Protein 5FSH (pdb70)

B-factor: mean 78.07, std 27.58, range [33.7, 168.95]

Solvent-accessible surface area: 40896 Å² total; per-residue (Å²): 95,100,21,77,98,68,1,58,57,35,8,92,144,0,70,106,22,36,162,92,64,31,95,59,60,53,39,12,79,80,49,0,10,70,15,2,20,35,5,1,119,124,141,62,59,31,98,77,154,117,74,87,13,30,4,0,0,0,0,0,3,112,49,12,36,19,0,0,6,0,2,24,8,4,57,4,145,73,0,1,0,0,9,1,71,130,3,36,177,36,10,78,83,0,101,142,14,3,58,65,102,10,84,66,27,112,4,30,72,58,58,8,73,11,0,0,124,30,1,27,102,2,2,82,98,30,73,126,56,46,1,0,0,0,0,15,6,16,39,45,3,0,2,0,0,0,0,3,0,0,21,46,0,27,118,42,23,92,94,2,64,0,1,13,7,24,78,85,74,158,149,16,92,74,33,102,1,24,20,8,62,2,75,33,2,32,24,1,62,107,27,9,30,73,0,13,8,26,22,0,89,42,32,14,68,145,34,68,7,24,99,0,2,66,71,0,98,45,0,25,66,118,51,59,58,101,18,20,13,5,7,0,10,0,0,35,0,4,88,9,18,51,12,3,46,0,27,88,0,14,120,12,0,126,118,0,20,39,54,1,67,76,127,118,46,104,148,9,48,1,35,87,128,61,133,17,0,75,21,6,5,42,19,1,68,17,1,23,156,0,18,158,54,118,71,25,70,46,40,54,0,0,6,1,0,0,37,9,0,10,47,20,0,117,105,12,63,161,128,25,31,5,26,0,5,5,14,0,16,1,0,0,25,0,1,0,58,1,14,7,39,82,77,86,48,85,97,52,64,44,114,79,45,26,51,39,2,108,123,22,27,6,136,46,106,104,92,168,68,201,46,97,100,177,36,34,9,3,12,4,2,9,17,0,71,85,105,54,19,89,31,0,37,86,35,66,122,94,46,3,59,61,23,10,56,13,3,114,19,12,54,46,8,0,2,1,63,10,23,40,77,26,65,92,72,25,6,73,13,3,9,178,19,0,86,42,7,11,104,43,1,40,82,84,24,87,60,44,72,84,35,73,109,26,3,65,9,50,92,62,79,132,88,1,76,67,52,27,63,47,8,63,154,65,116,136,78,78,29,74,82,46,0,23,76,25,1,20,49,18,1,124,112,150,58,48,13,56,93,164,102,73,83,10,35,2,0,1,0,0,0,6,112,47,18,61,20,0,0,6,1,1,20,4,4,54,3,128,90,1,4,0,0,12,2,79,94,0,39,176,28,12,73,153,0,90,145,29,4,56,58,129,11,102,65,34,112,7,32,67,48,61,6,74,13,0,0,134,30,1,29,100,2,1,93,99,22,67,125,53,39,2,0,1,1,0,15,0,14,46,48,3,1,2,0,0,0,0,3,0,0,27,33,0,26,118,39,26,93,92,1,76,1,1,13,8,18,116,187,168,54,56,122,1,18,78,8,59,1,72,35,3,31,25,2,57,114,21,12,55,93,0,27,5,16,24,0,88,40,32,17,66,147,37,74,10,32,94,0,0,51,76,0,111,40,12,26,68,186,77,52,66,93,15,36,25,2,5,5,37,0,0,58,0,3,62,2,12,52,15,4,39,3,36,78,0,12,125,11,0,122,114,0,31,40,53,13,94,96,129,119,43,132,134,11,44,0,36,84,108,28,73,17,0,93,7,1,2,46,1,0,45,13,1,22,152,0,16,163,56,124,59,28,65,65,38,56,0,0,14,0,0,0,39,8,0,8,53,18,2,107,100,13,82,160,91,16,33,5,23,0,3,2,17,0,16,0,0,0,26,0,2,0,41,1,9,4,31,81,74,70,57,199,47,114,29,61,58,118,82,32,18,93,35,0,101,106,32,6,1,128,12,80,113,111,169,52,219,30,73,90,158,28,31,7,7,22,8,0,6,3,0,60,62,68,60,12,146,13,1,40,188,34,57,84,70,70,3,134,66,10,1,51,17,2,121,13,14,52,44,8,0,0,1,64,9,22,54,68,24,63,96,162,22,9,80,8,4,12,130,12,0,67,40,7,7,98,42,0,89,88,86,22,91,19,55,100,22,39,96,90,29,2,64,7,46,90

Organism: Thermus thermophilus (strain ATCC 27634 / DSM 579 / HB8) (NCBI:txid300852)

Sequence (907 aa):
SNAMEDLDALWERYREAVRAGGNPQALYQEMVWPALLALWREKPRVYPFPQAFAVSVHTLGTSPEATALAILGAGAERVYVLHTPESARFLPRLRQDTGKDLYPVEIGKSDVEAIYREVKRLLEKHPEVPVALDLTSGTKAMSAGLAAAGFFFQRFYPKVRVVYVDNEDYELRRPRAGTEKLRILPNPHEALAEVDALFAKELYGKGEFGQAAAYFRGMVGRTGNQAYALYALLAEMYRAWRALDFGEALKAGRKLLGQLSQNVWLNHPLNARREALEAQVALLEAVDRFLKARDFALKEGVYGLARTLLHLAQEAKEEAAVLAALYAYRALELLLQERLALLGRRPGLSPEEAEALRKALAELLPEEVRLPAKLGLLDLLAFLRLKGDEALGRLSLAELRGLAGALKGRNSALLVHGFDVPSPKAVEGIARLAQGLLQDLEARTALGPLSPEPVPLGFAMEDLDALWERYREAVQALYQEMVWPALLALWREKPRVYPFPQAFAVSVHTLGTSPEATALAILGAGAERVYVLHTPESARFLPRLRQDTGKDLYPVEIGKSDVEAIYREVKRLLEKHPEVPVALDLTSGTKAMSAGLAAAGFFFQRFYPKVRVVYVDNLRRPRAGTEKLRILPNPHEALAEVDALFAKELYGKGEFGQAAAYFRGMVGRTGNQAYALYALLAEMYRAWRALDFGEALKAGRKLLGQLSQNVWLNHPLNARREALEAQVALLEAVDRFLKARDFALKEGVYGLARTLLHLAQEAKEEAAVLAALYAYRALELLLQERLALLGRRAPGLSPEEAEALRKALAELLPEEVRLPAKLGLLDLLAFLRLKGDEALGRLSLAELRGLAGALKGRNSALLVHGFDVPSPKAVEGIARLAQGLLQDLEARTALGPLSPEPVPLGF

Nearest PDB structures (foldseek):
  5fsh-assembly1_B  TM=1.002E+00  e=6.967E-68  Thermus thermophilus HB8
  5fsh-assembly1_A  TM=9.696E-01  e=2.245E-59  Thermus thermophilus HB8
  8jbb-assembly1_B  TM=9.575E-01  e=2.426E-58  Thermus thermophilus HB8
  8jbb-assembly1_A  TM=9.491E-01  e=1.682E-58  Thermus thermophilus HB8
  8bao-assembly1_B  TM=8.637E-01  e=2.485E-04  Dysgonamonadaceae bacterium

Secondary structure (DSSP, 8-state):
-HHHHHHHHHHHHHHHHHHHT--HHHHHHHHTHHHHHHHHHHS--EESS----SEEEEEESS-HHHHHHHHHHH--SEEEEEE-SGGGGGHHHHHHHH-S-EEEEE--TT-HHHHHHHHHHHHHHS-SS-EEEE-SSS-HHHHHHHHHHHHHHTTT-TTEEEEEEE--B----SB-GGG-EEEEPPPHHHH-STHHHHHHHHHHHTT-HHHHHHHHHHHHHHH--SHHHHHHHHHHHHHHHHTT-HHHHHHHHHHHHHHHHSGGGTT-GGGGGHHHHHHHHHHHHHHHHHHHH--TT-HHHHHHHHHHHHHHHHHHTTT-HHHHHHHHHHHHHHHHHHHHHHSS------HHHHHHHHHHHHHH--TT----SS--HHHHHHHHHHTT-HHHHT--HHHHHHHHHHHTTSTTBTTTTS-BPPPHHHHHHHHHHHHHHHHHHHHTS--SS---SPPP---/--HHHHHHHHHHHHH--HHHHHHHHHHHHHHHHHS--EESS----SEEEEEESS-HHHHHHHHHHH--SEEEEEE-TGGGGGHHHHHHHH---EEEEE--TT-HHHHHHHHHHHHHHSTTS-EEEE-SSS-HHHHHHHHHHHHHHHTT-TTEEEEEEE---SPPGGG-EEEEEPPHHHH-TTHHHHHHHHHHHHT-HHHHHHHHHHHHHHH--SHHHHHHHHHHHHHHHHTT-HHHHHHHHHHHHHHHHSGGGTT-GGGGGHHHHHHHHHHHHHHHHHHHHT-TT-HHHHHHHHHHHHHHHHHTTTT-HHHHHHHHHHHHHHHHHHHHHHTT-------HHHHHHHHHHHHHH--------SS--HHHHHHHHHTTT-HHHHTS-HHHHHHHHHHHHTTTTBTTTTS-BPPPHHHHHHHHHHHHHHHHHHHHT----S--SSPPP---

Structure (mmCIF, N/CA/C/O backbone):
data_5FSH
#
_entry.id   5FSH
#
_cell.length_a   95.309
_cell.length_b   207.070
_cell.length_c   58.903
_cell.angle_alpha   90.00
_cell.angle_beta   90.00
_cell.angle_gamma   90.00
#
_symmetry.space_group_name_H-M   'P 21 21 2'
#
loop_
_entity.id
_entity.type
_entity.pdbx_description
1 polymer CSM6
2 non-polymer 'NICKEL (II) ION'
3 water water
#
loop_
_atom_site.group_PDB
_atom_site.id
_atom_site.type_symbol
_atom_site.label_atom_id
_atom_site.label_alt_id
_atom_site.label_comp_id
_atom_site.label_asym_id
_atom_site.label_entity_id
_atom_site.label_seq_id
_atom_site.pdbx_PDB_ins_code
_atom_site.Cartn_x
_atom_site.Cartn_y
_atom_site.Cartn_z
_atom_site.occupancy
_atom_site.B_iso_or_equiv
_atom_site.auth_seq_id
_atom_site.auth_comp_id
_atom_site.auth_asym_id
_atom_site.auth_atom_id
_atom_site.pdbx_PDB_model_num
ATOM 1 N N . SER A 1 1 ? 19.656 27.795 72.568 1.00 104.87 -2 SER A N 1
ATOM 2 C CA . SER A 1 1 ? 18.897 28.477 71.531 1.00 93.85 -2 SER A CA 1
ATOM 3 C C . SER A 1 1 ? 17.469 28.633 72.001 1.00 76.71 -2 SER A C 1
ATOM 4 O O . SER A 1 1 ? 16.621 27.817 71.665 1.00 62.46 -2 SER A O 1
ATOM 7 N N . ASN A 1 2 ? 17.210 29.678 72.794 1.00 77.09 -1 ASN A N 1
ATOM 8 C CA . ASN A 1 2 ? 15.921 29.763 73.472 1.00 79.25 -1 ASN A CA 1
ATOM 9 C C . ASN A 1 2 ? 14.770 29.874 72.483 1.00 68.56 -1 ASN A C 1
ATOM 10 O O . ASN A 1 2 ? 13.797 29.139 72.614 1.00 82.46 -1 ASN A O 1
ATOM 15 N N . ALA A 1 3 ? 14.878 30.732 71.467 1.00 62.18 0 ALA A N 1
ATOM 16 C CA . ALA A 1 3 ? 13.787 30.883 70.499 1.00 64.96 0 ALA A CA 1
ATOM 17 C C . ALA A 1 3 ? 13.315 29.534 69.942 1.00 61.24 0 ALA A C 1
ATOM 18 O O . ALA A 1 3 ? 12.108 29.252 69.913 1.00 57.27 0 ALA A O 1
ATOM 20 N N . MET A 1 4 ? 14.251 28.684 69.510 1.00 63.59 1 MET A N 1
ATOM 21 C CA . MET A 1 4 ? 13.895 27.334 69.072 1.00 72.61 1 MET A CA 1
ATOM 22 C C . MET A 1 4 ? 13.149 26.579 70.171 1.00 68.09 1 MET A C 1
ATOM 23 O O . MET A 1 4 ? 12.121 25.937 69.919 1.00 67.72 1 MET A O 1
ATOM 28 N N . GLU A 1 5 ? 13.635 26.684 71.409 1.00 65.01 2 GLU A N 1
ATOM 29 C CA . GLU A 1 5 ? 13.078 25.910 72.513 1.00 69.01 2 GLU A CA 1
ATOM 30 C C . GLU A 1 5 ? 11.679 26.394 72.892 1.00 71.65 2 GLU A C 1
ATOM 31 O O . GLU A 1 5 ? 10.715 25.616 72.831 1.00 68.98 2 GLU A O 1
ATOM 37 N N . ASP A 1 6 ? 11.541 27.675 73.297 1.00 83.21 3 ASP A N 1
ATOM 38 C CA . ASP A 1 6 ? 10.207 28.178 73.609 1.00 84.56 3 ASP A CA 1
ATOM 39 C C . ASP A 1 6 ? 9.250 27.967 72.408 1.00 75.57 3 ASP A C 1
ATOM 40 O O . ASP A 1 6 ? 8.037 27.825 72.617 1.00 81.48 3 ASP A O 1
ATOM 45 N N . LEU A 1 7 ? 9.771 27.833 71.169 1.00 66.60 4 LEU A N 1
ATOM 46 C CA . LEU A 1 7 ? 8.913 27.497 70.018 1.00 70.87 4 LEU A CA 1
ATOM 47 C C . LEU A 1 7 ? 8.411 26.049 70.061 1.00 75.50 4 LEU A C 1
ATOM 48 O O . LEU A 1 7 ? 7.227 25.789 69.806 1.00 65.75 4 LEU A O 1
ATOM 53 N N . ASP A 1 8 ? 9.304 25.083 70.306 1.00 71.08 5 ASP A N 1
ATOM 54 C CA . ASP A 1 8 ? 8.854 23.696 70.443 1.00 68.99 5 ASP A CA 1
ATOM 55 C C . ASP A 1 8 ? 7.835 23.558 71.565 1.00 73.01 5 ASP A C 1
ATOM 56 O O . ASP A 1 8 ? 6.826 22.847 71.422 1.00 71.97 5 ASP A O 1
ATOM 61 N N . ALA A 1 9 ? 8.086 24.231 72.697 1.00 74.47 6 ALA A N 1
ATOM 62 C CA . ALA A 1 9 ? 7.103 24.250 73.776 1.00 71.29 6 ALA A CA 1
ATOM 63 C C . ALA A 1 9 ? 5.766 24.790 73.284 1.00 72.01 6 ALA A C 1
ATOM 64 O O . ALA A 1 9 ? 4.705 24.240 73.608 1.00 70.21 6 ALA A O 1
ATOM 66 N N . LEU A 1 10 ? 5.796 25.852 72.470 1.00 68.71 7 LEU A N 1
ATOM 67 C CA . LEU A 1 10 ? 4.549 26.371 71.913 1.00 64.49 7 LEU A CA 1
ATOM 68 C C . LEU A 1 10 ? 3.887 25.379 70.962 1.00 68.91 7 LEU A C 1
ATOM 69 O O . LEU A 1 10 ? 2.655 25.372 70.836 1.00 72.16 7 LEU A O 1
ATOM 74 N N . TRP A 1 11 ? 4.667 24.524 70.299 1.00 69.72 8 TRP A N 1
ATOM 75 C CA . TRP A 1 11 ? 4.046 23.534 69.425 1.00 72.55 8 TRP A CA 1
ATOM 76 C C . TRP A 1 11 ? 3.312 22.472 70.235 1.00 79.71 8 TRP A C 1
ATOM 77 O O . TRP A 1 11 ? 2.193 22.085 69.882 1.00 71.47 8 TRP A O 1
ATOM 88 N N . GLU A 1 12 ? 3.914 22.000 71.333 1.00 80.82 9 GLU A N 1
ATOM 89 C CA . GLU A 1 12 ? 3.228 21.004 72.162 1.00 82.53 9 GLU A CA 1
ATOM 90 C C . GLU A 1 12 ? 1.993 21.589 72.846 1.00 84.15 9 GLU A C 1
ATOM 91 O O . GLU A 1 12 ? 0.946 20.925 72.936 1.00 84.43 9 GLU A O 1
ATOM 97 N N . ARG A 1 13 ? 2.101 22.822 73.352 1.00 83.64 10 ARG A N 1
ATOM 98 C CA . ARG A 1 13 ? 0.931 23.512 73.892 1.00 82.17 10 ARG A CA 1
ATOM 99 C C . ARG A 1 13 ? -0.174 23.600 72.847 1.00 84.89 10 ARG A C 1
ATOM 100 O O . ARG A 1 13 ? -1.353 23.370 73.150 1.00 91.21 10 ARG A O 1
ATOM 108 N N . TYR A 1 14 ? 0.202 23.914 71.604 1.00 79.62 11 TYR A N 1
ATOM 109 C CA . TYR A 1 14 ? -0.733 23.872 70.484 1.00 78.05 11 TYR A CA 1
ATOM 110 C C . TYR A 1 14 ? -1.370 22.493 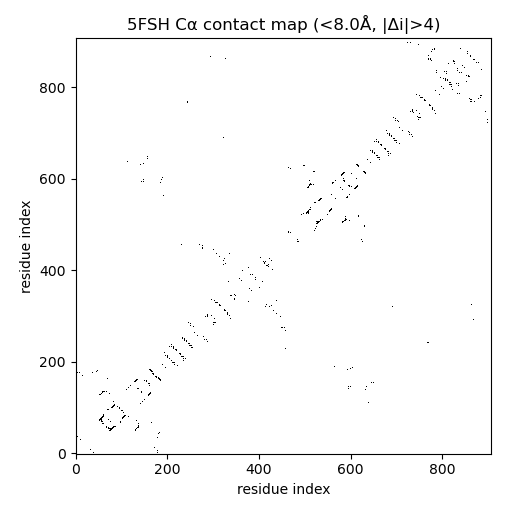70.322 1.00 83.94 11 TYR A C 1
ATOM 111 O O . TYR A 1 14 ? -2.582 22.391 70.083 1.00 90.17 11 TYR A O 1
ATOM 120 N N . ARG A 1 15 ? -0.568 21.423 70.422 1.00 83.05 12 ARG A N 1
ATOM 121 C CA . ARG A 1 15 ? -1.112 20.070 70.319 1.00 90.38 12 ARG A CA 1
ATOM 122 C C . ARG A 1 15 ? -2.225 19.863 71.330 1.00 98.79 12 ARG A C 1
ATOM 123 O O . ARG A 1 15 ? -3.291 19.336 70.999 1.00 100.18 12 ARG A O 1
ATOM 131 N N . GLU A 1 16 ? -1.984 20.269 72.581 1.00 100.57 13 GLU A N 1
ATOM 132 C CA . GLU A 1 16 ? -3.001 20.079 73.610 1.00 100.07 13 GLU A CA 1
ATOM 133 C C . GLU A 1 16 ? -4.203 20.993 73.395 1.00 106.26 13 GLU A C 1
ATOM 134 O O . GLU A 1 16 ? -5.331 20.628 73.757 1.00 110.25 13 GLU A O 1
ATOM 140 N N . ALA A 1 17 ? -3.995 22.172 72.802 1.00 105.24 14 ALA A N 1
ATOM 141 C CA . ALA A 1 17 ? -5.123 23.057 72.530 1.00 104.76 14 ALA A CA 1
ATOM 142 C C . ALA A 1 17 ? -6.020 22.511 71.426 1.00 106.48 14 ALA A C 1
ATOM 143 O O . ALA A 1 17 ? -7.233 22.752 71.442 1.00 107.78 14 ALA A O 1
ATOM 145 N N . VAL A 1 18 ? -5.458 21.788 70.461 1.00 106.25 15 VAL A N 1
ATOM 146 C CA . VAL A 1 18 ? -6.293 21.200 69.416 1.00 108.38 15 VAL A CA 1
ATOM 147 C C . VAL A 1 18 ? -6.852 19.848 69.848 1.00 110.35 15 VAL A C 1
ATOM 148 O O . VAL A 1 18 ? -7.946 19.459 69.430 1.00 113.93 15 VAL A O 1
ATOM 152 N N . ARG A 1 19 ? -6.111 19.124 70.689 1.00 111.35 16 ARG A N 1
ATOM 153 C CA . ARG A 1 19 ? -6.630 17.902 71.290 1.00 112.34 16 ARG A CA 1
ATOM 154 C C . ARG A 1 19 ? -7.856 18.215 72.134 1.00 115.26 16 ARG A C 1
ATOM 155 O O . ARG A 1 19 ? -8.818 17.438 72.168 1.00 116.32 16 ARG A O 1
ATOM 163 N N . ALA A 1 20 ? -7.842 19.364 72.817 1.00 118.00 17 ALA A N 1
ATOM 164 C CA . ALA A 1 20 ? -9.035 19.798 73.537 1.00 121.66 17 ALA A CA 1
ATOM 165 C C . ALA A 1 20 ? -10.157 20.183 72.580 1.00 124.93 17 ALA A C 1
ATOM 166 O O . ALA A 1 20 ? -11.336 20.091 72.940 1.00 129.91 17 ALA A O 1
ATOM 168 N N . GLY A 1 21 ? -9.817 20.618 71.370 1.00 123.10 18 GLY A N 1
ATOM 169 C CA . GLY A 1 21 ? -10.826 20.968 70.392 1.00 121.88 18 GLY A CA 1
ATOM 170 C C . GLY A 1 21 ? -11.125 22.450 70.295 1.00 119.31 18 GLY A C 1
ATOM 171 O O . GLY A 1 21 ? -12.213 22.896 70.669 1.00 117.87 18 GLY A O 1
ATOM 172 N N . GLY A 1 22 ? -10.156 23.231 69.809 1.00 117.30 19 GLY A N 1
ATOM 173 C CA . GLY A 1 22 ? -10.400 24.579 69.349 1.00 113.81 19 GLY A CA 1
ATOM 174 C C . GLY A 1 22 ? -10.158 24.631 67.847 1.00 110.26 19 GLY A C 1
ATOM 175 O O . GLY A 1 22 ? -9.577 23.706 67.265 1.00 111.47 19 GLY A O 1
ATOM 176 N N . ASN A 1 23 ? -10.616 25.705 67.213 1.00 109.45 20 ASN A N 1
ATOM 177 C CA . ASN A 1 23 ? -10.372 25.791 65.774 1.00 111.63 20 ASN A CA 1
ATOM 178 C C . ASN A 1 23 ? -8.878 26.009 65.560 1.00 109.84 20 ASN A C 1
ATOM 179 O O . ASN A 1 23 ? -8.334 27.013 66.037 1.00 109.98 20 ASN A O 1
ATOM 184 N N . PRO A 1 24 ? -8.162 25.073 64.927 1.00 105.11 21 PRO A N 1
ATOM 185 C CA . PRO A 1 24 ? -6.693 25.142 64.942 1.00 100.77 21 PRO A CA 1
ATOM 186 C C . PRO A 1 24 ? -6.108 26.250 64.078 1.00 101.22 21 PRO A C 1
ATOM 187 O O . PRO A 1 24 ? -4.901 26.513 64.189 1.00 106.99 21 PRO A O 1
ATOM 191 N N . GLN A 1 25 ? -6.911 26.917 63.242 1.00 97.52 22 GLN A N 1
ATOM 192 C CA . GLN A 1 25 ? -6.387 28.022 62.442 1.00 94.87 22 GLN A CA 1
ATOM 193 C C . GLN A 1 25 ? -5.993 29.196 63.326 1.00 94.53 22 GLN A C 1
ATOM 194 O O . GLN A 1 25 ? -4.849 29.666 63.280 1.00 97.21 22 GLN A O 1
ATOM 196 N N . ALA A 1 26 ? -6.933 29.688 64.138 1.00 93.70 23 ALA A N 1
ATOM 197 C CA . ALA A 1 26 ? -6.630 30.786 65.048 1.00 92.03 23 ALA A CA 1
ATOM 198 C C . ALA A 1 26 ? -5.618 30.374 66.111 1.00 92.07 23 ALA A C 1
ATOM 199 O O . ALA A 1 26 ? -4.756 31.178 66.487 1.00 97.31 23 ALA A O 1
ATOM 201 N N . LEU A 1 27 ? -5.710 29.135 66.610 1.00 87.77 24 LEU A N 1
ATOM 202 C CA . LEU A 1 27 ? -4.727 28.645 67.572 1.00 90.00 24 LEU A CA 1
ATOM 203 C C . LEU A 1 27 ? -3.325 28.639 66.978 1.00 91.02 24 LEU A C 1
ATOM 204 O O . LEU A 1 27 ? -2.348 28.883 67.696 1.00 93.60 24 LEU A O 1
ATOM 209 N N . TYR A 1 28 ? -3.205 28.374 65.674 1.00 89.24 25 TYR A N 1
ATOM 210 C CA . TYR A 1 28 ? -1.914 28.526 65.012 1.00 84.20 25 TYR A CA 1
ATOM 211 C C . TYR A 1 28 ? -1.527 29.997 64.895 1.00 78.99 25 TYR A C 1
ATOM 212 O O . TYR A 1 28 ? -0.378 30.371 65.159 1.00 72.76 25 TYR A O 1
ATOM 221 N N . GLN A 1 29 ? -2.474 30.849 64.497 1.00 79.24 26 GLN A N 1
ATOM 222 C CA . GLN A 1 29 ? -2.155 32.259 64.291 1.00 81.88 26 GLN A CA 1
ATOM 223 C C . GLN A 1 29 ? -1.671 32.932 65.572 1.00 80.39 26 GLN A C 1
ATOM 224 O O . GLN A 1 29 ? -0.795 33.804 65.522 1.00 77.76 26 GLN A O 1
ATOM 230 N N . GLU A 1 30 ? -2.212 32.544 66.725 1.00 75.37 27 GLU A N 1
ATOM 231 C CA . GLU A 1 30 ? -1.832 33.175 67.982 1.00 75.21 27 GLU A CA 1
ATOM 232 C C . GLU A 1 30 ? -0.737 32.424 68.722 1.00 76.08 27 GLU A C 1
ATOM 233 O O . GLU A 1 30 ? 0.105 33.051 69.369 1.00 74.51 27 GLU A O 1
ATOM 235 N N . MET A 1 31 ? -0.728 31.091 68.644 1.00 81.57 28 MET A N 1
ATOM 236 C CA . MET A 1 31 ? 0.166 30.292 69.475 1.00 78.20 28 MET A CA 1
ATOM 237 C C . MET A 1 31 ? 1.530 30.088 68.824 1.00 69.58 28 MET A C 1
ATOM 238 O O . MET A 1 31 ? 2.560 30.139 69.510 1.00 73.99 28 MET A O 1
ATOM 243 N N . VAL A 1 32 ? 1.559 29.874 67.511 1.00 61.77 29 VAL A N 1
ATOM 244 C CA . VAL A 1 32 ? 2.721 29.330 66.827 1.00 55.41 29 VAL A CA 1
ATOM 245 C C . VAL A 1 32 ? 3.393 30.355 65.922 1.00 58.79 29 VAL A C 1
ATOM 246 O O . VAL A 1 32 ? 4.615 30.523 65.966 1.00 51.91 29 VAL A O 1
ATOM 250 N N . TRP A 1 33 ? 2.612 31.049 65.101 1.00 57.80 30 TRP A N 1
ATOM 251 C CA . TRP A 1 33 ? 3.201 31.879 64.053 1.00 62.07 30 TRP A CA 1
ATOM 252 C C . TRP A 1 33 ? 4.206 32.918 64.560 1.00 56.73 30 TRP A C 1
ATOM 253 O O . TRP A 1 33 ? 5.266 33.055 63.926 1.00 56.74 30 TRP A O 1
ATOM 264 N N . PRO A 1 34 ? 3.981 33.650 65.661 1.00 61.41 31 PRO A N 1
ATOM 265 C CA . PRO A 1 34 ? 5.022 34.599 66.101 1.00 56.56 31 PRO A CA 1
ATOM 266 C C . PRO A 1 34 ? 6.310 33.932 66.564 1.00 66.30 31 PRO A C 1
ATOM 267 O O . PRO A 1 34 ? 7.386 34.520 66.388 1.00 77.24 31 PRO A O 1
ATOM 271 N N . ALA A 1 35 ? 6.248 32.730 67.143 1.00 64.21 32 ALA A N 1
ATOM 272 C CA . ALA A 1 35 ? 7.482 32.057 67.546 1.00 59.80 32 ALA A CA 1
ATOM 273 C C . ALA A 1 35 ? 8.254 31.534 66.336 1.00 60.74 32 ALA A C 1
ATOM 274 O O . ALA A 1 35 ? 9.485 31.626 66.295 1.00 56.67 32 ALA A O 1
ATOM 276 N N . LEU A 1 36 ? 7.550 30.985 65.342 1.00 55.69 33 LEU A N 1
ATOM 277 C CA . LEU A 1 36 ? 8.189 30.568 64.095 1.00 50.88 33 LEU A CA 1
ATOM 278 C C . LEU A 1 36 ? 8.819 31.756 63.378 1.00 49.97 33 LEU A C 1
ATOM 279 O O . LEU A 1 36 ? 9.978 31.699 62.942 1.00 49.81 33 LEU A O 1
ATOM 284 N N . LEU A 1 37 ? 8.057 32.841 63.238 1.00 58.77 34 LEU A N 1
ATOM 285 C CA . LEU A 1 37 ? 8.591 34.087 62.704 1.00 60.49 34 LEU A CA 1
ATOM 286 C C . LEU A 1 37 ? 9.843 34.516 63.450 1.00 62.23 34 LEU A C 1
ATOM 287 O O . LEU A 1 37 ? 10.809 34.980 62.839 1.00 61.40 34 LEU A O 1
ATOM 292 N N . ALA A 1 38 ? 9.837 34.371 64.777 1.00 56.11 35 ALA A N 1
ATOM 293 C CA . ALA A 1 38 ? 10.998 34.741 65.581 1.00 53.12 35 ALA A CA 1
ATOM 294 C C . ALA A 1 38 ? 12.197 33.858 65.259 1.00 60.39 35 ALA A C 1
ATOM 295 O O . ALA A 1 38 ? 13.318 34.350 65.077 1.00 67.99 35 ALA A O 1
ATOM 297 N N . LEU A 1 39 ? 11.974 32.543 65.192 1.00 57.94 36 LEU A N 1
ATOM 298 C CA . LEU A 1 39 ? 13.036 31.606 64.839 1.00 56.92 36 LEU A CA 1
ATOM 299 C C . LEU A 1 39 ? 13.661 31.954 63.495 1.00 61.03 36 LEU A C 1
ATOM 300 O O . LEU A 1 39 ? 14.885 31.883 63.336 1.00 64.11 36 LEU A O 1
ATOM 305 N N . TRP A 1 40 ? 12.840 32.339 62.513 1.00 66.46 37 TRP A N 1
ATOM 306 C CA . TRP A 1 40 ? 13.385 32.673 61.197 1.00 65.10 37 TRP A CA 1
ATOM 307 C C . TRP A 1 40 ? 14.002 34.065 61.158 1.00 73.20 37 TRP A C 1
ATOM 308 O O . TRP A 1 40 ? 14.906 34.309 60.351 1.00 74.35 37 TRP A O 1
ATOM 319 N N . ARG A 1 41 ? 13.523 34.983 62.003 1.00 83.55 38 ARG A N 1
ATOM 320 C CA . ARG A 1 41 ? 14.176 36.279 62.162 1.00 79.93 38 ARG A CA 1
ATOM 321 C C . ARG A 1 41 ? 15.593 36.113 62.694 1.00 79.32 38 ARG A C 1
ATOM 322 O O . ARG A 1 41 ? 16.547 36.655 62.126 1.00 87.11 38 ARG A O 1
ATOM 330 N N . GLU A 1 42 ? 15.751 35.352 63.781 1.00 76.08 39 GLU A N 1
ATOM 331 C CA . GLU A 1 42 ? 17.061 35.246 64.414 1.00 79.00 39 GLU A CA 1
ATOM 332 C C . GLU A 1 42 ? 18.035 34.476 63.535 1.00 91.93 39 GLU A C 1
ATOM 333 O O . GLU A 1 42 ? 19.200 34.872 63.380 1.00 100.55 39 GLU A O 1
ATOM 339 N N . LYS A 1 43 ? 17.576 33.369 62.948 1.00 91.30 40 LYS A N 1
ATOM 340 C CA . LYS A 1 43 ? 18.471 32.421 62.282 1.00 85.53 40 LYS A CA 1
ATOM 341 C C . LYS A 1 43 ? 17.737 31.721 61.151 1.00 84.77 40 LYS A C 1
ATOM 342 O O . LYS A 1 43 ? 17.113 30.667 61.347 1.00 83.86 40 LYS A O 1
ATOM 348 N N . PRO A 1 44 ? 17.785 32.278 59.944 1.00 81.54 41 PRO A N 1
ATOM 349 C CA . PRO A 1 44 ? 17.088 31.655 58.812 1.00 83.41 41 PRO A CA 1
ATOM 350 C C . PRO A 1 44 ? 17.670 30.285 58.481 1.00 86.77 41 PRO A C 1
ATOM 351 O O . PRO A 1 44 ? 18.890 30.109 58.417 1.00 90.79 41 PRO A O 1
ATOM 355 N N . ARG A 1 45 ? 16.778 29.313 58.260 1.00 81.49 42 ARG A N 1
ATOM 356 C CA . ARG A 1 45 ? 17.158 27.924 58.003 1.00 79.61 42 ARG A CA 1
ATOM 357 C C . ARG A 1 45 ? 17.159 27.664 56.497 1.00 77.65 42 ARG A C 1
ATOM 358 O O . ARG A 1 45 ? 16.095 27.630 55.865 1.00 60.57 42 ARG A O 1
ATOM 366 N N . VAL A 1 46 ? 18.354 27.465 55.929 1.00 82.83 43 VAL A N 1
ATOM 367 C CA . VAL A 1 46 ? 18.549 27.335 54.489 1.00 86.89 43 VAL A CA 1
ATOM 368 C C . VAL A 1 46 ? 19.299 26.041 54.198 1.00 93.14 43 VAL A C 1
ATOM 369 O O . VAL A 1 46 ? 20.152 25.611 54.981 1.00 97.16 43 VAL A O 1
ATOM 373 N N . TYR A 1 47 ? 18.984 25.427 53.054 1.00 92.80 44 TYR A N 1
ATOM 374 C CA . TYR A 1 47 ? 19.621 24.175 52.629 1.00 84.07 44 TYR A CA 1
ATOM 375 C C . TYR A 1 47 ? 19.649 24.053 51.099 1.00 92.78 44 TYR A C 1
ATOM 376 O O . TYR A 1 47 ? 18.876 24.723 50.417 1.00 98.62 44 TYR A O 1
ATOM 385 N N . PRO A 1 48 ? 20.537 23.201 50.546 1.00 96.52 45 PRO A N 1
ATOM 386 C CA . PRO A 1 48 ? 21.553 22.346 51.182 1.00 95.65 45 PRO A CA 1
ATOM 387 C C . PRO A 1 48 ? 22.774 23.104 51.692 1.00 96.85 45 PRO A C 1
ATOM 388 O O . PRO A 1 48 ? 23.296 22.776 52.756 1.00 100.24 45 PRO A O 1
ATOM 392 N N . PHE A 1 49 ? 23.227 24.107 50.944 1.00 88.88 46 PHE A N 1
ATOM 393 C CA . PHE A 1 49 ? 24.392 24.881 51.338 1.00 89.50 46 PHE A CA 1
ATOM 394 C C . PHE A 1 49 ? 24.015 26.357 51.405 1.00 95.90 46 PHE A C 1
ATOM 395 O O . PHE A 1 49 ? 23.344 26.871 50.489 1.00 88.72 46 PHE A O 1
ATOM 403 N N . PRO A 1 50 ? 24.408 27.066 52.467 1.00 101.49 47 PRO A N 1
ATOM 404 C CA . PRO A 1 50 ? 23.993 28.467 52.625 1.00 100.30 47 PRO A CA 1
ATOM 405 C C . PRO A 1 50 ? 24.491 29.343 51.483 1.00 96.63 47 PRO A C 1
ATOM 406 O O . PRO A 1 50 ? 25.577 29.136 50.936 1.00 98.73 47 PRO A O 1
ATOM 410 N N . GLN A 1 51 ? 23.676 30.334 51.125 1.00 90.45 48 GLN A N 1
ATOM 411 C CA . GLN A 1 51 ? 23.961 31.194 49.987 1.00 86.67 48 GLN A CA 1
ATOM 412 C C . GLN A 1 51 ? 23.627 32.634 50.341 1.00 82.18 48 GLN A C 1
ATOM 413 O O . GLN A 1 51 ? 22.782 32.897 51.200 1.00 78.59 48 GLN A O 1
ATOM 419 N N . ALA A 1 52 ? 24.296 33.566 49.668 1.00 79.78 49 ALA A N 1
ATOM 420 C CA . ALA A 1 52 ? 23.953 34.978 49.757 1.00 77.52 49 ALA A CA 1
ATOM 421 C C . ALA A 1 52 ? 23.275 35.398 48.461 1.00 73.45 49 ALA A C 1
ATOM 422 O O . ALA A 1 52 ? 23.768 35.096 47.370 1.00 78.19 49 ALA A O 1
ATOM 424 N N . PHE A 1 53 ? 22.141 36.077 48.592 1.00 62.87 50 PHE A N 1
ATOM 425 C CA . PHE A 1 53 ? 21.345 36.558 47.474 1.00 57.23 50 PHE A CA 1
ATOM 426 C C . PHE A 1 53 ? 21.221 38.076 47.542 1.00 57.24 50 PHE A C 1
ATOM 427 O O . PHE A 1 53 ? 20.933 38.638 48.606 1.00 53.45 50 PHE A O 1
ATOM 435 N N . ALA A 1 54 ? 21.431 38.735 46.398 1.00 51.47 51 ALA A N 1
ATOM 436 C CA . ALA A 1 54 ? 21.210 40.175 46.318 1.00 49.33 51 ALA A CA 1
ATOM 437 C C . ALA A 1 54 ? 19.746 40.496 46.040 1.00 56.15 51 ALA A C 1
ATOM 438 O O . ALA A 1 54 ? 19.213 41.486 46.553 1.00 60.64 51 ALA A O 1
ATOM 440 N N . VAL A 1 55 ? 19.078 39.658 45.249 1.00 50.04 52 VAL A N 1
ATOM 441 C CA . VAL A 1 55 ? 17.697 39.872 44.839 1.00 46.66 52 VAL A CA 1
ATOM 442 C C . VAL A 1 55 ? 16.914 38.592 45.091 1.00 47.88 52 VAL A C 1
ATOM 443 O O . VAL A 1 55 ? 17.432 37.489 44.888 1.00 50.85 52 VAL A O 1
ATOM 447 N N . SER A 1 56 ? 15.676 38.736 45.555 1.00 45.38 53 SER A N 1
ATOM 448 C CA . SER A 1 56 ? 14.764 37.607 45.630 1.00 45.11 53 SER A CA 1
ATOM 449 C C . SER A 1 56 ? 13.426 38.034 45.051 1.00 47.81 53 SER A C 1
ATOM 450 O O . SER A 1 56 ? 12.991 39.175 45.247 1.00 47.75 53 SER A O 1
ATOM 453 N N . VAL A 1 57 ? 12.810 37.121 44.298 1.00 50.90 54 VAL A N 1
ATOM 454 C CA . VAL A 1 57 ? 11.511 37.309 43.659 1.00 48.48 54 VAL A CA 1
ATOM 455 C C . VAL A 1 57 ? 10.563 36.242 44.189 1.00 52.47 54 VAL A C 1
ATOM 456 O O . VAL A 1 57 ? 10.935 35.067 44.291 1.00 49.14 54 VAL A O 1
ATOM 460 N N . HIS A 1 58 ? 9.336 36.645 44.515 1.00 47.67 55 HIS A N 1
ATOM 461 C CA . HIS A 1 58 ? 8.411 35.782 45.239 1.00 48.72 55 HIS A CA 1
ATOM 462 C C . HIS A 1 58 ? 7.041 35.845 44.585 1.00 56.90 55 HIS A C 1
ATOM 463 O O . HIS A 1 58 ? 6.457 36.926 44.477 1.00 48.65 55 HIS A O 1
ATOM 470 N N . THR A 1 59 ? 6.540 34.694 44.137 1.00 48.56 56 THR A N 1
ATOM 471 C CA . THR A 1 59 ? 5.132 34.591 43.787 1.00 51.72 56 THR A CA 1
ATOM 472 C C . THR A 1 59 ? 4.304 34.563 45.067 1.00 54.63 56 THR A C 1
ATOM 473 O O . THR A 1 59 ? 4.754 34.078 46.107 1.00 50.79 56 THR A O 1
ATOM 477 N N . LEU A 1 60 ? 3.096 35.120 45.002 1.00 52.73 57 LEU A N 1
ATOM 478 C CA . LEU A 1 60 ? 2.264 35.263 46.195 1.00 52.33 57 LEU A CA 1
ATOM 479 C C . LEU A 1 60 ? 0.822 34.894 45.876 1.00 61.83 57 LEU A C 1
ATOM 480 O O . LEU A 1 60 ? 0.226 35.447 44.949 1.00 61.18 57 LEU A O 1
ATOM 485 N N . GLY A 1 61 ? 0.264 33.972 46.655 1.00 71.53 58 GLY A N 1
ATOM 486 C CA . GLY A 1 61 ? -1.126 33.594 46.507 1.00 73.84 58 GLY A CA 1
ATOM 487 C C . GLY A 1 61 ? -1.888 33.698 47.811 1.00 74.70 58 GLY A C 1
ATOM 488 O O . GLY A 1 61 ? -2.057 34.792 48.354 1.00 84.36 58 GLY A O 1
ATOM 489 N N . THR A 1 62 ? -2.324 32.558 48.343 1.00 81.53 59 THR A N 1
ATOM 490 C CA . THR A 1 62 ? -3.235 32.567 49.481 1.00 92.46 59 THR A CA 1
ATOM 491 C C . THR A 1 62 ? -2.505 32.673 50.815 1.00 98.18 59 THR A C 1
ATOM 492 O O . THR A 1 62 ? -3.044 33.247 51.768 1.00 99.72 59 THR A O 1
ATOM 496 N N . SER A 1 63 ? -1.282 32.146 50.898 1.00 96.31 60 SER A N 1
ATOM 497 C CA . SER A 1 63 ? -0.572 31.958 52.160 1.00 94.32 60 SER A CA 1
ATOM 498 C C . SER A 1 63 ? 0.561 32.971 52.310 1.00 87.11 60 SER A C 1
ATOM 499 O O . SER A 1 63 ? 1.663 32.761 51.783 1.00 92.38 60 SER A O 1
ATOM 502 N N . PRO A 1 64 ? 0.345 34.086 53.014 1.00 72.38 61 PRO A N 1
ATOM 503 C CA . PRO A 1 64 ? 1.442 35.055 53.185 1.00 68.05 61 PRO A CA 1
ATOM 504 C C . PRO A 1 64 ? 2.562 34.540 54.070 1.00 62.32 61 PRO A C 1
ATOM 505 O O . PRO A 1 64 ? 3.715 34.975 53.916 1.00 58.76 61 PRO A O 1
ATOM 509 N N . GLU A 1 65 ? 2.257 33.631 55.001 1.00 54.36 62 GLU A N 1
ATOM 510 C CA . GLU A 1 65 ? 3.242 33.235 56.005 1.00 55.64 62 GLU A CA 1
ATOM 511 C C . GLU A 1 65 ? 4.469 32.595 55.359 1.00 54.90 62 GLU A C 1
ATOM 512 O O . GLU A 1 65 ? 5.612 33.011 55.611 1.00 58.14 62 GLU A O 1
ATOM 518 N N . ALA A 1 66 ? 4.245 31.588 54.506 1.00 54.23 63 ALA A N 1
ATOM 519 C CA . ALA A 1 66 ? 5.353 30.887 53.861 1.00 49.92 63 ALA A CA 1
ATOM 520 C C . ALA A 1 66 ? 6.213 31.837 53.033 1.00 50.32 63 ALA A C 1
ATOM 521 O O . ALA A 1 66 ? 7.444 31.709 53.003 1.00 51.99 63 ALA A O 1
ATOM 523 N N . THR A 1 67 ? 5.582 32.804 52.361 1.00 53.46 64 THR A N 1
ATOM 524 C CA . THR A 1 67 ? 6.347 33.806 51.628 1.00 43.37 64 THR A CA 1
ATOM 525 C C . THR A 1 67 ? 7.210 34.638 52.572 1.00 49.32 64 THR A C 1
ATOM 526 O O . THR A 1 67 ? 8.373 34.914 52.267 1.00 48.07 64 THR A O 1
ATOM 530 N N . ALA A 1 68 ? 6.667 35.039 53.728 1.00 44.70 65 ALA A N 1
ATOM 531 C CA . ALA A 1 68 ? 7.481 35.765 54.706 1.00 53.48 65 ALA A CA 1
ATOM 532 C C . ALA A 1 68 ? 8.714 34.960 55.093 1.00 49.64 65 ALA A C 1
ATOM 533 O O . ALA A 1 68 ? 9.842 35.479 55.093 1.00 56.03 65 ALA A O 1
ATOM 535 N N . LEU A 1 69 ? 8.517 33.678 55.415 1.00 44.89 66 LEU A N 1
ATOM 536 C CA . LEU A 1 69 ? 9.658 32.824 55.726 1.00 44.86 66 LEU A CA 1
ATOM 537 C C . LEU A 1 69 ? 10.661 32.790 54.577 1.00 52.92 66 LEU A C 1
ATOM 538 O O . LEU A 1 69 ? 11.873 32.832 54.805 1.00 46.14 66 LEU A O 1
ATOM 543 N N . ALA A 1 70 ? 10.177 32.713 53.335 1.00 48.39 67 ALA A N 1
ATOM 544 C CA . ALA A 1 70 ? 11.084 32.632 52.192 1.00 43.01 67 ALA A CA 1
ATOM 545 C C . ALA A 1 70 ? 11.885 33.917 52.024 1.00 49.53 67 ALA A C 1
ATOM 546 O O . ALA A 1 70 ? 13.080 33.868 51.702 1.00 51.11 67 ALA A O 1
ATOM 548 N N . ILE A 1 71 ? 11.240 35.077 52.217 1.00 45.31 68 ILE A N 1
ATOM 549 C CA . ILE A 1 71 ? 11.971 36.345 52.180 1.00 53.79 68 ILE A CA 1
ATOM 550 C C . ILE A 1 71 ? 13.081 36.331 53.219 1.00 51.81 68 ILE A C 1
ATOM 551 O O . ILE A 1 71 ? 14.244 36.623 52.915 1.00 50.69 68 ILE A O 1
ATOM 556 N N . LEU A 1 72 ? 12.736 35.984 54.464 1.00 50.83 69 LEU A N 1
ATOM 557 C CA . LEU A 1 72 ? 13.734 36.004 55.531 1.00 54.88 69 LEU A CA 1
ATOM 558 C C . LEU A 1 72 ? 14.864 35.012 55.276 1.00 55.50 69 LEU A C 1
ATOM 559 O O . LEU A 1 72 ? 16.024 35.310 55.576 1.00 57.76 69 LEU A O 1
ATOM 564 N N . GLY A 1 73 ? 14.555 33.848 54.706 1.00 57.24 70 GLY A N 1
ATOM 565 C CA . GLY A 1 73 ? 15.553 32.841 54.410 1.00 45.58 70 GLY A CA 1
ATOM 566 C C . GLY A 1 73 ? 16.478 33.177 53.258 1.00 50.79 70 GLY A C 1
ATOM 567 O O . GLY A 1 73 ? 17.666 32.847 53.307 1.00 50.52 70 GLY A O 1
ATOM 568 N N . ALA A 1 74 ? 15.963 33.812 52.199 1.00 45.05 71 ALA A N 1
ATOM 569 C CA . ALA A 1 74 ? 16.861 34.203 51.112 1.00 50.01 71 ALA A CA 1
ATOM 570 C C . ALA A 1 74 ? 17.739 35.383 51.508 1.00 53.78 71 ALA A C 1
ATOM 571 O O . ALA A 1 74 ? 18.872 35.501 51.024 1.00 49.60 71 ALA A O 1
ATOM 573 N N . GLY A 1 75 ? 17.234 36.261 52.371 1.00 54.53 72 GLY A N 1
ATOM 574 C CA . GLY A 1 75 ? 18.031 37.356 52.905 1.00 53.80 72 GLY A CA 1
ATOM 575 C C . GLY A 1 75 ? 18.547 38.339 51.876 1.00 60.01 72 GLY A C 1
ATOM 576 O O . GLY A 1 75 ? 19.686 38.807 51.987 1.00 49.62 72 GLY A O 1
ATOM 577 N N . ALA A 1 76 ? 17.738 38.669 50.878 1.00 51.89 73 ALA A N 1
ATOM 578 C CA . ALA A 1 76 ? 18.158 39.601 49.846 1.00 56.92 73 ALA A CA 1
ATOM 579 C C . ALA A 1 76 ? 17.872 41.042 50.263 1.00 57.82 73 ALA A C 1
ATOM 580 O O . ALA A 1 76 ? 16.919 41.322 50.997 1.00 56.16 73 ALA A O 1
ATOM 582 N N . GLU A 1 77 ? 18.722 41.956 49.786 1.00 63.48 74 GLU A N 1
ATOM 583 C CA . GLU A 1 77 ? 18.491 43.384 49.991 1.00 68.61 74 GLU A CA 1
ATOM 584 C C . GLU A 1 77 ? 17.245 43.841 49.245 1.00 60.79 74 GLU A C 1
ATOM 585 O O . GLU A 1 77 ? 16.378 44.515 49.811 1.00 55.80 74 GLU A O 1
ATOM 591 N N . ARG A 1 78 ? 17.137 43.469 47.974 1.00 53.72 75 ARG A N 1
ATOM 592 C CA . ARG A 1 78 ? 16.044 43.885 47.107 1.00 59.32 75 ARG A CA 1
ATOM 593 C C . ARG A 1 78 ? 15.058 42.732 46.954 1.00 57.93 75 ARG A C 1
ATOM 594 O O . ARG A 1 78 ? 15.454 41.605 46.642 1.00 55.84 75 ARG A O 1
ATOM 602 N N . VAL A 1 79 ? 13.775 43.012 47.176 1.00 56.36 76 VAL A N 1
ATOM 603 C CA . VAL A 1 79 ? 12.751 41.973 47.211 1.00 53.22 76 VAL A CA 1
ATOM 604 C C . VAL A 1 79 ? 11.586 42.381 46.318 1.00 57.12 76 VAL A C 1
ATOM 605 O O . VAL A 1 79 ? 11.034 43.476 46.477 1.00 56.12 76 VAL A O 1
ATOM 609 N N . TYR A 1 80 ? 11.215 41.501 45.385 1.00 54.51 77 TYR A N 1
ATOM 610 C CA . TYR A 1 80 ? 10.059 41.685 44.521 1.00 46.25 77 TYR A CA 1
ATOM 611 C C . TYR A 1 80 ? 8.997 40.660 44.883 1.00 45.40 77 TYR A C 1
ATOM 612 O O . TYR A 1 80 ? 9.318 39.514 45.205 1.00 47.24 77 TYR A O 1
ATOM 621 N N . VAL A 1 81 ? 7.735 41.074 44.847 1.00 47.61 78 VAL A N 1
ATOM 622 C CA . VAL A 1 81 ? 6.620 40.199 45.199 1.00 49.66 78 VAL A CA 1
ATOM 623 C C . VAL A 1 81 ? 5.663 40.201 44.014 1.00 53.21 78 VAL A C 1
ATOM 624 O O . VAL A 1 81 ? 4.950 41.183 43.776 1.00 53.63 78 VAL A O 1
ATOM 628 N N . LEU A 1 82 ? 5.654 39.106 43.260 1.00 52.09 79 LEU A N 1
ATOM 629 C CA . LEU A 1 82 ? 4.738 38.927 42.136 1.00 52.69 79 LEU A CA 1
ATOM 630 C C . LEU A 1 82 ? 3.438 38.356 42.685 1.00 52.15 79 LEU A C 1
ATOM 631 O O . LEU A 1 82 ? 3.371 37.169 43.020 1.00 54.17 79 LEU A O 1
ATOM 636 N N . HIS A 1 83 ? 2.404 39.192 42.785 1.00 52.88 80 HIS A N 1
ATOM 637 C CA . HIS A 1 83 ? 1.204 38.844 43.534 1.00 57.39 80 HIS A CA 1
ATOM 638 C C . HIS A 1 83 ? -0.033 38.918 42.656 1.00 60.28 80 HIS A C 1
ATOM 639 O O . HIS A 1 83 ? -0.114 39.720 41.720 1.00 59.91 80 HIS A O 1
ATOM 646 N N . THR A 1 84 ? -1.001 38.069 42.986 1.00 63.99 81 THR A N 1
ATOM 647 C CA . THR A 1 84 ? -2.316 38.148 42.383 1.00 69.82 81 THR A CA 1
ATOM 648 C C . THR A 1 84 ? -3.027 39.404 42.876 1.00 71.06 81 THR A C 1
ATOM 649 O O . THR A 1 84 ? -2.694 39.936 43.938 1.00 71.02 81 THR A O 1
ATOM 653 N N . PRO A 1 85 ? -4.010 39.905 42.125 1.00 72.28 82 PRO A N 1
ATOM 654 C CA . PRO A 1 85 ? -4.761 41.068 42.626 1.00 71.90 82 PRO A CA 1
ATOM 655 C C . PRO A 1 85 ? -5.381 40.840 43.996 1.00 79.12 82 PRO A C 1
ATOM 656 O O . PRO A 1 85 ? -5.350 41.743 44.838 1.00 87.74 82 PRO A O 1
ATOM 660 N N . GLU A 1 86 ? -5.927 39.648 44.255 1.00 82.28 83 GLU A N 1
ATOM 661 C CA . GLU A 1 86 ? -6.578 39.411 45.541 1.00 83.68 83 GLU A CA 1
ATOM 662 C C . GLU A 1 86 ? -5.595 39.512 46.698 1.00 82.67 83 GLU A C 1
ATOM 663 O O . GLU A 1 86 ? -5.940 40.021 47.771 1.00 89.43 83 GLU A O 1
ATOM 669 N N . SER A 1 87 ? -4.365 39.055 46.499 1.00 74.39 84 SER A N 1
ATOM 670 C CA . SER A 1 87 ? -3.432 38.955 47.613 1.00 76.16 84 SER A CA 1
ATOM 671 C C . SER A 1 87 ? -2.675 40.248 47.896 1.00 77.81 84 SER A C 1
ATOM 672 O O . SER A 1 87 ? -1.832 40.258 48.800 1.00 80.34 84 SER A O 1
ATOM 675 N N . ALA A 1 88 ? -2.959 41.334 47.169 1.00 76.24 85 ALA A N 1
ATOM 676 C CA . ALA A 1 88 ? -2.323 42.613 47.475 1.00 72.95 85 ALA A CA 1
ATOM 677 C C . ALA A 1 88 ? -2.592 43.036 48.917 1.00 70.94 85 ALA A C 1
ATOM 678 O O . ALA A 1 88 ? -1.710 43.591 49.584 1.00 71.82 85 ALA A O 1
ATOM 680 N N . ARG A 1 89 ? -3.797 42.757 49.426 1.00 68.37 86 ARG A N 1
ATOM 681 C CA . ARG A 1 89 ? -4.126 43.090 50.810 1.00 67.69 86 ARG A CA 1
ATOM 682 C C . ARG A 1 89 ? -3.166 42.452 51.806 1.00 67.44 86 ARG A C 1
ATOM 683 O O . ARG A 1 89 ? -3.074 42.917 52.947 1.00 71.74 86 ARG A O 1
ATOM 691 N N . PHE A 1 90 ? -2.445 41.403 51.404 1.00 68.02 87 PHE A N 1
ATOM 692 C CA . PHE A 1 90 ? -1.509 40.732 52.297 1.00 65.57 87 PHE A CA 1
ATOM 693 C C . PHE A 1 90 ? -0.169 41.448 52.414 1.00 61.00 87 PHE A C 1
ATOM 694 O O . PHE A 1 90 ? 0.617 41.106 53.303 1.00 66.73 87 PHE A O 1
ATOM 702 N N . LEU A 1 91 ? 0.105 42.437 51.562 1.00 62.00 88 LEU A N 1
ATOM 703 C CA . LEU A 1 91 ? 1.443 43.017 51.455 1.00 63.26 88 LEU A CA 1
ATOM 704 C C . LEU A 1 91 ? 1.869 43.870 52.651 1.00 65.07 88 LEU A C 1
ATOM 705 O O . LEU A 1 91 ? 3.051 43.841 53.021 1.00 68.44 88 LEU A O 1
ATOM 710 N N . PRO A 1 92 ? 0.981 44.660 53.268 1.00 61.43 89 PRO A N 1
ATOM 711 C CA . PRO A 1 92 ? 1.391 45.345 54.508 1.00 60.74 89 PRO A CA 1
ATOM 712 C C . PRO A 1 92 ? 1.819 44.376 55.597 1.00 66.30 89 PRO A C 1
ATOM 713 O O . PRO A 1 92 ? 2.891 44.545 56.197 1.00 69.75 89 PRO A O 1
ATOM 717 N N . ARG A 1 93 ? 1.007 43.348 55.860 1.00 61.28 90 ARG A N 1
ATOM 718 C CA . ARG A 1 93 ? 1.401 42.318 56.816 1.00 67.02 90 ARG A CA 1
ATOM 719 C C . ARG A 1 93 ? 2.697 41.643 56.385 1.00 66.41 90 ARG A C 1
ATOM 720 O O . ARG A 1 93 ? 3.614 41.456 57.195 1.00 61.11 90 ARG A O 1
ATOM 728 N N . LEU A 1 94 ? 2.800 41.291 55.101 1.00 50.58 91 LEU A N 1
ATOM 729 C CA . LEU A 1 94 ? 4.065 40.779 54.584 1.00 62.77 91 LEU A CA 1
ATOM 730 C C . LEU A 1 94 ? 5.207 41.743 54.880 1.00 60.36 91 LEU A C 1
ATOM 731 O O . LEU A 1 94 ? 6.297 41.321 55.280 1.00 57.17 91 LEU A O 1
ATOM 736 N N . ARG A 1 95 ? 4.961 43.048 54.717 1.00 57.82 92 ARG A N 1
ATOM 737 C CA . ARG A 1 95 ? 5.984 44.048 55.002 1.00 60.67 92 ARG A CA 1
ATOM 738 C C . ARG A 1 95 ? 6.307 44.098 56.492 1.00 62.25 92 ARG A C 1
ATOM 739 O O . ARG A 1 95 ? 7.457 44.346 56.877 1.00 58.40 92 ARG A O 1
ATOM 747 N N . GLN A 1 96 ? 5.313 43.840 57.342 1.00 60.11 93 GLN A N 1
ATOM 748 C CA . GLN A 1 96 ? 5.489 43.940 58.785 1.00 63.67 93 GLN A CA 1
ATOM 749 C C . GLN A 1 96 ? 6.125 42.683 59.383 1.00 64.44 93 GLN A C 1
ATOM 750 O O . GLN A 1 96 ? 7.025 42.787 60.223 1.00 72.79 93 GLN A O 1
ATOM 756 N N . ASP A 1 97 ? 5.682 41.486 58.973 1.00 56.81 94 ASP A N 1
ATOM 757 C CA . ASP A 1 97 ? 6.305 40.275 59.505 1.00 61.40 94 ASP A CA 1
ATOM 758 C C . ASP A 1 97 ? 7.764 40.174 59.090 1.00 60.71 94 ASP A C 1
ATOM 759 O O . ASP A 1 97 ? 8.569 39.574 59.809 1.00 56.72 94 ASP A O 1
ATOM 764 N N . THR A 1 98 ? 8.122 40.794 57.972 1.00 59.97 95 THR A N 1
ATOM 765 C CA . THR A 1 98 ? 9.414 40.653 57.322 1.00 55.39 95 THR A CA 1
ATOM 766 C C . THR A 1 98 ? 10.356 41.821 57.593 1.00 63.49 95 THR A C 1
ATOM 767 O O . THR A 1 98 ? 11.561 41.608 57.776 1.00 56.78 95 THR A O 1
ATOM 771 N N . GLY A 1 99 ? 9.841 43.050 57.643 1.00 62.92 96 GLY A N 1
ATOM 772 C CA . GLY A 1 99 ? 10.703 44.196 57.871 1.00 57.24 96 GLY A CA 1
ATOM 773 C C . GLY A 1 99 ? 11.560 44.556 56.683 1.00 65.65 96 GLY A C 1
ATOM 774 O O . GLY A 1 99 ? 12.623 45.163 56.848 1.00 74.76 96 GLY A O 1
ATOM 775 N N . LYS A 1 100 ? 11.135 44.184 55.486 1.00 58.20 97 LYS A N 1
ATOM 776 C CA . LYS A 1 100 ? 11.825 44.568 54.271 1.00 60.20 97 LYS A CA 1
ATOM 777 C C . LYS A 1 100 ? 10.944 45.517 53.477 1.00 63.40 97 LYS A C 1
ATOM 778 O O . LYS A 1 100 ? 9.713 45.487 53.580 1.00 60.62 97 LYS A O 1
ATOM 784 N N . ASP A 1 101 ? 11.597 46.377 52.704 1.00 59.66 98 ASP A N 1
ATOM 785 C CA . ASP A 1 101 ? 10.911 47.139 51.675 1.00 61.77 98 ASP A CA 1
ATOM 786 C C . ASP A 1 101 ? 10.575 46.206 50.519 1.00 59.40 98 ASP A C 1
ATOM 787 O O . ASP A 1 101 ? 11.467 45.568 49.951 1.00 70.67 98 ASP A O 1
ATOM 792 N N . LEU A 1 102 ? 9.294 46.097 50.189 1.00 62.69 99 LEU A N 1
ATOM 793 C CA . LEU A 1 102 ? 8.833 45.190 49.147 1.00 63.65 99 LEU A CA 1
ATOM 794 C C . LEU A 1 102 ? 8.525 45.962 47.874 1.00 63.15 99 LEU A C 1
ATOM 795 O O . LEU A 1 102 ? 7.983 47.069 47.923 1.00 64.70 99 LEU A O 1
ATOM 800 N N . TYR A 1 103 ? 8.857 45.362 46.732 1.00 65.53 100 TYR A N 1
ATOM 801 C CA . TYR A 1 103 ? 8.454 45.916 45.448 1.00 62.44 100 TYR A CA 1
ATOM 802 C C . TYR A 1 103 ? 7.326 45.065 44.884 1.00 58.32 100 TYR A C 1
ATOM 803 O O . TYR A 1 103 ? 7.586 43.993 44.316 1.00 59.69 100 TYR A O 1
ATOM 812 N N . PRO A 1 104 ? 6.067 45.465 45.045 1.00 60.36 101 PRO A N 1
ATOM 813 C CA . PRO A 1 104 ? 4.966 44.636 44.543 1.00 56.94 101 PRO A CA 1
ATOM 814 C C . PRO A 1 104 ? 4.805 44.774 43.041 1.00 59.79 101 PRO A C 1
ATOM 815 O O . PRO A 1 104 ? 5.023 45.843 42.470 1.00 62.63 101 PRO A O 1
ATOM 819 N N . VAL A 1 105 ? 4.440 43.666 42.403 1.00 50.29 102 VAL A N 1
ATOM 820 C CA . VAL A 1 105 ? 4.138 43.617 40.977 1.00 53.45 102 VAL A CA 1
ATOM 821 C C . VAL A 1 105 ? 2.912 42.735 40.804 1.00 58.67 102 VAL A C 1
ATOM 822 O O . VAL A 1 105 ? 2.936 41.561 41.182 1.00 66.94 102 VAL A O 1
ATOM 826 N N . GLU A 1 106 ? 1.846 43.289 40.232 1.00 58.59 103 GLU A N 1
ATOM 827 C CA . GLU A 1 106 ? 0.582 42.573 40.107 1.00 59.18 103 GLU A CA 1
ATOM 828 C C . GLU A 1 106 ? 0.571 41.648 38.893 1.00 60.76 103 GLU A C 1
ATOM 829 O O . GLU A 1 106 ? 0.982 42.036 37.794 1.00 62.11 103 GLU A O 1
ATOM 835 N N . ILE A 1 107 ? 0.068 40.428 39.094 1.00 61.10 104 ILE A N 1
ATOM 836 C CA . ILE A 1 107 ? 0.019 39.400 38.053 1.00 62.00 104 ILE A CA 1
ATOM 837 C C . ILE A 1 107 ? -1.269 38.603 38.205 1.00 65.48 104 ILE A C 1
ATOM 838 O O . ILE A 1 107 ? -1.625 38.195 39.314 1.00 69.39 104 ILE A O 1
ATOM 843 N N . GLY A 1 108 ? -1.958 38.359 37.093 1.00 70.24 105 GLY A N 1
ATOM 844 C CA . GLY A 1 108 ? -3.134 37.509 37.132 1.00 77.57 105 GLY A CA 1
ATOM 845 C C . GLY A 1 108 ? -2.803 36.089 37.553 1.00 83.76 105 GLY A C 1
ATOM 846 O O . GLY A 1 108 ? -1.686 35.598 37.374 1.00 84.80 105 GLY A O 1
ATOM 847 N N . LYS A 1 109 ? -3.806 35.414 38.121 1.00 83.38 106 LYS A N 1
ATOM 848 C CA . LYS A 1 109 ? -3.588 34.078 38.669 1.00 80.29 106 LYS A CA 1
ATOM 849 C C . LYS A 1 109 ? -3.258 33.037 37.601 1.00 78.96 106 LYS A C 1
ATOM 850 O O . LYS A 1 109 ? -2.606 32.034 37.915 1.00 73.28 106 LYS A O 1
ATOM 856 N N . SER A 1 110 ? -3.686 33.236 36.355 1.00 83.39 107 SER A N 1
ATOM 857 C CA . SER A 1 110 ? -3.376 32.305 35.276 1.00 86.09 107 SER A CA 1
ATOM 858 C C . SER A 1 110 ? -2.360 32.861 34.287 1.00 82.39 107 SER A C 1
ATOM 859 O O . SER A 1 110 ? -2.051 32.193 33.293 1.00 78.15 107 SER A O 1
ATOM 862 N N . ASP A 1 111 ? -1.815 34.050 34.539 1.00 75.36 108 ASP A N 1
ATOM 863 C CA . ASP A 1 111 ? -1.013 34.759 33.544 1.00 69.41 108 ASP A CA 1
ATOM 864 C C . ASP A 1 111 ? 0.439 34.302 33.650 1.00 66.22 108 ASP A C 1
ATOM 865 O O . ASP A 1 111 ? 1.292 34.953 34.255 1.00 64.19 108 ASP A O 1
ATOM 870 N N . VAL A 1 112 ? 0.721 33.151 33.035 1.00 53.73 109 VAL A N 1
ATOM 871 C CA . VAL A 1 112 ? 2.084 32.624 33.044 1.00 51.82 109 VAL A CA 1
ATOM 872 C C . VAL A 1 112 ? 2.993 33.496 32.194 1.00 53.35 109 VAL A C 1
ATOM 873 O O . VAL A 1 112 ? 4.157 33.743 32.548 1.00 55.47 109 VAL A O 1
ATOM 877 N N . GLU A 1 113 ? 2.483 33.954 31.048 1.00 57.60 110 GLU A N 1
ATOM 878 C CA . GLU A 1 113 ? 3.244 34.844 30.179 1.00 57.61 110 GLU A CA 1
ATOM 879 C C . GLU A 1 113 ? 3.780 36.039 30.955 1.00 49.91 110 GLU A C 1
ATOM 880 O O . GLU A 1 113 ? 4.938 36.436 30.785 1.00 49.80 110 GLU A O 1
ATOM 886 N N . ALA A 1 114 ? 2.953 36.609 31.835 1.00 49.82 111 ALA A N 1
ATOM 887 C CA . ALA A 1 114 ? 3.380 37.757 32.628 1.00 55.66 111 ALA A CA 1
ATOM 888 C C . ALA A 1 114 ? 4.473 37.375 33.618 1.00 53.61 111 ALA A C 1
ATOM 889 O O . ALA A 1 114 ? 5.380 38.170 33.876 1.00 52.19 111 ALA A O 1
ATOM 891 N N . ILE A 1 115 ? 4.392 36.176 34.204 1.00 48.79 112 ILE A N 1
ATOM 892 C CA . ILE A 1 115 ? 5.486 35.681 35.042 1.00 49.34 112 ILE A CA 1
ATOM 893 C C . ILE A 1 115 ? 6.791 35.668 34.257 1.00 46.98 112 ILE A C 1
ATOM 894 O O . ILE A 1 115 ? 7.826 36.161 34.728 1.00 49.18 112 ILE A O 1
ATOM 899 N N . TYR A 1 116 ? 6.763 35.091 33.051 1.00 49.80 113 TYR A N 1
ATOM 900 C CA . TYR A 1 116 ? 7.963 35.042 32.216 1.00 51.22 113 TYR A CA 1
ATOM 901 C C . TYR A 1 116 ? 8.497 36.444 31.933 1.00 49.97 113 TYR A C 1
ATOM 902 O O . TYR A 1 116 ? 9.696 36.708 32.082 1.00 44.75 113 TYR A O 1
ATOM 911 N N . ARG A 1 117 ? 7.610 37.352 31.512 1.00 46.16 114 ARG A N 1
ATOM 912 C CA . ARG A 1 117 ? 8.000 38.731 31.215 1.00 56.66 114 ARG A CA 1
ATOM 913 C C . ARG A 1 117 ? 8.613 39.412 32.433 1.00 60.40 114 ARG A C 1
ATOM 914 O O . ARG A 1 117 ? 9.640 40.090 32.325 1.00 59.44 114 ARG A O 1
ATOM 922 N N . GLU A 1 118 ? 7.989 39.255 33.603 1.00 44.36 115 GLU A N 1
ATOM 923 C CA . GLU A 1 118 ? 8.507 39.903 34.803 1.00 44.48 115 GLU A CA 1
ATOM 924 C C . GLU A 1 118 ? 9.877 39.361 35.176 1.00 49.71 115 GLU A C 1
ATOM 925 O O . GLU A 1 118 ? 10.769 40.133 35.536 1.00 48.57 115 GLU A O 1
ATOM 931 N N . VAL A 1 119 ? 10.072 38.041 35.084 1.00 42.34 116 VAL A N 1
ATOM 932 C CA . VAL A 1 119 ? 11.390 37.484 35.380 1.00 42.59 116 VAL A CA 1
ATOM 933 C C . VAL A 1 119 ? 12.433 38.026 34.405 1.00 47.32 116 VAL A C 1
ATOM 934 O O . VAL A 1 119 ? 13.552 38.377 34.801 1.00 46.61 116 VAL A O 1
ATOM 938 N N . LYS A 1 120 ? 12.094 38.078 33.113 1.00 47.07 117 LYS A N 1
ATOM 939 C CA . LYS A 1 120 ? 13.034 38.579 32.111 1.00 51.31 117 LYS A CA 1
ATOM 940 C C . LYS A 1 120 ? 13.435 40.024 32.401 1.00 55.02 117 LYS A C 1
ATOM 941 O O . LYS A 1 120 ? 14.625 40.366 32.404 1.00 56.73 117 LYS A O 1
ATOM 947 N N . ARG A 1 121 ? 12.442 40.887 32.641 1.00 48.65 118 ARG A N 1
ATOM 948 C CA . ARG A 1 121 ? 12.700 42.281 33.000 1.00 50.34 118 ARG A CA 1
ATOM 949 C C . ARG A 1 121 ? 13.554 42.387 34.257 1.00 54.25 118 ARG A C 1
ATOM 950 O O . ARG A 1 121 ? 14.476 43.210 34.331 1.00 51.71 118 ARG A O 1
ATOM 958 N N . LEU A 1 122 ? 13.262 41.556 35.257 1.00 49.05 119 LEU A N 1
ATOM 959 C CA . LEU A 1 122 ? 13.968 41.658 36.526 1.00 45.35 119 LEU A CA 1
ATOM 960 C C . LEU A 1 122 ? 15.409 41.200 36.406 1.00 54.86 119 LEU A C 1
ATOM 961 O O . LEU A 1 122 ? 16.285 41.732 37.095 1.00 53.78 119 LEU A O 1
ATOM 966 N N . LEU A 1 123 ? 15.672 40.223 35.542 1.00 52.85 120 LEU A N 1
ATOM 967 C CA . LEU A 1 123 ? 17.038 39.757 35.345 1.00 55.55 120 LEU A CA 1
ATOM 968 C C . LEU A 1 123 ? 17.832 40.730 34.483 1.00 56.94 120 LEU A C 1
ATOM 969 O O . LEU A 1 123 ? 19.028 40.938 34.722 1.00 52.83 120 LEU A O 1
ATOM 974 N N . GLU A 1 124 ? 17.185 41.342 33.487 1.00 59.50 121 GLU A N 1
ATOM 975 C CA . GLU A 1 124 ? 17.818 42.454 32.782 1.00 61.58 121 GLU A CA 1
ATOM 976 C C . GLU A 1 124 ? 18.163 43.578 33.745 1.00 62.92 121 GLU A C 1
ATOM 977 O O . GLU A 1 124 ? 19.145 44.300 33.548 1.00 65.59 121 GLU A O 1
ATOM 983 N N . LYS A 1 125 ? 17.358 43.743 34.794 1.00 60.36 122 LYS A N 1
ATOM 984 C CA . LYS A 1 125 ? 17.641 44.791 35.766 1.00 59.38 122 LYS A CA 1
ATOM 985 C C . LYS A 1 125 ? 18.785 44.399 36.699 1.00 62.23 122 LYS A C 1
ATOM 986 O O . LYS A 1 125 ? 19.553 45.266 37.130 1.00 61.56 122 LYS A O 1
ATOM 992 N N . HIS A 1 126 ? 18.933 43.108 36.997 1.00 60.11 123 HIS A N 1
ATOM 993 C CA . HIS A 1 126 ? 19.923 42.609 37.955 1.00 60.70 123 HIS A CA 1
ATOM 994 C C . HIS A 1 126 ? 20.731 41.488 37.308 1.00 64.66 123 HIS A C 1
ATOM 995 O O . HIS A 1 126 ? 20.580 40.314 37.662 1.00 68.36 123 HIS A O 1
ATOM 1002 N N . PRO A 1 127 ? 21.627 41.819 36.377 1.00 63.11 124 PRO A N 1
ATOM 1003 C CA . PRO A 1 127 ? 22.216 40.797 35.500 1.00 62.37 124 PRO A CA 1
ATOM 1004 C C . PRO A 1 127 ? 23.479 40.114 36.001 1.00 67.99 124 PRO A C 1
ATOM 1005 O O . PRO A 1 127 ? 23.935 39.175 35.341 1.00 68.59 124 PRO A O 1
ATOM 1009 N N . GLU A 1 128 ? 24.078 40.542 37.114 1.00 70.63 125 GLU A N 1
ATOM 1010 C CA . GLU A 1 128 ? 25.351 39.980 37.554 1.00 69.67 125 GLU A CA 1
ATOM 1011 C C . GLU A 1 128 ? 25.385 39.604 39.029 1.00 62.76 125 GLU A C 1
ATOM 1012 O O . GLU A 1 128 ? 26.474 39.401 39.574 1.00 62.35 125 GLU A O 1
ATOM 1018 N N . VAL A 1 129 ? 24.240 39.508 39.683 1.00 60.16 126 VAL A N 1
ATOM 1019 C CA . VAL A 1 129 ? 24.189 39.220 41.114 1.00 57.65 126 VAL A CA 1
ATOM 1020 C C . VAL A 1 129 ? 23.353 37.979 41.310 1.00 58.68 126 VAL A C 1
ATOM 1021 O O . VAL A 1 129 ? 22.508 37.621 40.457 1.00 59.97 126 VAL A O 1
ATOM 1025 N N . PRO A 1 130 ? 23.551 37.265 42.423 1.00 54.68 127 PRO A N 1
ATOM 1026 C CA . PRO A 1 130 ? 22.740 36.074 42.695 1.00 54.44 127 PRO A CA 1
ATOM 1027 C C . PRO A 1 130 ? 21.287 36.467 42.935 1.00 54.17 127 PRO A C 1
ATOM 1028 O O . PRO A 1 130 ? 20.995 37.391 43.700 1.00 57.66 127 PRO A O 1
ATOM 1032 N N . VAL A 1 131 ? 20.377 35.766 42.265 1.00 53.94 128 VAL A N 1
ATOM 1033 C CA . VAL A 1 131 ? 18.949 36.056 42.332 1.00 50.77 128 VAL A CA 1
ATOM 1034 C C . VAL A 1 131 ? 18.206 34.779 42.709 1.00 50.27 128 VAL A C 1
ATOM 1035 O O . VAL A 1 131 ? 18.463 33.716 42.133 1.00 44.35 128 VAL A O 1
ATOM 1039 N N . ALA A 1 132 ? 17.286 34.881 43.671 1.00 45.34 129 ALA A N 1
ATOM 1040 C CA . ALA A 1 132 ? 16.502 33.744 44.144 1.00 43.50 129 ALA A CA 1
ATOM 1041 C C . ALA A 1 132 ? 15.059 33.884 43.670 1.00 43.41 129 ALA A C 1
ATOM 1042 O O . ALA A 1 132 ? 14.421 34.912 43.914 1.00 47.00 129 ALA A O 1
ATOM 1044 N N . LEU A 1 133 ? 14.552 32.859 42.988 1.00 41.23 130 LEU A N 1
ATOM 1045 C CA . LEU A 1 133 ? 13.174 32.840 42.505 1.00 39.66 130 LEU A CA 1
ATOM 1046 C C . LEU A 1 133 ? 12.382 31.870 43.377 1.00 39.54 130 LEU A C 1
ATOM 1047 O O . LEU A 1 133 ? 12.546 30.652 43.268 1.00 43.02 130 LEU A O 1
ATOM 1052 N N . ASP A 1 134 ? 11.531 32.414 44.244 1.00 40.74 131 ASP A N 1
ATOM 1053 C CA . ASP A 1 134 ? 10.803 31.644 45.248 1.00 40.00 131 ASP A CA 1
ATOM 1054 C C . ASP A 1 134 ? 9.394 31.340 44.757 1.00 39.93 131 ASP A C 1
ATOM 1055 O O . ASP A 1 134 ? 8.568 32.249 44.625 1.00 40.25 131 ASP A O 1
ATOM 1060 N N . LEU A 1 135 ? 9.113 30.055 44.534 1.00 39.73 132 LEU A N 1
ATOM 1061 C CA . LEU A 1 135 ? 7.836 29.598 44.003 1.00 46.71 132 LEU A CA 1
ATOM 1062 C C . LEU A 1 135 ? 6.858 29.133 45.083 1.00 43.43 132 LEU A C 1
ATOM 1063 O O . LEU A 1 135 ? 5.811 28.572 44.746 1.00 47.92 132 LEU A O 1
ATOM 1068 N N . THR A 1 136 ? 7.163 29.367 46.363 1.00 40.60 133 THR A N 1
ATOM 1069 C CA . THR A 1 136 ? 6.416 28.723 47.448 1.00 47.10 133 THR A CA 1
ATOM 1070 C C . THR A 1 136 ? 4.914 28.990 47.366 1.00 48.00 133 THR A C 1
ATOM 1071 O O . THR A 1 136 ? 4.107 28.062 47.496 1.00 44.67 133 THR A O 1
ATOM 1075 N N . SER A 1 137 ? 4.519 30.245 47.172 1.00 41.77 134 SER A N 1
ATOM 1076 C CA . SER A 1 137 ? 3.116 30.645 47.193 1.00 47.78 134 SER A CA 1
ATOM 1077 C C . SER A 1 137 ? 2.625 30.952 45.783 1.00 51.77 134 SER A C 1
ATOM 1078 O O . SER A 1 137 ? 3.389 31.440 44.947 1.00 53.56 134 SER A O 1
ATOM 1081 N N . GLY A 1 138 ? 1.349 30.664 45.523 1.00 46.84 135 GLY A N 1
ATOM 1082 C CA . GLY A 1 138 ? 0.762 30.899 44.217 1.00 44.36 135 GLY A CA 1
ATOM 1083 C C . GLY A 1 138 ? 0.042 29.695 43.638 1.00 46.21 135 GLY A C 1
ATOM 1084 O O . GLY A 1 138 ? 0.101 28.600 44.200 1.00 55.55 135 GLY A O 1
ATOM 1085 N N . THR A 1 139 ? -0.656 29.884 42.520 1.00 52.12 136 THR A N 1
ATOM 1086 C CA . THR A 1 139 ? -1.275 28.773 41.810 1.00 54.05 136 THR A CA 1
ATOM 1087 C C . THR A 1 139 ? -0.203 27.897 41.166 1.00 50.88 136 THR A C 1
ATOM 1088 O O . THR A 1 139 ? 0.942 28.315 40.976 1.00 51.14 136 THR A O 1
ATOM 1092 N N . LYS A 1 140 ? -0.588 26.662 40.826 1.00 54.82 137 LYS A N 1
ATOM 1093 C CA . LYS A 1 140 ? 0.356 25.759 40.169 1.00 54.15 137 LYS A CA 1
ATOM 1094 C C . LYS A 1 140 ? 0.964 26.407 38.935 1.00 50.96 137 LYS A C 1
ATOM 1095 O O . LYS A 1 140 ? 2.154 26.239 38.652 1.00 55.47 137 LYS A O 1
ATOM 1101 N N . ALA A 1 141 ? 0.162 27.170 38.199 1.00 49.88 138 ALA A N 1
ATOM 1102 C CA . ALA A 1 141 ? 0.649 27.804 36.980 1.00 48.94 138 ALA A CA 1
ATOM 1103 C C . ALA A 1 141 ? 1.676 28.882 37.293 1.00 53.77 138 ALA A C 1
ATOM 1104 O O . ALA A 1 141 ? 2.681 29.014 36.586 1.00 50.84 138 ALA A O 1
ATOM 1106 N N . MET A 1 142 ? 1.447 29.659 38.357 1.00 42.87 139 MET A N 1
ATOM 1107 C CA . MET A 1 142 ? 2.406 30.696 38.729 1.00 50.22 139 MET A CA 1
ATOM 1108 C C . MET A 1 142 ? 3.722 30.090 39.199 1.00 45.51 139 MET A C 1
ATOM 1109 O O . MET A 1 142 ? 4.798 30.540 38.787 1.00 49.18 139 MET A O 1
ATOM 1114 N N . SER A 1 143 ? 3.656 29.074 40.069 1.00 41.23 140 SER A N 1
ATOM 1115 C CA . SER A 1 143 ? 4.871 28.477 40.621 1.00 49.58 140 SER A CA 1
ATOM 1116 C C . SER A 1 143 ? 5.664 27.740 39.550 1.00 48.39 140 SER A C 1
ATOM 1117 O O . SER A 1 143 ? 6.885 27.906 39.442 1.00 49.54 140 SER A O 1
ATOM 1120 N N . ALA A 1 144 ? 4.990 26.888 38.775 1.00 40.57 141 ALA A N 1
ATOM 1121 C CA . ALA A 1 144 ? 5.664 26.168 37.701 1.00 40.32 141 ALA A CA 1
ATOM 1122 C C . ALA A 1 144 ? 6.221 27.133 36.667 1.00 55.47 141 ALA A C 1
ATOM 1123 O O . ALA A 1 144 ? 7.314 26.920 36.131 1.00 51.96 141 ALA A O 1
ATOM 1125 N N . GLY A 1 145 ? 5.484 28.204 36.373 1.00 40.25 142 GLY A N 1
ATOM 1126 C CA . GLY A 1 145 ? 6.012 29.219 35.481 1.00 44.15 142 GLY A CA 1
ATOM 1127 C C . GLY A 1 145 ? 7.267 29.875 36.021 1.00 44.92 142 GLY A C 1
ATOM 1128 O O . GLY A 1 145 ? 8.214 30.124 35.271 1.00 39.13 142 GLY A O 1
ATOM 1129 N N . LEU A 1 146 ? 7.296 30.163 37.326 1.00 39.44 143 LEU A N 1
ATOM 1130 C CA . LEU A 1 146 ? 8.488 30.770 37.913 1.00 45.92 143 LEU A CA 1
ATOM 1131 C C . LEU A 1 146 ? 9.677 29.815 37.853 1.00 47.81 143 LEU A C 1
ATOM 1132 O O . LEU A 1 146 ? 10.797 30.225 37.529 1.00 46.40 143 LEU A O 1
ATOM 1137 N N . ALA A 1 147 ? 9.458 28.535 38.174 1.00 38.60 144 ALA A N 1
ATOM 1138 C CA . ALA A 1 147 ? 10.556 27.571 38.111 1.00 38.38 144 ALA A CA 1
ATOM 1139 C C . ALA A 1 147 ? 11.068 27.418 36.685 1.00 38.19 144 ALA A C 1
ATOM 1140 O O . ALA A 1 147 ? 12.282 27.408 36.451 1.00 39.08 144 ALA A O 1
ATOM 1142 N N . ALA A 1 148 ? 10.150 27.317 35.719 1.00 38.38 145 ALA A N 1
ATOM 1143 C CA . ALA A 1 148 ? 10.535 27.185 34.319 1.00 49.90 145 ALA A CA 1
ATOM 1144 C C . ALA A 1 148 ? 11.296 28.417 33.837 1.00 45.01 145 ALA A C 1
ATOM 1145 O O . ALA A 1 148 ? 12.287 28.300 33.109 1.00 39.08 145 ALA A O 1
ATOM 1147 N N . ALA A 1 149 ? 10.852 29.607 34.240 1.00 38.29 146 ALA A N 1
ATOM 1148 C CA . ALA A 1 149 ? 11.587 30.824 33.908 1.00 38.57 146 ALA A CA 1
ATOM 1149 C C . ALA A 1 149 ? 12.990 30.784 34.491 1.00 39.01 146 ALA A C 1
ATOM 1150 O O . ALA A 1 149 ? 13.968 31.049 33.792 1.00 41.62 146 ALA A O 1
ATOM 1152 N N . GLY A 1 150 ? 13.105 30.448 35.775 1.00 38.08 147 GLY A N 1
ATOM 1153 C CA . GLY A 1 150 ? 14.416 30.427 36.404 1.00 43.01 147 GLY A CA 1
ATOM 1154 C C . GLY A 1 150 ? 15.382 29.490 35.710 1.00 50.53 147 GLY A C 1
ATOM 1155 O O . GLY A 1 150 ? 16.521 29.861 35.401 1.00 45.73 147 GLY A O 1
ATOM 1156 N N . PHE A 1 151 ? 14.937 28.259 35.447 1.00 43.82 148 PHE A N 1
ATOM 1157 C CA . PHE A 1 151 ? 15.843 27.281 34.856 1.00 48.29 148 PHE A CA 1
ATOM 1158 C C . PHE A 1 151 ? 16.165 27.637 33.414 1.00 43.12 148 PHE A C 1
ATOM 1159 O O . PHE A 1 151 ? 17.297 27.442 32.952 1.00 40.19 148 PHE A O 1
ATOM 1167 N N . PHE A 1 152 ? 15.190 28.175 32.689 1.00 38.05 149 PHE A N 1
ATOM 1168 C CA . PHE A 1 152 ? 15.484 28.593 31.329 1.00 43.14 149 PHE A CA 1
ATOM 1169 C C . PHE A 1 152 ? 16.499 29.730 31.315 1.00 47.87 149 PHE A C 1
ATOM 1170 O O . PHE A 1 152 ? 17.478 29.688 30.563 1.00 52.79 149 PHE A O 1
ATOM 1178 N N . PHE A 1 153 ? 16.300 30.742 32.161 1.00 38.16 150 PHE A N 1
ATOM 1179 C CA . PHE A 1 153 ? 17.158 31.921 32.151 1.00 41.59 150 PHE A CA 1
ATOM 1180 C C . PHE A 1 153 ? 18.497 31.695 32.832 1.00 42.18 150 PHE A C 1
ATOM 1181 O O . PHE A 1 153 ? 19.376 32.556 32.714 1.00 45.37 150 PHE A O 1
ATOM 1189 N N . GLN A 1 154 ? 18.678 30.569 33.531 1.00 41.76 151 GLN A N 1
ATOM 1190 C CA . GLN A 1 154 ? 19.999 30.244 34.065 1.00 47.74 151 GLN A CA 1
ATOM 1191 C C . GLN A 1 154 ? 21.039 30.134 32.959 1.00 50.87 151 GLN A C 1
ATOM 1192 O O . GLN A 1 154 ? 22.231 30.336 33.206 1.00 53.25 151 GLN A O 1
ATOM 1198 N N . ARG A 1 155 ? 20.611 29.806 31.740 1.00 47.47 152 ARG A N 1
ATOM 1199 C CA . ARG A 1 155 ? 21.540 29.719 30.618 1.00 49.68 152 ARG A CA 1
ATOM 1200 C C . ARG A 1 155 ? 22.239 31.052 30.363 1.00 50.23 152 ARG A C 1
ATOM 1201 O O . ARG A 1 155 ? 23.420 31.083 29.996 1.00 46.51 152 ARG A O 1
ATOM 1209 N N . PHE A 1 156 ? 21.535 32.167 30.576 1.00 49.00 153 PHE A N 1
ATOM 1210 C CA . PHE A 1 156 ? 22.102 33.493 30.366 1.00 44.39 153 PHE A CA 1
ATOM 1211 C C . PHE A 1 156 ? 22.365 34.261 31.653 1.00 50.90 153 PHE A C 1
ATOM 1212 O O . PHE A 1 156 ? 23.096 35.254 31.619 1.00 48.79 153 PHE A O 1
ATOM 1220 N N . TYR A 1 157 ? 21.802 33.824 32.777 1.00 53.66 154 TYR A N 1
ATOM 1221 C CA . TYR A 1 157 ? 22.030 34.437 34.086 1.00 51.40 154 TYR A CA 1
ATOM 1222 C C . TYR A 1 157 ? 22.340 33.314 35.066 1.00 55.14 154 TYR A C 1
ATOM 1223 O O . TYR A 1 157 ? 21.455 32.853 35.799 1.00 48.83 154 TYR A O 1
ATOM 1232 N N . PRO A 1 158 ? 23.595 32.852 35.112 1.00 55.61 155 PRO A N 1
ATOM 1233 C CA . PRO A 1 158 ? 23.905 31.613 35.849 1.00 51.83 155 PRO A CA 1
ATOM 1234 C C . PRO A 1 158 ? 23.861 31.759 37.357 1.00 54.73 155 PRO A C 1
ATOM 1235 O O . PRO A 1 158 ? 24.014 30.753 38.060 1.00 50.46 155 PRO A O 1
ATOM 1239 N N . LYS A 1 159 ? 23.672 32.966 37.879 1.00 46.97 156 LYS A N 1
ATOM 1240 C CA . LYS A 1 159 ? 23.540 33.177 39.312 1.00 45.91 156 LYS A CA 1
ATOM 1241 C C . LYS A 1 159 ? 22.093 33.112 39.789 1.00 49.44 156 LYS A C 1
ATOM 1242 O O . LYS A 1 159 ? 21.852 33.187 40.996 1.00 48.42 156 LYS A O 1
ATOM 1248 N N . VAL A 1 160 ? 21.134 32.956 38.878 1.00 41.24 157 VAL A N 1
ATOM 1249 C CA . VAL A 1 160 ? 19.760 32.653 39.263 1.00 49.63 157 VAL A CA 1
ATOM 1250 C C . VAL A 1 160 ? 19.687 31.287 39.936 1.00 48.17 157 VAL A C 1
ATOM 1251 O O . VAL A 1 160 ? 20.288 30.311 39.469 1.00 54.81 157 VAL A O 1
ATOM 1255 N N . ARG A 1 161 ? 18.944 31.214 41.040 1.00 42.22 158 ARG A N 1
ATOM 1256 C CA . ARG A 1 161 ? 18.581 29.959 41.684 1.00 47.24 158 ARG A CA 1
ATOM 1257 C C . ARG A 1 161 ? 17.080 29.966 41.921 1.00 39.58 158 ARG A C 1
ATOM 1258 O O . ARG A 1 161 ? 16.475 31.022 42.115 1.00 49.76 158 ARG A O 1
ATOM 1266 N N . VAL A 1 162 ? 16.485 28.779 41.891 1.00 43.46 159 VAL A N 1
ATOM 1267 C CA . VAL A 1 162 ? 15.071 28.583 42.189 1.00 40.33 159 VAL A CA 1
ATOM 1268 C C . VAL A 1 162 ? 14.984 27.975 43.577 1.00 43.02 159 VAL A C 1
ATOM 1269 O O . VAL A 1 162 ? 15.681 26.998 43.869 1.00 44.54 159 VAL A O 1
ATOM 1273 N N . VAL A 1 163 ? 14.142 28.551 44.441 1.00 39.62 160 VAL A N 1
ATOM 1274 C CA . VAL A 1 163 ? 14.035 28.114 45.828 1.00 40.12 160 VAL A CA 1
ATOM 1275 C C . VAL A 1 163 ? 12.566 27.910 46.178 1.00 43.01 160 VAL A C 1
ATOM 1276 O O . VAL A 1 163 ? 11.669 28.318 45.439 1.00 39.75 160 VAL A O 1
ATOM 1280 N N . TYR A 1 164 ? 12.330 27.262 47.320 1.00 40.58 161 TYR A N 1
ATOM 1281 C CA . TYR A 1 164 ? 10.983 27.068 47.850 1.00 41.48 161 TYR A CA 1
ATOM 1282 C C . TYR A 1 164 ? 11.074 26.659 49.316 1.00 45.26 161 TYR A C 1
ATOM 1283 O O . TYR A 1 164 ? 12.086 26.117 49.763 1.00 42.08 161 TYR A O 1
ATOM 1292 N N . VAL A 1 165 ? 9.996 26.906 50.058 1.00 41.74 162 VAL A N 1
ATOM 1293 C CA . VAL A 1 165 ? 9.925 26.518 51.465 1.00 42.49 162 VAL A CA 1
ATOM 1294 C C . VAL A 1 165 ? 9.382 25.096 51.544 1.00 42.97 162 VAL A C 1
ATOM 1295 O O . VAL A 1 165 ? 8.192 24.855 51.347 1.00 55.52 162 VAL A O 1
ATOM 1299 N N . ASP A 1 166 ? 10.264 24.153 51.826 1.00 58.40 163 ASP A N 1
ATOM 1300 C CA . ASP A 1 166 ? 9.891 22.760 52.035 1.00 61.38 163 ASP A CA 1
ATOM 1301 C C . ASP A 1 166 ? 9.304 22.622 53.434 1.00 69.28 163 ASP A C 1
ATOM 1302 O O . ASP A 1 166 ? 10.000 22.847 54.434 1.00 72.81 163 ASP A O 1
ATOM 1307 N N . ASN A 1 167 ? 8.017 22.281 53.496 1.00 75.61 164 ASN A N 1
ATOM 1308 C CA . ASN A 1 167 ? 7.330 21.958 54.740 1.00 88.51 164 ASN A CA 1
ATOM 1309 C C . ASN A 1 167 ? 6.991 20.471 54.766 1.00 95.22 164 ASN A C 1
ATOM 1310 O O . ASN A 1 167 ? 6.467 19.931 53.783 1.00 94.22 164 ASN A O 1
ATOM 1315 N N . GLU A 1 168 ? 7.285 19.814 55.889 1.00 104.09 165 GLU A N 1
ATOM 1316 C CA . GLU A 1 168 ? 7.016 18.390 56.069 1.00 105.96 165 GLU A CA 1
ATOM 1317 C C . GLU A 1 168 ? 5.857 18.197 57.047 1.00 108.91 165 GLU A C 1
ATOM 1318 O O . GLU A 1 168 ? 5.906 18.689 58.180 1.00 106.09 165 GLU A O 1
ATOM 1324 N N . ASP A 1 169 ? 4.824 17.475 56.610 1.00 107.95 166 ASP A N 1
ATOM 1325 C CA . ASP A 1 169 ? 3.601 17.295 57.391 1.00 106.32 166 ASP A CA 1
ATOM 1326 C C . ASP A 1 169 ? 3.756 16.102 58.332 1.00 103.74 166 ASP A C 1
ATOM 1327 O O . ASP A 1 169 ? 4.028 14.981 57.887 1.00 107.38 166 ASP A O 1
ATOM 1332 N N . TYR A 1 170 ? 3.557 16.342 59.627 1.00 98.62 167 TYR A N 1
ATOM 1333 C CA . TYR A 1 170 ? 3.699 15.314 60.660 1.00 99.24 167 TYR A CA 1
ATOM 1334 C C . TYR A 1 170 ? 2.577 15.347 61.716 1.00 102.67 167 TYR A C 1
ATOM 1335 O O . TYR A 1 170 ? 1.798 14.385 61.867 1.00 102.52 167 TYR A O 1
ATOM 1344 N N . GLU A 1 173 ? -3.176 13.432 62.964 1.00 104.95 170 GLU A N 1
ATOM 1345 C CA . GLU A 1 173 ? -3.365 14.012 64.293 1.00 104.63 170 GLU A CA 1
ATOM 1346 C C . GLU A 1 173 ? -3.421 15.534 64.167 1.00 102.01 170 GLU A C 1
ATOM 1347 O O . GLU A 1 173 ? -4.504 16.133 64.118 1.00 98.94 170 GLU A O 1
ATOM 1349 N N . LEU A 1 174 ? -2.248 16.159 64.116 1.00 99.56 171 LEU A N 1
ATOM 1350 C CA . LEU A 1 174 ? -2.143 17.547 63.678 1.00 101.64 171 LEU A CA 1
ATOM 1351 C C . LEU A 1 174 ? -1.812 17.514 62.190 1.00 106.12 171 LEU A C 1
ATOM 1352 O O . LEU A 1 174 ? -0.656 17.316 61.799 1.00 111.33 171 LEU A O 1
ATOM 1357 N N . ARG A 1 175 ? -2.843 17.669 61.352 1.00 104.66 172 ARG A N 1
ATOM 1358 C CA . ARG A 1 175 ? -2.680 17.636 59.898 1.00 100.47 172 ARG A CA 1
ATOM 1359 C C . ARG A 1 175 ? -2.132 18.989 59.440 1.00 103.15 172 ARG A C 1
ATOM 1360 O O . ARG A 1 175 ? -2.818 19.815 58.834 1.00 102.35 172 ARG A O 1
ATOM 1362 N N . ARG A 1 176 ? -0.855 19.205 59.756 1.00 104.27 173 ARG A N 1
ATOM 1363 C CA . ARG A 1 176 ? -0.182 20.478 59.533 1.00 101.92 173 ARG A CA 1
ATOM 1364 C C . ARG A 1 176 ? 1.319 20.243 59.577 1.00 96.87 173 ARG A C 1
ATOM 1365 O O . ARG A 1 176 ? 1.774 19.303 60.240 1.00 94.99 173 ARG A O 1
ATOM 1373 N N . PRO A 1 177 ? 2.113 21.067 58.890 1.00 89.92 174 PRO A N 1
ATOM 1374 C CA . PRO A 1 177 ? 3.570 20.957 59.022 1.00 85.72 174 PRO A CA 1
ATOM 1375 C C . PRO A 1 177 ? 4.020 21.284 60.438 1.00 78.51 174 PRO A C 1
ATOM 1376 O O . PRO A 1 177 ? 3.501 22.203 61.078 1.00 78.91 174 PRO A O 1
ATOM 1380 N N . ARG A 1 178 ? 4.985 20.508 60.927 1.00 77.36 175 ARG A N 1
ATOM 1381 C CA . ARG A 1 178 ? 5.525 20.717 62.264 1.00 77.06 175 ARG A CA 1
ATOM 1382 C C . ARG A 1 178 ? 6.316 22.020 62.326 1.00 77.21 175 ARG A C 1
ATOM 1383 O O . ARG A 1 178 ? 6.973 22.411 61.358 1.00 73.86 175 ARG A O 1
ATOM 1391 N N . ALA A 1 179 ? 6.293 22.659 63.501 1.00 81.02 176 ALA A N 1
ATOM 1392 C CA . ALA A 1 179 ? 6.642 24.075 63.619 1.00 79.48 176 ALA A CA 1
ATOM 1393 C C . ALA A 1 179 ? 8.063 24.382 63.149 1.00 79.57 176 ALA A C 1
ATOM 1394 O O . ALA A 1 179 ? 8.273 25.276 62.328 1.00 88.80 176 ALA A O 1
ATOM 1396 N N . GLY A 1 180 ? 9.056 23.686 63.670 1.00 73.71 177 GLY A N 1
ATOM 1397 C CA . GLY A 1 180 ? 10.380 24.121 63.277 1.00 64.34 177 GLY A CA 1
ATOM 1398 C C . GLY A 1 180 ? 10.998 23.422 62.086 1.00 53.69 177 GLY A C 1
ATOM 1399 O O . GLY A 1 180 ? 12.218 23.491 61.922 1.00 56.26 177 GLY A O 1
ATOM 1400 N N . THR A 1 181 ? 10.217 22.758 61.235 1.00 53.92 178 THR A N 1
ATOM 1401 C CA . THR A 1 181 ? 10.810 21.881 60.231 1.00 55.93 178 THR A CA 1
ATOM 1402 C C . THR A 1 181 ? 10.881 22.485 58.838 1.00 52.97 178 THR A C 1
ATOM 1403 O O . THR A 1 181 ? 11.558 21.917 57.971 1.00 50.50 178 THR A O 1
ATOM 1407 N N . GLU A 1 182 ? 10.190 23.591 58.594 1.00 48.04 179 GLU A N 1
ATOM 1408 C CA . GLU A 1 182 ? 10.262 24.230 57.289 1.00 57.24 179 GLU A CA 1
ATOM 1409 C C . GLU A 1 182 ? 11.693 24.656 56.986 1.00 54.73 179 GLU A C 1
ATOM 1410 O O . GLU A 1 182 ? 12.426 25.113 57.867 1.00 47.27 179 GLU A O 1
ATOM 1416 N N . LYS A 1 183 ? 12.097 24.485 55.734 1.00 51.33 180 LYS A N 1
ATOM 1417 C CA . LYS A 1 183 ? 13.454 24.811 55.328 1.00 50.64 180 LYS A CA 1
ATOM 1418 C C . LYS A 1 183 ? 13.413 25.385 53.923 1.00 50.43 180 LYS A C 1
ATOM 1419 O O . LYS A 1 183 ? 12.712 24.862 53.056 1.00 46.50 180 LYS A O 1
ATOM 1425 N N . LEU A 1 184 ? 14.141 26.473 53.706 1.00 46.76 181 LEU A N 1
ATOM 1426 C CA . LEU A 1 184 ? 14.269 27.026 52.367 1.00 43.54 181 LEU A CA 1
ATOM 1427 C C . LEU A 1 184 ? 15.254 26.168 51.583 1.00 45.64 181 LEU A C 1
ATOM 1428 O O . LEU A 1 184 ? 16.409 26.015 51.993 1.00 44.79 181 LEU A O 1
ATOM 1433 N N . ARG A 1 185 ? 14.802 25.597 50.471 1.00 42.94 182 ARG A N 1
ATOM 1434 C CA . ARG A 1 185 ? 15.642 24.739 49.648 1.00 52.60 182 ARG A CA 1
ATOM 1435 C C . ARG A 1 185 ? 15.794 25.306 48.244 1.00 42.15 182 ARG A C 1
ATOM 1436 O O . ARG A 1 185 ? 14.934 26.038 47.745 1.00 41.45 182 ARG A O 1
ATOM 1444 N N . ILE A 1 186 ? 16.911 24.951 47.622 1.00 42.34 183 ILE A N 1
ATOM 1445 C CA . ILE A 1 186 ? 17.153 25.200 46.209 1.00 53.53 183 ILE A CA 1
ATOM 1446 C C . ILE A 1 186 ? 16.593 24.026 45.418 1.00 44.65 183 ILE A C 1
ATOM 1447 O O . ILE A 1 186 ? 16.919 22.869 45.699 1.00 52.44 183 ILE A O 1
ATOM 1452 N N . LEU A 1 187 ? 15.725 24.322 44.460 1.00 47.04 184 LEU A N 1
ATOM 1453 C CA . LEU A 1 187 ? 15.249 23.307 43.539 1.00 40.68 184 LEU A CA 1
ATOM 1454 C C . LEU A 1 187 ? 16.330 23.046 42.497 1.00 43.09 184 LEU A C 1
ATOM 1455 O O . LEU A 1 187 ? 16.697 23.969 41.762 1.00 44.78 184 LEU A O 1
ATOM 1460 N N . PRO A 1 188 ? 16.876 21.833 42.407 1.00 48.84 185 PRO A N 1
ATOM 1461 C CA . PRO A 1 188 ? 17.998 21.598 41.487 1.00 46.94 185 PRO A CA 1
ATOM 1462 C C . PRO A 1 188 ? 17.574 21.678 40.028 1.00 40.88 185 PRO A C 1
ATOM 1463 O O . PRO A 1 188 ? 16.487 21.235 39.650 1.00 42.70 185 PRO A O 1
ATOM 1467 N N . ASN A 1 189 ? 18.447 22.268 39.214 1.00 40.60 186 ASN A N 1
ATOM 1468 C CA . ASN A 1 189 ? 18.258 22.290 37.768 1.00 49.21 186 ASN A CA 1
ATOM 1469 C C . ASN A 1 189 ? 18.314 20.863 37.224 1.00 53.93 186 ASN A C 1
ATOM 1470 O O . ASN A 1 189 ? 19.147 20.064 37.664 1.00 46.25 186 ASN A O 1
ATOM 1475 N N . PRO A 1 190 ? 17.416 20.498 36.306 1.00 60.23 187 PRO A N 1
ATOM 1476 C CA . PRO A 1 190 ? 17.466 19.138 35.737 1.00 59.42 187 PRO A CA 1
ATOM 1477 C C . PRO A 1 190 ? 18.805 18.767 35.107 1.00 55.85 187 PRO A C 1
ATOM 1478 O O . PRO A 1 190 ? 19.209 17.602 35.203 1.00 44.50 187 PRO A O 1
ATOM 1482 N N . HIS A 1 191 ? 19.505 19.716 34.472 1.00 58.34 188 HIS A N 1
ATOM 1483 C CA . HIS A 1 191 ? 20.853 19.436 33.979 1.00 63.73 188 HIS A CA 1
ATOM 1484 C C . HIS A 1 191 ? 21.792 19.079 35.123 1.00 61.30 188 HIS A C 1
ATOM 1485 O O . HIS A 1 191 ? 22.595 18.149 35.008 1.00 68.17 188 HIS A O 1
ATOM 1492 N N . GLU A 1 192 ? 21.712 19.815 36.232 1.00 66.05 189 GLU A N 1
ATOM 1493 C CA . GLU A 1 192 ? 22.551 19.520 37.391 1.00 68.37 189 GLU A CA 1
ATOM 1494 C C . GLU A 1 192 ? 22.245 18.143 37.964 1.00 60.73 189 GLU A C 1
ATOM 1495 O O . GLU A 1 192 ? 23.161 17.378 38.282 1.00 67.75 189 GLU A O 1
ATOM 1501 N N . ALA A 1 193 ? 20.960 17.810 38.104 1.00 55.26 190 ALA A N 1
ATOM 1502 C CA . ALA A 1 193 ? 20.570 16.651 38.895 1.00 57.84 190 ALA A CA 1
ATOM 1503 C C . ALA A 1 193 ? 20.681 15.333 38.135 1.00 63.82 190 ALA A C 1
ATOM 1504 O O . ALA A 1 193 ? 20.821 14.283 38.769 1.00 67.30 190 ALA A O 1
ATOM 1506 N N . LEU A 1 194 ? 20.634 15.360 36.806 1.00 62.52 191 LEU A N 1
ATOM 1507 C CA . LEU A 1 194 ? 20.739 14.161 35.976 1.00 66.41 191 LEU A CA 1
ATOM 1508 C C . LEU A 1 194 ? 22.117 14.142 35.323 1.00 70.52 191 LEU A C 1
ATOM 1509 O O . LEU A 1 194 ? 22.379 14.903 34.391 1.00 75.47 191 LEU A O 1
ATOM 1514 N N . ALA A 1 195 ? 23.004 13.269 35.802 1.00 73.47 192 ALA A N 1
ATOM 1515 C CA . ALA A 1 195 ? 24.326 13.160 35.192 1.00 83.44 192 ALA A CA 1
ATOM 1516 C C . ALA A 1 195 ? 24.220 12.786 33.718 1.00 79.73 192 ALA A C 1
ATOM 1517 O O . ALA A 1 195 ? 24.630 13.546 32.827 1.00 83.27 192 ALA A O 1
ATOM 1519 N N . GLU A 1 196 ? 23.620 11.626 33.450 1.00 59.76 193 GLU A N 1
ATOM 1520 C CA . GLU A 1 196 ? 23.659 11.028 32.122 1.00 63.65 193 GLU A CA 1
ATOM 1521 C C . GLU A 1 196 ? 23.085 11.918 31.030 1.00 55.18 193 GLU A C 1
ATOM 1522 O O . GLU A 1 196 ? 23.375 11.676 29.853 1.00 64.05 193 GLU A O 1
ATOM 1528 N N . VAL A 1 197 ? 22.287 12.936 31.369 1.00 55.08 194 VAL A N 1
ATOM 1529 C CA . VAL A 1 197 ? 21.730 13.776 30.312 1.00 65.05 194 VAL A CA 1
ATOM 1530 C C . VAL A 1 197 ? 22.817 14.509 29.544 1.00 61.61 194 VAL A C 1
ATOM 1531 O O . VAL A 1 197 ? 22.562 14.987 28.432 1.00 62.82 194 VAL A O 1
ATOM 1535 N N . ASP A 1 198 ? 24.029 14.619 30.102 1.00 57.09 195 ASP A N 1
ATOM 1536 C CA . ASP A 1 198 ? 25.113 15.208 29.318 1.00 62.76 195 ASP A CA 1
ATOM 1537 C C . ASP A 1 198 ? 25.272 14.484 27.981 1.00 58.20 195 ASP A C 1
ATOM 1538 O O . ASP A 1 198 ? 25.539 15.120 26.951 1.00 58.05 195 ASP A O 1
ATOM 1543 N N . ALA A 1 199 ? 25.035 13.167 27.972 1.00 52.44 196 ALA A N 1
ATOM 1544 C CA . ALA A 1 199 ? 25.088 12.386 26.738 1.00 55.83 196 ALA A CA 1
ATOM 1545 C C . ALA A 1 199 ? 24.183 12.973 25.666 1.00 51.06 196 ALA A C 1
ATOM 1546 O O . ALA A 1 199 ? 24.589 13.103 24.502 1.00 56.57 196 ALA A O 1
ATOM 1548 N N . LEU A 1 200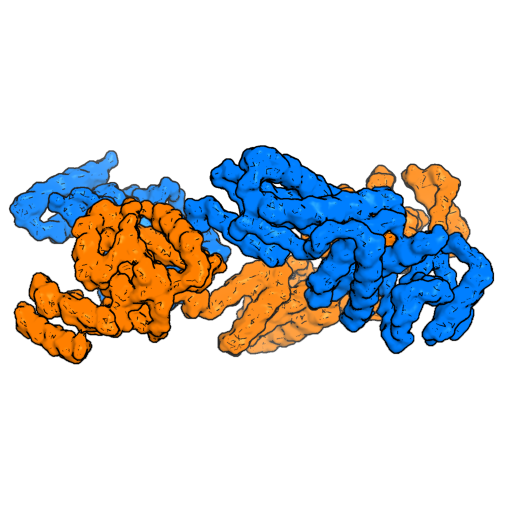 ? 22.962 13.357 26.045 1.00 52.82 197 LEU A N 1
ATOM 1549 C CA . LEU A 1 200 ? 22.064 14.000 25.090 1.00 59.15 197 LEU A CA 1
ATOM 1550 C C . LEU A 1 200 ? 22.737 15.208 24.448 1.00 57.50 197 LEU A C 1
ATOM 1551 O O . LEU A 1 200 ? 22.865 15.287 23.216 1.00 47.15 197 LEU A O 1
ATOM 1556 N N . PHE A 1 201 ? 23.246 16.120 25.282 1.00 56.64 198 PHE A N 1
ATOM 1557 C CA . PHE A 1 201 ? 23.969 17.276 24.766 1.00 52.50 198 PHE A CA 1
ATOM 1558 C C . PHE A 1 201 ? 25.079 16.830 23.830 1.00 60.01 198 PHE A C 1
ATOM 1559 O O . PHE A 1 201 ? 25.198 17.325 22.697 1.00 49.90 198 PHE A O 1
ATOM 1567 N N . ALA A 1 202 ? 25.857 15.834 24.271 1.00 46.20 199 ALA A N 1
ATOM 1568 C CA . ALA A 1 202 ? 26.985 15.371 23.476 1.00 50.26 199 ALA A CA 1
ATOM 1569 C C . ALA A 1 202 ? 26.498 14.883 22.125 1.00 56.86 199 ALA A C 1
ATOM 1570 O O . ALA A 1 202 ? 27.000 15.306 21.074 1.00 56.58 199 ALA A O 1
ATOM 1572 N N . LYS A 1 203 ? 25.455 14.052 22.140 1.00 56.92 200 LYS A N 1
ATOM 1573 C CA . LYS A 1 203 ? 24.901 13.542 20.895 1.00 55.21 200 LYS A CA 1
ATOM 1574 C C . LYS A 1 203 ? 24.504 14.695 19.989 1.00 53.90 200 LYS A C 1
ATOM 1575 O O . LYS A 1 203 ? 24.870 14.732 18.807 1.00 48.77 200 LYS A O 1
ATOM 1581 N N . GLU A 1 204 ? 23.817 15.688 20.555 1.00 45.90 201 GLU A N 1
ATOM 1582 C CA . GLU A 1 204 ? 23.402 16.837 19.765 1.00 44.97 201 GLU A CA 1
ATOM 1583 C C . GLU A 1 204 ? 24.611 17.474 19.094 1.00 55.06 201 GLU A C 1
ATOM 1584 O O . GLU A 1 204 ? 24.642 17.646 17.868 1.00 53.24 201 GLU A O 1
ATOM 1590 N N . LEU A 1 205 ? 25.660 17.741 19.881 1.00 53.93 202 LEU A N 1
ATOM 1591 C CA . LEU A 1 205 ? 26.830 18.411 19.326 1.00 52.87 202 LEU A CA 1
ATOM 1592 C C . LEU A 1 205 ? 27.535 17.535 18.304 1.00 54.14 202 LEU A C 1
ATOM 1593 O O . LEU A 1 205 ? 28.133 18.054 17.354 1.00 58.08 202 LEU A O 1
ATOM 1598 N N . TYR A 1 206 ? 27.447 16.212 18.467 1.00 56.31 203 TYR A N 1
ATOM 1599 C CA . TYR A 1 206 ? 28.061 15.305 17.506 1.00 50.95 203 TYR A CA 1
ATOM 1600 C C . TYR A 1 206 ? 27.341 15.362 16.169 1.00 48.36 203 TYR A C 1
ATOM 1601 O O . TYR A 1 206 ? 27.984 15.265 15.115 1.00 49.03 203 TYR A O 1
ATOM 1610 N N . GLY A 1 207 ? 26.016 15.550 16.191 1.00 52.11 204 GLY A N 1
ATOM 1611 C CA . GLY A 1 207 ? 25.277 15.602 14.942 1.00 52.77 204 GLY A CA 1
ATOM 1612 C C . GLY A 1 207 ? 25.573 16.830 14.110 1.00 60.44 204 GLY A C 1
ATOM 1613 O O . GLY A 1 207 ? 25.407 16.794 12.888 1.00 65.87 204 GLY A O 1
ATOM 1614 N N . LYS A 1 208 ? 26.024 17.909 14.742 1.00 57.66 205 LYS A N 1
ATOM 1615 C CA . LYS A 1 208 ? 26.350 19.146 14.049 1.00 59.53 205 LYS A CA 1
ATOM 1616 C C . LYS A 1 208 ? 27.836 19.281 13.744 1.00 60.03 205 LYS A C 1
ATOM 1617 O O . LYS A 1 208 ? 28.274 20.356 13.322 1.00 64.94 205 LYS A O 1
ATOM 1623 N N . GLY A 1 209 ? 28.624 18.231 13.965 1.00 56.65 206 GLY A N 1
ATOM 1624 C CA . GLY A 1 209 ? 30.024 18.261 13.586 1.00 48.36 206 GLY A CA 1
ATOM 1625 C C . GLY A 1 209 ? 30.937 19.024 14.521 1.00 56.58 206 GLY A C 1
ATOM 1626 O O . GLY A 1 209 ? 32.123 19.180 14.209 1.00 58.29 206 GLY A O 1
ATOM 1627 N N . GLU A 1 210 ? 30.422 19.518 15.654 1.00 53.40 207 GLU A N 1
ATOM 1628 C CA . GLU A 1 210 ? 31.245 20.143 16.694 1.00 60.77 207 GLU A CA 1
ATOM 1629 C C . GLU A 1 210 ? 31.811 19.030 17.577 1.00 59.00 207 GLU A C 1
ATOM 1630 O O . GLU A 1 210 ? 31.371 18.786 18.704 1.00 54.92 207 GLU A O 1
ATOM 1636 N N . PHE A 1 211 ? 32.825 18.344 17.037 1.00 50.28 208 PHE A N 1
ATOM 1637 C CA . PHE A 1 211 ? 33.324 17.116 17.649 1.00 47.93 208 PHE A CA 1
ATOM 1638 C C . PHE A 1 211 ? 34.086 17.386 18.939 1.00 51.95 208 PHE A C 1
ATOM 1639 O O . PHE A 1 211 ? 34.031 16.569 19.868 1.00 48.47 208 PHE A O 1
ATOM 1647 N N . GLY A 1 212 ? 34.789 18.520 19.016 1.00 46.36 209 GLY A N 1
ATOM 1648 C CA . GLY A 1 212 ? 35.555 18.837 20.214 1.00 38.34 209 GLY A CA 1
ATOM 1649 C C . GLY A 1 212 ? 34.681 19.053 21.433 1.00 45.43 209 GLY A C 1
ATOM 1650 O O . GLY A 1 212 ? 34.994 18.577 22.529 1.00 53.98 209 GLY A O 1
ATOM 1651 N N . GLN A 1 213 ? 33.563 19.759 21.256 1.00 42.89 210 GLN A N 1
ATOM 1652 C CA . GLN A 1 213 ? 32.655 20.013 22.371 1.00 55.38 210 GLN A CA 1
ATOM 1653 C C . GLN A 1 213 ? 31.958 18.729 22.816 1.00 52.17 210 GLN A C 1
ATOM 1654 O O . GLN A 1 213 ? 31.804 18.476 24.019 1.00 55.37 210 GLN A O 1
ATOM 1660 N N . ALA A 1 214 ? 31.511 17.914 21.852 1.00 49.39 211 ALA A N 1
ATOM 1661 C CA . ALA A 1 214 ? 30.970 16.596 22.180 1.00 57.81 211 ALA A CA 1
ATOM 1662 C C . ALA A 1 214 ? 31.984 15.766 22.957 1.00 48.79 211 ALA A C 1
ATOM 1663 O O . ALA A 1 214 ? 31.639 15.102 23.944 1.00 50.11 211 ALA A O 1
ATOM 1665 N N . ALA A 1 215 ? 33.249 15.808 22.539 1.00 47.80 212 ALA A N 1
ATOM 1666 C CA . ALA A 1 215 ? 34.279 15.086 23.275 1.00 52.36 212 ALA A CA 1
ATOM 1667 C C . ALA A 1 215 ? 34.400 15.614 24.695 1.00 52.91 212 ALA A C 1
ATOM 1668 O O . ALA A 1 215 ? 34.596 14.839 25.634 1.00 52.75 212 ALA A O 1
ATOM 1670 N N . ALA A 1 216 ? 34.271 16.933 24.872 1.00 54.75 213 ALA A N 1
ATOM 1671 C CA . ALA A 1 216 ? 34.353 17.520 26.208 1.00 54.46 213 ALA A CA 1
ATOM 1672 C C . ALA A 1 216 ? 33.211 17.033 27.092 1.00 57.45 213 ALA A C 1
ATOM 1673 O O . ALA A 1 216 ? 33.424 16.649 28.250 1.00 68.82 213 ALA A O 1
ATOM 1675 N N . TYR A 1 217 ? 31.987 17.045 26.556 1.00 52.41 214 TYR A N 1
ATOM 1676 C CA . TYR A 1 217 ? 30.833 16.535 27.296 1.00 54.32 214 TYR A CA 1
ATOM 1677 C C . TYR A 1 217 ? 31.019 15.070 27.689 1.00 63.19 214 TYR A C 1
ATOM 1678 O O . TYR A 1 217 ? 30.713 14.673 28.821 1.00 66.19 214 TYR A O 1
ATOM 1687 N N . PHE A 1 218 ? 31.502 14.243 26.757 1.00 56.17 215 PHE A N 1
ATOM 1688 C CA . PHE A 1 218 ? 31.700 12.828 27.068 1.00 55.44 215 PHE A CA 1
ATOM 1689 C C . PHE A 1 218 ? 32.754 12.654 28.155 1.00 60.97 215 PHE A C 1
ATOM 1690 O O . PHE A 1 218 ? 32.529 11.954 29.152 1.00 59.27 215 PHE A O 1
ATOM 1698 N N . ARG A 1 219 ? 33.911 13.304 27.981 1.00 62.63 216 ARG A N 1
ATOM 1699 C CA . ARG A 1 219 ? 34.996 13.185 28.951 1.00 65.82 216 ARG A CA 1
ATOM 1700 C C . ARG A 1 219 ? 34.548 13.614 30.344 1.00 65.25 216 ARG A C 1
ATOM 1701 O O . ARG A 1 219 ? 34.814 12.916 31.329 1.00 60.72 216 ARG A O 1
ATOM 1709 N N . GLY A 1 220 ? 33.864 14.756 30.449 1.00 69.05 217 GLY A N 1
ATOM 1710 C CA . GLY A 1 220 ? 33.381 15.197 31.752 1.00 73.95 217 GLY A CA 1
ATOM 1711 C C . GLY A 1 220 ? 32.334 14.266 32.333 1.00 80.45 217 GLY A C 1
ATOM 1712 O O . GLY A 1 220 ? 32.277 14.051 33.551 1.00 86.44 217 GLY A O 1
ATOM 1713 N N . MET A 1 221 ? 31.493 13.699 31.469 1.00 82.28 218 MET A N 1
ATOM 1714 C CA . MET A 1 221 ? 30.523 12.709 31.926 1.00 86.07 218 MET A CA 1
ATOM 1715 C C . MET A 1 221 ? 31.216 11.494 32.536 1.00 82.91 218 MET A C 1
ATOM 1716 O O . MET A 1 221 ? 30.730 10.922 33.521 1.00 78.38 218 MET A O 1
ATOM 1721 N N . VAL A 1 222 ? 32.355 11.085 31.970 1.00 80.79 219 VAL A N 1
ATOM 1722 C CA . VAL A 1 222 ? 33.124 10.004 32.586 1.00 78.33 219 VAL A CA 1
ATOM 1723 C C . VAL A 1 222 ? 33.422 10.339 34.044 1.00 85.34 219 VAL A C 1
ATOM 1724 O O . VAL A 1 222 ? 33.167 9.538 34.950 1.00 80.11 219 VAL A O 1
ATOM 1728 N N . GLY A 1 223 ? 33.926 11.550 34.292 1.00 91.10 220 GLY A N 1
ATOM 1729 C CA . GLY A 1 223 ? 34.245 11.941 35.655 1.00 95.66 220 GLY A CA 1
ATOM 1730 C C . GLY A 1 223 ? 33.028 12.005 36.560 1.00 97.19 220 GLY A C 1
ATOM 1731 O O . GLY A 1 223 ? 33.087 11.588 37.719 1.00 99.15 220 GLY A O 1
ATOM 1732 N N . ARG A 1 224 ? 31.907 12.521 36.047 1.00 98.36 221 ARG A N 1
ATOM 1733 C CA . ARG A 1 224 ? 30.751 12.735 36.915 1.00 102.66 221 ARG A CA 1
ATOM 1734 C C . ARG A 1 224 ? 30.038 11.426 37.248 1.00 104.03 221 ARG A C 1
ATOM 1735 O O . ARG A 1 224 ? 29.789 11.135 38.422 1.00 108.26 221 ARG A O 1
ATOM 1743 N N . THR A 1 225 ? 29.701 10.626 36.232 1.00 103.29 222 THR A N 1
ATOM 1744 C CA . THR A 1 225 ? 28.934 9.403 36.440 1.00 101.03 222 THR A CA 1
ATOM 1745 C C . THR A 1 225 ? 29.809 8.174 36.657 1.00 93.20 222 THR A C 1
ATOM 1746 O O . THR A 1 225 ? 29.283 7.119 37.028 1.00 88.20 222 THR A O 1
ATOM 1750 N N . GLY A 1 226 ? 31.118 8.281 36.437 1.00 95.18 223 GLY A N 1
ATOM 1751 C CA . GLY A 1 226 ? 32.011 7.154 36.617 1.00 97.42 223 GLY A CA 1
ATOM 1752 C C . GLY A 1 226 ? 31.857 6.021 35.625 1.00 97.74 223 GLY A C 1
ATOM 1753 O O . GLY A 1 226 ? 32.389 4.934 35.868 1.00 101.49 223 GLY A O 1
ATOM 1754 N N . ASN A 1 227 ? 31.152 6.236 34.514 1.00 91.32 224 ASN A N 1
ATOM 1755 C CA . ASN A 1 227 ? 30.925 5.211 33.499 1.00 78.76 224 ASN A CA 1
ATOM 1756 C C . ASN A 1 227 ? 31.980 5.361 32.407 1.00 75.57 224 ASN A C 1
ATOM 1757 O O . ASN A 1 227 ? 32.164 6.455 31.860 1.00 70.54 224 ASN A O 1
ATOM 1762 N N . GLN A 1 228 ? 32.681 4.265 32.101 1.00 67.05 225 GLN A N 1
ATOM 1763 C CA . GLN A 1 228 ? 33.788 4.311 31.150 1.00 65.15 225 GLN A CA 1
ATOM 1764 C C . GLN A 1 228 ? 33.346 4.161 29.705 1.00 66.39 225 GLN A C 1
ATOM 1765 O O . GLN A 1 228 ? 34.131 4.457 28.799 1.00 65.20 225 GLN A O 1
ATOM 1771 N N . ALA A 1 229 ? 32.111 3.718 29.471 1.00 69.03 226 ALA A N 1
ATOM 1772 C CA . ALA A 1 229 ? 31.607 3.608 28.105 1.00 65.68 226 ALA A CA 1
ATOM 1773 C C . ALA A 1 229 ? 31.647 4.953 27.383 1.00 61.48 226 ALA A C 1
ATOM 1774 O O . ALA A 1 229 ? 31.978 5.026 26.190 1.00 64.59 226 ALA A O 1
ATOM 1776 N N . TYR A 1 230 ? 31.350 6.036 28.104 1.00 55.99 227 TYR A N 1
ATOM 1777 C CA . TYR A 1 230 ? 31.403 7.363 27.494 1.00 60.88 227 TYR A CA 1
ATOM 1778 C C . TYR A 1 230 ? 32.814 7.725 27.056 1.00 62.68 227 TYR A C 1
ATOM 1779 O O . TYR A 1 230 ? 32.989 8.447 26.064 1.00 66.70 227 TYR A O 1
ATOM 1788 N N . ALA A 1 231 ? 33.830 7.219 27.767 1.00 64.09 228 ALA A N 1
ATOM 1789 C CA . ALA A 1 231 ? 35.207 7.414 27.323 1.00 58.99 228 ALA A CA 1
ATOM 1790 C C . ALA A 1 231 ? 35.360 7.000 25.867 1.00 61.87 228 ALA A C 1
ATOM 1791 O O . ALA A 1 231 ? 35.950 7.730 25.055 1.00 66.71 228 ALA A O 1
ATOM 1793 N N . LEU A 1 232 ? 34.759 5.866 25.501 1.00 56.85 229 LEU A N 1
ATOM 1794 C CA . LEU A 1 232 ? 34.865 5.390 24.126 1.00 54.52 229 LEU A CA 1
ATOM 1795 C C . LEU A 1 232 ? 34.264 6.401 23.167 1.00 58.88 229 LEU A C 1
ATOM 1796 O O . LEU A 1 232 ? 34.878 6.761 22.150 1.00 54.90 229 LEU A O 1
ATOM 1801 N N . TYR A 1 233 ? 33.068 6.896 23.505 1.00 45.22 230 TYR A N 1
ATOM 1802 C CA . TYR A 1 233 ? 32.434 7.932 22.702 1.00 48.41 230 TYR A CA 1
ATOM 1803 C C . TYR A 1 233 ? 33.362 9.123 22.556 1.00 52.82 230 TYR A C 1
ATOM 1804 O O . TYR A 1 233 ? 33.562 9.645 21.451 1.00 54.98 230 TYR A O 1
ATOM 1813 N N . ALA A 1 234 ? 33.970 9.538 23.673 1.00 43.36 231 ALA A N 1
ATOM 1814 C CA . ALA A 1 234 ? 34.929 10.633 23.640 1.00 49.71 231 ALA A CA 1
ATOM 1815 C C . ALA A 1 234 ? 36.008 10.357 22.607 1.00 47.77 231 ALA A C 1
ATOM 1816 O O . ALA A 1 234 ? 36.260 11.184 21.717 1.00 50.04 231 ALA A O 1
ATOM 1818 N N . LEU A 1 235 ? 36.610 9.163 22.672 1.00 44.10 232 LEU A N 1
ATOM 1819 C CA . LEU A 1 235 ? 37.664 8.821 21.724 1.00 52.53 232 LEU A CA 1
ATOM 1820 C C . LEU A 1 235 ? 37.170 9.040 20.307 1.00 52.62 232 LEU A C 1
ATOM 1821 O O . LEU A 1 235 ? 37.826 9.713 19.497 1.00 57.86 232 LEU A O 1
ATOM 1826 N N . LEU A 1 236 ? 35.959 8.555 20.026 1.00 44.87 233 LEU A N 1
ATOM 1827 C CA . LEU A 1 236 ? 35.419 8.671 18.681 1.00 46.43 233 LEU A CA 1
ATOM 1828 C C . LEU A 1 236 ? 35.359 10.134 18.259 1.00 48.76 233 LEU A C 1
ATOM 1829 O O . LEU A 1 236 ? 35.914 10.523 17.221 1.00 45.76 233 LEU A O 1
ATOM 1834 N N . ALA A 1 237 ? 34.758 10.975 19.106 1.00 44.04 234 ALA A N 1
ATOM 1835 C CA . ALA A 1 237 ? 34.651 12.389 18.768 1.00 50.32 234 ALA A CA 1
ATOM 1836 C C . ALA A 1 237 ? 36.035 12.994 18.558 1.00 46.11 234 ALA A C 1
ATOM 1837 O O . ALA A 1 237 ? 36.268 13.699 17.569 1.00 42.26 234 ALA A O 1
ATOM 1839 N N . GLU A 1 238 ? 36.993 12.643 19.419 1.00 46.77 235 GLU A N 1
ATOM 1840 C CA . GLU A 1 238 ? 38.336 13.198 19.277 1.00 51.93 235 GLU A CA 1
ATOM 1841 C C . GLU A 1 238 ? 38.957 12.778 17.952 1.00 54.87 235 GLU A C 1
ATOM 1842 O O . GLU A 1 238 ? 39.567 13.603 17.259 1.00 57.43 235 GLU A O 1
ATOM 1848 N N . MET A 1 239 ? 38.745 11.522 17.541 1.00 52.99 236 MET A N 1
ATOM 1849 C CA . MET A 1 239 ? 39.217 11.105 16.224 1.00 50.10 236 MET A CA 1
ATOM 1850 C C . MET A 1 239 ? 38.690 12.056 15.162 1.00 45.72 236 MET A C 1
ATOM 1851 O O . MET A 1 239 ? 39.465 12.688 14.431 1.00 45.29 236 MET A O 1
ATOM 1856 N N . TYR A 1 240 ? 37.368 12.248 15.138 1.00 46.00 237 TYR A N 1
ATOM 1857 C CA . TYR A 1 240 ? 36.777 13.068 14.090 1.00 43.95 237 TYR A CA 1
ATOM 1858 C C . TYR A 1 240 ? 37.229 14.515 14.203 1.00 46.82 237 TYR A C 1
ATOM 1859 O O . TYR A 1 240 ? 37.309 15.220 13.189 1.00 41.02 237 TYR A O 1
ATOM 1868 N N . ARG A 1 241 ? 37.568 14.965 15.415 1.00 41.57 238 ARG A N 1
ATOM 1869 C CA . ARG A 1 241 ? 38.118 16.307 15.543 1.00 48.76 238 ARG A CA 1
ATOM 1870 C C . ARG A 1 241 ? 39.476 16.370 14.866 1.00 47.84 238 ARG A C 1
ATOM 1871 O O . ARG A 1 241 ? 39.695 17.176 13.951 1.00 53.21 238 ARG A O 1
ATOM 1879 N N . ALA A 1 242 ? 40.378 15.464 15.259 1.00 38.23 239 ALA A N 1
ATOM 1880 C CA . ALA A 1 242 ? 41.732 15.494 14.719 1.00 39.63 239 ALA A CA 1
ATOM 1881 C C . ALA A 1 242 ? 41.713 15.297 13.216 1.00 44.53 239 ALA A C 1
ATOM 1882 O O . ALA A 1 242 ? 42.482 15.936 12.486 1.00 39.52 239 ALA A O 1
ATOM 1884 N N . TRP A 1 243 ? 40.822 14.419 12.744 1.00 40.89 240 TRP A N 1
ATOM 1885 C CA . TRP A 1 243 ? 40.628 14.210 11.316 1.00 44.73 240 TRP A CA 1
ATOM 1886 C C . TRP A 1 243 ? 40.222 15.509 10.623 1.00 46.93 240 TRP A C 1
ATOM 1887 O O . TRP A 1 243 ? 40.838 15.910 9.629 1.00 44.26 240 TRP A O 1
ATOM 1898 N N . ARG A 1 244 ? 39.198 16.196 11.150 1.00 45.28 241 ARG A N 1
ATOM 1899 C CA . ARG A 1 244 ? 38.749 17.437 10.518 1.00 44.79 241 ARG A CA 1
ATOM 1900 C C . ARG A 1 244 ? 39.812 18.523 10.601 1.00 43.82 241 ARG A C 1
ATOM 1901 O O . ARG A 1 244 ? 39.910 19.366 9.704 1.00 41.76 241 ARG A O 1
ATOM 1909 N N . ALA A 1 245 ? 40.629 18.505 11.647 1.00 40.00 242 ALA A N 1
ATOM 1910 C CA . ALA A 1 245 ? 41.724 19.451 11.795 1.00 38.70 242 ALA A CA 1
ATOM 1911 C C . ALA A 1 245 ? 42.949 19.077 10.969 1.00 49.61 242 ALA A C 1
ATOM 1912 O O . ALA A 1 245 ? 43.984 19.739 11.104 1.00 50.29 242 ALA A O 1
ATOM 1914 N N . LEU A 1 246 ? 42.863 18.032 10.139 1.00 48.12 243 LEU A N 1
ATOM 1915 C CA . LEU A 1 246 ? 43.983 17.541 9.337 1.00 42.76 243 LEU A CA 1
ATOM 1916 C C . LEU A 1 246 ? 45.155 17.066 10.194 1.00 41.26 243 LEU A C 1
ATOM 1917 O O . LEU A 1 246 ? 46.298 17.071 9.739 1.00 43.11 243 LEU A O 1
ATOM 1922 N N . ASP A 1 247 ? 44.894 16.662 11.438 1.00 43.40 244 ASP A N 1
ATOM 1923 C CA . ASP A 1 247 ? 45.905 16.034 12.291 1.00 53.14 244 ASP A CA 1
ATOM 1924 C C . ASP A 1 247 ? 45.703 14.524 12.197 1.00 46.57 244 ASP A C 1
ATOM 1925 O O . ASP A 1 247 ? 45.095 13.893 13.059 1.00 47.08 244 ASP A O 1
ATOM 1930 N N . PHE A 1 248 ? 46.205 13.946 11.103 1.00 40.53 245 PHE A N 1
ATOM 1931 C CA . PHE A 1 248 ? 45.906 12.550 10.812 1.00 45.12 245 PHE A CA 1
ATOM 1932 C C . PHE A 1 248 ? 46.587 11.608 11.791 1.00 50.41 245 PHE A C 1
ATOM 1933 O O . PHE A 1 248 ? 46.045 10.545 12.090 1.00 58.30 245 PHE A O 1
ATOM 1941 N N . GLY A 1 249 ? 47.762 11.974 12.303 1.00 49.52 246 GLY A N 1
ATOM 1942 C CA . GLY A 1 249 ? 48.420 11.130 13.290 1.00 55.74 246 GLY A CA 1
ATOM 1943 C C . GLY A 1 249 ? 47.615 11.010 14.568 1.00 59.06 246 GLY A C 1
ATOM 1944 O O . GLY A 1 249 ? 47.405 9.909 15.087 1.00 62.01 246 GLY A O 1
ATOM 1945 N N . GLU A 1 250 ? 47.137 12.147 15.076 1.00 45.78 247 GLU A N 1
ATOM 1946 C CA . GLU A 1 250 ? 46.288 12.145 16.262 1.00 53.03 247 GLU A CA 1
ATOM 1947 C C . GLU A 1 250 ? 44.992 11.378 16.013 1.00 46.30 247 GLU A C 1
ATOM 1948 O O . GLU A 1 250 ? 44.497 10.659 16.895 1.00 49.30 247 GLU A O 1
ATOM 1954 N N . ALA A 1 251 ? 44.431 11.527 14.815 1.00 42.19 248 ALA A N 1
ATOM 1955 C CA . ALA A 1 251 ? 43.223 10.797 14.455 1.00 45.00 248 ALA A CA 1
ATOM 1956 C C . ALA A 1 251 ? 43.468 9.295 14.489 1.00 43.77 248 ALA A C 1
ATOM 1957 O O . ALA A 1 251 ? 42.706 8.546 15.110 1.00 42.36 248 ALA A O 1
ATOM 1959 N N . LEU A 1 252 ? 44.544 8.842 13.836 1.00 40.68 249 LEU A N 1
ATOM 1960 C CA . LEU A 1 252 ? 44.872 7.419 13.792 1.00 42.09 249 LEU A CA 1
ATOM 1961 C C . LEU A 1 252 ? 45.118 6.860 15.185 1.00 59.00 249 LEU A C 1
ATOM 1962 O O . LEU A 1 252 ? 44.670 5.755 15.508 1.00 56.24 249 LEU A O 1
ATOM 1967 N N . LYS A 1 253 ? 45.838 7.608 16.020 1.00 57.00 250 LYS A N 1
ATOM 1968 C CA . LYS A 1 253 ? 46.076 7.186 17.397 1.00 56.59 250 LYS A CA 1
ATOM 1969 C C . LYS A 1 253 ? 44.761 6.980 18.143 1.00 54.38 250 LYS A C 1
ATOM 1970 O O . LYS A 1 253 ? 44.533 5.924 18.752 1.00 60.58 250 LYS A O 1
ATOM 1976 N N . ALA A 1 254 ? 43.876 7.984 18.098 1.00 49.30 251 ALA A N 1
ATOM 1977 C CA . ALA A 1 254 ? 42.599 7.870 18.804 1.00 52.52 251 ALA A CA 1
ATOM 1978 C C . ALA A 1 254 ? 41.770 6.706 18.275 1.00 52.48 251 ALA A C 1
ATOM 1979 O O . ALA A 1 254 ? 41.169 5.958 19.055 1.00 55.08 251 ALA A O 1
ATOM 1981 N N . GLY A 1 255 ? 41.723 6.538 16.952 1.00 42.37 252 GLY A N 1
ATOM 1982 C CA . GLY A 1 255 ? 40.971 5.438 16.377 1.00 53.25 252 GLY A CA 1
ATOM 1983 C C . GLY A 1 255 ? 41.513 4.072 16.750 1.00 56.61 252 GLY A C 1
ATOM 1984 O O . GLY A 1 255 ? 40.741 3.139 16.994 1.00 61.41 252 GLY A O 1
ATOM 1985 N N . ARG A 1 256 ? 42.839 3.926 16.791 1.00 48.53 253 ARG A N 1
ATOM 1986 C CA . ARG A 1 256 ? 43.425 2.652 17.201 1.00 51.42 253 ARG A CA 1
ATOM 1987 C C . ARG A 1 256 ? 43.100 2.350 18.655 1.00 51.61 253 ARG A C 1
ATOM 1988 O O . ARG A 1 256 ? 42.736 1.218 18.996 1.00 57.54 253 ARG A O 1
ATOM 1996 N N . LYS A 1 257 ? 43.222 3.351 19.531 1.00 48.79 254 LYS A N 1
ATOM 1997 C CA . LYS A 1 257 ? 42.813 3.136 20.917 1.00 59.33 254 LYS A CA 1
ATOM 1998 C C . LYS A 1 257 ? 41.343 2.732 20.994 1.00 63.46 254 LYS A C 1
ATOM 1999 O O . LYS A 1 257 ? 40.975 1.830 21.760 1.00 65.58 254 LYS A O 1
ATOM 2005 N N . LEU A 1 258 ? 40.492 3.373 20.186 1.00 57.63 255 LEU A N 1
ATOM 2006 C CA . LEU A 1 258 ? 39.063 3.067 20.217 1.00 51.94 255 LEU A CA 1
ATOM 2007 C C . LEU A 1 258 ? 38.782 1.642 19.759 1.00 56.11 255 LEU A C 1
ATOM 2008 O O . LEU A 1 258 ? 37.990 0.934 20.387 1.00 56.27 255 LEU A O 1
ATOM 2013 N N . LEU A 1 259 ? 39.414 1.201 18.670 1.00 52.63 256 LEU A N 1
ATOM 2014 C CA . LEU A 1 259 ? 39.212 -0.168 18.202 1.00 60.21 256 LEU A CA 1
ATOM 2015 C C . LEU A 1 259 ? 39.742 -1.182 19.209 1.00 59.96 256 LEU A C 1
ATOM 2016 O O . LEU A 1 259 ? 39.099 -2.208 19.465 1.00 60.71 256 LEU A O 1
ATOM 2021 N N . GLY A 1 260 ? 40.903 -0.903 19.805 1.00 56.53 257 GLY A N 1
ATOM 2022 C CA . GLY A 1 260 ? 41.416 -1.767 20.853 1.00 63.24 257 GLY A CA 1
ATOM 2023 C C . GLY A 1 260 ? 40.497 -1.865 22.054 1.00 70.72 257 GLY A C 1
ATOM 2024 O O . GLY A 1 260 ? 40.453 -2.901 22.722 1.00 68.62 257 GLY A O 1
ATOM 2025 N N . GLN A 1 261 ? 39.759 -0.795 22.357 1.00 78.29 258 GLN A N 1
ATOM 2026 C CA . GLN A 1 261 ? 38.766 -0.880 23.424 1.00 77.65 258 GLN A CA 1
ATOM 2027 C C . GLN A 1 261 ? 37.552 -1.686 22.975 1.00 73.97 258 GLN A C 1
ATOM 2028 O O . GLN A 1 261 ? 37.088 -2.584 23.687 1.00 74.46 258 GLN A O 1
ATOM 2034 N N . LEU A 1 262 ? 37.030 -1.384 21.786 1.00 64.86 259 LEU A N 1
ATOM 2035 C CA . LEU A 1 262 ? 35.923 -2.134 21.212 1.00 63.58 259 LEU A CA 1
ATOM 2036 C C . LEU A 1 262 ? 36.230 -3.618 21.074 1.00 74.80 259 LEU A C 1
ATOM 2037 O O . LEU A 1 262 ? 35.298 -4.409 20.888 1.00 72.16 259 LEU A O 1
ATOM 2042 N N . SER A 1 263 ? 37.505 -4.008 21.158 1.00 80.63 260 SER A N 1
ATOM 2043 C CA . SER A 1 263 ? 37.883 -5.408 20.999 1.00 81.90 260 SER A CA 1
ATOM 2044 C C . SER A 1 263 ? 37.696 -6.210 22.284 1.00 82.78 260 SER A C 1
ATOM 2045 O O . SER A 1 263 ? 37.404 -7.409 22.225 1.00 88.60 260 SER A O 1
ATOM 2048 N N . GLN A 1 264 ? 37.876 -5.577 23.443 1.00 79.59 261 GLN A N 1
ATOM 2049 C CA . GLN A 1 264 ? 37.745 -6.273 24.718 1.00 77.81 261 GLN A CA 1
ATOM 2050 C C . GLN A 1 264 ? 36.328 -6.805 24.909 1.00 84.46 261 GLN A C 1
ATOM 2051 O O . GLN A 1 264 ? 35.362 -6.273 24.353 1.00 73.52 261 GLN A O 1
ATOM 2057 N N . ASN A 1 265 ? 36.209 -7.869 25.714 1.00 85.81 262 ASN A N 1
ATOM 2058 C CA . ASN A 1 265 ? 34.900 -8.481 25.938 1.00 89.92 262 ASN A CA 1
ATOM 2059 C C . ASN A 1 265 ? 33.983 -7.544 26.709 1.00 83.04 262 ASN A C 1
ATOM 2060 O O . ASN A 1 265 ? 32.766 -7.524 26.481 1.00 83.14 262 ASN A O 1
ATOM 2065 N N . VAL A 1 266 ? 34.554 -6.758 27.626 1.00 83.97 263 VAL A N 1
ATOM 2066 C CA . VAL A 1 266 ? 33.778 -5.843 28.454 1.00 88.49 263 VAL A CA 1
ATOM 2067 C C . VAL A 1 266 ? 32.981 -4.852 27.619 1.00 87.11 263 VAL A C 1
ATOM 2068 O O . VAL A 1 266 ? 31.977 -4.309 28.096 1.00 84.95 263 VAL A O 1
ATOM 2072 N N . TRP A 1 267 ? 33.409 -4.588 26.382 1.00 81.39 264 TRP A N 1
ATOM 2073 C CA . TRP A 1 267 ? 32.751 -3.608 25.528 1.00 74.60 264 TRP A CA 1
ATOM 2074 C C . TRP A 1 267 ? 32.100 -4.238 24.303 1.00 78.23 264 TRP A C 1
ATOM 2075 O O . TRP A 1 267 ? 31.838 -3.533 23.322 1.00 73.47 264 TRP A O 1
ATOM 2086 N N . LEU A 1 268 ? 31.831 -5.548 24.337 1.00 74.23 265 LEU A N 1
ATOM 2087 C CA . LEU A 1 268 ? 31.254 -6.212 23.172 1.00 75.09 265 LEU A CA 1
ATOM 2088 C C . LEU A 1 268 ? 29.850 -5.717 22.871 1.00 73.81 265 LEU A C 1
ATOM 2089 O O . LEU A 1 268 ? 29.415 -5.763 21.715 1.00 71.68 265 LEU A O 1
ATOM 2094 N N . ASN A 1 269 ? 29.126 -5.249 23.884 1.00 73.88 266 ASN A N 1
ATOM 2095 C CA . ASN A 1 269 ? 27.779 -4.731 23.698 1.00 79.11 266 ASN A CA 1
ATOM 2096 C C . ASN A 1 269 ? 27.738 -3.209 23.599 1.00 78.90 266 ASN A C 1
ATOM 2097 O O . ASN A 1 269 ? 26.646 -2.632 23.564 1.00 72.57 266 ASN A O 1
ATOM 2102 N N . HIS A 1 270 ? 28.894 -2.552 23.558 1.00 68.48 267 HIS A N 1
ATOM 2103 C CA . HIS A 1 270 ? 28.925 -1.108 23.369 1.00 67.74 267 HIS A CA 1
ATOM 2104 C C . HIS A 1 270 ? 28.299 -0.769 22.021 1.00 63.91 267 HIS A C 1
ATOM 2105 O O . HIS A 1 270 ? 28.647 -1.394 21.009 1.00 68.75 267 HIS A O 1
ATOM 2112 N N . PRO A 1 271 ? 27.370 0.187 21.964 1.00 60.72 268 PRO A N 1
ATOM 2113 C CA . PRO A 1 271 ? 26.670 0.476 20.700 1.00 63.46 268 PRO A CA 1
ATOM 2114 C C . PRO A 1 271 ? 27.596 0.718 19.522 1.00 68.35 268 PRO A C 1
ATOM 2115 O O . PRO A 1 271 ? 27.229 0.396 18.384 1.00 74.39 268 PRO A O 1
ATOM 2119 N N . LEU A 1 272 ? 28.798 1.250 19.755 1.00 67.83 269 LEU A N 1
ATOM 2120 C CA . LEU A 1 272 ? 29.703 1.517 18.640 1.00 67.94 269 LEU A CA 1
ATOM 2121 C C . LEU A 1 272 ? 30.097 0.236 17.906 1.00 66.74 269 LEU A C 1
ATOM 2122 O O . LEU A 1 272 ? 30.450 0.288 16.722 1.00 67.96 269 LEU A O 1
ATOM 2127 N N . ASN A 1 273 ? 30.019 -0.924 18.569 1.00 63.64 270 ASN A N 1
ATOM 2128 C CA . ASN A 1 273 ? 30.327 -2.178 17.887 1.00 70.82 270 ASN A CA 1
ATOM 2129 C C . ASN A 1 273 ? 29.309 -2.518 16.807 1.00 73.86 270 ASN A C 1
ATOM 2130 O O . ASN A 1 273 ? 29.602 -3.346 15.938 1.00 74.42 270 ASN A O 1
ATOM 2135 N N . ALA A 1 274 ? 28.132 -1.893 16.823 1.00 72.84 271 ALA A N 1
ATOM 2136 C CA . ALA A 1 274 ? 27.169 -2.152 15.760 1.00 72.82 271 ALA A CA 1
ATOM 2137 C C . ALA A 1 274 ? 27.679 -1.647 14.412 1.00 75.22 271 ALA A C 1
ATOM 2138 O O . ALA A 1 274 ? 27.460 -2.296 13.383 1.00 76.69 271 ALA A O 1
ATOM 2140 N N . ARG A 1 275 ? 28.368 -0.502 14.391 1.00 75.39 272 ARG A N 1
ATOM 2141 C CA . ARG A 1 275 ? 28.976 0.014 13.169 1.00 74.97 272 ARG A CA 1
ATOM 2142 C C . ARG A 1 275 ? 30.481 -0.250 13.113 1.00 67.03 272 ARG A C 1
ATOM 2143 O O . ARG A 1 275 ? 31.247 0.608 12.660 1.00 60.75 272 ARG A O 1
ATOM 2151 N N . ARG A 1 276 ? 30.917 -1.440 13.538 1.00 67.00 273 ARG A N 1
ATOM 2152 C CA . ARG A 1 276 ? 32.345 -1.715 13.673 1.00 67.88 273 ARG A CA 1
ATOM 2153 C C . ARG A 1 276 ? 33.045 -1.779 12.320 1.00 69.82 273 ARG A C 1
ATOM 2154 O O . ARG A 1 276 ? 34.209 -1.378 12.196 1.00 72.06 273 ARG A O 1
ATOM 2162 N N . GLU A 1 277 ? 32.358 -2.277 11.296 1.00 68.44 274 GLU A N 1
ATOM 2163 C CA . GLU A 1 277 ? 32.963 -2.371 9.972 1.00 71.89 274 GLU A CA 1
ATOM 2164 C C . GLU A 1 277 ? 33.350 -0.991 9.447 1.00 69.62 274 GLU A C 1
ATOM 2165 O O . GLU A 1 277 ? 34.484 -0.777 8.992 1.00 71.99 274 GLU A O 1
ATOM 2171 N N . ALA A 1 278 ? 32.421 -0.031 9.533 1.00 67.30 275 ALA A N 1
ATOM 2172 C CA . ALA A 1 278 ? 32.681 1.319 9.038 1.00 65.97 275 ALA A CA 1
ATOM 2173 C C . ALA A 1 278 ? 33.814 1.995 9.804 1.00 55.77 275 ALA A C 1
ATOM 2174 O O . ALA A 1 278 ? 34.615 2.733 9.217 1.00 57.00 275 ALA A O 1
ATOM 2176 N N . LEU A 1 279 ? 33.892 1.766 11.115 1.00 51.25 276 LEU A N 1
ATOM 2177 C CA . LEU A 1 279 ? 34.970 2.362 11.899 1.00 51.09 276 LEU A CA 1
ATOM 2178 C C . LEU A 1 279 ? 36.323 1.787 11.507 1.00 53.96 276 LEU A C 1
ATOM 2179 O O . LEU A 1 279 ? 37.326 2.511 11.460 1.00 50.62 276 LEU A O 1
ATOM 2184 N N . GLU A 1 280 ? 36.377 0.482 11.241 1.00 57.24 277 GLU A N 1
ATOM 2185 C CA . GLU A 1 280 ? 37.638 -0.119 10.830 1.00 53.21 277 GLU A CA 1
ATOM 2186 C C . GLU A 1 280 ? 38.050 0.378 9.454 1.00 54.87 277 GLU A C 1
ATOM 2187 O O . GLU A 1 280 ? 39.240 0.593 9.195 1.00 51.57 277 GLU A O 1
ATOM 2193 N N . ALA A 1 281 ? 37.078 0.587 8.565 1.00 56.14 278 ALA A N 1
ATOM 2194 C CA . ALA A 1 281 ? 37.382 1.207 7.280 1.00 54.89 278 ALA A CA 1
ATOM 2195 C C . ALA A 1 281 ? 37.944 2.616 7.463 1.00 54.18 278 ALA A C 1
ATOM 2196 O O . ALA A 1 281 ? 38.939 2.983 6.827 1.00 58.17 278 ALA A O 1
ATOM 2198 N N . GLN A 1 282 ? 37.327 3.419 8.333 1.00 54.28 279 GLN A N 1
ATOM 2199 C CA . GLN A 1 282 ? 37.793 4.792 8.525 1.00 54.80 279 GLN A CA 1
ATOM 2200 C C . GLN A 1 282 ? 39.193 4.822 9.128 1.00 54.13 279 GLN A C 1
ATOM 2201 O O . GLN A 1 282 ? 40.063 5.569 8.660 1.00 51.16 279 GLN A O 1
ATOM 2207 N N . VAL A 1 283 ? 39.434 4.012 10.165 1.00 54.52 280 VAL A N 1
ATOM 2208 C CA . VAL A 1 283 ? 40.772 3.954 10.746 1.00 58.59 280 VAL A CA 1
ATOM 2209 C C . VAL A 1 283 ? 41.781 3.463 9.715 1.00 60.69 280 VAL A C 1
ATOM 2210 O O . VAL A 1 283 ? 42.931 3.921 9.694 1.00 60.77 280 VAL A O 1
ATOM 2214 N N . ALA A 1 284 ? 41.363 2.559 8.823 1.00 60.51 281 ALA A N 1
ATOM 2215 C CA . ALA A 1 284 ? 42.231 2.151 7.721 1.00 65.13 281 ALA A CA 1
ATOM 2216 C C . ALA A 1 284 ? 42.595 3.336 6.832 1.00 53.77 281 ALA A C 1
ATOM 2217 O O . ALA A 1 284 ? 43.765 3.502 6.457 1.00 57.73 281 ALA A O 1
ATOM 2219 N N . LEU A 1 285 ? 41.610 4.176 6.493 1.00 57.55 282 LEU A N 1
ATOM 2220 C CA . LEU A 1 285 ? 41.901 5.410 5.762 1.00 57.06 282 LEU A CA 1
ATOM 2221 C C . LEU A 1 285 ? 42.926 6.259 6.506 1.00 55.22 282 LEU A C 1
ATOM 2222 O O . LEU A 1 285 ? 43.892 6.753 5.911 1.00 56.64 282 LEU A O 1
ATOM 2227 N N . LEU A 1 286 ? 42.732 6.431 7.817 1.00 49.59 283 LEU A N 1
ATOM 2228 C CA . LEU A 1 286 ? 43.664 7.238 8.600 1.00 46.34 283 LEU A CA 1
ATOM 2229 C C . LEU A 1 286 ? 45.084 6.680 8.533 1.00 52.79 283 LEU A C 1
ATOM 2230 O O . LEU A 1 286 ? 46.046 7.448 8.397 1.00 49.37 283 LEU A O 1
ATOM 2235 N N . GLU A 1 287 ? 45.234 5.348 8.614 1.00 56.24 284 GLU A N 1
ATOM 2236 C CA . GLU A 1 287 ? 46.552 4.727 8.462 1.00 55.39 284 GLU A CA 1
ATOM 2237 C C . GLU A 1 287 ? 47.161 5.064 7.108 1.00 61.31 284 GLU A C 1
ATOM 2238 O O . GLU A 1 287 ? 48.323 5.487 7.019 1.00 59.19 284 GLU A O 1
ATOM 2244 N N . ALA A 1 288 ? 46.389 4.868 6.033 1.00 57.96 285 ALA A N 1
ATOM 2245 C CA . ALA A 1 288 ? 46.918 5.130 4.700 1.00 59.84 285 ALA A CA 1
ATOM 2246 C C . ALA A 1 288 ? 47.387 6.572 4.567 1.00 62.44 285 ALA A C 1
ATOM 2247 O O . ALA A 1 288 ? 48.454 6.836 3.997 1.00 62.64 285 ALA A O 1
ATOM 2249 N N . VAL A 1 289 ? 46.618 7.519 5.115 1.00 53.34 286 VAL A N 1
ATOM 2250 C CA . VAL A 1 289 ? 46.982 8.926 4.984 1.00 53.89 286 VAL A CA 1
ATOM 2251 C C . VAL A 1 289 ? 48.229 9.236 5.801 1.00 60.48 286 VAL A C 1
ATOM 2252 O O . VAL A 1 289 ? 49.151 9.900 5.318 1.00 56.16 286 VAL A O 1
ATOM 2256 N N . ASP A 1 290 ? 48.257 8.799 7.063 1.00 61.21 287 ASP A N 1
ATOM 2257 C CA . ASP A 1 290 ? 49.424 9.043 7.911 1.00 61.77 287 ASP A CA 1
ATOM 2258 C C . ASP A 1 290 ? 50.698 8.529 7.244 1.00 56.79 287 ASP A C 1
ATOM 2259 O O . ASP A 1 290 ? 51.719 9.233 7.163 1.00 54.55 287 ASP A O 1
ATOM 2264 N N . ARG A 1 291 ? 50.632 7.308 6.718 1.00 53.42 288 ARG A N 1
ATOM 2265 C CA . ARG A 1 291 ? 51.789 6.706 6.067 1.00 65.33 288 ARG A CA 1
ATOM 2266 C C . ARG A 1 291 ? 52.177 7.454 4.798 1.00 60.72 288 ARG A C 1
ATOM 2267 O O . ARG A 1 291 ? 53.367 7.666 4.541 1.00 62.53 288 ARG A O 1
ATOM 2275 N N . PHE A 1 292 ? 51.194 7.851 3.986 1.00 56.36 289 PHE A N 1
ATOM 2276 C CA . PHE A 1 292 ? 51.519 8.627 2.794 1.00 55.53 289 PHE A CA 1
ATOM 2277 C C . PHE A 1 292 ? 52.104 9.992 3.150 1.00 61.13 289 PHE A C 1
ATOM 2278 O O . PHE A 1 292 ? 52.957 10.512 2.419 1.00 58.61 289 PHE A O 1
ATOM 2286 N N . LEU A 1 293 ? 51.671 10.585 4.264 1.00 55.37 290 LEU A N 1
ATOM 2287 C CA . LEU A 1 293 ? 52.273 11.839 4.700 1.00 61.06 290 LEU A CA 1
ATOM 2288 C C . LEU A 1 293 ? 53.737 11.637 5.061 1.00 66.79 290 LEU A C 1
ATOM 2289 O O . LEU A 1 293 ? 54.578 12.481 4.737 1.00 70.10 290 LEU A O 1
ATOM 2294 N N . LYS A 1 294 ? 54.063 10.518 5.718 1.00 62.37 291 LYS A N 1
ATOM 2295 C CA . LYS A 1 294 ? 55.468 10.222 6.002 1.00 66.83 291 LYS A CA 1
ATOM 2296 C C . LYS A 1 294 ? 56.250 9.911 4.726 1.00 66.69 291 LYS A C 1
ATOM 2297 O O . LYS A 1 294 ? 57.422 10.288 4.602 1.00 79.01 291 LYS A O 1
ATOM 2303 N N . ALA A 1 295 ? 55.622 9.222 3.768 1.00 56.68 292 ALA A N 1
ATOM 2304 C CA . ALA A 1 295 ? 56.326 8.671 2.613 1.00 64.43 292 ALA A CA 1
ATOM 2305 C C . ALA A 1 295 ? 56.409 9.639 1.437 1.00 65.48 292 ALA A C 1
ATOM 2306 O O . ALA A 1 295 ? 57.405 9.631 0.704 1.00 65.06 292 ALA A O 1
ATOM 2308 N N . ARG A 1 296 ? 55.377 10.464 1.236 1.00 64.39 293 ARG A N 1
ATOM 2309 C CA . ARG A 1 296 ? 55.227 11.321 0.061 1.00 68.07 293 ARG A CA 1
ATOM 2310 C C . ARG A 1 296 ? 55.263 10.528 -1.242 1.00 70.65 293 ARG A C 1
ATOM 2311 O O . ARG A 1 296 ? 55.682 11.049 -2.279 1.00 72.93 293 ARG A O 1
ATOM 2319 N N . ASP A 1 297 ? 54.835 9.270 -1.207 1.00 70.31 294 ASP A N 1
ATOM 2320 C CA . ASP A 1 297 ? 54.846 8.392 -2.370 1.00 73.36 294 ASP A CA 1
ATOM 2321 C C . ASP A 1 297 ? 53.446 8.353 -2.969 1.00 75.47 294 ASP A C 1
ATOM 2322 O O . ASP A 1 297 ? 52.500 7.898 -2.319 1.00 70.70 294 ASP A O 1
ATOM 2327 N N . PHE A 1 298 ? 53.316 8.813 -4.206 1.00 72.16 295 PHE A N 1
ATOM 2328 C CA . PHE A 1 298 ? 52.000 8.839 -4.825 1.00 72.07 295 PHE A CA 1
ATOM 2329 C C . PHE A 1 298 ? 51.575 7.481 -5.371 1.00 75.75 295 PHE A C 1
ATOM 2330 O O . PHE A 1 298 ? 50.543 7.401 -6.042 1.00 81.98 295 PHE A O 1
ATOM 2338 N N . ALA A 1 299 ? 52.333 6.417 -5.095 1.00 77.77 296 ALA A N 1
ATOM 2339 C CA . ALA A 1 299 ? 51.880 5.078 -5.459 1.00 80.85 296 ALA A CA 1
ATOM 2340 C C . ALA A 1 299 ? 50.762 4.611 -4.533 1.00 88.52 296 ALA A C 1
ATOM 2341 O O . ALA A 1 299 ? 49.785 4.000 -4.984 1.00 90.69 296 ALA A O 1
ATOM 2343 N N . LEU A 1 300 ? 50.885 4.890 -3.232 1.00 88.62 297 LEU A N 1
ATOM 2344 C CA . LEU A 1 300 ? 49.832 4.553 -2.281 1.00 85.12 297 LEU A CA 1
ATOM 2345 C C . LEU A 1 300 ? 48.581 5.360 -2.610 1.00 75.94 297 LEU A C 1
ATOM 2346 O O . LEU A 1 300 ? 48.415 6.483 -2.127 1.00 68.54 297 LEU A O 1
ATOM 2351 N N . LYS A 1 301 ? 47.700 4.800 -3.440 1.00 78.55 298 LYS A N 1
ATOM 2352 C CA . LYS A 1 301 ? 46.526 5.546 -3.883 1.00 75.49 298 LYS A CA 1
ATOM 2353 C C . LYS A 1 301 ? 45.585 5.863 -2.731 1.00 71.47 298 LYS A C 1
ATOM 2354 O O . LYS A 1 301 ? 44.909 6.896 -2.749 1.00 69.92 298 LYS A O 1
ATOM 2360 N N . GLU A 1 302 ? 45.538 5.002 -1.719 1.00 71.04 299 GLU A N 1
ATOM 2361 C CA . GLU A 1 302 ? 44.546 5.158 -0.659 1.00 65.02 2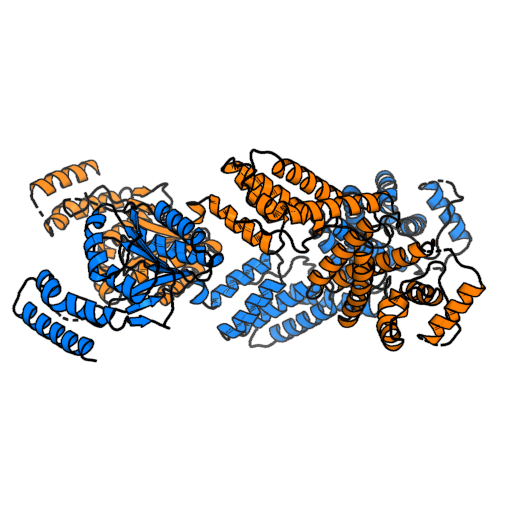99 GLU A CA 1
ATOM 2362 C C . GLU A 1 302 ? 44.853 6.350 0.243 1.00 60.21 299 GLU A C 1
ATOM 2363 O O . GLU A 1 302 ? 43.931 7.043 0.691 1.00 53.58 299 GLU A O 1
ATOM 2369 N N . GLY A 1 303 ? 46.132 6.616 0.508 1.00 61.78 300 GLY A N 1
ATOM 2370 C CA . GLY A 1 303 ? 46.487 7.787 1.296 1.00 60.28 300 GLY A CA 1
ATOM 2371 C C . GLY A 1 303 ? 46.198 9.088 0.569 1.00 48.85 300 GLY A C 1
ATOM 2372 O O . GLY A 1 303 ? 45.640 10.028 1.148 1.00 50.85 300 GLY A O 1
ATOM 2373 N N . VAL A 1 304 ? 46.598 9.164 -0.705 1.00 52.22 301 VAL A N 1
ATOM 2374 C CA . VAL A 1 304 ? 46.223 10.301 -1.547 1.00 50.67 301 VAL A CA 1
ATOM 2375 C C . VAL A 1 304 ? 44.712 10.501 -1.541 1.00 54.59 301 VAL A C 1
ATOM 2376 O O . VAL A 1 304 ? 44.216 11.636 -1.465 1.00 59.08 301 VAL A O 1
ATOM 2380 N N . TYR A 1 305 ? 43.958 9.402 -1.626 1.00 55.67 302 TYR A N 1
ATOM 2381 C CA . TYR A 1 305 ? 42.501 9.487 -1.641 1.00 57.55 302 TYR A CA 1
ATOM 2382 C C . TYR A 1 305 ? 41.968 10.077 -0.342 1.00 54.77 302 TYR A C 1
ATOM 2383 O O . TYR A 1 305 ? 41.130 10.986 -0.357 1.00 53.94 302 TYR A O 1
ATOM 2392 N N . GLY A 1 306 ? 42.445 9.570 0.797 1.00 50.73 303 GLY A N 1
ATOM 2393 C CA . GLY A 1 306 ? 41.950 10.069 2.071 1.00 45.25 303 GLY A CA 1
ATOM 2394 C C . GLY A 1 306 ? 42.289 11.528 2.300 1.00 44.90 303 GLY A C 1
ATOM 2395 O O . GLY A 1 306 ? 41.456 12.301 2.788 1.00 48.05 303 GLY A O 1
ATOM 2396 N N . LEU A 1 307 ? 43.515 11.923 1.943 1.00 45.04 304 LEU A N 1
ATOM 2397 C CA . LEU A 1 307 ? 43.929 13.315 2.083 1.00 42.42 304 LEU A CA 1
ATOM 2398 C C . LEU A 1 307 ? 43.079 14.232 1.211 1.00 49.14 304 LEU A C 1
ATOM 2399 O O . LEU A 1 307 ? 42.475 15.201 1.698 1.00 48.05 304 LEU A O 1
ATOM 2404 N N . ALA A 1 308 ? 43.016 13.928 -0.088 1.00 57.16 305 ALA A N 1
ATOM 2405 C CA . ALA A 1 308 ? 42.257 14.755 -1.023 1.00 61.84 305 ALA A CA 1
ATOM 2406 C C . ALA A 1 308 ? 40.791 14.843 -0.619 1.00 52.64 305 ALA A C 1
ATOM 2407 O O . ALA A 1 308 ? 40.198 15.925 -0.626 1.00 58.57 305 ALA A O 1
ATOM 2409 N N . ARG A 1 309 ? 40.190 13.712 -0.256 1.00 52.42 306 ARG A N 1
ATOM 2410 C CA . ARG A 1 309 ? 38.780 13.708 0.112 1.00 58.12 306 ARG A CA 1
ATOM 2411 C C . ARG A 1 309 ? 38.535 14.526 1.371 1.00 55.47 306 ARG A C 1
ATOM 2412 O O . ARG A 1 309 ? 37.538 15.249 1.458 1.00 58.91 306 ARG A O 1
ATOM 2420 N N . THR A 1 310 ? 39.431 14.423 2.361 1.00 48.86 307 THR A N 1
ATOM 2421 C CA . THR A 1 310 ? 39.289 15.255 3.556 1.00 46.99 307 THR A CA 1
ATOM 2422 C C . THR A 1 310 ? 39.343 16.737 3.195 1.00 54.50 307 THR A C 1
ATOM 2423 O O . THR A 1 310 ? 38.540 17.545 3.690 1.00 56.58 307 THR A O 1
ATOM 2427 N N . LEU A 1 311 ? 40.282 17.111 2.322 1.00 51.05 308 LEU A N 1
ATOM 2428 C CA . LEU A 1 311 ? 40.399 18.514 1.934 1.00 49.44 308 LEU A CA 1
ATOM 2429 C C . LEU A 1 311 ? 39.160 18.987 1.179 1.00 48.25 308 LEU A C 1
ATOM 2430 O O . LEU A 1 311 ? 38.693 20.114 1.378 1.00 46.02 308 LEU A O 1
ATOM 2435 N N . LEU A 1 312 ? 38.611 18.136 0.311 1.00 51.26 309 LEU A N 1
ATOM 2436 C CA . LEU A 1 312 ? 37.423 18.520 -0.448 1.00 56.45 309 LEU A CA 1
ATOM 2437 C C . LEU A 1 312 ? 36.202 18.652 0.451 1.00 60.00 309 LEU A C 1
ATOM 2438 O O . LEU A 1 312 ? 35.393 19.568 0.270 1.00 60.78 309 LEU A O 1
ATOM 2443 N N . HIS A 1 313 ? 36.044 17.736 1.411 1.00 57.42 310 HIS A N 1
ATOM 2444 C CA . HIS A 1 313 ? 34.988 17.871 2.414 1.00 53.41 310 HIS A CA 1
ATOM 2445 C C . HIS A 1 313 ? 35.111 19.205 3.148 1.00 59.02 310 HIS A C 1
ATOM 2446 O O . HIS A 1 313 ? 34.127 19.946 3.287 1.00 57.19 310 HIS A O 1
ATOM 2453 N N . LEU A 1 314 ? 36.326 19.548 3.593 1.00 53.40 311 LEU A N 1
ATOM 2454 C CA . LEU A 1 314 ? 36.516 20.814 4.299 1.00 54.98 311 LEU A CA 1
ATOM 2455 C C . LEU A 1 314 ? 36.237 22.016 3.401 1.00 58.53 311 LEU A C 1
ATOM 2456 O O . LEU A 1 314 ? 35.716 23.038 3.871 1.00 60.83 311 LEU A O 1
ATOM 2461 N N . ALA A 1 315 ? 36.574 21.914 2.114 1.00 56.76 312 ALA A N 1
ATOM 2462 C CA . ALA A 1 315 ? 36.302 22.999 1.177 1.00 58.14 312 ALA A CA 1
ATOM 2463 C C . ALA A 1 315 ? 34.806 23.181 0.963 1.00 62.93 312 ALA A C 1
ATOM 2464 O O . ALA A 1 315 ? 34.310 24.314 0.924 1.00 63.70 312 ALA A O 1
ATOM 2466 N N . GLN A 1 316 ? 34.072 22.078 0.813 1.00 63.47 313 GLN A N 1
ATOM 2467 C CA . GLN A 1 316 ? 32.621 22.155 0.677 1.00 70.12 313 GLN A CA 1
ATOM 2468 C C . GLN A 1 316 ? 31.964 22.714 1.933 1.00 65.01 313 GLN A C 1
ATOM 2469 O O . GLN A 1 316 ? 30.982 23.460 1.836 1.00 65.89 313 GLN A O 1
ATOM 2475 N N . GLU A 1 317 ? 32.496 22.393 3.113 1.00 59.88 314 GLU A N 1
ATOM 2476 C CA . GLU A 1 317 ? 31.923 22.947 4.337 1.00 66.49 314 GLU A CA 1
ATOM 2477 C C . GLU A 1 317 ? 32.248 24.429 4.481 1.00 70.76 314 GLU A C 1
ATOM 2478 O O . GLU A 1 317 ? 31.458 25.189 5.056 1.00 72.33 314 GLU A O 1
ATOM 2484 N N . ALA A 1 318 ? 33.407 24.858 3.977 1.00 62.79 315 ALA A N 1
ATOM 2485 C CA . ALA A 1 318 ? 33.797 26.261 4.037 1.00 60.74 315 ALA A CA 1
ATOM 2486 C C . ALA A 1 318 ? 33.235 27.083 2.886 1.00 66.70 315 ALA A C 1
ATOM 2487 O O . ALA A 1 318 ? 33.361 28.312 2.909 1.00 62.09 315 ALA A O 1
ATOM 2489 N N . LYS A 1 319 ? 32.598 26.434 1.906 1.00 71.37 316 LYS A N 1
ATOM 2490 C CA . LYS A 1 319 ? 32.305 27.081 0.630 1.00 75.77 316 LYS A CA 1
ATOM 2491 C C . LYS A 1 319 ? 31.397 28.299 0.796 1.00 88.56 316 LYS A C 1
ATOM 2492 O O . LYS A 1 319 ? 31.560 29.297 0.083 1.00 84.57 316 LYS A O 1
ATOM 2498 N N . GLU A 1 320 ? 30.454 28.253 1.744 1.00 92.60 317 GLU A N 1
ATOM 2499 C CA . GLU A 1 320 ? 29.467 29.327 1.858 1.00 88.21 317 GLU A CA 1
ATOM 2500 C C . GLU A 1 320 ? 29.897 30.459 2.794 1.00 86.47 317 GLU A C 1
ATOM 2501 O O . GLU A 1 320 ? 29.647 31.630 2.490 1.00 83.59 317 GLU A O 1
ATOM 2507 N N . GLU A 1 321 ? 30.528 30.152 3.929 1.00 88.65 318 GLU A N 1
ATOM 2508 C CA . GLU A 1 321 ? 30.798 31.155 4.954 1.00 81.06 318 GLU A CA 1
ATOM 2509 C C . GLU A 1 321 ? 32.271 31.521 5.085 1.00 80.10 318 GLU A C 1
ATOM 2510 O O . GLU A 1 321 ? 32.609 32.372 5.915 1.00 78.72 318 GLU A O 1
ATOM 2516 N N . ALA A 1 322 ? 33.160 30.895 4.306 1.00 73.67 319 ALA A N 1
ATOM 2517 C CA . ALA A 1 322 ? 34.602 31.114 4.417 1.00 70.30 319 ALA A CA 1
ATOM 2518 C C . ALA A 1 322 ? 35.246 30.811 3.063 1.00 59.50 319 ALA A C 1
ATOM 2519 O O . ALA A 1 322 ? 36.025 29.867 2.920 1.00 53.03 319 ALA A O 1
ATOM 2521 N N . ALA A 1 323 ? 34.933 31.674 2.093 1.00 57.65 320 ALA A N 1
ATOM 2522 C CA . ALA A 1 323 ? 35.335 31.474 0.704 1.00 61.17 320 ALA A CA 1
ATOM 2523 C C . ALA A 1 323 ? 36.845 31.313 0.556 1.00 56.65 320 ALA A C 1
ATOM 2524 O O . ALA A 1 323 ? 37.307 30.379 -0.109 1.00 59.48 320 ALA A O 1
ATOM 2526 N N . VAL A 1 324 ? 37.629 32.231 1.138 1.00 55.32 321 VAL A N 1
ATOM 2527 C CA . VAL A 1 324 ? 39.087 32.206 0.972 1.00 58.63 321 VAL A CA 1
ATOM 2528 C C . VAL A 1 324 ? 39.658 30.884 1.466 1.00 63.24 321 VAL A C 1
ATOM 2529 O O . VAL A 1 324 ? 40.476 30.233 0.795 1.00 67.53 321 VAL A O 1
ATOM 2533 N N . LEU A 1 325 ? 39.239 30.482 2.665 1.00 61.05 322 LEU A N 1
ATOM 2534 C CA . LEU A 1 325 ? 39.596 29.178 3.208 1.00 61.63 322 LEU A CA 1
ATOM 2535 C C . LEU A 1 325 ? 39.215 28.062 2.246 1.00 56.65 322 LEU A C 1
ATOM 2536 O O . LEU A 1 325 ? 40.011 27.157 1.963 1.00 54.34 322 LEU A O 1
ATOM 2541 N N . ALA A 1 326 ? 37.984 28.118 1.736 1.00 61.12 323 ALA A N 1
ATOM 2542 C CA . ALA A 1 326 ? 37.482 27.072 0.853 1.00 59.70 323 ALA A CA 1
ATOM 2543 C C . ALA A 1 326 ? 38.362 26.928 -0.380 1.00 57.48 323 ALA A C 1
ATOM 2544 O O . ALA A 1 326 ? 38.701 25.811 -0.789 1.00 65.65 323 ALA A O 1
ATOM 2546 N N . ALA A 1 327 ? 38.755 28.054 -0.978 1.00 56.96 324 ALA A N 1
ATOM 2547 C CA . ALA A 1 327 ? 39.613 28.001 -2.156 1.00 54.68 324 ALA A CA 1
ATOM 2548 C C . ALA A 1 327 ? 40.972 27.417 -1.812 1.00 56.22 324 ALA A C 1
ATOM 2549 O O . ALA A 1 327 ? 41.543 26.649 -2.598 1.00 56.06 324 ALA A O 1
ATOM 2551 N N . LEU A 1 328 ? 41.508 27.763 -0.641 1.00 59.56 325 LEU A N 1
ATOM 2552 C CA . LEU A 1 328 ? 42.755 27.140 -0.213 1.00 58.72 325 LEU A CA 1
ATOM 2553 C C . LEU A 1 328 ? 42.636 25.610 -0.192 1.00 59.25 325 LEU A C 1
ATOM 2554 O O . LEU A 1 328 ? 43.397 24.893 -0.863 1.00 63.16 325 LEU A O 1
ATOM 2559 N N . TYR A 1 329 ? 41.655 25.097 0.564 1.00 50.47 326 TYR A N 1
ATOM 2560 C CA . TYR A 1 329 ? 41.434 23.651 0.650 1.00 49.85 326 TYR A CA 1
ATOM 2561 C C . TYR A 1 329 ? 41.291 23.022 -0.735 1.00 56.60 326 TYR A C 1
ATOM 2562 O O . TYR A 1 329 ? 41.966 22.033 -1.062 1.00 60.45 326 TYR A O 1
ATOM 2571 N N . ALA A 1 330 ? 40.409 23.586 -1.564 1.00 57.64 327 ALA A N 1
ATOM 2572 C CA . ALA A 1 330 ? 40.142 22.998 -2.874 1.00 61.25 327 ALA A CA 1
ATOM 2573 C C . ALA A 1 330 ? 41.392 22.999 -3.746 1.00 60.74 327 ALA A C 1
ATOM 2574 O O . ALA A 1 330 ? 41.649 22.036 -4.477 1.00 60.18 327 ALA A O 1
ATOM 2576 N N . TYR A 1 331 ? 42.185 24.069 -3.674 1.00 59.05 328 TYR A N 1
ATOM 2577 C CA . TYR A 1 331 ? 43.423 24.135 -4.445 1.00 57.44 328 TYR A CA 1
ATOM 2578 C C . TYR A 1 331 ? 44.374 23.015 -4.052 1.00 55.81 328 TYR A C 1
ATOM 2579 O O . TYR A 1 331 ? 44.928 22.329 -4.918 1.00 57.40 328 TYR A O 1
ATOM 2588 N N . ARG A 1 332 ? 44.578 22.809 -2.744 1.00 49.35 329 ARG A N 1
ATOM 2589 C CA . ARG A 1 332 ? 45.465 21.725 -2.321 1.00 55.44 329 ARG A CA 1
ATOM 2590 C C . ARG A 1 332 ? 44.948 20.363 -2.782 1.00 58.48 329 ARG A C 1
ATOM 2591 O O . ARG A 1 332 ? 45.735 19.502 -3.207 1.00 65.80 329 ARG A O 1
ATOM 2599 N N . ALA A 1 333 ? 43.630 20.149 -2.708 1.00 58.46 330 ALA A N 1
ATOM 2600 C CA . ALA A 1 333 ? 43.065 18.880 -3.172 1.00 56.62 330 ALA A CA 1
ATOM 2601 C C . ALA A 1 333 ? 43.351 18.654 -4.655 1.00 58.93 330 ALA A C 1
ATOM 2602 O O . ALA A 1 333 ? 43.912 17.621 -5.051 1.00 61.62 330 ALA A O 1
ATOM 2604 N N . LEU A 1 334 ? 42.964 19.621 -5.493 1.00 61.04 331 LEU A N 1
ATOM 2605 C CA . LEU A 1 334 ? 43.158 19.478 -6.934 1.00 59.99 331 LEU A CA 1
ATOM 2606 C C . LEU A 1 334 ? 44.629 19.290 -7.280 1.00 60.13 331 LEU A C 1
ATOM 2607 O O . LEU A 1 334 ? 44.977 18.469 -8.140 1.00 64.49 331 LEU A O 1
ATOM 2612 N N . GLU A 1 335 ? 45.509 20.029 -6.602 1.00 58.07 332 GLU A N 1
ATOM 2613 C CA . GLU A 1 335 ? 46.943 19.877 -6.826 1.00 54.55 332 GLU A CA 1
ATOM 2614 C C . GLU A 1 335 ? 47.415 18.460 -6.521 1.00 58.63 332 GLU A C 1
ATOM 2615 O O . GLU A 1 335 ? 48.155 17.859 -7.314 1.00 65.61 332 GLU A O 1
ATOM 2621 N N . LEU A 1 336 ? 47.006 17.912 -5.372 1.00 58.51 333 LEU A N 1
ATOM 2622 C CA . LEU A 1 336 ? 47.377 16.540 -5.028 1.00 60.83 333 LEU A CA 1
ATOM 2623 C C . LEU A 1 336 ? 46.886 15.548 -6.076 1.00 60.61 333 LEU A C 1
ATOM 2624 O O . LEU A 1 336 ? 47.625 14.648 -6.496 1.00 58.39 333 LEU A O 1
ATOM 2629 N N . LEU A 1 337 ? 45.631 15.695 -6.506 1.00 54.66 334 LEU A N 1
ATOM 2630 C CA . LEU A 1 337 ? 45.055 14.745 -7.456 1.00 54.97 334 LEU A CA 1
ATOM 2631 C C . LEU A 1 337 ? 45.781 14.789 -8.799 1.00 64.13 334 LEU A C 1
ATOM 2632 O O . LEU A 1 337 ? 46.163 13.745 -9.351 1.00 69.19 334 LEU A O 1
ATOM 2637 N N . LEU A 1 338 ? 45.998 15.996 -9.334 1.00 69.04 335 LEU A N 1
ATOM 2638 C CA . LEU A 1 338 ? 46.787 16.130 -10.558 1.00 74.02 335 LEU A CA 1
ATOM 2639 C C . LEU A 1 338 ? 48.175 15.520 -10.393 1.00 75.45 335 LEU A C 1
ATOM 2640 O O . LEU A 1 338 ? 48.703 14.884 -11.319 1.00 77.44 335 LEU A O 1
ATOM 2645 N N . GLN A 1 339 ? 48.780 15.688 -9.214 1.00 70.96 336 GLN A N 1
ATOM 2646 C CA . GLN A 1 339 ? 50.106 15.116 -8.996 1.00 68.68 336 GLN A CA 1
ATOM 2647 C C . GLN A 1 339 ? 50.075 13.589 -9.027 1.00 67.50 336 GLN A C 1
ATOM 2648 O O . GLN A 1 339 ? 50.995 12.955 -9.560 1.00 65.65 336 GLN A O 1
ATOM 2654 N N . GLU A 1 340 ? 49.033 12.975 -8.457 1.00 62.94 337 GLU A N 1
ATOM 2655 C CA . GLU A 1 340 ? 48.934 11.519 -8.544 1.00 66.13 337 GLU A CA 1
ATOM 2656 C C . GLU A 1 340 ? 48.729 11.074 -9.988 1.00 73.82 337 GLU A C 1
ATOM 2657 O O . GLU A 1 340 ? 49.297 10.053 -10.411 1.00 79.62 337 GLU A O 1
ATOM 2663 N N . ARG A 1 341 ? 47.965 11.847 -10.766 1.00 77.26 338 ARG A N 1
ATOM 2664 C CA . ARG A 1 341 ? 47.840 11.588 -12.199 1.00 79.07 338 ARG A CA 1
ATOM 2665 C C . ARG A 1 341 ? 49.206 11.556 -12.871 1.00 86.80 338 ARG A C 1
ATOM 2666 O O . ARG A 1 341 ? 49.510 10.653 -13.659 1.00 94.46 338 ARG A O 1
ATOM 2674 N N . LEU A 1 342 ? 50.038 12.560 -12.584 1.00 87.31 339 LEU A N 1
ATOM 2675 C CA . LEU A 1 342 ? 51.388 12.567 -13.139 1.00 93.43 339 LEU A CA 1
ATOM 2676 C C . LEU A 1 342 ? 52.191 11.372 -12.647 1.00 96.68 339 LEU A C 1
ATOM 2677 O O . LEU A 1 342 ? 53.034 10.835 -13.376 1.00 95.09 339 LEU A O 1
ATOM 2682 N N . ALA A 1 343 ? 51.949 10.944 -11.407 1.00 93.90 340 ALA A N 1
ATOM 2683 C CA . ALA A 1 343 ? 52.672 9.800 -10.869 1.00 90.62 340 ALA A CA 1
ATOM 2684 C C . ALA A 1 343 ? 52.300 8.509 -11.575 1.00 95.91 340 ALA A C 1
ATOM 2685 O O . ALA A 1 343 ? 53.094 7.560 -11.562 1.00 98.42 340 ALA A O 1
ATOM 2687 N N . LEU A 1 344 ? 51.105 8.444 -12.174 1.00 99.72 341 LEU A N 1
ATOM 2688 C CA . LEU A 1 344 ? 50.785 7.316 -13.046 1.00 101.76 341 LEU A CA 1
ATOM 2689 C C . LEU A 1 344 ? 51.787 7.194 -14.190 1.00 107.11 341 LEU A C 1
ATOM 2690 O O . LEU A 1 344 ? 52.070 6.083 -14.653 1.00 102.75 341 LEU A O 1
ATOM 2695 N N . LEU A 1 345 ? 52.335 8.318 -14.653 1.00 112.81 342 LEU A N 1
ATOM 2696 C CA . LEU A 1 345 ? 53.392 8.324 -15.654 1.00 110.66 342 LEU A CA 1
ATOM 2697 C C . LEU A 1 345 ? 54.736 8.150 -14.938 1.00 112.80 342 LEU A C 1
ATOM 2698 O O . LEU A 1 345 ? 54.791 7.647 -13.813 1.00 113.61 342 LEU A O 1
ATOM 2703 N N . GLY A 1 346 ? 55.837 8.560 -15.566 1.00 115.16 343 GLY A N 1
ATOM 2704 C CA . GLY A 1 346 ? 57.142 8.219 -15.026 1.00 117.13 343 GLY A CA 1
ATOM 2705 C C . GLY A 1 346 ? 57.569 9.088 -13.857 1.00 122.03 343 GLY A C 1
ATOM 2706 O O . GLY A 1 346 ? 58.073 8.580 -12.852 1.00 118.14 343 GLY A O 1
ATOM 2707 N N . ARG A 1 347 ? 57.357 10.399 -13.957 1.00 126.62 344 ARG A N 1
ATOM 2708 C CA . ARG A 1 347 ? 58.111 11.364 -13.159 1.00 128.11 344 ARG A CA 1
ATOM 2709 C C . ARG A 1 347 ? 57.231 12.121 -12.163 1.00 122.16 344 ARG A C 1
ATOM 2710 O O . ARG A 1 347 ? 56.040 11.844 -11.990 1.00 121.10 344 ARG A O 1
ATOM 2712 N N . ARG A 1 348 ? 57.869 13.078 -11.489 1.00 111.63 345 ARG A N 1
ATOM 2713 C CA . ARG A 1 348 ? 57.225 13.988 -10.547 1.00 102.76 345 ARG A CA 1
ATOM 2714 C C . ARG A 1 348 ? 57.048 15.363 -11.186 1.00 101.98 345 ARG A C 1
ATOM 2715 O O . ARG A 1 348 ? 56.766 16.348 -10.506 1.00 103.49 345 ARG A O 1
ATOM 2717 N N . PRO A 1 352 ? 60.046 17.828 -14.402 1.00 118.83 349 PRO A N 1
ATOM 2718 C CA . PRO A 1 352 ? 61.387 17.477 -13.928 1.00 121.06 349 PRO A CA 1
ATOM 2719 C C . PRO A 1 352 ? 62.076 16.412 -14.779 1.00 123.51 349 PRO A C 1
ATOM 2720 O O . PRO A 1 352 ? 63.304 16.315 -14.763 1.00 122.79 349 PRO A O 1
ATOM 2724 N N . GLY A 1 353 ? 61.296 15.621 -15.509 1.00 125.29 350 GLY A N 1
ATOM 2725 C CA . GLY A 1 353 ? 61.868 14.689 -16.461 1.00 128.65 350 GLY A CA 1
ATOM 2726 C C . GLY A 1 353 ? 61.719 15.204 -17.877 1.00 129.52 350 GLY A C 1
ATOM 2727 O O . GLY A 1 353 ? 61.634 14.427 -18.833 1.00 131.29 350 GLY A O 1
ATOM 2728 N N . LEU A 1 354 ? 61.704 16.525 -18.018 1.00 125.71 351 LEU A N 1
ATOM 2729 C CA . LEU A 1 354 ? 61.272 17.161 -19.255 1.00 124.77 351 LEU A CA 1
ATOM 2730 C C . LEU A 1 354 ? 62.338 17.021 -20.337 1.00 133.96 351 LEU A C 1
ATOM 2731 O O . LEU A 1 354 ? 63.472 17.486 -20.169 1.00 134.65 351 LEU A O 1
ATOM 2736 N N . SER A 1 355 ? 61.959 16.357 -21.480 1.00 138.97 352 SER A N 1
ATOM 2737 C CA . SER A 1 355 ? 62.785 16.372 -22.677 1.00 142.26 352 SER A CA 1
ATOM 2738 C C . SER A 1 355 ? 62.443 17.594 -23.525 1.00 148.01 352 SER A C 1
ATOM 2739 O O . SER A 1 355 ? 61.330 18.122 -23.436 1.00 149.98 352 SER A O 1
ATOM 2742 N N . PRO A 1 356 ? 63.378 18.071 -24.355 1.00 150.48 353 PRO A N 1
ATOM 2743 C CA . PRO A 1 356 ? 63.108 19.301 -25.118 1.00 148.62 353 PRO A CA 1
ATOM 2744 C C . PRO A 1 356 ? 62.000 19.149 -26.142 1.00 145.27 353 PRO A C 1
ATOM 2745 O O . PRO A 1 356 ? 61.281 20.122 -26.404 1.00 141.27 353 PRO A O 1
ATOM 2749 N N . GLU A 1 357 ? 61.847 17.968 -26.742 1.00 148.09 354 GLU A N 1
ATOM 2750 C CA . GLU A 1 357 ? 60.669 17.718 -27.565 1.00 147.89 354 GLU A CA 1
ATOM 2751 C C . GLU A 1 357 ? 59.401 17.910 -26.742 1.00 146.24 354 GLU A C 1
ATOM 2752 O O . GLU A 1 357 ? 58.425 18.519 -27.202 1.00 143.31 354 GLU A O 1
ATOM 2754 N N . GLU A 1 358 ? 59.413 17.413 -25.502 1.00 143.16 355 GLU A N 1
ATOM 2755 C CA . GLU A 1 358 ? 58.271 17.595 -24.615 1.00 142.21 355 GLU A CA 1
ATOM 2756 C C . GLU A 1 358 ? 58.091 19.059 -24.241 1.00 143.35 355 GLU A C 1
ATOM 2757 O O . GLU A 1 358 ? 56.978 19.586 -24.293 1.00 140.17 355 GLU A O 1
ATOM 2763 N N . ALA A 1 359 ? 59.175 19.727 -23.834 1.00 147.33 356 ALA A N 1
ATOM 2764 C CA . ALA A 1 359 ? 59.064 21.121 -23.412 1.00 148.35 356 ALA A CA 1
ATOM 2765 C C . ALA A 1 359 ? 58.510 21.994 -24.530 1.00 156.49 356 ALA A C 1
ATOM 2766 O O . ALA A 1 359 ? 57.634 22.841 -24.298 1.00 168.95 356 ALA A O 1
ATOM 2768 N N . GLU A 1 360 ? 58.997 21.788 -25.756 1.00 154.22 357 GLU A N 1
ATOM 2769 C CA . GLU A 1 360 ? 58.487 22.542 -26.895 1.00 149.01 357 GLU A CA 1
ATOM 2770 C C . GLU A 1 360 ? 57.024 22.209 -27.163 1.00 144.77 357 GLU A C 1
ATOM 2771 O O . GLU A 1 360 ? 56.184 23.110 -27.286 1.00 143.16 357 GLU A O 1
ATOM 2773 N N . ALA A 1 361 ? 56.697 20.913 -27.246 1.00 142.14 358 ALA A N 1
ATOM 2774 C CA . ALA A 1 361 ? 55.310 20.515 -27.479 1.00 137.58 358 ALA A CA 1
ATOM 2775 C C . ALA A 1 361 ? 54.376 21.054 -26.400 1.00 135.59 358 ALA A C 1
ATOM 2776 O O . ALA A 1 361 ? 53.193 21.309 -26.667 1.00 138.59 358 ALA A O 1
ATOM 2778 N N . LEU A 1 362 ? 54.891 21.246 -25.185 1.00 130.13 359 LEU A N 1
ATOM 2779 C CA . LEU A 1 362 ? 54.069 21.746 -24.091 1.00 129.23 359 LEU A CA 1
ATOM 2780 C C . LEU A 1 362 ? 53.861 23.246 -24.212 1.00 131.23 359 LEU A C 1
ATOM 2781 O O . LEU A 1 362 ? 52.754 23.745 -23.983 1.00 133.16 359 LEU A O 1
ATOM 2786 N N . ARG A 1 363 ? 54.922 23.988 -24.549 1.00 133.78 360 ARG A N 1
ATOM 2787 C CA . ARG A 1 363 ? 54.744 25.403 -24.863 1.00 131.65 360 ARG A CA 1
ATOM 2788 C C . ARG A 1 363 ? 53.722 25.584 -25.977 1.00 130.66 360 ARG A C 1
ATOM 2789 O O . ARG A 1 363 ? 52.918 26.526 -25.952 1.00 129.39 360 ARG A O 1
ATOM 2797 N N . LYS A 1 364 ? 53.734 24.681 -26.961 1.00 134.62 361 LYS A N 1
ATOM 2798 C CA . LYS A 1 364 ? 52.706 24.700 -27.995 1.00 132.91 361 LYS A CA 1
ATOM 2799 C C . LYS A 1 364 ? 51.326 24.504 -27.388 1.00 136.79 361 LYS A C 1
ATOM 2800 O O . LYS A 1 364 ? 50.413 25.300 -27.631 1.00 139.16 361 LYS A O 1
ATOM 2806 N N . ALA A 1 365 ? 51.159 23.445 -26.590 1.00 134.43 362 ALA A N 1
ATOM 2807 C CA . ALA A 1 365 ? 49.848 23.132 -26.026 1.00 130.17 362 ALA A CA 1
ATOM 2808 C C . ALA A 1 365 ? 49.308 24.285 -25.184 1.00 126.76 362 ALA A C 1
ATOM 2809 O O . ALA A 1 365 ? 48.180 24.750 -25.392 1.00 130.90 362 ALA A O 1
ATOM 2811 N N . LEU A 1 366 ? 50.102 24.749 -24.216 1.00 123.67 363 LEU A N 1
ATOM 2812 C CA . LEU A 1 366 ? 49.693 25.858 -23.358 1.00 124.90 363 LEU A CA 1
ATOM 2813 C C . LEU A 1 366 ? 49.375 27.102 -24.176 1.00 132.68 363 LEU A C 1
ATOM 2814 O O . LEU A 1 366 ? 48.379 27.790 -23.922 1.00 135.87 363 LEU A O 1
ATOM 2819 N N . ALA A 1 367 ? 50.223 27.413 -25.157 1.00 136.31 364 ALA A N 1
ATOM 2820 C CA . ALA A 1 367 ? 50.006 28.600 -25.976 1.00 136.30 364 ALA A CA 1
ATOM 2821 C C . ALA A 1 367 ? 48.691 28.512 -26.742 1.00 137.41 364 ALA A C 1
ATOM 2822 O O . ALA A 1 367 ? 47.888 29.453 -26.730 1.00 139.87 364 ALA A O 1
ATOM 2824 N N . GLU A 1 368 ? 48.461 27.385 -27.423 1.00 137.16 365 GLU A N 1
ATOM 2825 C CA . GLU A 1 368 ? 47.200 27.169 -28.122 1.00 133.90 365 GLU A CA 1
ATOM 2826 C C . GLU A 1 368 ? 46.019 27.209 -27.166 1.00 134.93 365 GLU A C 1
ATOM 2827 O O . GLU A 1 368 ? 44.891 27.492 -27.585 1.00 136.13 365 GLU A O 1
ATOM 2833 N N . LEU A 1 369 ? 46.252 26.909 -25.887 1.00 132.73 366 LEU A N 1
ATOM 2834 C CA . LEU A 1 369 ? 45.171 26.965 -24.911 1.00 130.55 366 LEU A CA 1
ATOM 2835 C C . LEU A 1 369 ? 44.757 28.405 -24.632 1.00 130.65 366 LEU A C 1
ATOM 2836 O O . LEU A 1 369 ? 43.581 28.764 -24.774 1.00 138.01 366 LEU A O 1
ATOM 2841 N N . LEU A 1 370 ? 45.706 29.239 -24.219 1.00 140.80 367 LEU A N 1
ATOM 2842 C CA . LEU A 1 370 ? 45.420 30.631 -23.893 1.00 137.16 367 LEU A CA 1
ATOM 2843 C C . LEU A 1 370 ? 45.251 31.472 -25.155 1.00 143.48 367 LEU A C 1
ATOM 2844 O O . LEU A 1 370 ? 44.265 32.196 -25.300 1.00 146.98 367 LEU A O 1
ATOM 2849 N N . PRO A 1 374 ? 49.808 32.692 -28.173 1.00 152.46 371 PRO A N 1
ATOM 2850 C CA . PRO A 1 374 ? 51.146 33.232 -27.888 1.00 155.65 371 PRO A CA 1
ATOM 2851 C C . PRO A 1 374 ? 52.133 32.185 -27.360 1.00 154.96 371 PRO A C 1
ATOM 2852 O O . PRO A 1 374 ? 52.104 31.850 -26.174 1.00 156.52 371 PRO A O 1
ATOM 2856 N N . GLU A 1 375 ? 53.018 31.701 -28.230 1.00 154.80 372 GLU A N 1
ATOM 2857 C CA . GLU A 1 375 ? 53.967 30.654 -27.872 1.00 147.30 372 GLU A CA 1
ATOM 2858 C C . GLU A 1 375 ? 55.216 31.177 -27.171 1.00 150.67 372 GLU A C 1
ATOM 2859 O O . GLU A 1 375 ? 56.071 30.370 -26.791 1.00 148.32 372 GLU A O 1
ATOM 2865 N N . GLU A 1 376 ? 55.353 32.496 -27.000 1.00 154.35 373 GLU A N 1
ATOM 2866 C CA . GLU A 1 376 ? 56.493 33.041 -26.269 1.00 152.18 373 GLU A CA 1
ATOM 2867 C C . GLU A 1 376 ? 56.366 32.856 -24.761 1.00 156.88 373 GLU A C 1
ATOM 2868 O O . GLU A 1 376 ? 57.355 33.059 -24.046 1.00 159.25 373 GLU A O 1
ATOM 2874 N N . VAL A 1 377 ? 55.179 32.500 -24.262 1.00 154.29 374 VAL A N 1
ATOM 2875 C CA . VAL A 1 377 ? 54.957 32.400 -22.821 1.00 149.55 374 VAL A CA 1
ATOM 2876 C C . VAL A 1 377 ? 55.802 31.269 -22.245 1.00 144.20 374 VAL A C 1
ATOM 2877 O O . VAL A 1 377 ? 55.830 30.156 -22.786 1.00 138.08 374 VAL A O 1
ATOM 2881 N N . ARG A 1 378 ? 56.475 31.544 -21.129 1.00 145.81 375 ARG A N 1
ATOM 2882 C CA . ARG A 1 378 ? 57.504 30.675 -20.574 1.00 141.19 375 ARG A CA 1
ATOM 2883 C C . ARG A 1 378 ? 56.921 29.734 -19.515 1.00 145.35 375 ARG A C 1
ATOM 2884 O O . ARG A 1 378 ? 55.804 29.928 -19.022 1.00 146.43 375 ARG A O 1
ATOM 2892 N N . LEU A 1 379 ? 57.686 28.684 -19.184 1.00 144.07 376 LEU A N 1
ATOM 2893 C CA . LEU A 1 379 ? 57.210 27.649 -18.264 1.00 139.27 376 LEU A CA 1
ATOM 2894 C C . LEU A 1 379 ? 58.139 27.539 -17.060 1.00 136.35 376 LEU A C 1
ATOM 2895 O O . LEU A 1 379 ? 59.371 27.461 -17.224 1.00 136.59 376 LEU A O 1
ATOM 2900 N N . PRO A 1 380 ? 57.598 27.544 -15.842 1.00 133.15 377 PRO A N 1
ATOM 2901 C CA . PRO A 1 380 ? 58.443 27.577 -14.639 1.00 127.85 377 PRO A CA 1
ATOM 2902 C C . PRO A 1 380 ? 59.062 26.219 -14.325 1.00 122.23 377 PRO A C 1
ATOM 2903 O O . PRO A 1 380 ? 58.830 25.220 -15.006 1.00 114.30 377 PRO A O 1
ATOM 2907 N N . ALA A 1 381 ? 59.876 26.201 -13.261 1.00 124.24 378 ALA A N 1
ATOM 2908 C CA . ALA A 1 381 ? 60.655 25.005 -12.932 1.00 120.07 378 ALA A CA 1
ATOM 2909 C C . ALA A 1 381 ? 59.769 23.899 -12.368 1.00 119.24 378 ALA A C 1
ATOM 2910 O O . ALA A 1 381 ? 59.853 22.741 -12.797 1.00 112.70 378 ALA A O 1
ATOM 2912 N N . LYS A 1 382 ? 58.924 24.229 -11.398 1.00 116.11 379 LYS A N 1
ATOM 2913 C CA . LYS A 1 382 ? 57.871 23.325 -10.966 1.00 110.82 379 LYS A CA 1
ATOM 2914 C C . LYS A 1 382 ? 56.577 23.675 -11.689 1.00 115.22 379 LYS A C 1
ATOM 2915 O O . LYS A 1 382 ? 56.257 24.846 -11.907 1.00 118.99 379 LYS A O 1
ATOM 2921 N N . LEU A 1 383 ? 55.839 22.636 -12.065 1.00 114.56 380 LEU A N 1
ATOM 2922 C CA . LEU A 1 383 ? 54.695 22.786 -12.953 1.00 114.87 380 LEU A CA 1
ATOM 2923 C C . LEU A 1 383 ? 53.493 23.375 -12.223 1.00 110.29 380 LEU A C 1
ATOM 2924 O O . LEU A 1 383 ? 53.131 22.922 -11.132 1.00 107.01 380 LEU A O 1
ATOM 2929 N N . GLY A 1 384 ? 52.869 24.381 -12.839 1.00 111.57 381 GLY A N 1
ATOM 2930 C CA . GLY A 1 384 ? 51.669 24.967 -12.290 1.00 108.32 381 GLY A CA 1
ATOM 2931 C C . GLY A 1 384 ? 50.490 24.010 -12.373 1.00 106.23 381 GLY A C 1
ATOM 2932 O O . GLY A 1 384 ? 50.595 22.852 -12.778 1.00 109.60 381 GLY A O 1
ATOM 2933 N N . LEU A 1 385 ? 49.331 24.520 -11.957 1.00 101.30 382 LEU A N 1
ATOM 2934 C CA . LEU A 1 385 ? 48.087 23.762 -12.076 1.00 97.92 382 LEU A CA 1
ATOM 2935 C C . LEU A 1 385 ? 47.669 23.606 -13.533 1.00 102.11 382 LEU A C 1
ATOM 2936 O O . LEU A 1 385 ? 47.427 22.488 -14.009 1.00 101.77 382 LEU A O 1
ATOM 2941 N N . LEU A 1 386 ? 47.574 24.726 -14.253 1.00 107.53 383 LEU A N 1
ATOM 2942 C CA . LEU A 1 386 ? 47.255 24.671 -15.675 1.00 112.47 383 LEU A CA 1
ATOM 2943 C C . LEU A 1 386 ? 48.398 24.042 -16.464 1.00 110.43 383 LEU A C 1
ATOM 2944 O O . LEU A 1 386 ? 48.167 23.285 -17.414 1.00 105.65 383 LEU A O 1
ATOM 2949 N N . ASP A 1 387 ? 49.642 24.369 -16.093 1.00 113.35 384 ASP A N 1
ATOM 2950 C CA . ASP A 1 387 ? 50.808 23.632 -16.583 1.00 113.83 384 ASP A CA 1
ATOM 2951 C C . ASP A 1 387 ? 50.579 22.126 -16.506 1.00 110.54 384 ASP A C 1
ATOM 2952 O O . ASP A 1 387 ? 50.800 21.400 -17.487 1.00 109.78 384 ASP A O 1
ATOM 2957 N N . LEU A 1 388 ? 50.133 21.642 -15.343 1.00 108.09 385 LEU A N 1
ATOM 2958 C CA . LEU A 1 388 ? 49.961 20.207 -15.138 1.00 102.85 385 LEU A CA 1
ATOM 2959 C C . LEU A 1 388 ? 48.829 19.656 -15.995 1.00 100.04 385 LEU A C 1
ATOM 2960 O O . LEU A 1 388 ? 48.967 18.588 -16.607 1.00 93.68 385 LEU A O 1
ATOM 2965 N N . LEU A 1 389 ? 47.695 20.362 -16.036 1.00 100.49 386 LEU A N 1
ATOM 2966 C CA . LEU A 1 389 ? 46.616 20.007 -16.955 1.00 103.87 386 LEU A CA 1
ATOM 2967 C C . LEU A 1 389 ? 47.119 19.859 -18.386 1.00 111.29 386 LEU A C 1
ATOM 2968 O O . LEU A 1 389 ? 46.769 18.909 -19.091 1.00 118.68 386 LEU A O 1
ATOM 2973 N N . ALA A 1 390 ? 47.915 20.821 -18.849 1.00 110.44 387 ALA A N 1
ATOM 2974 C CA . ALA A 1 390 ? 48.348 20.801 -20.240 1.00 105.20 387 ALA A CA 1
ATOM 2975 C C . ALA A 1 390 ? 49.291 19.639 -20.492 1.00 103.48 387 ALA A C 1
ATOM 2976 O O . ALA A 1 390 ? 49.220 18.985 -21.535 1.00 105.70 387 ALA A O 1
ATOM 2978 N N . PHE A 1 391 ? 50.168 19.349 -19.530 1.00 103.92 388 PHE A N 1
ATOM 2979 C CA . PHE A 1 391 ? 51.102 18.245 -19.723 1.00 107.43 388 PHE A CA 1
ATOM 2980 C C . PHE A 1 391 ? 50.390 16.896 -19.712 1.00 110.83 388 PHE A C 1
ATOM 2981 O O . PHE A 1 391 ? 50.730 16.004 -20.498 1.00 112.30 388 PHE A O 1
ATOM 2989 N N . LEU A 1 392 ? 49.406 16.723 -18.825 1.00 113.46 389 LEU A N 1
ATOM 2990 C CA . LEU A 1 392 ? 48.725 15.434 -18.723 1.00 112.01 389 LEU A CA 1
ATOM 2991 C C . LEU A 1 392 ? 47.755 15.228 -19.879 1.00 111.61 389 LEU A C 1
ATOM 2992 O O . LEU A 1 392 ? 47.770 14.181 -20.539 1.00 105.57 389 LEU A O 1
ATOM 2997 N N . ARG A 1 393 ? 46.891 16.216 -20.127 1.00 114.52 390 ARG A N 1
ATOM 2998 C CA . ARG A 1 393 ? 45.959 16.133 -21.247 1.00 116.35 390 ARG A CA 1
ATOM 2999 C C . ARG A 1 393 ? 46.700 16.042 -22.578 1.00 122.99 390 ARG A C 1
ATOM 3000 O O . ARG A 1 393 ? 46.266 15.330 -23.490 1.00 129.54 390 ARG A O 1
ATOM 3008 N N . LEU A 1 394 ? 47.828 16.748 -22.703 1.00 124.23 391 LEU A N 1
ATOM 3009 C CA . LEU A 1 394 ? 48.655 16.624 -23.901 1.00 122.87 391 LEU A CA 1
ATOM 3010 C C . LEU A 1 394 ? 49.068 15.177 -24.120 1.00 121.75 391 LEU A C 1
ATOM 3011 O O . LEU A 1 394 ? 49.208 14.726 -25.262 1.00 128.01 391 LEU A O 1
ATOM 3016 N N . LYS A 1 395 ? 49.249 14.427 -23.031 1.00 115.18 392 LYS A N 1
ATOM 3017 C CA . LYS A 1 395 ? 49.489 12.991 -23.094 1.00 114.02 392 LYS A CA 1
ATOM 3018 C C . LYS A 1 395 ? 48.201 12.182 -22.978 1.00 112.14 392 LYS A C 1
ATOM 3019 O O . LYS A 1 395 ? 48.221 11.041 -22.491 1.00 115.86 392 LYS A O 1
ATOM 3025 N N . GLY A 1 396 ? 47.077 12.756 -23.408 1.00 110.29 393 GLY A N 1
ATOM 3026 C CA . GLY A 1 396 ? 45.828 12.041 -23.589 1.00 114.76 393 GLY A CA 1
ATOM 3027 C C . GLY A 1 396 ? 45.152 11.508 -22.343 1.00 114.44 393 GLY A C 1
ATOM 3028 O O . GLY A 1 396 ? 44.137 10.816 -22.480 1.00 116.29 393 GLY A O 1
ATOM 3029 N N . ASP A 1 397 ? 45.675 11.804 -21.145 1.00 114.43 394 ASP A N 1
ATOM 3030 C CA . ASP A 1 397 ? 45.149 11.335 -19.861 1.00 110.87 394 ASP A CA 1
ATOM 3031 C C . ASP A 1 397 ? 43.642 11.090 -19.889 1.00 113.79 394 ASP A C 1
ATOM 3032 O O . ASP A 1 397 ? 42.874 11.976 -20.279 1.00 111.30 394 ASP A O 1
ATOM 3037 N N . GLU A 1 398 ? 43.217 9.893 -19.474 1.00 116.05 395 GLU A N 1
ATOM 3038 C CA . GLU A 1 398 ? 41.839 9.452 -19.701 1.00 120.52 395 GLU A CA 1
ATOM 3039 C C . GLU A 1 398 ? 40.822 10.420 -19.099 1.00 122.95 395 GLU A C 1
ATOM 3040 O O . GLU A 1 398 ? 39.924 10.909 -19.797 1.00 127.65 395 GLU A O 1
ATOM 3042 N N . ALA A 1 399 ? 40.943 10.707 -17.800 1.00 121.22 396 ALA A N 1
ATOM 3043 C CA . ALA A 1 399 ? 39.996 11.609 -17.153 1.00 120.35 396 ALA A CA 1
ATOM 3044 C C . ALA A 1 399 ? 40.242 13.062 -17.535 1.00 117.92 396 ALA A C 1
ATOM 3045 O O . ALA A 1 399 ? 39.299 13.862 -17.552 1.00 119.95 396 ALA A O 1
ATOM 3047 N N . LEU A 1 400 ? 41.492 13.422 -17.834 1.00 115.77 397 LEU A N 1
ATOM 3048 C CA . LEU A 1 400 ? 41.789 14.789 -18.243 1.00 116.63 397 LEU A CA 1
ATOM 3049 C C . LEU A 1 400 ? 41.540 14.997 -19.731 1.00 125.93 397 LEU A C 1
ATOM 3050 O O . LEU A 1 400 ? 41.261 16.123 -20.156 1.00 130.85 397 LEU A O 1
ATOM 3055 N N . GLY A 1 401 ? 41.624 13.931 -20.532 1.00 126.70 398 GLY A N 1
ATOM 3056 C CA . GLY A 1 401 ? 41.241 14.030 -21.929 1.00 126.97 398 GLY A CA 1
ATOM 3057 C C . GLY A 1 401 ? 39.745 14.161 -22.119 1.00 124.69 398 GLY A C 1
ATOM 3058 O O . GLY A 1 401 ? 39.292 14.774 -23.090 1.00 128.43 398 GLY A O 1
ATOM 3059 N N . ARG A 1 402 ? 38.956 13.608 -21.191 1.00 122.67 399 ARG A N 1
ATOM 3060 C CA . ARG A 1 402 ? 37.507 13.748 -21.254 1.00 120.01 399 ARG A CA 1
ATOM 3061 C C . ARG A 1 402 ? 37.039 15.180 -21.039 1.00 122.07 399 ARG A C 1
ATOM 3062 O O . ARG A 1 402 ? 35.840 15.442 -21.175 1.00 126.16 399 ARG A O 1
ATOM 3064 N N . LEU A 1 403 ? 37.939 16.110 -20.728 1.00 122.26 400 LEU A N 1
ATOM 3065 C CA . LEU A 1 403 ? 37.523 17.451 -20.340 1.00 123.19 400 LEU A CA 1
ATOM 3066 C C . LEU A 1 403 ? 36.942 18.224 -21.520 1.00 124.79 400 LEU A C 1
ATOM 3067 O O . LEU A 1 403 ? 37.438 18.144 -22.647 1.00 125.15 400 LEU A O 1
ATOM 3072 N N . SER A 1 404 ? 35.877 18.976 -21.249 1.00 125.31 401 SER A N 1
ATOM 3073 C CA . SER A 1 404 ? 35.240 19.806 -22.264 1.00 131.69 401 SER A CA 1
ATOM 3074 C C . SER A 1 404 ? 35.989 21.125 -22.412 1.00 136.42 401 SER A C 1
ATOM 3075 O O . SER A 1 404 ? 36.400 21.730 -21.417 1.00 136.75 401 SER A O 1
ATOM 3078 N N . LEU A 1 405 ? 36.158 21.578 -23.657 1.00 132.96 402 LEU A N 1
ATOM 3079 C CA . LEU A 1 405 ? 36.921 22.800 -23.900 1.00 130.21 402 LEU A CA 1
ATOM 3080 C C . LEU A 1 405 ? 36.220 24.018 -23.315 1.00 128.32 402 LEU A C 1
ATOM 3081 O O . LEU A 1 405 ? 36.876 24.925 -22.787 1.00 122.42 402 LEU A O 1
ATOM 3086 N N . ALA A 1 406 ? 34.889 24.062 -23.413 1.00 129.96 403 ALA A N 1
ATOM 3087 C CA . ALA A 1 406 ? 34.128 25.166 -22.836 1.00 131.64 403 ALA A CA 1
ATOM 3088 C C . ALA A 1 406 ? 34.420 25.309 -21.348 1.00 131.59 403 ALA A C 1
ATOM 3089 O O . ALA A 1 406 ? 34.711 26.408 -20.858 1.00 134.05 403 ALA A O 1
ATOM 3091 N N . GLU A 1 407 ? 34.349 24.195 -20.614 1.00 129.80 404 GLU A N 1
ATOM 3092 C CA . GLU A 1 407 ? 34.752 24.207 -19.213 1.00 124.09 404 GLU A CA 1
ATOM 3093 C C . GLU A 1 407 ? 36.234 24.536 -19.068 1.00 120.42 404 GLU A C 1
ATOM 3094 O O . GLU A 1 407 ? 36.610 25.341 -18.213 1.00 119.33 404 GLU A O 1
ATOM 3096 N N . LEU A 1 408 ? 37.085 23.936 -19.910 1.00 116.81 405 LEU A N 1
ATOM 3097 C CA . LEU A 1 408 ? 38.536 24.087 -19.772 1.00 110.02 405 LEU A CA 1
ATOM 3098 C C . LEU A 1 408 ? 38.958 25.552 -19.813 1.00 112.60 405 LEU A C 1
ATOM 3099 O O . LEU A 1 408 ? 39.777 26.002 -18.998 1.00 107.66 405 LEU A O 1
ATOM 3104 N N . ARG A 1 409 ? 38.419 26.311 -20.770 1.00 113.21 406 ARG A N 1
ATOM 3105 C CA . ARG A 1 409 ? 38.829 27.703 -20.921 1.00 112.27 406 ARG A CA 1
ATOM 3106 C C . ARG A 1 409 ? 38.384 28.544 -19.733 1.00 113.08 406 ARG A C 1
ATOM 3107 O O . ARG A 1 409 ? 39.111 29.437 -19.288 1.00 112.36 406 ARG A O 1
ATOM 3109 N N . GLY A 1 410 ? 37.199 28.259 -19.193 1.00 115.15 407 GLY A N 1
ATOM 3110 C CA . GLY A 1 410 ? 36.727 28.965 -18.015 1.00 116.50 407 GLY A CA 1
ATOM 3111 C C . GLY A 1 410 ? 37.428 28.563 -16.735 1.00 114.19 407 GLY A C 1
ATOM 3112 O O . GLY A 1 410 ? 37.512 29.361 -15.796 1.00 115.38 407 GLY A O 1
ATOM 3113 N N . LEU A 1 411 ? 37.925 27.327 -16.667 1.00 115.38 408 LEU A N 1
ATOM 3114 C CA . LEU A 1 411 ? 38.754 26.919 -15.539 1.00 114.85 408 LEU A CA 1
ATOM 3115 C C . LEU A 1 411 ? 40.104 27.622 -15.587 1.00 113.63 408 LEU A C 1
ATOM 3116 O O . LEU A 1 411 ? 40.603 28.092 -14.558 1.00 108.48 408 LEU A O 1
ATOM 3121 N N . ALA A 1 412 ? 40.699 27.710 -16.785 1.00 115.74 409 ALA A N 1
ATOM 3122 C CA . ALA A 1 412 ? 41.998 28.337 -17.025 1.00 112.32 409 ALA A CA 1
ATOM 3123 C C . ALA A 1 412 ? 42.178 29.631 -16.239 1.00 108.27 409 ALA A C 1
ATOM 3124 O O . ALA A 1 412 ? 43.263 29.898 -15.710 1.00 96.67 409 ALA A O 1
ATOM 3126 N N . GLY A 1 413 ? 41.122 30.436 -16.152 1.00 110.96 410 GLY A N 1
ATOM 3127 C CA . GLY A 1 413 ? 41.164 31.621 -15.322 1.00 109.88 410 GLY A CA 1
ATOM 3128 C C . GLY A 1 413 ? 41.412 31.297 -13.864 1.00 115.00 410 GLY A C 1
ATOM 3129 O O . GLY A 1 413 ? 42.244 31.934 -13.211 1.00 119.45 410 GLY A O 1
ATOM 3130 N N . ALA A 1 414 ? 40.704 30.293 -13.343 1.00 110.35 411 ALA A N 1
ATOM 3131 C CA . ALA A 1 414 ? 40.829 29.961 -11.926 1.00 100.11 411 ALA A CA 1
ATOM 3132 C C . ALA A 1 414 ? 42.138 29.240 -11.629 1.00 95.52 411 ALA A C 1
ATOM 3133 O O . ALA A 1 414 ? 42.743 29.451 -10.572 1.00 93.61 411 ALA A O 1
ATOM 3135 N N . LEU A 1 415 ? 42.590 28.388 -12.548 1.00 92.15 412 LEU A N 1
ATOM 3136 C CA . LEU A 1 415 ? 43.760 27.558 -12.294 1.00 92.41 412 LEU A CA 1
ATOM 3137 C C . LEU A 1 415 ? 45.026 28.393 -12.149 1.00 95.39 412 LEU A C 1
ATOM 3138 O O . LEU A 1 415 ? 45.909 28.042 -11.358 1.00 96.45 412 LEU A O 1
ATOM 3143 N N . LYS A 1 416 ? 45.137 29.491 -12.894 1.00 100.16 413 LYS A N 1
ATOM 3144 C CA . LYS A 1 416 ? 46.165 30.496 -12.641 1.00 102.37 413 LYS A CA 1
ATOM 3145 C C . LYS A 1 416 ? 45.604 31.470 -11.613 1.00 102.96 413 LYS A C 1
ATOM 3146 O O . LYS A 1 416 ? 44.729 32.285 -11.927 1.00 113.55 413 LYS A O 1
ATOM 3152 N N . GLY A 1 417 ? 46.102 31.371 -10.384 1.00 90.46 414 GLY A N 1
ATOM 3153 C CA . GLY A 1 417 ? 45.529 32.047 -9.238 1.00 81.78 414 GLY A CA 1
ATOM 3154 C C . GLY A 1 417 ? 45.700 31.180 -8.012 1.00 80.92 414 GLY A C 1
ATOM 3155 O O . GLY A 1 417 ? 45.223 31.505 -6.922 1.00 82.37 414 GLY A O 1
ATOM 3156 N N . ARG A 1 418 ? 46.405 30.063 -8.194 1.00 82.27 415 ARG A N 1
ATOM 3157 C CA . ARG A 1 418 ? 46.549 29.082 -7.125 1.00 85.98 415 ARG A CA 1
ATOM 3158 C C . ARG A 1 418 ? 47.505 29.578 -6.048 1.00 90.96 415 ARG A C 1
ATOM 3159 O O . ARG A 1 418 ? 47.172 29.563 -4.857 1.00 89.33 415 ARG A O 1
ATOM 3167 N N . ASN A 1 419 ? 48.714 29.979 -6.446 1.00 94.77 416 ASN A N 1
ATOM 3168 C CA . ASN A 1 419 ? 49.648 30.626 -5.533 1.00 92.80 416 ASN A CA 1
ATOM 3169 C C . ASN A 1 419 ? 49.333 32.108 -5.335 1.00 84.32 416 ASN A C 1
ATOM 3170 O O . ASN A 1 419 ? 49.884 32.727 -4.420 1.00 80.01 416 ASN A O 1
ATOM 3175 N N . SER A 1 420 ? 48.437 32.679 -6.137 1.00 77.98 417 SER A N 1
ATOM 3176 C CA . SER A 1 420 ? 48.104 34.098 -6.090 1.00 70.04 417 SER A CA 1
ATOM 3177 C C . SER A 1 420 ? 46.965 34.427 -5.124 1.00 74.68 417 SER A C 1
ATOM 3178 O O . SER A 1 420 ? 46.500 35.571 -5.104 1.00 73.50 417 SER A O 1
ATOM 3181 N N . ALA A 1 421 ? 46.503 33.464 -4.335 1.00 76.87 418 ALA A N 1
ATOM 3182 C CA . ALA A 1 421 ? 45.390 33.680 -3.422 1.00 73.82 418 ALA A CA 1
ATOM 3183 C C . ALA A 1 421 ? 45.869 34.297 -2.111 1.00 65.58 418 ALA A C 1
ATOM 3184 O O . ALA A 1 421 ? 47.039 34.192 -1.737 1.00 61.73 418 ALA A O 1
ATOM 3186 N N . LEU A 1 422 ? 44.927 34.921 -1.396 1.00 54.97 419 LEU A N 1
ATOM 3187 C CA . LEU A 1 422 ? 45.263 35.707 -0.210 1.00 51.52 419 LEU A CA 1
ATOM 3188 C C . LEU A 1 422 ? 46.047 34.899 0.814 1.00 53.42 419 LEU A C 1
ATOM 3189 O O . LEU A 1 422 ? 46.939 35.430 1.485 1.00 51.24 419 LEU A O 1
ATOM 3194 N N . LEU A 1 423 ? 45.730 33.618 0.953 1.00 53.64 420 LEU A N 1
ATOM 3195 C CA . LEU A 1 423 ? 46.287 32.805 2.024 1.00 58.69 420 LEU A CA 1
ATOM 3196 C C . LEU A 1 423 ? 47.499 31.992 1.591 1.00 64.18 420 LEU A C 1
ATOM 3197 O O . LEU A 1 423 ? 47.973 31.157 2.367 1.00 59.86 420 LEU A O 1
ATOM 3202 N N . VAL A 1 424 ? 48.014 32.209 0.381 1.00 67.24 421 VAL A N 1
ATOM 3203 C CA . VAL A 1 424 ? 49.216 31.510 -0.061 1.00 71.40 421 VAL A CA 1
ATOM 3204 C C . VAL A 1 424 ? 50.331 32.524 -0.331 1.00 72.74 421 VAL A C 1
ATOM 3205 O O . VAL A 1 424 ? 51.244 32.666 0.490 1.00 77.07 421 VAL A O 1
ATOM 3209 N N . HIS A 1 425 ? 50.268 33.255 -1.451 1.00 70.65 422 HIS A N 1
ATOM 3210 C CA . HIS A 1 425 ? 51.304 34.232 -1.789 1.00 77.65 422 HIS A CA 1
ATOM 3211 C C . HIS A 1 425 ? 50.774 35.589 -2.249 1.00 78.59 422 HIS A C 1
ATOM 3212 O O . HIS A 1 425 ? 51.571 36.531 -2.350 1.00 80.52 422 HIS A O 1
ATOM 3219 N N . GLY A 1 426 ? 49.474 35.724 -2.535 1.00 74.08 423 GLY A N 1
ATOM 3220 C CA . GLY A 1 426 ? 48.926 36.900 -3.176 1.00 66.27 423 GLY A CA 1
ATOM 3221 C C . GLY A 1 426 ? 47.876 37.594 -2.324 1.00 61.46 423 GLY A C 1
ATOM 3222 O O . GLY A 1 426 ? 47.897 37.537 -1.097 1.00 63.37 423 GLY A O 1
ATOM 3223 N N . PHE A 1 427 ? 46.953 38.276 -3.012 1.00 59.77 424 PHE A N 1
ATOM 3224 C CA . PHE A 1 427 ? 45.927 39.097 -2.378 1.00 60.88 424 PHE A CA 1
ATOM 3225 C C . PHE A 1 427 ? 44.542 38.849 -2.962 1.00 62.44 424 PHE A C 1
ATOM 3226 O O . PHE A 1 427 ? 43.621 39.634 -2.703 1.00 58.86 424 PHE A O 1
ATOM 3234 N N . ASP A 1 428 ? 44.376 37.785 -3.739 1.00 68.77 425 ASP A N 1
ATOM 3235 C CA . ASP A 1 428 ? 43.106 37.503 -4.387 1.00 78.91 425 ASP A CA 1
ATOM 3236 C C . ASP A 1 428 ? 42.028 37.139 -3.375 1.00 81.48 425 ASP A C 1
ATOM 3237 O O . ASP A 1 428 ? 42.262 36.378 -2.434 1.00 81.18 425 ASP A O 1
ATOM 3242 N N . VAL A 1 429 ? 40.836 37.685 -3.581 1.00 85.43 426 VAL A N 1
ATOM 3243 C CA . VAL A 1 429 ? 39.622 37.096 -3.022 1.00 91.29 426 VAL A CA 1
ATOM 3244 C C . VAL A 1 429 ? 39.054 36.197 -4.113 1.00 93.89 426 VAL A C 1
ATOM 3245 O O . VAL A 1 429 ? 38.901 36.647 -5.259 1.00 89.13 426 VAL A O 1
ATOM 3249 N N . PRO A 1 430 ? 38.741 34.937 -3.825 1.00 97.38 427 PRO A N 1
ATOM 3250 C CA . PRO A 1 430 ? 38.324 34.028 -4.897 1.00 100.13 427 PRO A CA 1
ATOM 3251 C C . PRO A 1 430 ? 36.938 34.357 -5.423 1.00 102.19 427 PRO A C 1
ATOM 3252 O O . PRO A 1 430 ? 36.060 34.830 -4.696 1.00 101.83 427 PRO A O 1
ATOM 3256 N N . SER A 1 431 ? 36.758 34.110 -6.714 1.00 105.38 428 SER A N 1
ATOM 3257 C CA . SER A 1 431 ? 35.434 34.146 -7.311 1.00 108.88 428 SER A CA 1
ATOM 3258 C C . SER A 1 431 ? 34.708 32.849 -6.973 1.00 113.13 428 SER A C 1
ATOM 3259 O O . SER A 1 431 ? 35.238 31.767 -7.251 1.00 112.69 428 SER A O 1
ATOM 3262 N N . PRO A 1 432 ? 33.521 32.907 -6.362 1.00 115.88 429 PRO A N 1
ATOM 3263 C CA . PRO A 1 432 ? 32.840 31.660 -5.964 1.00 112.69 429 PRO A CA 1
ATOM 3264 C C . PRO A 1 432 ? 32.666 30.665 -7.104 1.00 105.29 429 PRO A C 1
ATOM 3265 O O . PRO A 1 432 ? 32.797 29.455 -6.881 1.00 99.67 429 PRO A O 1
ATOM 3269 N N . LYS A 1 433 ? 32.392 31.140 -8.326 1.00 107.08 430 LYS A N 1
ATOM 3270 C CA . LYS A 1 433 ? 32.324 30.232 -9.469 1.00 108.34 430 LYS A CA 1
ATOM 3271 C C . LYS A 1 433 ? 33.662 29.550 -9.725 1.00 107.85 430 LYS A C 1
ATOM 3272 O O . LYS A 1 433 ? 33.696 28.408 -10.201 1.00 110.42 430 LYS A O 1
ATOM 3274 N N . ALA A 1 434 ? 34.770 30.234 -9.425 1.00 103.83 431 ALA A N 1
ATOM 3275 C CA . ALA A 1 434 ? 36.083 29.610 -9.548 1.00 99.32 431 ALA A CA 1
ATOM 3276 C C . ALA A 1 434 ? 36.274 28.529 -8.492 1.00 95.85 431 ALA A C 1
ATOM 3277 O O . ALA A 1 434 ? 36.818 27.455 -8.780 1.00 100.07 431 ALA A O 1
ATOM 3279 N N . VAL A 1 435 ? 35.822 28.794 -7.266 1.00 87.32 432 VAL A N 1
ATOM 3280 C CA . VAL A 1 435 ? 35.896 27.792 -6.206 1.00 89.02 432 VAL A CA 1
ATOM 3281 C C . VAL A 1 435 ? 35.079 26.557 -6.583 1.00 93.47 432 VAL A C 1
ATOM 3282 O O . VAL A 1 435 ? 35.524 25.416 -6.395 1.00 88.39 432 VAL A O 1
ATOM 3286 N N . GLU A 1 436 ? 33.881 26.766 -7.144 1.00 97.00 433 GLU A N 1
ATOM 3287 C CA . GLU A 1 436 ? 33.053 25.630 -7.541 1.00 90.72 433 GLU A CA 1
ATOM 3288 C C . GLU A 1 436 ? 33.666 24.870 -8.708 1.00 89.68 433 GLU A C 1
ATOM 3289 O O . GLU A 1 436 ? 33.570 23.641 -8.768 1.00 98.79 433 GLU A O 1
ATOM 3295 N N . GLY A 1 437 ? 34.270 25.581 -9.662 1.00 74.64 434 GLY A N 1
ATOM 3296 C CA . GLY A 1 437 ? 34.929 24.894 -10.763 1.00 76.20 434 GLY A CA 1
ATOM 3297 C C . GLY A 1 437 ? 36.083 24.027 -10.297 1.00 79.68 434 GLY A C 1
ATOM 3298 O O . GLY A 1 437 ? 36.172 22.844 -10.653 1.00 81.49 434 GLY A O 1
ATOM 3299 N N . ILE A 1 438 ? 36.981 24.604 -9.492 1.00 77.48 435 ILE A N 1
ATOM 3300 C CA . ILE A 1 438 ? 38.063 23.825 -8.893 1.00 76.65 435 ILE A CA 1
ATOM 3301 C C . ILE A 1 438 ? 37.499 22.612 -8.162 1.00 68.11 435 ILE A C 1
ATOM 3302 O O . ILE A 1 438 ? 37.966 21.484 -8.346 1.00 64.17 435 ILE A O 1
ATOM 3307 N N . ALA A 1 439 ? 36.460 22.825 -7.351 1.00 68.26 436 ALA A N 1
ATOM 3308 C CA . ALA A 1 439 ? 35.926 21.753 -6.516 1.00 66.78 436 ALA A CA 1
ATOM 3309 C C . ALA A 1 439 ? 35.301 20.645 -7.356 1.00 72.56 436 ALA A C 1
ATOM 3310 O O . ALA A 1 439 ? 35.467 19.457 -7.054 1.00 73.40 436 ALA A O 1
ATOM 3312 N N . ARG A 1 440 ? 34.569 21.014 -8.410 1.00 84.96 437 ARG A N 1
ATOM 3313 C CA . ARG A 1 440 ? 33.949 20.017 -9.278 1.00 95.29 437 ARG A CA 1
ATOM 3314 C C . ARG A 1 440 ? 35.010 19.193 -9.997 1.00 91.21 437 ARG A C 1
ATOM 3315 O O . ARG A 1 440 ? 34.959 17.954 -10.007 1.00 91.02 437 ARG A O 1
ATOM 3323 N N . LEU A 1 441 ? 35.981 19.873 -10.613 1.00 77.09 438 LEU A N 1
ATOM 3324 C CA . LEU A 1 441 ? 37.077 19.171 -11.273 1.00 77.45 438 LEU A CA 1
ATOM 3325 C C . LEU A 1 441 ? 37.759 18.205 -10.310 1.00 73.69 438 LEU A C 1
ATOM 3326 O O . LEU A 1 441 ? 37.916 17.003 -10.598 1.00 84.70 438 LEU A O 1
ATOM 3331 N N . ALA A 1 442 ? 38.132 18.718 -9.136 1.00 68.83 439 ALA A N 1
ATOM 3332 C CA . ALA A 1 442 ? 38.741 17.890 -8.105 1.00 66.84 439 ALA A CA 1
ATOM 3333 C C . ALA A 1 442 ? 37.858 16.703 -7.748 1.00 67.30 439 ALA A C 1
ATOM 3334 O O . ALA A 1 442 ? 38.362 15.614 -7.469 1.00 73.00 439 ALA A O 1
ATOM 3336 N N . GLN A 1 443 ? 36.535 16.882 -7.770 1.00 69.54 440 GLN A N 1
ATOM 3337 C CA . GLN A 1 443 ? 35.646 15.793 -7.374 1.00 73.09 440 GLN A CA 1
ATOM 3338 C C . GLN A 1 443 ? 35.620 14.695 -8.429 1.00 74.25 440 GLN A C 1
ATOM 3339 O O . GLN A 1 443 ? 35.636 13.502 -8.098 1.00 72.91 440 GLN A O 1
ATOM 3345 N N . GLY A 1 444 ? 35.570 15.077 -9.708 1.00 71.63 441 GLY A N 1
ATOM 3346 C CA . GLY A 1 444 ? 35.650 14.077 -10.763 1.00 70.62 441 GLY A CA 1
ATOM 3347 C C . GLY A 1 444 ? 36.925 13.263 -10.684 1.00 76.19 441 GLY A C 1
ATOM 3348 O O . GLY A 1 444 ? 36.904 12.024 -10.767 1.00 77.93 441 GLY A O 1
ATOM 3349 N N . LEU A 1 445 ? 38.059 13.949 -10.494 1.00 71.42 442 LEU A N 1
ATOM 3350 C CA . LEU A 1 445 ? 39.323 13.232 -10.340 1.00 71.12 442 LEU A CA 1
ATOM 3351 C C . LEU A 1 445 ? 39.302 12.329 -9.109 1.00 73.39 442 LEU A C 1
ATOM 3352 O O . LEU A 1 445 ? 39.753 11.176 -9.156 1.00 75.58 442 LEU A O 1
ATOM 3357 N N . LEU A 1 446 ? 38.777 12.840 -7.996 1.00 64.74 443 LEU A N 1
ATOM 3358 C CA . LEU A 1 446 ? 38.655 12.038 -6.785 1.00 69.20 443 LEU A CA 1
ATOM 3359 C C . LEU A 1 446 ? 37.836 10.778 -7.029 1.00 74.04 443 LEU A C 1
ATOM 3360 O O . LEU A 1 446 ? 38.119 9.729 -6.442 1.00 72.36 443 LEU A O 1
ATOM 3365 N N . GLN A 1 447 ? 36.832 10.853 -7.906 1.00 82.04 444 GLN A N 1
ATOM 3366 C CA . GLN A 1 447 ? 36.029 9.672 -8.200 1.00 85.20 444 GLN A CA 1
ATOM 3367 C C . GLN A 1 447 ? 36.795 8.673 -9.053 1.00 85.42 444 GLN A C 1
ATOM 3368 O O . GLN A 1 447 ? 36.726 7.462 -8.804 1.00 85.40 444 GLN A O 1
ATOM 3374 N N . ASP A 1 448 ? 37.540 9.151 -10.054 1.00 91.45 445 ASP A N 1
ATOM 3375 C CA . ASP A 1 448 ? 38.362 8.224 -10.831 1.00 89.69 445 ASP A CA 1
ATOM 3376 C C . ASP A 1 448 ? 39.379 7.516 -9.941 1.00 87.76 445 ASP A C 1
ATOM 3377 O O . ASP A 1 448 ? 39.526 6.289 -10.003 1.00 90.97 445 ASP A O 1
ATOM 3382 N N . LEU A 1 449 ? 40.090 8.276 -9.103 1.00 78.56 446 LEU A N 1
ATOM 3383 C CA . LEU A 1 449 ? 41.032 7.667 -8.168 1.00 70.98 446 LEU A CA 1
ATOM 3384 C C . LEU A 1 449 ? 40.329 6.689 -7.236 1.00 81.83 446 LEU A C 1
ATOM 3385 O O . LEU A 1 449 ? 40.874 5.629 -6.911 1.00 76.92 446 LEU A O 1
ATOM 3390 N N . GLU A 1 450 ? 39.120 7.034 -6.791 1.00 87.14 447 GLU A N 1
ATOM 3391 C CA . GLU A 1 450 ? 38.357 6.133 -5.935 1.00 84.73 447 GLU A CA 1
ATOM 3392 C C . GLU A 1 450 ? 38.069 4.817 -6.639 1.00 82.89 447 GLU A C 1
ATOM 3393 O O . GLU A 1 450 ? 38.020 3.760 -6.000 1.00 87.35 447 GLU A O 1
ATOM 3399 N N . ALA A 1 451 ? 37.889 4.864 -7.961 1.00 81.71 448 ALA A N 1
ATOM 3400 C CA . ALA A 1 451 ? 37.596 3.650 -8.717 1.00 81.96 448 ALA A CA 1
ATOM 3401 C C . ALA A 1 451 ? 38.786 2.694 -8.732 1.00 90.12 448 ALA A C 1
ATOM 3402 O O . ALA A 1 451 ? 38.606 1.473 -8.655 1.00 92.84 448 ALA A O 1
ATOM 3404 N N . ARG A 1 452 ? 40.007 3.224 -8.840 1.00 92.63 449 ARG A N 1
ATOM 3405 C CA . ARG A 1 452 ? 41.220 2.414 -8.870 1.00 88.79 449 ARG A CA 1
ATOM 3406 C C . ARG A 1 452 ? 41.852 2.263 -7.493 1.00 79.47 449 ARG A C 1
ATOM 3407 O O . ARG A 1 452 ? 43.072 2.113 -7.383 1.00 76.94 449 ARG A O 1
ATOM 3415 N N . THR A 1 453 ? 41.054 2.311 -6.438 1.00 80.66 450 THR A N 1
ATOM 3416 C CA . THR A 1 453 ? 41.552 2.100 -5.091 1.00 88.14 450 THR A CA 1
ATOM 3417 C C . THR A 1 453 ? 40.771 0.967 -4.442 1.00 93.96 450 THR A C 1
ATOM 3418 O O . THR A 1 453 ? 39.619 0.703 -4.797 1.00 104.14 450 THR A O 1
ATOM 3422 N N . ALA A 1 454 ? 41.412 0.291 -3.498 1.00 89.83 451 ALA A N 1
ATOM 3423 C CA . ALA A 1 454 ? 40.741 -0.705 -2.676 1.00 96.50 451 ALA A CA 1
ATOM 3424 C C . ALA A 1 454 ? 40.119 0.001 -1.476 1.00 97.03 451 ALA A C 1
ATOM 3425 O O . ALA A 1 454 ? 40.838 0.576 -0.653 1.00 99.29 451 ALA A O 1
ATOM 3427 N N . LEU A 1 455 ? 38.791 -0.035 -1.376 1.00 98.79 452 LEU A N 1
ATOM 3428 C CA . LEU A 1 455 ? 38.075 0.762 -0.388 1.00 103.77 452 LEU A CA 1
ATOM 3429 C C . LEU A 1 455 ? 37.244 -0.113 0.536 1.00 105.63 452 LEU A C 1
ATOM 3430 O O . LEU A 1 455 ? 36.693 -1.135 0.117 1.00 110.05 452 LEU A O 1
ATOM 3435 N N . GLY A 1 456 ? 37.128 0.318 1.790 1.00 104.30 453 GLY A N 1
ATOM 3436 C CA . GLY A 1 456 ? 36.164 -0.253 2.700 1.00 108.35 453 GLY A CA 1
ATOM 3437 C C . GLY A 1 456 ? 34.750 0.127 2.304 1.00 116.05 453 GLY A C 1
ATOM 3438 O O . GLY A 1 456 ? 34.487 0.527 1.163 1.00 114.00 453 GLY A O 1
ATOM 3439 N N . PRO A 1 457 ? 33.803 0.007 3.253 1.00 122.51 454 PRO A N 1
ATOM 3440 C CA . PRO A 1 457 ? 32.417 0.421 2.991 1.00 125.53 454 PRO A CA 1
ATOM 3441 C C . PRO A 1 457 ? 32.285 1.740 2.249 1.00 122.55 454 PRO A C 1
ATOM 3442 O O . PRO A 1 457 ? 31.297 1.949 1.536 1.00 122.35 454 PRO A O 1
ATOM 3446 N N . LEU A 1 458 ? 33.286 2.614 2.385 1.00 117.19 455 LEU A N 1
ATOM 3447 C CA . LEU A 1 458 ? 33.214 3.967 1.850 1.00 112.57 455 LEU A CA 1
ATOM 3448 C C . LEU A 1 458 ? 32.045 4.697 2.505 1.00 112.40 455 LEU A C 1
ATOM 3449 O O . LEU A 1 458 ? 30.994 4.917 1.895 1.00 115.76 455 LEU A O 1
ATOM 3454 N N . SER A 1 459 ? 32.205 5.047 3.771 1.00 108.91 456 SER A N 1
ATOM 3455 C CA . SER A 1 459 ? 31.208 5.865 4.446 1.00 106.57 456 SER A CA 1
ATOM 3456 C C . SER A 1 459 ? 31.815 7.229 4.753 1.00 101.92 456 SER A C 1
ATOM 3457 O O . SER A 1 459 ? 32.687 7.322 5.632 1.00 101.10 456 SER A O 1
ATOM 3460 N N . PRO A 1 460 ? 31.424 8.322 4.046 1.00 100.12 457 PRO A N 1
ATOM 3461 C CA . PRO A 1 460 ? 32.027 9.634 4.345 1.00 94.79 457 PRO A CA 1
ATOM 3462 C C . PRO A 1 460 ? 31.702 10.119 5.752 1.00 92.29 457 PRO A C 1
ATOM 3463 O O . PRO A 1 460 ? 32.598 10.308 6.584 1.00 95.17 457 PRO A O 1
ATOM 3467 N N . GLU A 1 461 ? 30.410 10.307 6.017 1.00 90.44 458 GLU A N 1
ATOM 3468 C CA . GLU A 1 461 ? 29.837 10.766 7.273 1.00 78.69 458 GLU A CA 1
ATOM 3469 C C . GLU A 1 461 ? 30.427 10.059 8.483 1.00 70.58 458 GLU A C 1
ATOM 3470 O O . GLU A 1 461 ? 30.768 8.871 8.413 1.00 66.97 458 GLU A O 1
ATOM 3476 N N . PRO A 1 462 ? 30.544 10.758 9.611 1.00 68.75 459 PRO A N 1
ATOM 3477 C CA . PRO A 1 462 ? 30.921 10.096 10.863 1.00 65.40 459 PRO A CA 1
ATOM 3478 C C . PRO A 1 462 ? 29.913 9.023 11.234 1.00 66.19 459 PRO A C 1
ATOM 3479 O O . PRO A 1 462 ? 28.781 8.987 10.749 1.00 60.17 459 PRO A O 1
ATOM 3483 N N . VAL A 1 463 ? 30.355 8.124 12.105 1.00 58.15 460 VAL A N 1
ATOM 3484 C CA . VAL A 1 463 ? 29.567 6.962 12.504 1.00 61.39 460 VAL A CA 1
ATOM 3485 C C . VAL A 1 463 ? 28.417 7.404 13.403 1.00 65.93 460 VAL A C 1
ATOM 3486 O O . VAL A 1 463 ? 28.611 8.260 14.278 1.00 67.55 460 VAL A O 1
ATOM 3490 N N . PRO A 1 464 ? 27.211 6.867 13.213 1.00 62.39 461 PRO A N 1
ATOM 3491 C CA . PRO A 1 464 ? 26.116 7.151 14.149 1.00 62.04 461 PRO A CA 1
ATOM 3492 C C . PRO A 1 464 ? 26.426 6.622 15.542 1.00 60.38 461 PRO A C 1
ATOM 3493 O O . PRO A 1 464 ? 26.965 5.526 15.704 1.00 60.56 461 PRO A O 1
ATOM 3497 N N . LEU A 1 465 ? 26.050 7.406 16.557 1.00 60.00 462 LEU A N 1
ATOM 3498 C CA . LEU A 1 465 ? 26.498 7.137 17.920 1.00 58.21 462 LEU A CA 1
ATOM 3499 C C . LEU A 1 465 ? 25.926 5.845 18.490 1.00 65.66 462 LEU A C 1
ATOM 3500 O O . LEU A 1 465 ? 26.518 5.279 19.415 1.00 58.60 462 LEU A O 1
ATOM 3505 N N . GLY A 1 466 ? 24.802 5.363 17.970 1.00 65.89 463 GLY A N 1
ATOM 3506 C CA . GLY A 1 466 ? 24.251 4.103 18.409 1.00 70.89 463 GLY A CA 1
ATOM 3507 C C . GLY A 1 466 ? 23.382 4.165 19.645 1.00 71.73 463 GLY A C 1
ATOM 3508 O O . GLY A 1 466 ? 22.922 3.112 20.109 1.00 73.17 463 GLY A O 1
ATOM 3509 N N . PHE A 1 467 ? 23.158 5.348 20.210 1.00 67.42 464 PHE A N 1
ATOM 3510 C CA . PHE A 1 467 ? 22.189 5.502 21.290 1.00 71.93 464 PHE A CA 1
ATOM 3511 C C . PHE A 1 467 ? 21.290 6.696 20.993 1.00 73.46 464 PHE A C 1
ATOM 3512 O O . PHE A 1 467 ? 21.468 7.369 19.981 1.00 64.94 464 PHE A O 1
ATOM 3521 N N . ALA B 1 3 ? -25.786 18.597 27.557 1.00 143.91 0 ALA B N 1
ATOM 3522 C CA . ALA B 1 3 ? -24.677 17.899 28.205 1.00 142.61 0 ALA B CA 1
ATOM 3523 C C . ALA B 1 3 ? -23.894 18.824 29.145 1.00 141.50 0 ALA B C 1
ATOM 3524 O O . ALA B 1 3 ? -23.580 18.453 30.279 1.00 137.28 0 ALA B O 1
ATOM 3526 N N . MET B 1 4 ? -23.577 20.025 28.658 1.00 144.24 1 MET B N 1
ATOM 3527 C CA . MET B 1 4 ? -22.912 21.062 29.441 1.00 146.13 1 MET B CA 1
ATOM 3528 C C . MET B 1 4 ? -23.893 22.105 29.964 1.00 149.71 1 MET B C 1
ATOM 3529 O O . MET B 1 4 ? -23.765 22.561 31.108 1.00 148.53 1 MET B O 1
ATOM 3534 N N . GLU B 1 5 ? -24.874 22.490 29.141 1.00 152.49 2 GLU B N 1
ATOM 3535 C CA . GLU B 1 5 ? -26.016 23.255 29.634 1.00 153.49 2 GLU B CA 1
ATOM 3536 C C . GLU B 1 5 ? -26.690 22.537 30.796 1.00 149.61 2 GLU B C 1
ATOM 3537 O O . GLU B 1 5 ? -27.120 23.170 31.772 1.00 148.90 2 GLU B O 1
ATOM 3543 N N . ASP B 1 6 ? -26.789 21.209 30.700 1.00 148.39 3 ASP B N 1
ATOM 3544 C CA . ASP B 1 6 ? -27.294 20.399 31.803 1.00 149.13 3 ASP B CA 1
ATOM 3545 C C . ASP B 1 6 ? -26.453 20.593 33.062 1.00 147.63 3 ASP B C 1
ATOM 3546 O O . ASP B 1 6 ? -26.994 20.730 34.169 1.00 151.72 3 ASP B O 1
ATOM 3551 N N . LEU B 1 7 ? -25.124 20.607 32.907 1.00 142.80 4 LEU B N 1
ATOM 3552 C CA . LEU B 1 7 ? -24.236 20.878 34.034 1.00 139.00 4 LEU B CA 1
ATOM 3553 C C . LEU B 1 7 ? -24.506 22.253 34.632 1.00 141.62 4 LEU B C 1
ATOM 3554 O O . LEU B 1 7 ? -24.492 22.418 35.858 1.00 141.44 4 LEU B O 1
ATOM 3559 N N . ASP B 1 8 ? -24.756 23.252 33.781 1.00 145.20 5 ASP B N 1
ATOM 3560 C CA . ASP B 1 8 ? -25.053 24.591 34.283 1.00 150.65 5 ASP B CA 1
ATOM 3561 C C . ASP B 1 8 ? -26.328 24.598 35.118 1.00 154.38 5 ASP B C 1
ATOM 3562 O O . ASP B 1 8 ? -26.357 25.155 36.226 1.00 155.29 5 ASP B O 1
ATOM 3567 N N . ALA B 1 9 ? -27.399 23.993 34.592 1.00 155.70 6 ALA B N 1
ATOM 3568 C CA . ALA B 1 9 ? -28.629 23.824 35.362 1.00 157.34 6 ALA B CA 1
ATOM 3569 C C . ALA B 1 9 ? -28.341 23.182 36.713 1.00 154.18 6 ALA B C 1
ATOM 3570 O O . ALA B 1 9 ? -28.864 23.604 37.754 1.00 158.17 6 ALA B O 1
ATOM 3572 N N . LEU B 1 10 ? -27.475 22.166 36.705 1.00 149.36 7 LEU B N 1
ATOM 3573 C CA . LEU B 1 10 ? -27.084 21.509 37.946 1.00 145.32 7 LEU B CA 1
ATOM 3574 C C . LEU B 1 10 ? -26.325 22.448 38.878 1.00 145.56 7 LEU B C 1
ATOM 3575 O O . LEU B 1 10 ? -26.383 22.278 40.101 1.00 142.80 7 LEU B O 1
ATOM 3580 N N . TRP B 1 11 ? -25.609 23.437 38.332 1.00 148.68 8 TRP B N 1
ATOM 3581 C CA . TRP B 1 11 ? -24.833 24.338 39.185 1.00 150.51 8 TRP B CA 1
ATOM 3582 C C . TRP B 1 11 ? -25.707 25.425 39.802 1.00 155.69 8 TRP B C 1
ATOM 3583 O O . TRP B 1 11 ? -25.517 25.791 40.971 1.00 155.27 8 TRP B O 1
ATOM 3594 N N . GLU B 1 12 ? -26.655 25.968 39.036 1.00 156.91 9 GLU B N 1
ATOM 3595 C CA . GLU B 1 12 ? -27.614 26.898 39.625 1.00 159.03 9 GLU B CA 1
ATOM 3596 C C . GLU B 1 12 ? -28.439 26.200 40.702 1.00 158.91 9 GLU B C 1
ATOM 3597 O O . GLU B 1 12 ? -28.616 26.726 41.813 1.00 159.88 9 GLU B O 1
ATOM 3599 N N . ARG B 1 13 ? -28.931 24.992 40.393 1.00 157.28 10 ARG B N 1
ATOM 3600 C CA . ARG B 1 13 ? -29.614 24.190 41.403 1.00 153.19 10 ARG B CA 1
ATOM 3601 C C . ARG B 1 13 ? -28.710 23.913 42.598 1.00 148.93 10 ARG B C 1
ATOM 3602 O O . ARG B 1 13 ? -29.188 23.841 43.738 1.00 150.09 10 ARG B O 1
ATOM 3604 N N . TYR B 1 14 ? -27.406 23.761 42.359 1.00 146.23 11 TYR B N 1
ATOM 3605 C CA . TYR B 1 14 ? -26.435 23.564 43.428 1.00 142.29 11 TYR B CA 1
ATOM 3606 C C . TYR B 1 14 ? -26.437 24.754 44.375 1.00 142.81 11 TYR B C 1
ATOM 3607 O O . TYR B 1 14 ? -26.746 24.611 45.563 1.00 144.35 11 TYR B O 1
ATOM 3616 N N . ARG B 1 15 ? -26.095 25.930 43.844 1.00 142.43 12 ARG B N 1
ATOM 3617 C CA . ARG B 1 15 ? -25.997 27.152 44.634 1.00 142.10 12 ARG B CA 1
ATOM 3618 C C . ARG B 1 15 ? -27.286 27.409 45.401 1.00 145.72 12 ARG B C 1
ATOM 3619 O O . ARG B 1 15 ? -27.256 27.911 46.532 1.00 153.87 12 ARG B O 1
ATOM 3621 N N . GLU B 1 16 ? -28.422 27.067 44.786 1.00 136.51 13 GLU B N 1
ATOM 3622 C CA . GLU B 1 16 ? -29.699 27.205 45.480 1.00 130.10 13 GLU B CA 1
ATOM 3623 C C . GLU B 1 16 ? -29.824 26.213 46.635 1.00 124.98 13 GLU B C 1
ATOM 3624 O O . GLU B 1 16 ? -30.292 26.577 47.722 1.00 120.48 13 GLU B O 1
ATOM 3630 N N . ALA B 1 17 ? -29.413 24.957 46.428 1.00 122.24 14 ALA B N 1
ATOM 3631 C CA . ALA B 1 17 ? -29.521 23.947 47.476 1.00 118.01 14 ALA B CA 1
ATOM 3632 C C . ALA B 1 17 ? -28.437 24.083 48.547 1.00 111.14 14 ALA B C 1
ATOM 3633 O O . ALA B 1 17 ? -28.517 23.403 49.577 1.00 109.33 14 ALA B O 1
ATOM 3635 N N . VAL B 1 18 ? -27.447 24.954 48.349 1.00 97.89 15 VAL B N 1
ATOM 3636 C CA . VAL B 1 18 ? -26.452 25.224 49.386 1.00 97.93 15 VAL B CA 1
ATOM 3637 C C . VAL B 1 18 ? -27.074 26.093 50.484 1.00 110.20 15 VAL B C 1
ATOM 3638 O O . VAL B 1 18 ? -26.742 25.965 51.672 1.00 115.14 15 VAL B O 1
ATOM 3642 N N . GLN B 1 25 ? -20.092 20.232 51.641 1.00 110.60 22 GLN B N 1
ATOM 3643 C CA . GLN B 1 25 ? -19.334 20.081 50.405 1.00 111.69 22 GLN B CA 1
ATOM 3644 C C . GLN B 1 25 ? -19.644 18.731 49.726 1.00 118.66 22 GLN B C 1
ATOM 3645 O O . GLN B 1 25 ? -19.543 18.623 48.505 1.00 122.67 22 GLN B O 1
ATOM 3651 N N . ALA B 1 26 ? -20.031 17.712 50.511 1.00 120.29 23 ALA B N 1
ATOM 3652 C CA . ALA B 1 26 ? -20.463 16.445 49.925 1.00 121.52 23 ALA B CA 1
ATOM 3653 C C . ALA B 1 26 ? -21.598 16.641 48.932 1.00 128.51 23 ALA B C 1
ATOM 3654 O O . ALA B 1 26 ? -21.784 15.803 48.041 1.00 126.56 23 ALA B O 1
ATOM 3656 N N . LEU B 1 27 ? -22.357 17.731 49.059 1.00 131.10 24 LEU B N 1
ATOM 3657 C CA . LEU B 1 27 ? -23.380 18.014 48.063 1.00 133.76 24 LEU B CA 1
ATOM 3658 C C . LEU B 1 27 ? -22.767 18.500 46.754 1.00 132.04 24 LEU B C 1
ATOM 3659 O O . LEU B 1 27 ? -23.411 18.400 45.702 1.00 128.96 24 LEU B O 1
ATOM 3664 N N . TYR B 1 28 ? -21.527 19.007 46.786 1.00 133.44 25 TYR B N 1
ATOM 3665 C CA . TYR B 1 28 ? -20.789 19.212 45.541 1.00 134.02 25 TYR B CA 1
ATOM 3666 C C . TYR B 1 28 ? -20.488 17.876 44.876 1.00 129.61 25 TYR B C 1
ATOM 3667 O O . TYR B 1 28 ? -20.607 17.733 43.652 1.00 129.02 25 TYR B O 1
ATOM 3676 N N . GLN B 1 29 ? -20.077 16.889 45.673 1.00 125.47 26 GLN B N 1
ATOM 3677 C CA . GLN B 1 29 ? -19.830 15.554 45.145 1.00 120.12 26 GLN B CA 1
ATOM 3678 C C . GLN B 1 29 ? -21.088 14.993 44.497 1.00 117.97 26 GLN B C 1
ATOM 3679 O O . GLN B 1 29 ? -21.151 14.816 43.271 1.00 112.52 26 GLN B O 1
ATOM 3685 N N . GLU B 1 30 ? -22.119 14.753 45.317 1.00 124.75 27 GLU B N 1
ATOM 3686 C CA . GLU B 1 30 ? -23.330 14.091 44.841 1.00 126.69 27 GLU B CA 1
ATOM 3687 C C . GLU B 1 30 ? -23.994 14.882 43.721 1.00 129.43 27 GLU B C 1
ATOM 3688 O O . GLU B 1 30 ? -24.350 14.321 42.679 1.00 127.38 27 GLU B O 1
ATOM 3690 N N . MET B 1 31 ? -24.172 16.190 43.914 1.00 133.28 28 MET B N 1
ATOM 3691 C CA . MET B 1 31 ? -24.840 16.992 42.892 1.00 137.65 28 MET B CA 1
ATOM 3692 C C . MET B 1 31 ? -24.021 17.036 41.605 1.00 135.96 28 MET B C 1
ATOM 3693 O O . MET B 1 31 ? -24.472 16.570 40.551 1.00 137.79 28 MET B O 1
ATOM 3698 N N . VAL B 1 32 ? -22.787 17.546 41.688 1.00 130.22 29 VAL B N 1
ATOM 3699 C CA . VAL B 1 32 ? -22.091 18.054 40.508 1.00 125.14 29 VAL B CA 1
ATOM 3700 C C . VAL B 1 32 ? -21.132 17.047 39.876 1.00 113.81 29 VAL B C 1
ATOM 3701 O O . VAL B 1 32 ? -20.932 17.066 38.656 1.00 105.91 29 VAL B O 1
ATOM 3705 N N . TRP B 1 33 ? -20.509 16.178 40.687 1.00 113.59 30 TRP B N 1
ATOM 3706 C CA . TRP B 1 33 ? -19.317 15.470 40.213 1.00 112.03 30 TRP B CA 1
ATOM 3707 C C . TRP B 1 33 ? -19.563 14.623 38.971 1.00 111.79 30 TRP B C 1
ATOM 3708 O O . TRP B 1 33 ? -18.839 14.797 37.974 1.00 114.06 30 TRP B O 1
ATOM 3719 N N . PRO B 1 34 ? -20.533 13.703 38.947 1.00 106.98 31 PRO B N 1
ATOM 3720 C CA . PRO B 1 34 ? -20.660 12.820 37.778 1.00 103.69 31 PRO B CA 1
ATOM 3721 C C . PRO B 1 34 ? -21.035 13.544 36.502 1.00 103.86 31 PRO B C 1
ATOM 3722 O O . PRO B 1 34 ? -20.778 13.017 35.414 1.00 103.80 31 PRO B O 1
ATOM 3726 N N . ALA B 1 35 ? -21.636 14.730 36.590 1.00 105.21 32 ALA B N 1
ATOM 3727 C CA . ALA B 1 35 ? -21.958 15.467 35.373 1.00 109.59 32 ALA B CA 1
ATOM 3728 C C . ALA B 1 35 ? -20.721 16.152 34.805 1.00 114.05 32 ALA B C 1
ATOM 3729 O O . ALA B 1 35 ? -20.551 16.224 33.580 1.00 115.92 32 ALA B O 1
ATOM 3731 N N . LEU B 1 36 ? -19.847 16.663 35.679 1.00 109.99 33 LEU B N 1
ATOM 3732 C CA . LEU B 1 36 ? -18.563 17.199 35.235 1.00 107.15 33 LEU B CA 1
ATOM 3733 C C . LEU B 1 36 ? -17.697 16.096 34.637 1.00 97.32 33 LEU B C 1
ATOM 3734 O O . LEU B 1 36 ? -17.158 16.241 33.527 1.00 92.95 33 LEU B O 1
ATOM 3739 N N . LEU B 1 37 ? -17.559 14.982 35.364 1.00 91.92 34 LEU B N 1
ATOM 3740 C CA . LEU B 1 37 ? -16.933 13.784 34.815 1.00 89.74 34 LEU B CA 1
ATOM 3741 C C . LEU B 1 37 ? -17.476 13.475 33.426 1.00 97.52 34 LEU B C 1
ATOM 3742 O O . LEU B 1 37 ? -16.720 13.390 32.457 1.00 94.41 34 LEU B O 1
ATOM 3747 N N . ALA B 1 38 ? -18.799 13.341 33.309 1.00 104.37 35 ALA B N 1
ATOM 3748 C CA . ALA B 1 38 ? -19.394 12.901 32.050 1.00 100.84 35 ALA B CA 1
ATOM 3749 C C . ALA B 1 38 ? -19.143 13.902 30.928 1.00 96.10 35 ALA B C 1
ATOM 3750 O O . ALA B 1 38 ? -18.948 13.512 29.771 1.00 96.61 35 ALA B O 1
ATOM 3752 N N . LEU B 1 39 ? -19.134 15.197 31.249 1.00 97.40 36 LEU B N 1
ATOM 3753 C CA . LEU B 1 39 ? -18.776 16.198 30.249 1.00 101.98 36 LEU B CA 1
ATOM 3754 C C . LEU B 1 39 ? -17.350 15.991 29.751 1.00 104.30 36 LEU B C 1
ATOM 3755 O O . LEU B 1 39 ? -17.078 16.094 28.548 1.00 106.67 36 LEU B O 1
ATOM 3760 N N . TRP B 1 40 ? -16.419 15.700 30.665 1.00 103.67 37 TRP B N 1
ATOM 3761 C CA . TRP B 1 40 ? -15.038 15.485 30.240 1.00 101.29 37 TRP B CA 1
ATOM 3762 C C . TRP B 1 40 ? -14.865 14.168 29.490 1.00 101.90 37 TRP B C 1
ATOM 3763 O O . TRP B 1 40 ? -13.992 14.065 28.623 1.00 99.79 37 TRP B O 1
ATOM 3774 N N . ARG B 1 41 ? -15.682 13.159 29.801 1.00 100.19 38 ARG B N 1
ATOM 3775 C CA . ARG B 1 41 ? -15.590 11.882 29.102 1.00 98.61 38 ARG B CA 1
ATOM 3776 C C . ARG B 1 41 ? -16.128 12.001 27.684 1.00 103.93 38 ARG B C 1
ATOM 3777 O O . ARG B 1 41 ? -15.470 11.591 26.722 1.00 105.80 38 ARG B O 1
ATOM 3785 N N . GLU B 1 42 ? -17.335 12.547 27.543 1.00 101.83 39 GLU B N 1
ATOM 3786 C CA . GLU B 1 42 ? -17.978 12.670 26.238 1.00 102.80 39 GLU B CA 1
ATOM 3787 C C . GLU B 1 42 ? -17.088 13.439 25.258 1.00 103.93 39 GLU B C 1
ATOM 3788 O O . GLU B 1 42 ? -16.700 12.899 24.210 1.00 102.88 39 GLU B O 1
ATOM 3794 N N . LYS B 1 43 ? -16.761 14.670 25.580 1.00 104.62 40 LYS B N 1
ATOM 3795 C CA . LYS B 1 43 ? -15.839 15.480 24.770 1.00 101.80 40 LYS B CA 1
ATOM 3796 C C . LYS B 1 43 ? -14.941 16.274 25.710 1.00 106.13 40 LYS B C 1
ATOM 3797 O O . LYS B 1 43 ? -15.369 17.301 26.266 1.00 108.37 40 LYS B O 1
ATOM 3803 N N . PRO B 1 44 ? -13.701 15.836 25.925 1.00 106.60 41 PRO B N 1
ATOM 3804 C CA . PRO B 1 44 ? -12.793 16.594 26.794 1.00 108.43 41 PRO B CA 1
ATOM 3805 C C . PRO B 1 44 ? -12.517 17.981 26.232 1.00 112.44 41 PRO B C 1
ATOM 3806 O O . PRO B 1 44 ? -12.403 18.170 25.017 1.00 111.34 41 PRO B O 1
ATOM 3810 N N . ARG B 1 45 ? -12.419 18.954 27.140 1.00 115.76 42 ARG B N 1
ATOM 3811 C CA . ARG B 1 45 ? -12.206 20.358 26.793 1.00 119.01 42 ARG B CA 1
ATOM 3812 C C . ARG B 1 45 ? -10.716 20.667 26.952 1.00 115.90 42 ARG B C 1
ATOM 3813 O O . ARG B 1 45 ? -10.213 20.808 28.072 1.00 108.84 42 ARG B O 1
ATOM 3821 N N . VAL B 1 46 ? -10.013 20.770 25.822 1.00 113.35 43 VAL B N 1
ATOM 3822 C CA . VAL B 1 46 ? -8.570 20.983 25.778 1.00 110.02 43 VAL B CA 1
ATOM 3823 C C . VAL B 1 46 ? -8.289 22.297 25.060 1.00 114.94 43 VAL B C 1
ATOM 3824 O O . VAL B 1 46 ? -8.901 22.594 24.027 1.00 118.53 43 VAL B O 1
ATOM 3828 N N . TYR B 1 47 ? -7.373 23.086 25.621 1.00 113.95 44 TYR B N 1
ATOM 3829 C CA . TYR B 1 47 ? -7.113 24.450 25.151 1.00 112.25 44 TYR B CA 1
ATOM 3830 C C . TYR B 1 47 ? -5.619 24.755 25.156 1.00 117.11 44 TYR B C 1
ATOM 3831 O O . TYR B 1 47 ? -4.862 24.091 25.867 1.00 112.47 44 TYR B O 1
ATOM 3840 N N . PRO B 1 48 ? -5.182 25.756 24.366 1.00 122.79 45 PRO B N 1
ATOM 3841 C CA . PRO B 1 48 ? -5.938 26.579 23.407 1.00 127.54 45 PRO B CA 1
ATOM 3842 C C . PRO B 1 48 ? -6.406 25.821 22.166 1.00 125.96 45 PRO B C 1
ATOM 3843 O O . PRO B 1 48 ? -7.511 26.064 21.680 1.00 123.92 45 PRO B O 1
ATOM 3847 N N . PHE B 1 49 ? -5.568 24.922 21.657 1.00 122.56 46 PHE B N 1
ATOM 3848 C CA . PHE B 1 49 ? -5.894 24.123 20.489 1.00 120.07 46 PHE B CA 1
ATOM 3849 C C . PHE B 1 49 ? -5.815 22.645 20.853 1.00 122.37 46 PHE B C 1
ATOM 3850 O O . PHE B 1 49 ? -4.781 22.197 21.370 1.00 117.81 46 PHE B O 1
ATOM 3858 N N . PRO B 1 50 ? -6.864 21.861 20.609 1.00 126.97 47 PRO B N 1
ATOM 3859 C CA . PRO B 1 50 ? -6.849 20.452 21.023 1.00 121.31 47 PRO B CA 1
ATOM 3860 C C . PRO B 1 50 ? -5.825 19.650 20.234 1.00 116.05 47 PRO B C 1
ATOM 3861 O O . PRO B 1 50 ? -5.288 20.088 19.214 1.00 116.08 47 PRO B O 1
ATOM 3865 N N . GLN B 1 51 ? -5.549 18.453 20.741 1.00 108.57 48 GLN B N 1
ATOM 3866 C CA . GLN B 1 51 ? -4.616 17.535 20.100 1.00 103.14 48 GLN B CA 1
ATOM 3867 C C . GLN B 1 51 ? -4.744 16.174 20.769 1.00 99.76 48 GLN B C 1
ATOM 3868 O O . GLN B 1 51 ? -5.436 16.016 21.779 1.00 98.48 48 GLN B O 1
ATOM 3874 N N . ALA B 1 52 ? -4.071 15.190 20.188 1.00 95.40 49 ALA B N 1
ATOM 3875 C CA . ALA B 1 52 ? -4.056 13.839 20.722 1.00 87.36 49 ALA B CA 1
ATOM 3876 C C . ALA B 1 52 ? -2.756 13.594 21.475 1.00 74.25 49 ALA B C 1
ATOM 3877 O O . ALA B 1 52 ? -1.714 14.173 21.155 1.00 68.01 49 ALA B O 1
ATOM 3879 N N . PHE B 1 53 ? -2.831 12.741 22.494 1.00 63.82 50 PHE B N 1
ATOM 3880 C CA . PHE B 1 53 ? -1.669 12.340 23.275 1.00 57.56 50 PHE B CA 1
ATOM 3881 C C . PHE B 1 53 ? -1.620 10.822 23.370 1.00 62.85 50 PHE B C 1
ATOM 3882 O O . PHE B 1 53 ? -2.640 10.174 23.625 1.00 61.56 50 PHE B O 1
ATOM 3890 N N . ALA B 1 54 ? -0.429 10.261 23.166 1.00 65.70 51 ALA B N 1
ATOM 3891 C CA . ALA B 1 54 ? -0.221 8.828 23.335 1.00 56.08 51 ALA B CA 1
ATOM 3892 C C . ALA B 1 54 ? 0.069 8.460 24.788 1.00 59.05 51 ALA B C 1
ATOM 3893 O O . ALA B 1 54 ? -0.444 7.453 25.286 1.00 60.97 51 ALA B O 1
ATOM 3895 N N . VAL B 1 55 ? 0.866 9.269 25.486 1.00 57.03 52 VAL B N 1
ATOM 3896 C CA . VAL B 1 55 ? 1.317 8.967 26.837 1.00 48.54 52 VAL B CA 1
ATOM 3897 C C . VAL B 1 55 ? 0.950 10.129 27.744 1.00 54.84 52 VAL B C 1
ATOM 3898 O O . VAL B 1 55 ? 1.047 11.298 27.360 1.00 57.32 52 VAL B O 1
ATOM 3902 N N . SER B 1 56 ? 0.526 9.796 28.961 1.00 58.07 53 SER B N 1
ATOM 3903 C CA . SER B 1 56 ? 0.162 10.771 29.975 1.00 41.10 53 SER B CA 1
ATOM 3904 C C . SER B 1 56 ? 0.888 10.422 31.261 1.00 50.25 53 SER B C 1
ATOM 3905 O O . SER B 1 56 ? 0.897 9.256 31.669 1.00 41.19 53 SER B O 1
ATOM 3908 N N . VAL B 1 57 ? 1.468 11.437 31.901 1.00 44.79 54 VAL B N 1
ATOM 3909 C CA . VAL B 1 57 ? 2.215 11.311 33.148 1.00 39.33 54 VAL B CA 1
ATOM 3910 C C . VAL B 1 57 ? 1.656 12.352 34.108 1.00 47.56 54 VAL B C 1
ATOM 3911 O O . VAL B 1 57 ? 1.645 13.545 33.786 1.00 47.09 54 VAL B O 1
ATOM 3915 N N . HIS B 1 58 ? 1.195 11.909 35.279 1.00 46.13 55 HIS B N 1
ATOM 3916 C CA . HIS B 1 58 ? 0.503 12.779 36.223 1.00 47.24 55 HIS B CA 1
ATOM 3917 C C . HIS B 1 58 ? 1.154 12.687 37.591 1.00 51.50 55 HIS B C 1
ATOM 3918 O O . HIS B 1 58 ? 1.361 11.587 38.110 1.00 51.99 55 HIS B O 1
ATOM 3925 N N . THR B 1 59 ? 1.479 13.837 38.171 1.00 43.64 56 THR B N 1
ATOM 3926 C CA . THR B 1 59 ? 1.830 13.869 39.582 1.00 51.60 56 THR B CA 1
ATOM 3927 C C . THR B 1 59 ? 0.549 13.823 40.396 1.00 52.06 56 THR B C 1
ATOM 3928 O O . THR B 1 59 ? -0.486 14.345 39.975 1.00 54.59 56 THR B O 1
ATOM 3932 N N . LEU B 1 60 ? 0.610 13.177 41.555 1.00 52.18 57 LEU B N 1
ATOM 3933 C CA . LEU B 1 60 ? -0.568 13.002 42.395 1.00 55.99 57 LEU B CA 1
ATOM 3934 C C . LEU B 1 60 ? -0.245 13.425 43.819 1.00 55.78 57 LEU B C 1
ATOM 3935 O O . LEU B 1 60 ? 0.632 12.835 44.459 1.00 50.12 57 LEU B O 1
ATOM 3940 N N . GLY B 1 61 ? -0.958 14.439 44.308 1.00 65.17 58 GLY B N 1
ATOM 3941 C CA . GLY B 1 61 ? -0.827 14.904 45.675 1.00 66.17 58 GLY B CA 1
ATOM 3942 C C . GLY B 1 61 ? -2.056 14.602 46.511 1.00 73.44 58 GLY B C 1
ATOM 3943 O O . GLY B 1 61 ? -2.267 13.450 46.906 1.00 75.05 58 GLY B O 1
ATOM 3944 N N . THR B 1 62 ? -2.889 15.612 46.771 1.00 82.22 59 THR B N 1
ATOM 3945 C CA . THR B 1 62 ? -4.029 15.460 47.668 1.00 95.09 59 THR B CA 1
ATOM 3946 C C . THR B 1 62 ? -5.366 15.729 46.983 1.00 103.83 59 THR B C 1
ATOM 3947 O O . THR B 1 62 ? -6.401 15.783 47.659 1.00 107.63 59 THR B O 1
ATOM 3951 N N . SER B 1 63 ? -5.379 15.881 45.662 1.00 102.52 60 SER B N 1
ATOM 3952 C CA . SER B 1 63 ? -6.557 16.354 44.933 1.00 99.91 60 SER B CA 1
ATOM 3953 C C . SER B 1 63 ? -6.841 15.443 43.743 1.00 93.01 60 SER B C 1
ATOM 3954 O O . SER B 1 63 ? -6.646 15.827 42.585 1.00 93.37 60 SER B O 1
ATOM 3957 N N . PRO B 1 64 ? -7.322 14.215 44.000 1.00 87.19 61 PRO B N 1
ATOM 3958 C CA . PRO B 1 64 ? -7.493 13.232 42.915 1.00 85.94 61 PRO B CA 1
ATOM 3959 C C . PRO B 1 64 ? -8.459 13.647 41.815 1.00 81.38 61 PRO B C 1
ATOM 3960 O O . PRO B 1 64 ? -8.368 13.140 40.693 1.00 74.36 61 PRO B O 1
ATOM 3964 N N . GLU B 1 65 ? -9.385 14.558 42.118 1.00 85.17 62 GLU B N 1
ATOM 3965 C CA . GLU B 1 65 ? -10.422 14.916 41.155 1.00 89.21 62 GLU B CA 1
ATOM 3966 C C . GLU B 1 65 ? -9.832 15.645 39.951 1.00 82.40 62 GLU B C 1
ATOM 3967 O O . GLU B 1 65 ? -10.083 15.268 38.794 1.00 89.08 62 GLU B O 1
ATOM 3973 N N . ALA B 1 66 ? -9.043 16.695 40.207 1.00 67.86 63 ALA B N 1
ATOM 3974 C CA . ALA B 1 66 ? -8.401 17.425 39.119 1.00 61.17 63 ALA B CA 1
ATOM 3975 C C . ALA B 1 66 ? -7.535 16.503 38.274 1.00 59.08 63 ALA B C 1
ATOM 3976 O O . ALA B 1 66 ? -7.479 16.640 37.048 1.00 60.91 63 ALA B O 1
ATOM 3978 N N . THR B 1 67 ? -6.854 15.551 38.912 1.00 59.36 64 THR B N 1
ATOM 3979 C CA . THR B 1 67 ? -6.059 14.594 38.153 1.00 55.80 64 THR B CA 1
ATOM 3980 C C . THR B 1 67 ? -6.943 13.695 37.297 1.00 59.52 64 THR B C 1
ATOM 3981 O O . THR B 1 67 ? -6.576 13.376 36.163 1.00 50.72 64 THR B O 1
ATOM 3985 N N . ALA B 1 68 ? -8.112 13.290 37.806 1.00 67.64 65 ALA B N 1
ATOM 3986 C CA . ALA B 1 68 ? -9.049 12.524 36.984 1.00 71.67 65 ALA B CA 1
ATOM 3987 C C . ALA B 1 68 ? -9.446 13.305 35.740 1.00 65.00 65 ALA B C 1
ATOM 3988 O O . ALA B 1 68 ? -9.416 12.777 34.617 1.00 57.73 65 ALA B O 1
ATOM 3990 N N . LEU B 1 69 ? -9.812 14.577 35.924 1.00 68.28 66 LEU B N 1
ATOM 3991 C CA . LEU B 1 69 ? -10.144 15.418 34.780 1.00 66.33 66 LEU B CA 1
ATOM 3992 C C . LEU B 1 69 ? -8.962 15.579 33.834 1.00 70.47 66 LEU B C 1
ATOM 3993 O O . LEU B 1 69 ? -9.154 15.691 32.620 1.00 78.30 66 LEU B O 1
ATOM 3998 N N . ALA B 1 70 ? -7.736 15.590 34.360 1.00 64.69 67 ALA B N 1
ATOM 3999 C CA . ALA B 1 70 ? -6.574 15.702 33.484 1.00 63.69 67 ALA B CA 1
ATOM 4000 C C . ALA B 1 70 ? -6.381 14.433 32.663 1.00 60.73 67 ALA B C 1
ATOM 4001 O O . ALA B 1 70 ? -6.119 14.501 31.455 1.00 54.17 67 ALA B O 1
ATOM 4003 N N . ILE B 1 71 ? -6.501 13.270 33.304 1.00 53.40 68 ILE B N 1
ATOM 4004 C CA . ILE B 1 71 ? -6.369 12.000 32.599 1.00 56.26 68 ILE B CA 1
ATOM 4005 C C . ILE B 1 71 ? -7.412 11.897 31.497 1.00 57.71 68 ILE B C 1
ATOM 4006 O O . ILE B 1 71 ? -7.109 11.472 30.377 1.00 59.11 68 ILE B O 1
ATOM 4011 N N . LEU B 1 72 ? -8.646 12.316 31.778 1.00 57.61 69 LEU B N 1
ATOM 4012 C CA . LEU B 1 72 ? -9.654 12.341 30.722 1.00 55.60 69 LEU B CA 1
ATOM 4013 C C . LEU B 1 72 ? -9.281 13.335 29.630 1.00 54.78 69 LEU B C 1
ATOM 4014 O O . LEU B 1 72 ? -9.373 13.025 28.438 1.00 54.94 69 LEU B O 1
ATOM 4019 N N . GLY B 1 73 ? -8.838 14.530 30.021 1.00 56.57 70 GLY B N 1
ATOM 4020 C CA . GLY B 1 73 ? -8.593 15.581 29.045 1.00 60.26 70 GLY B CA 1
ATOM 4021 C C . GLY B 1 73 ? -7.490 15.235 28.064 1.00 63.82 70 GLY B C 1
ATOM 4022 O O . GLY B 1 73 ? -7.613 15.486 26.864 1.00 67.63 70 GLY B O 1
ATOM 4023 N N . ALA B 1 74 ? -6.392 14.657 28.559 1.00 54.16 71 ALA B N 1
ATOM 4024 C CA . ALA B 1 74 ? -5.281 14.333 27.670 1.00 49.53 71 ALA B CA 1
ATOM 4025 C C . ALA B 1 74 ? -5.615 13.186 26.722 1.00 50.58 71 ALA B C 1
ATOM 4026 O O . ALA B 1 74 ? -5.065 13.132 25.618 1.00 58.88 71 ALA B O 1
ATOM 4028 N N . GLY B 1 75 ? -6.505 12.282 27.122 1.00 51.54 72 GLY B N 1
ATOM 4029 C CA . GLY B 1 75 ? -6.962 11.224 26.232 1.00 54.25 72 GLY B CA 1
ATOM 4030 C C . GLY B 1 75 ? -5.896 10.228 25.840 1.00 52.92 72 GLY B C 1
ATOM 4031 O O . GLY B 1 75 ? -5.953 9.670 24.741 1.00 56.50 72 GLY B O 1
ATOM 4032 N N . ALA B 1 76 ? -4.920 9.990 26.707 1.00 52.36 73 ALA B N 1
ATOM 4033 C CA . ALA B 1 76 ? -3.800 9.121 26.387 1.00 53.74 73 ALA B CA 1
ATOM 4034 C C . ALA B 1 76 ? -4.150 7.664 26.648 1.00 55.59 73 ALA B C 1
ATOM 4035 O O . ALA B 1 76 ? -4.945 7.340 27.533 1.00 57.34 73 ALA B O 1
ATOM 4037 N N . GLU B 1 77 ? -3.531 6.782 25.866 1.00 52.73 74 GLU B N 1
ATOM 4038 C CA . GLU B 1 77 ? -3.761 5.353 26.044 1.00 58.83 74 GLU B CA 1
ATOM 4039 C C . GLU B 1 77 ? -3.002 4.813 27.254 1.00 63.99 74 GLU B C 1
ATOM 4040 O O . GLU B 1 77 ? -3.532 3.992 28.013 1.00 59.24 74 GLU B O 1
ATOM 4046 N N . ARG B 1 78 ? -1.767 5.264 27.455 1.00 61.64 75 ARG B N 1
ATOM 4047 C CA . ARG B 1 78 ? -0.936 4.821 28.568 1.00 59.28 75 ARG B CA 1
ATOM 4048 C C . ARG B 1 78 ? -0.804 5.960 29.570 1.00 53.33 75 ARG B C 1
ATOM 4049 O O . ARG B 1 78 ? -0.293 7.032 29.229 1.00 53.46 75 ARG B O 1
ATOM 4057 N N . VAL B 1 79 ? -1.247 5.720 30.801 1.00 45.46 76 VAL B N 1
ATOM 4058 C CA . VAL B 1 79 ? -1.290 6.735 31.846 1.00 44.55 76 VAL B CA 1
ATOM 4059 C C . VAL B 1 79 ? -0.358 6.312 32.976 1.00 54.91 76 VAL B C 1
ATOM 4060 O O . VAL B 1 79 ? -0.498 5.213 33.531 1.00 46.98 76 VAL B O 1
ATOM 4064 N N . TYR B 1 80 ? 0.593 7.182 33.307 1.00 48.19 77 TYR B N 1
ATOM 4065 C CA . TYR B 1 80 ? 1.509 6.987 34.421 1.00 46.18 77 TYR B CA 1
ATOM 4066 C C . TYR B 1 80 ? 1.157 7.988 35.511 1.00 50.28 77 TYR B C 1
ATOM 4067 O O . TYR B 1 80 ? 0.965 9.177 35.229 1.00 49.06 77 TYR B O 1
ATOM 4076 N N . VAL B 1 81 ? 1.055 7.507 36.745 1.00 46.06 78 VAL B N 1
ATOM 4077 C CA . VAL B 1 81 ? 0.664 8.333 37.880 1.00 48.71 78 VAL B CA 1
ATOM 4078 C C . VAL B 1 81 ? 1.812 8.321 38.882 1.00 51.88 78 VAL B C 1
ATOM 4079 O O . VAL B 1 81 ? 2.135 7.272 39.457 1.00 47.06 78 VAL B O 1
ATOM 4083 N N . LEU B 1 82 ? 2.436 9.483 39.069 1.00 47.47 79 LEU B N 1
ATOM 4084 C CA . LEU B 1 82 ? 3.567 9.670 39.973 1.00 50.96 79 LEU B CA 1
ATOM 4085 C C . LEU B 1 82 ? 3.021 10.167 41.310 1.00 54.28 79 LEU B C 1
ATOM 4086 O O . LEU B 1 82 ? 2.712 11.351 41.460 1.00 49.55 79 LEU B O 1
ATOM 4091 N N . HIS B 1 83 ? 2.899 9.263 42.282 1.00 54.14 80 HIS B N 1
ATOM 4092 C CA . HIS B 1 83 ? 2.174 9.541 43.514 1.00 60.76 80 HIS B CA 1
ATOM 4093 C C . HIS B 1 83 ? 3.085 9.466 44.738 1.00 61.89 80 HIS B C 1
ATOM 4094 O O . HIS B 1 83 ? 4.151 8.845 44.716 1.00 59.48 80 HIS B O 1
ATOM 4101 N N . THR B 1 84 ? 2.641 10.121 45.809 1.00 62.14 81 THR B N 1
ATOM 4102 C CA . THR B 1 84 ? 3.297 10.073 47.111 1.00 70.51 81 THR B CA 1
ATOM 4103 C C . THR B 1 84 ? 2.870 8.814 47.857 1.00 73.54 81 THR B C 1
ATOM 4104 O O . THR B 1 84 ? 1.955 8.110 47.430 1.00 75.93 81 THR B O 1
ATOM 4108 N N . PRO B 1 85 ? 3.528 8.490 48.992 1.00 78.31 82 PRO B N 1
ATOM 4109 C CA . PRO B 1 85 ? 3.014 7.408 49.847 1.00 66.13 82 PRO B CA 1
ATOM 4110 C C . PRO B 1 85 ? 1.547 7.583 50.213 1.00 72.70 82 PRO B C 1
ATOM 4111 O O . PRO B 1 85 ? 0.747 6.668 49.982 1.00 76.27 82 PRO B O 1
ATOM 4115 N N . GLU B 1 86 ? 1.178 8.741 50.770 1.00 73.87 83 GLU B N 1
ATOM 4116 C CA . GLU B 1 86 ? -0.225 9.001 51.075 1.00 78.09 83 GLU B CA 1
ATOM 4117 C C . GLU B 1 86 ? -1.101 8.837 49.837 1.00 87.32 83 GLU B C 1
ATOM 4118 O O . GLU B 1 86 ? -2.114 8.124 49.862 1.00 97.62 83 GLU B O 1
ATOM 4124 N N . SER B 1 87 ? -0.693 9.463 48.727 1.00 78.75 84 SER B N 1
ATOM 4125 C CA . SER B 1 87 ? -1.534 9.530 47.533 1.00 72.86 84 SER B CA 1
ATOM 4126 C C . SER B 1 87 ? -1.977 8.163 47.027 1.00 71.54 84 SER B C 1
ATOM 4127 O O . SER B 1 87 ? -2.936 8.090 46.250 1.00 71.71 84 SER B O 1
ATOM 4130 N N . ALA B 1 88 ? -1.307 7.084 47.439 1.00 68.27 85 ALA B N 1
ATOM 4131 C CA . ALA B 1 88 ? -1.687 5.756 46.967 1.00 71.09 85 ALA B CA 1
ATOM 4132 C C . ALA B 1 88 ? -3.138 5.437 47.302 1.00 85.53 85 ALA B C 1
ATOM 4133 O O . ALA B 1 88 ? -3.834 4.793 46.503 1.00 86.30 85 ALA B O 1
ATOM 4135 N N . ARG B 1 89 ? -3.625 5.922 48.453 1.00 90.34 86 ARG B N 1
ATOM 4136 C CA . ARG B 1 89 ? -5.008 5.682 48.857 1.00 91.61 86 ARG B CA 1
ATOM 4137 C C . ARG B 1 89 ? -6.025 6.293 47.895 1.00 86.61 86 ARG B C 1
ATOM 4138 O O . ARG B 1 89 ? -7.216 5.981 48.004 1.00 81.66 86 ARG B O 1
ATOM 4146 N N . PHE B 1 90 ? -5.592 7.143 46.961 1.00 86.53 87 PHE B N 1
ATOM 4147 C CA . PHE B 1 90 ? -6.476 7.746 45.972 1.00 83.17 87 PHE B CA 1
ATOM 4148 C C . PHE B 1 90 ? -6.480 7.002 44.644 1.00 80.97 87 PHE B C 1
ATOM 4149 O O . PHE B 1 90 ? -7.270 7.349 43.760 1.00 80.52 87 PHE B O 1
ATOM 4157 N N . LEU B 1 91 ? -5.626 5.991 44.484 1.00 81.68 88 LEU B N 1
ATOM 4158 C CA . LEU B 1 91 ? -5.519 5.321 43.193 1.00 72.52 88 LEU B CA 1
ATOM 4159 C C . LEU B 1 91 ? -6.787 4.597 42.743 1.00 80.05 88 LEU B C 1
ATOM 4160 O O . LEU B 1 91 ? -7.058 4.616 41.530 1.00 77.43 88 LEU B O 1
ATOM 4165 N N . PRO B 1 92 ? -7.581 3.940 43.618 1.00 91.37 89 PRO B N 1
ATOM 4166 C CA . PRO B 1 92 ? -8.836 3.332 43.145 1.00 91.14 89 PRO B CA 1
ATOM 4167 C C . PRO B 1 92 ? -9.808 4.335 42.540 1.00 89.60 89 PRO B C 1
ATOM 4168 O O . PRO B 1 92 ? -10.265 4.145 41.407 1.00 91.87 89 PRO B O 1
ATOM 4172 N N . ARG B 1 93 ? -10.130 5.400 43.284 1.00 87.38 90 ARG B N 1
ATOM 4173 C CA . ARG B 1 93 ? -11.084 6.400 42.806 1.00 84.96 90 ARG B CA 1
ATOM 4174 C C . ARG B 1 93 ? -10.690 6.927 41.435 1.00 84.37 90 ARG B C 1
ATOM 4175 O O . ARG B 1 93 ? -11.529 7.039 40.532 1.00 82.64 90 ARG B O 1
ATOM 4183 N N . LEU B 1 94 ? -9.402 7.243 41.271 1.00 80.54 91 LEU B N 1
ATOM 4184 C CA . LEU B 1 94 ? -8.856 7.610 39.969 1.00 76.93 91 LEU B CA 1
ATOM 4185 C C . LEU B 1 94 ? -9.240 6.598 38.898 1.00 77.84 91 LEU B C 1
ATOM 4186 O O . LEU B 1 94 ? -9.885 6.942 37.899 1.00 72.79 91 LEU B O 1
ATOM 4191 N N . ARG B 1 95 ? -8.852 5.332 39.096 1.00 73.87 92 ARG B N 1
ATOM 4192 C CA . ARG B 1 95 ? -9.213 4.307 38.124 1.00 75.80 92 ARG B CA 1
ATOM 4193 C C . ARG B 1 95 ? -10.721 4.262 37.932 1.00 85.67 92 ARG B C 1
ATOM 4194 O O . ARG B 1 95 ? -11.207 4.036 36.817 1.00 87.56 92 ARG B O 1
ATOM 4202 N N . GLN B 1 96 ? -11.479 4.496 39.006 1.00 94.39 93 GLN B N 1
ATOM 4203 C CA . GLN B 1 96 ? -12.931 4.441 38.881 1.00 99.98 93 GLN B CA 1
ATOM 4204 C C . GLN B 1 96 ? -13.454 5.632 38.094 1.00 93.57 93 GLN B C 1
ATOM 4205 O O . GLN B 1 96 ? -14.393 5.493 37.301 1.00 93.78 93 GLN B O 1
ATOM 4211 N N . ASP B 1 97 ? -12.845 6.804 38.272 1.00 84.81 94 ASP B N 1
ATOM 4212 C CA . ASP B 1 97 ? -13.391 7.989 37.621 1.00 85.71 94 ASP B CA 1
ATOM 4213 C C . ASP B 1 97 ? -12.976 8.065 36.158 1.00 84.44 94 ASP B C 1
ATOM 4214 O O . ASP B 1 97 ? -13.777 8.455 35.302 1.00 93.34 94 ASP B O 1
ATOM 4219 N N . THR B 1 98 ? -11.739 7.691 35.850 1.00 78.13 95 THR B N 1
ATOM 4220 C CA . THR B 1 98 ? -11.253 7.760 34.479 1.00 73.20 95 THR B CA 1
ATOM 4221 C C . THR B 1 98 ? -11.629 6.533 33.660 1.00 72.51 95 THR B C 1
ATOM 4222 O O . THR B 1 98 ? -11.694 6.619 32.429 1.00 73.75 95 THR B O 1
ATOM 4226 N N . GLY B 1 99 ? -11.878 5.399 34.309 1.00 70.06 96 GLY B N 1
ATOM 4227 C CA . GLY B 1 99 ? -12.086 4.169 33.573 1.00 69.34 96 GLY B CA 1
ATOM 4228 C C . GLY B 1 99 ? -10.854 3.700 32.836 1.00 75.33 96 GLY B C 1
ATOM 4229 O O . GLY B 1 99 ? -10.969 3.054 31.789 1.00 79.08 96 GLY B O 1
ATOM 4230 N N . LYS B 1 100 ? -9.669 4.016 33.352 1.00 69.98 97 LYS B N 1
ATOM 4231 C CA . LYS B 1 100 ? -8.410 3.662 32.712 1.00 67.66 97 LYS B CA 1
ATOM 4232 C C . LYS B 1 100 ? -7.532 2.907 33.697 1.00 61.79 97 LYS B C 1
ATOM 4233 O O . LYS B 1 100 ? -7.565 3.183 34.901 1.00 64.34 97 LYS B O 1
ATOM 4239 N N . ASP B 1 101 ? -6.750 1.957 33.186 1.00 55.93 98 ASP B N 1
ATOM 4240 C CA . ASP B 1 101 ? -5.700 1.343 33.987 1.00 61.72 98 ASP B CA 1
ATOM 4241 C C . ASP B 1 101 ? -4.480 2.258 34.027 1.00 60.95 98 ASP B C 1
ATOM 4242 O O . ASP B 1 101 ? -4.179 2.971 33.066 1.00 52.91 98 ASP B O 1
ATOM 4247 N N . LEU B 1 102 ? -3.782 2.244 35.157 1.00 54.17 99 LEU B N 1
ATOM 4248 C CA . LEU B 1 102 ? -2.754 3.233 35.443 1.00 48.80 99 LEU B CA 1
ATOM 4249 C C . LEU B 1 102 ? -1.474 2.545 35.883 1.00 53.23 99 LEU B C 1
ATOM 4250 O O . LEU B 1 102 ? -1.513 1.570 36.638 1.00 62.24 99 LEU B O 1
ATOM 4255 N N . TYR B 1 103 ? -0.341 3.050 35.403 1.00 46.99 100 TYR B N 1
ATOM 4256 C CA . TYR B 1 103 ? 0.955 2.616 35.907 1.00 52.48 100 TYR B CA 1
ATOM 4257 C C . TYR B 1 103 ? 1.364 3.508 37.077 1.00 50.54 100 TYR B C 1
ATOM 4258 O O . TYR B 1 103 ? 1.746 4.667 36.865 1.00 50.94 100 TYR B O 1
ATOM 4267 N N . PRO B 1 104 ? 1.292 3.022 38.314 1.00 52.79 101 PRO B N 1
ATOM 4268 C CA . PRO B 1 104 ? 1.685 3.855 39.451 1.00 49.50 101 PRO B CA 1
ATOM 4269 C C . PRO B 1 104 ? 3.180 3.778 39.704 1.00 55.87 101 PRO B C 1
ATOM 4270 O O . PRO B 1 104 ? 3.817 2.738 39.525 1.00 61.70 101 PRO B O 1
ATOM 4274 N N . VAL B 1 105 ? 3.741 4.920 40.099 1.00 49.81 102 VAL B N 1
ATOM 4275 C CA . VAL B 1 105 ? 5.149 5.035 40.467 1.00 51.81 102 VAL B CA 1
ATOM 4276 C C . VAL B 1 105 ? 5.222 5.881 41.729 1.00 60.93 102 VAL B C 1
ATOM 4277 O O . VAL B 1 105 ? 4.812 7.046 41.718 1.00 61.34 102 VAL B O 1
ATOM 4281 N N . GLU B 1 106 ? 5.746 5.310 42.807 1.00 63.36 103 GLU B N 1
ATOM 4282 C CA . GLU B 1 106 ? 5.825 6.013 44.080 1.00 65.27 103 GLU B CA 1
ATOM 4283 C C . GLU B 1 106 ? 7.017 6.967 44.111 1.00 60.24 103 GLU B C 1
ATOM 4284 O O . GLU B 1 106 ? 8.113 6.627 43.657 1.00 61.75 103 GLU B O 1
ATOM 4290 N N . ILE B 1 107 ? 6.794 8.173 44.650 1.00 61.99 104 ILE B N 1
ATOM 4291 C CA . ILE B 1 107 ? 7.852 9.159 44.866 1.00 71.44 104 ILE B CA 1
ATOM 4292 C C . ILE B 1 107 ? 7.701 9.792 46.240 1.00 63.48 104 ILE B C 1
ATOM 4293 O O . ILE B 1 107 ? 6.594 9.915 46.770 1.00 63.58 104 ILE B O 1
ATOM 4298 N N . GLY B 1 108 ? 8.821 10.256 46.789 1.00 69.47 105 GLY B N 1
ATOM 4299 C CA . GLY B 1 108 ? 8.766 11.102 47.961 1.00 68.26 105 GLY B CA 1
ATOM 4300 C C . GLY B 1 108 ? 8.268 12.496 47.628 1.00 69.99 105 GLY B C 1
ATOM 4301 O O . GLY B 1 108 ? 8.376 12.977 46.499 1.00 66.38 105 GLY B O 1
ATOM 4302 N N . LYS B 1 109 ? 7.728 13.169 48.648 1.00 78.39 106 LYS B N 1
ATOM 4303 C CA . LYS B 1 109 ? 7.020 14.430 48.425 1.00 73.14 106 LYS B CA 1
ATOM 4304 C C . LYS B 1 109 ? 7.929 15.547 47.917 1.00 71.31 106 LYS B C 1
ATOM 4305 O O . LYS B 1 109 ? 7.469 16.421 47.176 1.00 68.38 106 LYS B O 1
ATOM 4311 N N . SER B 1 110 ? 9.204 15.547 48.290 1.00 75.85 107 SER B N 1
ATOM 4312 C CA . SER B 1 110 ? 10.140 16.550 47.791 1.00 80.82 107 SER B CA 1
ATOM 4313 C C . SER B 1 110 ? 11.260 15.933 46.963 1.00 77.15 107 SER B C 1
ATOM 4314 O O . SER B 1 110 ? 12.207 16.639 46.585 1.00 74.08 107 SER B O 1
ATOM 4317 N N . ASP B 1 111 ? 11.166 14.637 46.656 1.00 71.32 108 ASP B N 1
ATOM 4318 C CA . ASP B 1 111 ? 12.153 13.929 45.841 1.00 60.22 108 ASP B CA 1
ATOM 4319 C C . ASP B 1 111 ? 12.007 14.387 44.393 1.00 58.67 108 ASP B C 1
ATOM 4320 O O . ASP B 1 111 ? 11.413 13.718 43.544 1.00 59.92 108 ASP B O 1
ATOM 4325 N N . VAL B 1 112 ? 12.566 15.565 44.114 1.00 57.37 109 VAL B N 1
ATOM 4326 C CA . VAL B 1 112 ? 12.440 16.154 42.786 1.00 54.91 109 VAL B CA 1
ATOM 4327 C C . VAL B 1 112 ? 13.303 15.397 41.795 1.00 56.30 109 VAL B C 1
ATOM 4328 O O . VAL B 1 112 ? 12.910 15.183 40.639 1.00 60.01 109 VAL B O 1
ATOM 4332 N N . GLU B 1 113 ? 14.486 14.965 42.234 1.00 60.68 110 GLU B N 1
ATOM 4333 C CA . GLU B 1 113 ? 15.374 14.263 41.320 1.00 58.17 110 GLU B CA 1
ATOM 4334 C C . GLU B 1 113 ? 14.791 12.920 40.905 1.00 46.85 110 GLU B C 1
ATOM 4335 O O . GLU B 1 113 ? 15.058 12.463 39.792 1.00 47.50 110 GLU B O 1
ATOM 4341 N N . ALA B 1 114 ? 13.958 12.301 41.748 1.00 46.32 111 ALA B N 1
ATOM 4342 C CA . ALA B 1 114 ? 13.255 11.091 41.322 1.00 46.51 111 ALA B CA 1
ATOM 4343 C C . ALA B 1 114 ? 12.193 11.405 40.272 1.00 51.76 111 ALA B C 1
ATOM 4344 O O . ALA B 1 114 ? 11.926 10.584 39.385 1.00 49.25 111 ALA B O 1
ATOM 4346 N N . ILE B 1 115 ? 11.570 12.584 40.356 1.00 50.65 112 ILE B N 1
ATOM 4347 C CA . ILE B 1 115 ? 10.696 13.034 39.274 1.00 46.07 112 ILE B CA 1
ATOM 4348 C C . ILE B 1 115 ? 11.489 13.166 37.976 1.00 47.73 112 ILE B C 1
ATOM 4349 O O . ILE B 1 115 ? 11.071 12.672 36.919 1.00 49.05 112 ILE B O 1
ATOM 4354 N N . TYR B 1 116 ? 12.657 13.820 38.040 1.00 41.30 113 TYR B N 1
ATOM 4355 C CA . TYR B 1 116 ? 13.487 13.985 36.846 1.00 44.77 113 TYR B CA 1
ATOM 4356 C C . TYR B 1 116 ? 13.882 12.636 36.256 1.00 47.49 113 TYR B C 1
ATOM 4357 O O . TYR B 1 116 ? 13.798 12.426 35.037 1.00 44.92 113 TYR B O 1
ATOM 4366 N N . ARG B 1 117 ? 14.337 11.714 37.112 1.00 44.96 114 ARG B N 1
ATOM 4367 C CA . ARG B 1 117 ? 14.721 10.380 36.656 1.00 50.35 114 ARG B CA 1
ATOM 4368 C C . ARG B 1 117 ? 13.555 9.659 35.995 1.00 47.46 114 ARG B C 1
ATOM 4369 O O . ARG B 1 117 ? 13.717 9.057 34.924 1.00 43.03 114 ARG B O 1
ATOM 4377 N N . GLU B 1 118 ? 12.367 9.724 36.609 1.00 48.78 115 GLU B N 1
ATOM 4378 C CA . GLU B 1 118 ? 11.185 9.082 36.033 1.00 47.95 115 GLU B CA 1
ATOM 4379 C C . GLU B 1 118 ? 10.825 9.667 34.672 1.00 45.99 115 GLU B C 1
ATOM 4380 O O . GLU B 1 118 ? 10.528 8.920 33.734 1.00 52.05 115 GLU B O 1
ATOM 4386 N N . VAL B 1 119 ? 10.818 10.998 34.545 1.00 43.68 116 VAL B N 1
ATOM 4387 C CA . VAL B 1 119 ? 10.500 11.588 33.246 1.00 42.37 116 VAL B CA 1
ATOM 4388 C C . VAL B 1 119 ? 11.522 11.149 32.206 1.00 47.84 116 VAL B C 1
ATOM 4389 O O . VAL B 1 119 ? 11.170 10.832 31.064 1.00 43.24 116 VAL B O 1
ATOM 4393 N N . LYS B 1 120 ? 12.801 11.110 32.588 1.00 40.58 117 LYS B N 1
ATOM 4394 C CA . LYS B 1 120 ? 13.845 10.689 31.655 1.00 45.20 117 LYS B CA 1
ATOM 4395 C C . LYS B 1 120 ? 13.615 9.256 31.172 1.00 46.43 117 LYS B C 1
ATOM 4396 O O . LYS B 1 120 ? 13.674 8.971 29.967 1.00 43.22 117 LYS B O 1
ATOM 4402 N N . ARG B 1 121 ? 13.349 8.337 32.103 1.00 44.33 118 ARG B N 1
ATOM 4403 C CA . ARG B 1 121 ? 13.087 6.951 31.719 1.00 45.41 118 ARG B CA 1
ATOM 4404 C C . ARG B 1 121 ? 11.856 6.851 30.827 1.00 44.40 118 ARG B C 1
ATOM 4405 O O . ARG B 1 121 ? 11.879 6.164 29.801 1.00 49.65 118 ARG B O 1
ATOM 4413 N N . LEU B 1 122 ? 10.779 7.555 31.189 1.00 43.27 119 LEU B N 1
ATOM 4414 C CA . LEU B 1 122 ? 9.536 7.465 30.425 1.00 49.40 119 LEU B CA 1
ATOM 4415 C C . LEU B 1 122 ? 9.675 8.059 29.030 1.00 50.21 119 LEU B C 1
ATOM 4416 O O . LEU B 1 122 ? 8.992 7.615 28.101 1.00 53.45 119 LEU B O 1
ATOM 4421 N N . LEU B 1 123 ? 10.546 9.051 28.856 1.00 47.87 120 LEU B N 1
ATOM 4422 C CA . LEU B 1 123 ? 10.744 9.593 27.519 1.00 50.58 120 LEU B CA 1
ATOM 4423 C C . LEU B 1 123 ? 11.673 8.717 26.692 1.00 53.53 120 LEU B C 1
ATOM 4424 O O . LEU B 1 123 ? 11.523 8.653 25.467 1.00 47.34 120 LEU B O 1
ATOM 4429 N N . GLU B 1 124 ? 12.630 8.041 27.333 1.00 53.05 121 GLU B N 1
ATOM 4430 C CA . GLU B 1 124 ? 13.384 7.006 26.628 1.00 56.56 121 GLU B CA 1
ATOM 4431 C C . GLU B 1 124 ? 12.466 5.871 26.181 1.00 54.17 121 GLU B C 1
ATOM 4432 O O . GLU B 1 124 ? 12.668 5.277 25.117 1.00 56.35 121 GLU B O 1
ATOM 4438 N N . LYS B 1 125 ? 11.439 5.573 26.973 1.00 54.98 122 LYS B N 1
ATOM 4439 C CA . LYS B 1 125 ? 10.501 4.515 26.614 1.00 59.93 122 LYS B CA 1
ATOM 4440 C C . LYS B 1 125 ? 9.556 4.954 25.499 1.00 54.99 122 LYS B C 1
ATOM 4441 O O . LYS B 1 125 ? 9.129 4.124 24.690 1.00 51.15 122 LYS B O 1
ATOM 4447 N N . HIS B 1 126 ? 9.238 6.246 25.426 1.00 50.69 123 HIS B N 1
ATOM 4448 C CA . HIS B 1 126 ? 8.334 6.796 24.413 1.00 54.84 123 HIS B CA 1
ATOM 4449 C C . HIS B 1 126 ? 8.988 7.997 23.738 1.00 55.68 123 HIS B C 1
ATOM 4450 O O . HIS B 1 126 ? 8.637 9.148 24.014 1.00 51.59 123 HIS B O 1
ATOM 4457 N N . PRO B 1 127 ? 9.943 7.760 22.834 1.00 60.24 124 PRO B N 1
ATOM 4458 C CA . PRO B 1 127 ? 10.735 8.874 22.289 1.00 58.95 124 PRO B CA 1
ATOM 4459 C C . PRO B 1 127 ? 10.106 9.623 21.119 1.00 59.01 124 PRO B C 1
ATOM 4460 O O . PRO B 1 127 ? 10.579 10.722 20.803 1.00 59.65 124 PRO B O 1
ATOM 4464 N N . GLU B 1 128 ? 9.068 9.094 20.469 1.00 64.03 125 GLU B N 1
ATOM 4465 C CA . GLU B 1 128 ? 8.590 9.682 19.219 1.00 67.54 125 GLU B CA 1
ATOM 4466 C C . GLU B 1 128 ? 7.075 9.864 19.203 1.00 66.12 125 GLU B C 1
ATOM 4467 O O . GLU B 1 128 ? 6.461 9.861 18.132 1.00 66.57 125 GLU B O 1
ATOM 4473 N N . VAL B 1 129 ? 6.457 10.026 20.367 1.00 57.56 126 VAL B N 1
ATOM 4474 C CA . VAL B 1 129 ? 5.006 10.201 20.431 1.00 49.15 126 VAL B CA 1
ATOM 4475 C C . VAL B 1 129 ? 4.710 11.407 21.312 1.00 47.33 126 VAL B C 1
ATOM 4476 O O . VAL B 1 129 ? 5.541 11.809 22.140 1.00 48.80 126 VAL B O 1
ATOM 4480 N N . PRO B 1 130 ? 3.543 12.028 21.138 1.00 52.61 127 PRO B N 1
ATOM 4481 C CA . PRO B 1 130 ? 3.161 13.134 22.033 1.00 50.07 127 PRO B CA 1
ATOM 4482 C C . PRO B 1 130 ? 2.990 12.638 23.459 1.00 49.85 127 PRO B C 1
ATOM 4483 O O . PRO B 1 130 ? 2.268 11.672 23.716 1.00 52.77 127 PRO B O 1
ATOM 4487 N N . VAL B 1 131 ? 3.666 13.313 24.387 1.00 43.08 128 VAL B N 1
ATOM 4488 C CA . VAL B 1 131 ? 3.638 12.980 25.805 1.00 39.35 128 VAL B CA 1
ATOM 4489 C C . VAL B 1 131 ? 3.155 14.210 26.559 1.00 49.61 128 VAL B C 1
ATOM 4490 O O . VAL B 1 131 ? 3.733 15.295 26.420 1.00 45.05 128 VAL B O 1
ATOM 4494 N N . ALA B 1 132 ? 2.090 14.046 27.340 1.00 48.37 129 ALA B N 1
ATOM 4495 C CA . ALA B 1 132 ? 1.577 15.115 28.186 1.00 48.65 129 ALA B CA 1
ATOM 4496 C C . ALA B 1 132 ? 2.074 14.912 29.611 1.00 44.96 129 ALA B C 1
ATOM 4497 O O . ALA B 1 132 ? 1.941 13.817 30.172 1.00 43.05 129 ALA B O 1
ATOM 4499 N N . LEU B 1 133 ? 2.667 15.960 30.184 1.00 42.43 130 LEU B N 1
ATOM 4500 C CA . LEU B 1 133 ? 3.132 15.959 31.568 1.00 42.25 130 LEU B CA 1
ATOM 4501 C C . LEU B 1 133 ? 2.215 16.887 32.362 1.00 48.80 130 LEU B C 1
ATOM 4502 O O . LEU B 1 133 ? 2.272 18.112 32.200 1.00 42.97 130 LEU B O 1
ATOM 4507 N N . ASP B 1 134 ? 1.367 16.302 33.207 1.00 45.64 131 ASP B N 1
ATOM 4508 C CA . ASP B 1 134 ? 0.345 17.032 33.950 1.00 47.15 131 ASP B CA 1
ATOM 4509 C C . ASP B 1 134 ? 0.822 17.298 35.374 1.00 48.60 131 ASP B C 1
ATOM 4510 O O . ASP B 1 134 ? 1.126 16.361 36.120 1.00 43.51 131 ASP B O 1
ATOM 4515 N N . LEU B 1 135 ? 0.857 18.573 35.755 1.00 50.40 132 LEU B N 1
ATOM 4516 C CA . LEU B 1 135 ? 1.406 18.991 37.038 1.00 49.80 132 LEU B CA 1
ATOM 4517 C C . LEU B 1 135 ? 0.335 19.438 38.027 1.00 49.38 132 LEU B C 1
ATOM 4518 O O . LEU B 1 135 ? 0.675 19.987 39.082 1.00 52.23 132 LEU B O 1
ATOM 4523 N N . THR B 1 136 ? -0.946 19.206 37.716 1.00 43.99 133 THR B N 1
ATOM 4524 C CA . THR B 1 136 ? -2.030 19.816 38.486 1.00 51.91 133 THR B CA 1
ATOM 4525 C C . THR B 1 136 ? -1.966 19.462 39.968 1.00 54.87 133 THR B C 1
ATOM 4526 O O . THR B 1 136 ? -2.225 20.313 40.826 1.00 65.57 133 THR B O 1
ATOM 4530 N N . SER B 1 137 ? -1.646 18.217 40.292 1.00 57.35 134 SER B N 1
ATOM 4531 C CA . SER B 1 137 ? -1.672 17.757 41.672 1.00 53.44 134 SER B CA 1
ATOM 4532 C C . SER B 1 137 ? -0.278 17.378 42.133 1.00 53.48 134 SER B C 1
ATOM 4533 O O . SER B 1 137 ? 0.544 16.909 41.342 1.00 53.23 134 SER B O 1
ATOM 4536 N N . GLY B 1 138 ? -0.026 17.590 43.426 1.00 49.94 135 GLY B N 1
ATOM 4537 C CA . GLY B 1 138 ? 1.271 17.337 44.011 1.00 53.46 135 GLY B CA 1
ATOM 4538 C C . GLY B 1 138 ? 1.736 18.507 44.852 1.00 51.00 135 GLY B C 1
ATOM 4539 O O . GLY B 1 138 ? 1.132 19.579 44.878 1.00 60.86 135 GLY B O 1
ATOM 4540 N N . THR B 1 139 ? 2.845 18.277 45.560 1.00 49.10 136 THR B N 1
ATOM 4541 C CA . THR B 1 139 ? 3.504 19.376 46.253 1.00 50.15 136 THR B CA 1
ATOM 4542 C C . THR B 1 139 ? 4.051 20.381 45.245 1.00 54.63 136 THR B C 1
ATOM 4543 O O . THR B 1 139 ? 4.162 20.106 44.048 1.00 45.80 136 THR B O 1
ATOM 4547 N N . LYS B 1 140 ? 4.411 21.557 45.751 1.00 51.79 137 LYS B N 1
ATOM 4548 C CA . LYS B 1 140 ? 5.010 22.571 44.888 1.00 49.54 137 LYS B CA 1
ATOM 4549 C C . LYS B 1 140 ? 6.296 22.062 44.250 1.00 45.75 137 LYS B C 1
ATOM 4550 O O . LYS B 1 140 ? 6.574 22.340 43.076 1.00 47.25 137 LYS B O 1
ATOM 4556 N N . ALA B 1 141 ? 7.068 21.271 44.993 1.00 48.42 138 ALA B N 1
ATOM 4557 C CA . ALA B 1 141 ? 8.306 20.728 44.444 1.00 49.27 138 ALA B CA 1
ATOM 4558 C C . ALA B 1 141 ? 8.030 19.698 43.356 1.00 52.00 138 ALA B C 1
ATOM 4559 O O . ALA B 1 141 ? 8.774 19.615 42.373 1.00 47.22 138 ALA B O 1
ATOM 4561 N N . MET B 1 142 ? 6.967 18.903 43.517 1.00 46.53 139 MET B N 1
ATOM 4562 C CA . MET B 1 142 ? 6.625 17.902 42.509 1.00 51.13 139 MET B CA 1
ATOM 4563 C C . MET B 1 142 ? 6.166 18.555 41.211 1.00 46.80 139 MET B C 1
ATOM 4564 O O . MET B 1 142 ? 6.645 18.205 40.127 1.00 46.78 139 MET B O 1
ATOM 4569 N N . SER B 1 143 ? 5.228 19.499 41.304 1.00 50.80 140 SER B N 1
ATOM 4570 C CA . SER B 1 143 ? 4.713 20.166 40.112 1.00 51.54 140 SER B CA 1
ATOM 4571 C C . SER B 1 143 ? 5.799 20.976 39.421 1.00 39.99 140 SER B C 1
ATOM 4572 O O . SER B 1 143 ? 5.969 20.892 38.195 1.00 36.10 140 SER B O 1
ATOM 4575 N N . ALA B 1 144 ? 6.529 21.790 40.193 1.00 38.50 141 ALA B N 1
ATOM 4576 C CA . ALA B 1 144 ? 7.627 22.560 39.619 1.00 48.87 141 ALA B CA 1
ATOM 4577 C C . ALA B 1 144 ? 8.660 21.637 38.988 1.00 48.13 141 ALA B C 1
ATOM 4578 O O . ALA B 1 144 ? 9.213 21.931 37.922 1.00 48.21 141 ALA B O 1
ATOM 4580 N N . GLY B 1 145 ? 8.934 20.509 39.645 1.00 35.83 142 GLY B N 1
ATOM 4581 C CA . GLY B 1 145 ? 9.878 19.551 39.095 1.00 41.05 142 GLY B CA 1
ATOM 4582 C C . GLY B 1 145 ? 9.424 18.984 37.766 1.00 44.74 142 GLY B C 1
ATOM 4583 O O . GLY B 1 145 ? 10.208 18.889 36.818 1.00 39.03 142 GLY B O 1
ATOM 4584 N N . LEU B 1 146 ? 8.145 18.610 37.677 1.00 37.02 143 LEU B N 1
ATOM 4585 C CA . LEU B 1 146 ? 7.628 18.046 36.432 1.00 43.64 143 LEU B CA 1
ATOM 4586 C C . LEU B 1 146 ? 7.642 19.069 35.300 1.00 51.16 143 LEU B C 1
ATOM 4587 O O . LEU B 1 146 ? 7.975 18.734 34.151 1.00 46.86 143 LEU B O 1
ATOM 4592 N N . ALA B 1 147 ? 7.268 20.317 35.594 1.00 50.75 144 ALA B N 1
ATOM 4593 C CA . ALA B 1 147 ? 7.330 21.353 34.566 1.00 44.53 144 ALA B CA 1
ATOM 4594 C C . ALA B 1 147 ? 8.766 21.561 34.095 1.00 40.97 144 ALA B C 1
ATOM 4595 O O . ALA B 1 147 ? 9.047 21.561 32.888 1.00 37.62 144 ALA B O 1
ATOM 4597 N N . ALA B 1 148 ? 9.692 21.700 35.047 1.00 33.75 145 ALA B N 1
ATOM 4598 C CA . ALA B 1 148 ? 11.099 21.897 34.716 1.00 48.45 145 ALA B CA 1
ATOM 4599 C C . ALA B 1 148 ? 11.633 20.757 33.852 1.00 53.96 145 ALA B C 1
ATOM 4600 O O . ALA B 1 148 ? 12.290 20.993 32.831 1.00 44.61 145 ALA B O 1
ATOM 4602 N N . ALA B 1 149 ? 11.361 19.507 34.253 1.00 51.02 146 ALA B N 1
ATOM 4603 C CA . ALA B 1 149 ? 11.799 18.358 33.463 1.00 43.58 146 ALA B CA 1
ATOM 4604 C C . ALA B 1 149 ? 11.209 18.402 32.060 1.00 36.99 146 ALA B C 1
ATOM 4605 O O . ALA B 1 149 ? 11.916 18.180 31.073 1.00 40.27 146 ALA B O 1
ATOM 4607 N N . GLY B 1 150 ? 9.915 18.708 31.953 1.00 35.86 147 GLY B N 1
ATOM 4608 C CA . GLY B 1 150 ? 9.290 18.779 30.641 1.00 33.83 147 GLY B CA 1
ATOM 4609 C C . GLY B 1 150 ? 9.965 19.782 29.722 1.00 48.80 147 GLY B C 1
ATOM 4610 O O . GLY B 1 150 ? 10.264 19.484 28.560 1.00 48.20 147 GLY B O 1
ATOM 4611 N N . PHE B 1 151 ? 10.239 20.981 30.238 1.00 45.36 148 PHE B N 1
ATOM 4612 C CA . PHE B 1 151 ? 10.805 22.018 29.379 1.00 48.70 148 PHE B CA 1
ATOM 4613 C C . PHE B 1 151 ? 12.268 21.734 29.053 1.00 43.18 148 PHE B C 1
ATOM 4614 O O . PHE B 1 151 ? 12.714 21.982 27.927 1.00 48.31 148 PHE B O 1
ATOM 4622 N N . PHE B 1 152 ? 13.024 21.196 30.011 1.00 42.43 149 PHE B N 1
ATOM 4623 C CA . PHE B 1 152 ? 14.396 20.794 29.722 1.00 43.29 149 PHE B CA 1
ATOM 4624 C C . PHE B 1 152 ? 14.437 19.715 28.638 1.00 46.77 149 PHE B C 1
ATOM 4625 O O . PHE B 1 152 ? 15.127 19.862 27.622 1.00 47.10 149 PHE B O 1
ATOM 4633 N N . PHE B 1 153 ? 13.669 18.633 28.821 1.00 36.62 150 PHE B N 1
ATOM 4634 C CA . PHE B 1 153 ? 13.692 17.529 27.864 1.00 45.58 150 PHE B CA 1
ATOM 4635 C C . PHE B 1 153 ? 13.060 17.889 26.526 1.00 52.46 150 PHE B C 1
ATOM 4636 O O . PHE B 1 153 ? 13.277 17.166 25.545 1.00 49.62 150 PHE B O 1
ATOM 4644 N N . GLN B 1 154 ? 12.290 18.982 26.463 1.00 55.04 151 GLN B N 1
ATOM 4645 C CA . GLN B 1 154 ? 11.669 19.382 25.201 1.00 49.77 151 GLN B CA 1
ATOM 4646 C C . GLN B 1 154 ? 12.703 19.632 24.109 1.00 48.05 151 GLN B C 1
ATOM 4647 O O . GLN B 1 154 ? 12.413 19.422 22.925 1.00 47.01 151 GLN B O 1
ATOM 4653 N N . ARG B 1 155 ? 13.906 20.085 24.484 1.00 41.13 152 ARG B N 1
ATOM 4654 C CA . ARG B 1 155 ? 14.982 20.276 23.516 1.00 49.34 152 ARG B CA 1
ATOM 4655 C C . ARG B 1 155 ? 15.371 18.971 22.823 1.00 59.54 152 ARG B C 1
ATOM 4656 O O . ARG B 1 155 ? 15.789 19.000 21.660 1.00 59.66 152 ARG B O 1
ATOM 4664 N N . PHE B 1 156 ? 15.216 17.828 23.499 1.00 56.48 153 PHE B N 1
ATOM 4665 C CA . PHE B 1 156 ? 15.553 16.531 22.929 1.00 47.17 153 PHE B CA 1
ATOM 4666 C C . PHE B 1 156 ? 14.347 15.657 22.614 1.00 54.33 153 PHE B C 1
ATOM 4667 O O . PHE B 1 156 ? 14.485 14.699 21.848 1.00 49.60 153 PHE B O 1
ATOM 4675 N N . TYR B 1 157 ? 13.182 15.948 23.188 1.00 55.33 154 TYR B N 1
ATOM 4676 C CA . TYR B 1 157 ? 11.943 15.226 22.896 1.00 54.21 154 TYR B CA 1
ATOM 4677 C C . TYR B 1 157 ? 10.892 16.272 22.554 1.00 52.80 154 TYR B C 1
ATOM 4678 O O . TYR B 1 157 ? 10.103 16.691 23.414 1.00 52.75 154 TYR B O 1
ATOM 4687 N N . PRO B 1 158 ? 10.849 16.707 21.294 1.00 53.31 155 PRO B N 1
ATOM 4688 C CA . PRO B 1 158 ? 10.062 17.904 20.949 1.00 44.93 155 PRO B CA 1
ATOM 4689 C C . PRO B 1 158 ? 8.554 17.734 21.095 1.00 53.49 155 PRO B C 1
ATOM 4690 O O . PRO B 1 158 ? 7.840 18.742 21.132 1.00 52.70 155 PRO B O 1
ATOM 4694 N N . LYS B 1 159 ? 8.046 16.508 21.196 1.00 53.56 156 LYS B N 1
ATOM 4695 C CA . LYS B 1 159 ? 6.612 16.269 21.321 1.00 54.04 156 LYS B CA 1
ATOM 4696 C C . LYS B 1 159 ? 6.137 16.242 22.773 1.00 50.15 156 LYS B C 1
ATOM 4697 O O . LYS B 1 159 ? 4.950 16.005 23.026 1.00 42.29 156 LYS B O 1
ATOM 4703 N N . VAL B 1 160 ? 7.034 16.485 23.727 1.00 37.80 157 VAL B N 1
ATOM 4704 C CA . VAL B 1 160 ? 6.635 16.674 25.117 1.00 46.41 157 VAL B CA 1
ATOM 4705 C C . VAL B 1 160 ? 5.812 17.950 25.253 1.00 49.01 157 VAL B C 1
ATOM 4706 O O . VAL B 1 160 ? 6.113 18.977 24.630 1.00 46.98 157 VAL B O 1
ATOM 4710 N N . ARG B 1 161 ? 4.762 17.894 26.068 1.00 49.45 158 ARG B N 1
ATOM 4711 C CA . ARG B 1 161 ? 3.980 19.071 26.416 1.00 43.45 158 ARG B CA 1
ATOM 4712 C C . ARG B 1 161 ? 3.702 19.055 27.909 1.00 43.91 158 ARG B C 1
ATOM 4713 O O . ARG B 1 161 ? 3.460 17.993 28.489 1.00 44.23 158 ARG B O 1
ATOM 4721 N N . VAL B 1 162 ? 3.756 20.230 28.528 1.00 49.34 159 VAL B N 1
ATOM 4722 C CA . VAL B 1 162 ? 3.387 20.411 29.929 1.00 43.44 159 VAL B CA 1
ATOM 4723 C C . VAL B 1 162 ? 1.970 20.962 29.974 1.00 43.93 159 VAL B C 1
ATOM 4724 O O . VAL B 1 162 ? 1.656 21.933 29.276 1.00 46.06 159 VAL B O 1
ATOM 4728 N N . VAL B 1 163 ? 1.113 20.352 30.794 1.00 45.74 160 VAL B N 1
ATOM 4729 C CA . VAL B 1 163 ? -0.293 20.728 30.872 1.00 38.77 160 VAL B CA 1
ATOM 4730 C C . VAL B 1 163 ? -0.724 20.800 32.330 1.00 44.22 160 VAL B C 1
ATOM 4731 O O . VAL B 1 163 ? -0.054 20.284 33.228 1.00 40.18 160 VAL B O 1
ATOM 4735 N N . TYR B 1 164 ? -1.876 21.434 32.551 1.00 42.32 161 TYR B N 1
ATOM 4736 C CA . TYR B 1 164 ? -2.453 21.533 33.884 1.00 41.15 161 TYR B CA 1
ATOM 4737 C C . TYR B 1 164 ? -3.936 21.841 33.751 1.00 48.35 161 TYR B C 1
ATOM 4738 O O . TYR B 1 164 ? -4.379 22.393 32.743 1.00 48.64 161 TYR B O 1
ATOM 4747 N N . VAL B 1 165 ? -4.703 21.485 34.780 1.00 46.67 162 VAL B N 1
ATOM 4748 C CA . VAL B 1 165 ? -6.129 21.803 34.822 1.00 57.04 162 VAL B CA 1
ATOM 4749 C C . VAL B 1 165 ? -6.290 23.201 35.415 1.00 57.65 162 VAL B C 1
ATOM 4750 O O . VAL B 1 165 ? -6.055 23.407 36.608 1.00 59.70 162 VAL B O 1
ATOM 4754 N N . ASP B 1 166 ? -6.696 24.157 34.576 1.00 66.80 163 ASP B N 1
ATOM 4755 C CA . ASP B 1 166 ? -6.876 25.553 34.965 1.00 73.24 163 ASP B CA 1
ATOM 4756 C C . ASP B 1 166 ? -8.243 25.750 35.603 1.00 80.05 163 ASP B C 1
ATOM 4757 O O . ASP B 1 166 ? -9.271 25.362 35.028 1.00 78.84 163 ASP B O 1
ATOM 4762 N N . ASN B 1 167 ? -8.237 26.370 36.782 1.00 91.55 164 ASN B N 1
ATOM 4763 C CA . ASN B 1 167 ? -9.428 26.667 37.568 1.00 96.11 164 ASN B CA 1
ATOM 4764 C C . ASN B 1 167 ? -9.823 28.133 37.522 1.00 105.41 164 ASN B C 1
ATOM 4765 O O . ASN B 1 167 ? -9.939 28.776 38.567 1.00 106.74 164 ASN B O 1
ATOM 4770 N N . LEU B 1 174 ? -18.462 32.111 44.645 1.00 124.62 171 LEU B N 1
ATOM 4771 C CA . LEU B 1 174 ? -18.210 31.689 46.011 1.00 127.07 171 LEU B CA 1
ATOM 4772 C C . LEU B 1 174 ? -16.865 30.977 46.086 1.00 129.65 171 LEU B C 1
ATOM 4773 O O . LEU B 1 174 ? -15.985 31.232 45.263 1.00 129.27 171 LEU B O 1
ATOM 4778 N N . ARG B 1 175 ? -16.702 30.071 47.054 1.00 133.57 172 ARG B N 1
ATOM 4779 C CA . ARG B 1 175 ? -15.364 29.543 47.302 1.00 131.69 172 ARG B CA 1
ATOM 4780 C C . ARG B 1 175 ? -14.948 28.514 46.252 1.00 126.80 172 ARG B C 1
ATOM 4781 O O . ARG B 1 175 ? -13.782 28.485 45.844 1.00 122.14 172 ARG B O 1
ATOM 4789 N N . ARG B 1 176 ? -15.871 27.673 45.792 1.00 128.20 173 ARG B N 1
ATOM 4790 C CA . ARG B 1 176 ? -15.539 26.702 44.760 1.00 123.21 173 ARG B CA 1
ATOM 4791 C C . ARG B 1 176 ? -15.465 27.382 43.392 1.00 121.40 173 ARG B C 1
ATOM 4792 O O . ARG B 1 176 ? -16.077 28.432 43.178 1.00 124.78 173 ARG B O 1
ATOM 4800 N N . PRO B 1 177 ? -14.696 26.820 42.456 1.00 115.40 174 PRO B N 1
ATOM 4801 C CA . PRO B 1 177 ? -14.793 27.273 41.065 1.00 111.01 174 PRO B CA 1
ATOM 4802 C C . PRO B 1 177 ? -16.005 26.656 40.387 1.00 112.81 174 PRO B C 1
ATOM 4803 O O . PRO B 1 177 ? -16.302 25.471 40.565 1.00 110.81 174 PRO B O 1
ATOM 4807 N N . ARG B 1 178 ? -16.710 27.481 39.612 1.00 114.59 175 ARG B N 1
ATOM 4808 C CA . ARG B 1 178 ? -17.907 27.031 38.908 1.00 112.68 175 ARG B CA 1
ATOM 4809 C C . ARG B 1 178 ? -17.597 25.807 38.047 1.00 113.35 175 ARG B C 1
ATOM 4810 O O . ARG B 1 178 ? -16.550 25.735 37.396 1.00 114.17 175 ARG B O 1
ATOM 4818 N N . ALA B 1 179 ? -18.529 24.846 38.035 1.00 110.53 176 ALA B N 1
ATOM 4819 C CA . ALA B 1 179 ? -18.215 23.490 37.586 1.00 105.63 176 ALA B CA 1
ATOM 4820 C C . ALA B 1 179 ? -17.815 23.415 36.116 1.00 112.25 176 ALA B C 1
ATOM 4821 O O . ALA B 1 179 ? -16.976 22.585 35.753 1.00 115.65 176 ALA B O 1
ATOM 4823 N N . GLY B 1 180 ? -18.404 24.229 35.253 1.00 113.99 177 GLY B N 1
ATOM 4824 C CA . GLY B 1 180 ? -18.091 24.044 33.851 1.00 108.80 177 GLY B CA 1
ATOM 4825 C C . GLY B 1 180 ? -16.856 24.744 33.328 1.00 99.70 177 GLY B C 1
ATOM 4826 O O . GLY B 1 180 ? -16.575 24.648 32.131 1.00 100.10 177 GLY B O 1
ATOM 4827 N N . THR B 1 181 ? -16.092 25.426 34.181 1.00 94.56 178 THR B N 1
ATOM 4828 C CA . THR B 1 181 ? -15.059 26.355 33.731 1.00 93.23 178 THR B CA 1
ATOM 4829 C C . THR B 1 181 ? -13.651 25.764 33.716 1.00 83.23 178 THR B C 1
ATOM 4830 O O . THR B 1 181 ? -12.731 26.425 33.221 1.00 75.59 178 THR B O 1
ATOM 4834 N N . GLU B 1 182 ? -13.457 24.558 34.243 1.00 82.27 179 GLU B N 1
ATOM 4835 C CA . GLU B 1 182 ? -12.140 23.930 34.234 1.00 77.51 179 GLU B CA 1
ATOM 4836 C C . GLU B 1 182 ? -11.659 23.705 32.808 1.00 72.24 179 GLU B C 1
ATOM 4837 O O . GLU B 1 182 ? -12.415 23.246 31.949 1.00 72.34 179 GLU B O 1
ATOM 4843 N N . LYS B 1 183 ? -10.392 24.026 32.553 1.00 64.69 180 LYS B N 1
ATOM 4844 C CA . LYS B 1 183 ? -9.841 23.868 31.211 1.00 63.80 180 LYS B CA 1
ATOM 4845 C C . LYS B 1 183 ? -8.468 23.223 31.284 1.00 68.64 180 LYS B C 1
ATOM 4846 O O . LYS B 1 183 ? -7.556 23.776 31.904 1.00 72.27 180 LYS B O 1
ATOM 4852 N N . LEU B 1 184 ? -8.309 22.070 30.638 1.00 63.22 181 LEU B N 1
ATOM 4853 C CA . LEU B 1 184 ? -6.974 21.516 30.459 1.00 55.92 181 LEU B CA 1
ATOM 4854 C C . LEU B 1 184 ? -6.186 22.426 29.528 1.00 56.05 181 LEU B C 1
ATOM 4855 O O . LEU B 1 184 ? -6.563 22.603 28.368 1.00 57.53 181 LEU B O 1
ATOM 4860 N N . ARG B 1 185 ? -5.112 23.021 30.038 1.00 48.53 182 ARG B N 1
ATOM 4861 C CA . ARG B 1 185 ? -4.314 23.974 29.284 1.00 47.27 182 ARG B CA 1
ATOM 4862 C C . ARG B 1 185 ? -2.895 23.464 29.107 1.00 49.10 182 ARG B C 1
ATOM 4863 O O . ARG B 1 185 ? -2.368 22.734 29.952 1.00 54.61 182 ARG B O 1
ATOM 4871 N N . ILE B 1 186 ? -2.275 23.893 28.013 1.00 50.17 183 ILE B N 1
ATOM 4872 C CA . ILE B 1 186 ? -0.869 23.624 27.739 1.00 44.13 183 ILE B CA 1
ATOM 4873 C C . ILE B 1 186 ? -0.049 24.808 28.228 1.00 48.42 183 ILE B C 1
ATOM 4874 O O . ILE B 1 186 ? -0.249 25.944 27.784 1.00 67.22 183 ILE B O 1
ATOM 4879 N N . LEU B 1 187 ? 0.870 24.537 29.141 1.00 46.54 184 LEU B N 1
ATOM 4880 C CA . LEU B 1 187 ? 1.743 25.557 29.698 1.00 49.69 184 LEU B CA 1
ATOM 4881 C C . LEU B 1 187 ? 2.825 25.903 28.682 1.00 55.24 184 LEU B C 1
ATOM 4882 O O . LEU B 1 187 ? 3.553 25.004 28.237 1.00 49.37 184 LEU B O 1
ATOM 4887 N N . PRO B 1 188 ? 2.959 27.162 28.275 1.00 45.80 185 PRO B N 1
ATOM 4888 C CA . PRO B 1 188 ? 3.979 27.505 27.276 1.00 44.43 185 PRO B CA 1
ATOM 4889 C C . PRO B 1 188 ? 5.374 27.518 27.882 1.00 43.32 185 PRO B C 1
ATOM 4890 O O . PRO B 1 188 ? 5.562 27.847 29.055 1.00 45.12 185 PRO B O 1
ATOM 4894 N N . ASN B 1 189 ? 6.373 27.134 27.069 1.00 39.75 186 ASN B N 1
ATOM 4895 C CA . ASN B 1 189 ? 7.707 27.371 27.604 1.00 45.37 186 ASN B CA 1
ATOM 4896 C C . ASN B 1 189 ? 8.109 28.821 27.364 1.00 43.16 186 ASN B C 1
ATOM 4897 O O . ASN B 1 189 ? 7.461 29.528 26.587 1.00 42.21 186 ASN B O 1
ATOM 4902 N N . PRO B 1 190 ? 9.167 29.305 28.034 1.00 49.53 187 PRO B N 1
ATOM 4903 C CA . PRO B 1 190 ? 9.515 30.736 27.917 1.00 53.69 187 PRO B CA 1
ATOM 4904 C C . PRO B 1 190 ? 9.703 31.252 26.499 1.00 49.98 187 PRO B C 1
ATOM 4905 O O . PRO B 1 190 ? 9.219 32.350 26.203 1.00 56.00 187 PRO B O 1
ATOM 4909 N N . HIS B 1 191 ? 10.382 30.518 25.610 1.00 54.28 188 HIS B N 1
ATOM 4910 C CA . HIS B 1 191 ? 10.589 31.057 24.265 1.00 53.45 188 HIS B CA 1
ATOM 4911 C C . HIS B 1 191 ? 9.282 31.111 23.484 1.00 53.00 188 HIS B C 1
ATOM 4912 O O . HIS B 1 191 ? 9.061 32.045 22.706 1.00 52.90 188 HIS B O 1
ATOM 4919 N N . GLU B 1 192 ? 8.405 30.123 23.671 1.00 50.86 189 GLU B N 1
ATOM 4920 C CA . GLU B 1 192 ? 7.115 30.158 22.986 1.00 47.06 189 GLU B CA 1
ATOM 4921 C C . GLU B 1 192 ? 6.330 31.405 23.353 1.00 49.18 189 GLU B C 1
ATOM 4922 O O . GLU B 1 192 ? 5.601 31.957 22.521 1.00 53.95 189 GLU B O 1
ATOM 4928 N N . ALA B 1 193 ? 6.450 31.853 24.601 1.00 52.85 190 ALA B N 1
ATOM 4929 C CA . ALA B 1 193 ? 5.657 32.973 25.085 1.00 57.24 190 ALA B CA 1
ATOM 4930 C C . ALA B 1 193 ? 6.354 34.310 24.889 1.00 57.47 190 ALA B C 1
ATOM 4931 O O . ALA B 1 193 ? 5.686 35.343 24.781 1.00 60.66 190 ALA B O 1
ATOM 4933 N N . LEU B 1 194 ? 7.681 34.310 24.834 1.00 55.12 191 LEU B N 1
ATOM 4934 C CA . LEU B 1 194 ? 8.475 35.528 24.711 1.00 51.51 191 LEU B CA 1
ATOM 4935 C C . LEU B 1 194 ? 9.342 35.457 23.458 1.00 52.84 191 LEU B C 1
ATOM 4936 O O . LEU B 1 194 ? 10.444 34.907 23.504 1.00 53.57 191 LEU B O 1
ATOM 4941 N N . ALA B 1 195 ? 8.884 36.057 22.355 1.00 60.37 192 ALA B N 1
ATOM 4942 C CA . ALA B 1 195 ? 9.668 36.032 21.120 1.00 58.62 192 ALA B CA 1
ATOM 4943 C C . ALA B 1 195 ? 11.017 36.728 21.285 1.00 57.39 192 ALA B C 1
ATOM 4944 O O . ALA B 1 195 ? 12.036 36.243 20.771 1.00 60.89 192 ALA B O 1
ATOM 4946 N N . GLU B 1 196 ? 11.045 37.872 21.991 1.00 47.62 193 GLU B N 1
ATOM 4947 C CA . GLU B 1 196 ? 12.268 38.671 22.099 1.00 65.45 193 GLU B CA 1
ATOM 4948 C C . GLU B 1 196 ? 13.454 37.885 22.644 1.00 63.27 193 GLU B C 1
ATOM 4949 O O . GLU B 1 196 ? 14.588 38.365 22.540 1.00 64.74 193 GLU B O 1
ATOM 4955 N N . VAL B 1 197 ? 13.239 36.710 23.249 1.00 56.46 194 VAL B N 1
ATOM 4956 C CA . VAL B 1 197 ? 14.392 35.998 23.794 1.00 55.73 194 VAL B CA 1
ATOM 4957 C C . VAL B 1 197 ? 15.253 35.404 22.688 1.00 52.37 194 VAL B C 1
ATOM 4958 O O . VAL B 1 197 ? 16.422 35.082 22.940 1.00 56.89 194 VAL B O 1
ATOM 4962 N N . ASP B 1 198 ? 14.725 35.250 21.464 1.00 52.37 195 ASP B N 1
ATOM 4963 C CA . ASP B 1 198 ? 15.625 34.897 20.365 1.00 66.41 195 ASP B CA 1
ATOM 4964 C C . ASP B 1 198 ? 16.786 35.900 20.324 1.00 64.88 195 ASP B C 1
ATOM 4965 O O . ASP B 1 198 ? 17.936 35.523 20.060 1.00 70.46 195 ASP B O 1
ATOM 4970 N N . ALA B 1 199 ? 16.517 37.147 20.726 1.00 58.96 196 ALA B N 1
ATOM 4971 C CA . ALA B 1 199 ? 17.559 38.152 20.939 1.00 60.34 196 ALA B CA 1
ATOM 4972 C C . ALA B 1 199 ? 18.678 37.652 21.841 1.00 71.80 196 ALA B C 1
ATOM 4973 O O . ALA B 1 199 ? 19.858 37.714 21.478 1.00 76.43 196 ALA B O 1
ATOM 4975 N N . LEU B 1 200 ? 18.327 37.208 23.052 1.00 66.14 197 LEU B N 1
ATOM 4976 C CA . LEU B 1 200 ? 19.329 36.667 23.965 1.00 54.37 197 LEU B CA 1
ATOM 4977 C C . LEU B 1 200 ? 20.152 35.581 23.290 1.00 56.88 197 LEU B C 1
ATOM 4978 O O . LEU B 1 200 ? 21.385 35.557 23.418 1.00 52.84 197 LEU B O 1
ATOM 4983 N N . PHE B 1 201 ? 19.491 34.696 22.532 1.00 50.89 198 PHE B N 1
ATOM 4984 C CA . PHE B 1 201 ? 20.221 33.664 21.804 1.00 52.01 198 PHE B CA 1
ATOM 4985 C C . PHE B 1 201 ? 21.280 34.302 20.920 1.00 59.73 198 PHE B C 1
ATOM 4986 O O . PHE B 1 201 ? 22.463 33.926 20.966 1.00 56.43 198 PHE B O 1
ATOM 4994 N N . ALA B 1 202 ? 20.872 35.322 20.157 1.00 55.54 199 ALA B N 1
ATOM 4995 C CA . ALA B 1 202 ? 21.795 36.070 19.314 1.00 59.75 199 ALA B CA 1
ATOM 4996 C C . ALA B 1 202 ? 23.013 36.516 20.103 1.00 64.78 199 ALA B C 1
ATOM 4997 O O . ALA B 1 202 ? 24.158 36.258 19.703 1.00 65.18 199 ALA B O 1
ATOM 4999 N N . LYS B 1 203 ? 22.783 37.148 21.259 1.00 62.81 200 LYS B N 1
ATOM 5000 C CA . LYS B 1 203 ? 23.905 37.681 22.020 1.00 63.97 200 LYS B CA 1
ATOM 5001 C C . LYS B 1 203 ? 24.878 36.564 22.357 1.00 59.22 200 LYS B C 1
ATOM 5002 O O . LYS B 1 203 ? 26.092 36.689 22.139 1.00 58.27 200 LYS B O 1
ATOM 5008 N N . GLU B 1 204 ? 24.343 35.420 22.785 1.00 53.07 201 GLU B N 1
ATOM 5009 C CA . GLU B 1 204 ? 25.202 34.299 23.144 1.00 55.14 201 GLU B CA 1
ATOM 5010 C C . GLU B 1 204 ? 26.043 33.870 21.948 1.00 61.41 201 GLU B C 1
ATOM 5011 O O . GLU B 1 204 ? 27.269 33.729 22.050 1.00 65.10 201 GLU B O 1
ATOM 5017 N N . LEU B 1 205 ? 25.404 33.719 20.783 1.00 57.29 202 LEU B N 1
ATOM 5018 C CA . LEU B 1 205 ? 26.153 33.342 19.590 1.00 61.16 202 LEU B CA 1
ATOM 5019 C C . LEU B 1 205 ? 27.206 34.392 19.279 1.00 61.08 202 LEU B C 1
ATOM 5020 O O . LEU B 1 205 ? 28.368 34.068 19.002 1.00 66.01 202 LEU B O 1
ATOM 5025 N N . TYR B 1 206 ? 26.823 35.668 19.381 1.00 55.85 203 TYR B N 1
ATOM 5026 C CA . TYR B 1 206 ? 27.772 36.743 19.135 1.00 58.42 203 TYR B CA 1
ATOM 5027 C C . TYR B 1 206 ? 28.954 36.632 20.082 1.00 52.08 203 TYR B C 1
ATOM 5028 O O . TYR B 1 206 ? 30.102 36.875 19.692 1.00 54.20 203 TYR B O 1
ATOM 5037 N N . GLY B 1 207 ? 28.696 36.230 21.327 1.00 50.04 204 GLY B N 1
ATOM 5038 C CA . GLY B 1 207 ? 29.776 36.097 22.284 1.00 51.56 204 GLY B CA 1
ATOM 5039 C C . GLY B 1 207 ? 30.719 34.960 21.972 1.00 59.20 204 GLY B C 1
ATOM 5040 O O . GLY B 1 207 ? 31.904 35.043 22.308 1.00 63.37 204 GLY B O 1
ATOM 5041 N N . LYS B 1 208 ? 30.226 33.911 21.312 1.00 51.92 205 LYS B N 1
ATOM 5042 C CA . LYS B 1 208 ? 31.043 32.745 21.015 1.00 51.69 205 LYS B CA 1
ATOM 5043 C C . LYS B 1 208 ? 31.773 32.843 19.683 1.00 57.48 205 LYS B C 1
ATOM 5044 O O . LYS B 1 208 ? 32.523 31.923 19.335 1.00 65.64 205 LYS B O 1
ATOM 5050 N N . GLY B 1 209 ? 31.570 33.915 18.925 1.00 54.70 206 GLY B N 1
ATOM 5051 C CA . GLY B 1 209 ? 32.235 34.082 17.655 1.00 57.01 206 GLY B CA 1
ATOM 5052 C C . GLY B 1 209 ? 31.450 33.621 16.443 1.00 57.19 206 GLY B C 1
ATOM 5053 O O . GLY B 1 209 ? 31.913 33.835 15.316 1.00 59.29 206 GLY B O 1
ATOM 5054 N N . GLU B 1 210 ? 30.284 32.997 16.627 1.00 62.75 207 GLU B N 1
ATOM 5055 C CA . GLU B 1 210 ? 29.485 32.558 15.480 1.00 69.67 207 GLU B CA 1
ATOM 5056 C C . GLU B 1 210 ? 28.687 33.768 14.995 1.00 68.26 207 GLU B C 1
ATOM 5057 O O . GLU B 1 210 ? 27.511 33.962 15.313 1.00 67.24 207 GLU B O 1
ATOM 5063 N N . PHE B 1 211 ? 29.358 34.611 14.206 1.00 42.11 208 PHE B N 1
ATOM 5064 C CA . PHE B 1 211 ? 28.779 35.900 13.846 1.00 48.09 208 PHE B CA 1
ATOM 5065 C C . PHE B 1 211 ? 27.663 35.769 12.815 1.00 50.85 208 PHE B C 1
ATOM 5066 O O . PHE B 1 211 ? 26.702 36.547 12.854 1.00 59.67 208 PHE B O 1
ATOM 5074 N N . GLY B 1 212 ? 27.756 34.801 11.899 1.00 52.03 209 GLY B N 1
ATOM 5075 C CA . GLY B 1 212 ? 26.696 34.627 10.912 1.00 51.38 209 GLY B CA 1
ATOM 5076 C C . GLY B 1 212 ? 25.344 34.333 11.542 1.00 57.72 209 GLY B C 1
ATOM 5077 O O . GLY B 1 212 ? 24.331 34.961 11.202 1.00 56.30 209 GLY B O 1
ATOM 5078 N N . GLN B 1 213 ? 25.313 33.382 12.485 1.00 52.67 210 GLN B N 1
ATOM 5079 C CA . GLN B 1 213 ? 24.055 33.006 13.126 1.00 50.16 210 GLN B CA 1
ATOM 5080 C C . GLN B 1 213 ? 23.486 34.151 13.957 1.00 62.77 210 GLN B C 1
ATOM 5081 O O . GLN B 1 213 ? 22.262 34.345 14.003 1.00 75.00 210 GLN B O 1
ATOM 5087 N N . ALA B 1 214 ? 24.353 34.919 14.625 1.00 49.56 211 ALA B N 1
ATOM 5088 C CA . ALA B 1 214 ? 23.884 36.126 15.302 1.00 60.45 211 ALA B CA 1
ATOM 5089 C C . ALA B 1 214 ? 23.253 37.103 14.314 1.00 63.63 211 ALA B C 1
ATOM 5090 O O . ALA B 1 214 ? 22.180 37.668 14.582 1.00 58.44 211 ALA B O 1
ATOM 5092 N N . ALA B 1 215 ? 23.904 37.310 13.165 1.00 50.27 212 ALA B N 1
ATOM 5093 C CA . ALA B 1 215 ? 23.350 38.198 12.145 1.00 58.23 212 ALA B CA 1
ATOM 5094 C C . ALA B 1 215 ? 21.958 37.741 11.715 1.00 73.50 212 ALA B C 1
ATOM 5095 O O . ALA B 1 215 ? 21.015 38.543 11.669 1.00 81.75 212 ALA B O 1
ATOM 5097 N N . ALA B 1 216 ? 21.809 36.446 11.413 1.00 76.50 213 ALA B N 1
ATOM 5098 C CA . ALA B 1 216 ? 20.507 35.921 11.004 1.00 76.54 213 ALA B CA 1
ATOM 5099 C C . ALA B 1 216 ? 19.455 36.113 12.091 1.00 73.59 213 ALA B C 1
ATOM 5100 O O . ALA B 1 216 ? 18.326 36.536 11.806 1.00 75.48 213 ALA B O 1
ATOM 5102 N N . TYR B 1 217 ? 19.805 35.794 13.340 1.00 65.00 214 TYR B N 1
ATOM 5103 C CA . TYR B 1 217 ? 18.883 35.998 14.455 1.00 70.07 214 TYR B CA 1
ATOM 5104 C C . TYR B 1 217 ? 18.377 37.433 14.501 1.00 80.35 214 TYR B C 1
ATOM 5105 O O . TYR B 1 217 ? 17.163 37.682 14.525 1.00 94.65 214 TYR B O 1
ATOM 5114 N N . PHE B 1 218 ? 19.302 38.393 14.521 1.00 76.43 215 PHE B N 1
ATOM 5115 C CA . PHE B 1 218 ? 18.900 39.794 14.544 1.00 80.54 215 PHE B CA 1
ATOM 5116 C C . PHE B 1 218 ? 18.033 40.151 13.342 1.00 85.89 215 PHE B C 1
ATOM 5117 O O . PHE B 1 218 ? 17.085 40.941 13.472 1.00 85.52 215 PHE B O 1
ATOM 5125 N N . ARG B 1 219 ? 18.325 39.566 12.173 1.00 82.00 216 ARG B N 1
ATOM 5126 C CA . ARG B 1 219 ? 17.496 39.807 10.994 1.00 84.82 216 ARG B CA 1
ATOM 5127 C C . ARG B 1 219 ? 16.057 39.365 11.230 1.00 87.84 216 ARG B C 1
ATOM 5128 O O . ARG B 1 219 ? 15.113 40.124 10.968 1.00 89.99 216 ARG B O 1
ATOM 5136 N N . GLY B 1 220 ? 15.870 38.140 11.731 1.00 83.00 217 GLY B N 1
ATOM 5137 C CA . GLY B 1 220 ? 14.526 37.684 12.054 1.00 78.49 217 GLY B CA 1
ATOM 5138 C C . GLY B 1 220 ? 13.828 38.585 13.052 1.00 85.03 217 GLY B C 1
ATOM 5139 O O . GLY B 1 220 ? 12.625 38.848 12.938 1.00 88.80 217 GLY B O 1
ATOM 5140 N N . MET B 1 221 ? 14.576 39.089 14.035 1.00 86.54 218 MET B N 1
ATOM 5141 C CA . MET B 1 221 ? 13.988 40.007 15.004 1.00 96.00 218 MET B CA 1
ATOM 5142 C C . MET B 1 221 ? 13.474 41.269 14.330 1.00 104.92 218 MET B C 1
ATOM 5143 O O . MET B 1 221 ? 12.408 41.784 14.686 1.00 105.79 218 MET B O 1
ATOM 5148 N N . VAL B 1 222 ? 14.236 41.802 13.371 1.00 106.90 219 VAL B N 1
ATOM 5149 C CA . VAL B 1 222 ? 13.733 42.935 12.597 1.00 105.37 219 VAL B CA 1
ATOM 5150 C C . VAL B 1 222 ? 12.467 42.541 11.851 1.00 104.71 219 VAL B C 1
ATOM 5151 O O . VAL B 1 222 ? 11.493 43.305 11.795 1.00 105.07 219 VAL B O 1
ATOM 5155 N N . GLY B 1 223 ? 12.457 41.336 11.280 1.00 101.64 220 GLY B N 1
ATOM 5156 C CA . GLY B 1 223 ? 11.283 40.880 10.553 1.00 102.25 220 GLY B CA 1
ATOM 5157 C C . GLY B 1 223 ? 10.025 40.876 11.396 1.00 108.20 220 GLY B C 1
ATOM 5158 O O . GLY B 1 223 ? 8.956 41.290 10.944 1.00 111.31 220 GLY B O 1
ATOM 5159 N N . ARG B 1 224 ? 10.133 40.408 12.638 1.00 111.86 221 ARG B N 1
ATOM 5160 C CA . ARG B 1 224 ? 8.950 40.316 13.488 1.00 114.65 221 ARG B CA 1
ATOM 5161 C C . ARG B 1 224 ? 8.678 41.616 14.242 1.00 121.65 221 ARG B C 1
ATOM 5162 O O . ARG B 1 224 ? 7.668 42.281 13.991 1.00 119.90 221 ARG B O 1
ATOM 5170 N N . THR B 1 225 ? 9.579 42.002 15.146 1.00 123.79 222 THR B N 1
ATOM 5171 C CA . THR B 1 225 ? 9.337 43.170 15.990 1.00 127.17 222 THR B CA 1
ATOM 5172 C C . THR B 1 225 ? 9.177 44.446 15.162 1.00 129.80 222 THR B C 1
ATOM 5173 O O . THR B 1 225 ? 8.415 45.342 15.544 1.00 134.49 222 THR B O 1
ATOM 5177 N N . GLY B 1 226 ? 9.837 44.531 14.007 1.00 125.43 223 GLY B N 1
ATOM 5178 C CA . GLY B 1 226 ? 9.737 45.730 13.193 1.00 124.08 223 GLY B CA 1
ATOM 5179 C C . GLY B 1 226 ? 10.638 46.852 13.646 1.00 121.92 223 GLY B C 1
ATOM 5180 O O . GLY B 1 226 ? 10.457 48.000 13.225 1.00 116.22 223 GLY B O 1
ATOM 5181 N N . ASN B 1 227 ? 11.609 46.540 14.495 1.00 122.77 224 ASN B N 1
ATOM 5182 C CA . ASN B 1 227 ? 12.553 47.494 15.056 1.00 117.26 224 ASN B CA 1
ATOM 5183 C C . ASN B 1 227 ? 13.824 47.473 14.213 1.00 114.90 224 ASN B C 1
ATOM 5184 O O . ASN B 1 227 ? 14.253 46.406 13.766 1.00 110.50 224 ASN B O 1
ATOM 5189 N N . GLN B 1 228 ? 14.416 48.646 13.978 1.00 113.67 225 GLN B N 1
ATOM 5190 C CA . GLN B 1 228 ? 15.583 48.706 13.103 1.00 111.13 225 GLN B CA 1
ATOM 5191 C C . GLN B 1 228 ? 16.891 48.664 13.881 1.00 109.68 225 GLN B C 1
ATOM 5192 O O . GLN B 1 228 ? 17.962 48.487 13.281 1.00 106.00 225 GLN B O 1
ATOM 5198 N N . ALA B 1 229 ? 16.821 48.821 15.204 1.00 110.04 226 ALA B N 1
ATOM 5199 C CA . ALA B 1 229 ? 18.014 48.735 16.037 1.00 105.46 226 ALA B CA 1
ATOM 5200 C C . ALA B 1 229 ? 18.657 47.361 15.930 1.00 96.23 226 ALA B C 1
ATOM 5201 O O . ALA B 1 229 ? 19.888 47.240 15.852 1.00 102.48 226 ALA B O 1
ATOM 5203 N N . TYR B 1 230 ? 17.828 46.312 15.933 1.00 90.20 227 TYR B N 1
ATOM 5204 C CA . TYR B 1 230 ? 18.317 44.956 15.719 1.00 90.47 227 TYR B CA 1
ATOM 5205 C C . TYR B 1 230 ? 18.844 44.771 14.302 1.00 87.34 227 TYR B C 1
ATOM 5206 O O . TYR B 1 230 ? 19.651 43.867 14.058 1.00 74.57 227 TYR B O 1
ATOM 5215 N N . ALA B 1 231 ? 18.390 45.594 13.351 1.00 89.44 228 ALA B N 1
ATOM 5216 C CA . ALA B 1 231 ? 19.026 45.596 12.037 1.00 82.74 228 ALA B CA 1
ATOM 5217 C C . ALA B 1 231 ? 20.431 46.168 12.133 1.00 78.22 228 ALA B C 1
ATOM 5218 O O . ALA B 1 231 ? 21.347 45.719 11.432 1.00 70.00 228 ALA B O 1
ATOM 5220 N N . LEU B 1 232 ? 20.621 47.156 13.012 1.00 82.31 229 LEU B N 1
ATOM 5221 C CA . LEU B 1 232 ? 21.971 47.632 13.300 1.00 79.32 229 LEU B CA 1
ATOM 5222 C C . LEU B 1 232 ? 22.827 46.524 13.916 1.00 67.67 229 LEU B C 1
ATOM 5223 O O . LEU B 1 232 ? 23.987 46.337 13.524 1.00 58.13 229 LEU B O 1
ATOM 5228 N N . TYR B 1 233 ? 22.268 45.768 14.871 1.00 62.75 230 TYR B N 1
ATOM 5229 C CA . TYR B 1 233 ? 22.991 44.623 15.429 1.00 64.86 230 TYR B CA 1
ATOM 5230 C C . TYR B 1 233 ? 23.350 43.604 14.347 1.00 68.21 230 TYR B C 1
ATOM 5231 O O . TYR B 1 233 ? 24.462 43.058 14.337 1.00 63.63 230 TYR B O 1
ATOM 5240 N N . ALA B 1 234 ? 22.417 43.336 13.428 1.00 68.67 231 ALA B N 1
ATOM 5241 C CA . ALA B 1 234 ? 22.679 42.406 12.333 1.00 61.65 231 ALA B CA 1
ATOM 5242 C C . ALA B 1 234 ? 23.831 42.887 11.464 1.00 69.95 231 ALA B C 1
ATOM 5243 O O . ALA B 1 234 ? 24.706 42.099 11.090 1.00 71.85 231 ALA B O 1
ATOM 5245 N N . LEU B 1 235 ? 23.843 44.178 11.124 1.00 68.24 232 LEU B N 1
ATOM 5246 C CA . LEU B 1 235 ? 24.959 44.726 10.359 1.00 67.24 232 LEU B CA 1
ATOM 5247 C C . LEU B 1 235 ? 26.273 44.579 11.114 1.00 57.09 232 LEU B C 1
ATOM 5248 O O . LEU B 1 235 ? 27.317 44.310 10.508 1.0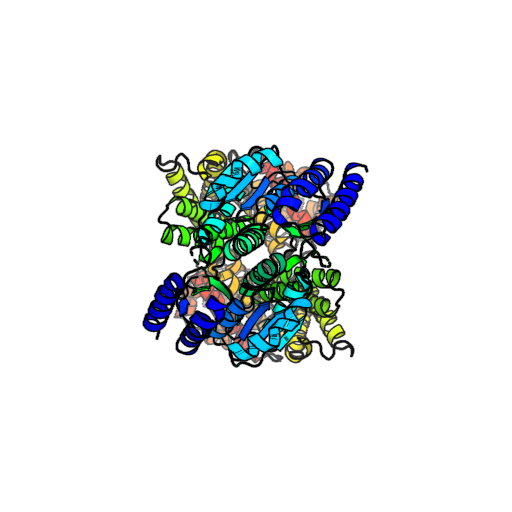0 56.99 232 LEU B O 1
ATOM 5253 N N . LEU B 1 236 ? 26.247 44.754 12.439 1.00 49.95 233 LEU B N 1
ATOM 5254 C CA . LEU B 1 236 ? 27.464 44.569 13.220 1.00 48.04 233 LEU B CA 1
ATOM 5255 C C . LEU B 1 236 ? 27.974 43.140 13.091 1.00 56.74 233 LEU B C 1
ATOM 5256 O O . LEU B 1 236 ? 29.142 42.906 12.744 1.00 63.18 233 LEU B O 1
ATOM 5261 N N . ALA B 1 237 ? 27.095 42.166 13.341 1.00 56.76 234 ALA B N 1
ATOM 5262 C CA . ALA B 1 237 ? 27.501 40.767 13.276 1.00 56.91 234 ALA B CA 1
ATOM 5263 C C . ALA B 1 237 ? 27.986 40.394 11.883 1.00 56.83 234 ALA B C 1
ATOM 5264 O O . ALA B 1 237 ? 28.933 39.612 11.737 1.00 54.03 234 ALA B O 1
ATOM 5266 N N . GLU B 1 238 ? 27.357 40.949 10.844 1.00 49.00 235 GLU B N 1
ATOM 5267 C CA . GLU B 1 238 ? 27.782 40.627 9.486 1.00 59.42 235 GLU B CA 1
ATOM 5268 C C . GLU B 1 238 ? 29.144 41.230 9.177 1.00 60.64 235 GLU B C 1
ATOM 5269 O O . GLU B 1 238 ? 29.963 40.608 8.491 1.00 59.19 235 GLU B O 1
ATOM 5275 N N . MET B 1 239 ? 29.398 42.445 9.666 1.00 61.85 236 MET B N 1
ATOM 5276 C CA . MET B 1 239 ? 30.721 43.040 9.518 1.00 59.32 236 MET B CA 1
ATOM 5277 C C . MET B 1 239 ? 31.786 42.153 10.152 1.00 61.81 236 MET B C 1
ATOM 5278 O O . MET B 1 239 ? 32.834 41.897 9.548 1.00 60.10 236 MET B O 1
ATOM 5283 N N . TYR B 1 240 ? 31.528 41.652 11.366 1.00 56.93 237 TYR B N 1
ATOM 5284 C CA . TYR B 1 240 ? 32.534 40.801 12.002 1.00 56.66 237 TYR B CA 1
ATOM 5285 C C . TYR B 1 240 ? 32.664 39.446 11.311 1.00 48.88 237 TYR B C 1
ATOM 5286 O O . TYR B 1 240 ? 33.764 38.887 11.261 1.00 42.32 237 TYR B O 1
ATOM 5295 N N . ARG B 1 241 ? 31.569 38.908 10.773 1.00 45.98 238 ARG B N 1
ATOM 5296 C CA . ARG B 1 241 ? 31.637 37.644 10.039 1.00 49.73 238 ARG B CA 1
ATOM 5297 C C . ARG B 1 241 ? 32.489 37.785 8.780 1.00 52.86 238 ARG B C 1
ATOM 5298 O O . ARG B 1 241 ? 33.392 36.973 8.532 1.00 53.40 238 ARG B O 1
ATOM 5306 N N . ALA B 1 242 ? 32.222 38.823 7.977 1.00 49.68 239 ALA B N 1
ATOM 5307 C CA . ALA B 1 242 ? 33.022 39.061 6.778 1.00 51.95 239 ALA B CA 1
ATOM 5308 C C . ALA B 1 242 ? 34.479 39.332 7.127 1.00 48.83 239 ALA B C 1
ATOM 5309 O O . ALA B 1 242 ? 35.387 38.847 6.439 1.00 50.32 239 ALA B O 1
ATOM 5311 N N . TRP B 1 243 ? 34.716 40.113 8.188 1.00 46.65 240 TRP B N 1
ATOM 5312 C CA . TRP B 1 243 ? 36.075 40.349 8.668 1.00 48.84 240 TRP B CA 1
ATOM 5313 C C . TRP B 1 243 ? 36.790 39.034 8.975 1.00 55.76 240 TRP B C 1
ATOM 5314 O O . TRP B 1 243 ? 37.926 38.812 8.537 1.00 43.28 240 TRP B O 1
ATOM 5325 N N . ARG B 1 244 ? 36.136 38.144 9.731 1.00 53.05 241 ARG B N 1
ATOM 5326 C CA . ARG B 1 244 ? 36.772 36.883 10.104 1.00 54.43 241 ARG B CA 1
ATOM 5327 C C . ARG B 1 244 ? 37.057 36.024 8.882 1.00 55.60 241 ARG B C 1
ATOM 5328 O O . ARG B 1 244 ? 38.072 35.321 8.833 1.00 52.13 241 ARG B O 1
ATOM 5336 N N . ALA B 1 245 ? 36.162 36.051 7.893 1.00 51.91 242 ALA B N 1
ATOM 5337 C CA . ALA B 1 245 ? 36.363 35.317 6.647 1.00 50.31 242 ALA B CA 1
ATOM 5338 C C . ALA B 1 245 ? 37.382 35.980 5.722 1.00 50.55 242 ALA B C 1
ATOM 5339 O O . ALA B 1 245 ? 37.606 35.473 4.616 1.00 49.26 242 ALA B O 1
ATOM 5341 N N . LEU B 1 246 ? 38.001 37.088 6.142 1.00 57.60 243 LEU B N 1
ATOM 5342 C CA . LEU B 1 246 ? 39.006 37.786 5.334 1.00 59.88 243 LEU B CA 1
ATOM 5343 C C . LEU B 1 246 ? 38.398 38.357 4.051 1.00 58.35 243 LEU B C 1
ATOM 5344 O O . LEU B 1 246 ? 39.094 38.551 3.056 1.00 60.34 243 LEU B O 1
ATOM 5349 N N . ASP B 1 247 ? 37.090 38.632 4.065 1.00 54.99 244 ASP B N 1
ATOM 5350 C CA . ASP B 1 247 ? 36.411 39.329 2.967 1.00 54.86 244 ASP B CA 1
ATOM 5351 C C . ASP B 1 247 ? 36.281 40.794 3.376 1.00 51.05 244 ASP B C 1
ATOM 5352 O O . ASP B 1 247 ? 35.247 41.250 3.867 1.00 56.49 244 ASP B O 1
ATOM 5357 N N . PHE B 1 248 ? 37.367 41.542 3.179 1.00 53.34 245 PHE B N 1
ATOM 5358 C CA . PHE B 1 248 ? 37.415 42.904 3.697 1.00 57.42 245 PHE B CA 1
ATOM 5359 C C . PHE B 1 248 ? 36.466 43.842 2.964 1.00 63.88 245 PHE B C 1
ATOM 5360 O O . PHE B 1 248 ? 36.061 44.862 3.532 1.00 58.07 245 PHE B O 1
ATOM 5368 N N . GLY B 1 249 ? 36.083 43.517 1.728 1.00 67.36 246 GLY B N 1
ATOM 5369 C CA . GLY B 1 249 ? 35.145 44.370 1.011 1.00 63.95 246 GLY B CA 1
ATOM 5370 C C . GLY B 1 249 ? 33.766 44.387 1.644 1.00 62.73 246 GLY B C 1
ATOM 5371 O O . GLY B 1 249 ? 33.187 45.453 1.875 1.00 57.29 246 GLY B O 1
ATOM 5372 N N . GLU B 1 250 ? 33.226 43.204 1.940 1.00 62.22 247 GLU B N 1
ATOM 5373 C CA . GLU B 1 250 ? 31.914 43.131 2.574 1.00 66.80 247 GLU B CA 1
ATOM 5374 C C . GLU B 1 250 ? 31.949 43.671 4.001 1.00 59.95 247 GLU B C 1
ATOM 5375 O O . GLU B 1 250 ? 31.001 44.330 4.451 1.00 70.24 247 GLU B O 1
ATOM 5381 N N . ALA B 1 251 ? 33.038 43.415 4.727 1.00 57.73 248 ALA B N 1
ATOM 5382 C CA . ALA B 1 251 ? 33.158 43.955 6.078 1.00 59.15 248 ALA B CA 1
ATOM 5383 C C . ALA B 1 251 ? 33.165 45.475 6.047 1.00 63.67 248 ALA B C 1
ATOM 5384 O O . ALA B 1 251 ? 32.470 46.132 6.833 1.00 67.31 248 ALA B O 1
ATOM 5386 N N . LEU B 1 252 ? 33.943 46.051 5.129 1.00 64.69 249 LEU B N 1
ATOM 5387 C CA . LEU B 1 252 ? 33.953 47.500 4.979 1.00 62.79 249 LEU B CA 1
ATOM 5388 C C . LEU B 1 252 ? 32.572 48.017 4.603 1.00 63.52 249 LEU B C 1
ATOM 5389 O O . LEU B 1 252 ? 32.134 49.057 5.106 1.00 67.71 249 LEU B O 1
ATOM 5394 N N . LYS B 1 253 ? 31.861 47.289 3.742 1.00 61.04 250 LYS B N 1
ATOM 5395 C CA . LYS B 1 253 ? 30.505 47.682 3.365 1.00 64.09 250 LYS B CA 1
ATOM 5396 C C . LYS B 1 253 ? 29.596 47.783 4.592 1.00 65.43 250 LYS B C 1
ATOM 5397 O O . LYS B 1 253 ? 29.026 48.847 4.887 1.00 72.13 250 LYS B O 1
ATOM 5403 N N . ALA B 1 254 ? 29.464 46.675 5.334 1.00 64.43 251 ALA B N 1
ATOM 5404 C CA . ALA B 1 254 ? 28.550 46.648 6.474 1.00 60.29 251 ALA B CA 1
ATOM 5405 C C . ALA B 1 254 ? 28.957 47.658 7.539 1.00 60.58 251 ALA B C 1
ATOM 5406 O O . ALA B 1 254 ? 28.100 48.341 8.119 1.00 67.18 251 ALA B O 1
ATOM 5408 N N . GLY B 1 255 ? 30.261 47.768 7.809 1.00 58.56 252 GLY B N 1
ATOM 5409 C CA . GLY B 1 255 ? 30.729 48.760 8.766 1.00 70.36 252 GLY B CA 1
ATOM 5410 C C . GLY B 1 255 ? 30.391 50.183 8.354 1.00 77.66 252 GLY B C 1
ATOM 5411 O O . GLY B 1 255 ? 29.975 51.000 9.184 1.00 76.45 252 GLY B O 1
ATOM 5412 N N . ARG B 1 256 ? 30.570 50.499 7.067 1.00 80.47 253 ARG B N 1
ATOM 5413 C CA . ARG B 1 256 ? 30.221 51.821 6.550 1.00 83.59 253 ARG B CA 1
ATOM 5414 C C . ARG B 1 256 ? 28.756 52.135 6.804 1.00 83.10 253 ARG B C 1
ATOM 5415 O O . ARG B 1 256 ? 28.417 53.148 7.432 1.00 83.73 253 ARG B O 1
ATOM 5423 N N . LYS B 1 257 ? 27.872 51.262 6.303 1.00 76.50 254 LYS B N 1
ATOM 5424 C CA . LYS B 1 257 ? 26.437 51.464 6.488 1.00 78.09 254 LYS B CA 1
ATOM 5425 C C . LYS B 1 257 ? 26.072 51.656 7.960 1.00 75.27 254 LYS B C 1
ATOM 5426 O O . LYS B 1 257 ? 25.363 52.604 8.325 1.00 81.07 254 LYS B O 1
ATOM 5432 N N . LEU B 1 258 ? 26.550 50.757 8.822 1.00 71.95 255 LEU B N 1
ATOM 5433 C CA . LEU B 1 258 ? 26.241 50.864 10.246 1.00 76.69 255 LEU B CA 1
ATOM 5434 C C . LEU B 1 258 ? 26.707 52.195 10.815 1.00 73.72 255 LEU B C 1
ATOM 5435 O O . LEU B 1 258 ? 25.990 52.836 11.596 1.00 70.05 255 LEU B O 1
ATOM 5440 N N . LEU B 1 259 ? 27.910 52.626 10.430 1.00 79.89 256 LEU B N 1
ATOM 5441 C CA . LEU B 1 259 ? 28.436 53.898 10.913 1.00 86.66 256 LEU B CA 1
ATOM 5442 C C . LEU B 1 259 ? 27.555 55.060 10.472 1.00 92.76 256 LEU B C 1
ATOM 5443 O O . LEU B 1 259 ? 27.258 55.970 11.265 1.00 94.71 256 LEU B O 1
ATOM 5448 N N . GLY B 1 260 ? 27.103 55.030 9.215 1.00 96.18 257 GLY B N 1
ATOM 5449 C CA . GLY B 1 260 ? 26.166 56.037 8.748 1.00 97.92 257 GLY B CA 1
ATOM 5450 C C . GLY B 1 260 ? 24.876 56.055 9.549 1.00 102.36 257 GLY B C 1
ATOM 5451 O O . GLY B 1 260 ? 24.295 57.119 9.783 1.00 108.35 257 GLY B O 1
ATOM 5452 N N . GLN B 1 261 ? 24.412 54.879 9.985 1.00 100.64 258 GLN B N 1
ATOM 5453 C CA . GLN B 1 261 ? 23.212 54.822 10.821 1.00 100.39 258 GLN B CA 1
ATOM 5454 C C . GLN B 1 261 ? 23.457 55.446 12.194 1.00 99.41 258 GLN B C 1
ATOM 5455 O O . GLN B 1 261 ? 22.692 56.308 12.644 1.00 100.59 258 GLN B O 1
ATOM 5461 N N . LEU B 1 262 ? 24.519 55.011 12.883 1.00 98.49 259 LEU B N 1
ATOM 5462 C CA . LEU B 1 262 ? 24.846 55.579 14.189 1.00 101.04 259 LEU B CA 1
ATOM 5463 C C . LEU B 1 262 ? 25.083 57.083 14.114 1.00 103.82 259 LEU B C 1
ATOM 5464 O O . LEU B 1 262 ? 24.935 57.779 15.127 1.00 98.92 259 LEU B O 1
ATOM 5469 N N . SER B 1 263 ? 25.434 57.597 12.932 1.00 109.34 260 SER B N 1
ATOM 5470 C CA . SER B 1 263 ? 25.472 59.042 12.729 1.00 115.23 260 SER B CA 1
ATOM 5471 C C . SER B 1 263 ? 24.071 59.651 12.774 1.00 119.96 260 SER B C 1
ATOM 5472 O O . SER B 1 263 ? 23.874 60.731 13.345 1.00 121.89 260 SER B O 1
ATOM 5475 N N . GLN B 1 264 ? 23.083 58.976 12.174 1.00 119.64 261 GLN B N 1
ATOM 5476 C CA . GLN B 1 264 ? 21.719 59.498 12.151 1.00 117.76 261 GLN B CA 1
ATOM 5477 C C . GLN B 1 264 ? 21.201 59.754 13.561 1.00 116.23 261 GLN B C 1
ATOM 5478 O O . GLN B 1 264 ? 21.588 59.089 14.527 1.00 106.53 261 GLN B O 1
ATOM 5484 N N . ASN B 1 265 ? 20.296 60.729 13.657 1.00 127.15 262 ASN B N 1
ATOM 5485 C CA . ASN B 1 265 ? 19.775 61.189 14.938 1.00 129.29 262 ASN B CA 1
ATOM 5486 C C . ASN B 1 265 ? 18.755 60.224 15.527 1.00 119.15 262 ASN B C 1
ATOM 5487 O O . ASN B 1 265 ? 18.561 60.200 16.752 1.00 110.74 262 ASN B O 1
ATOM 5492 N N . VAL B 1 266 ? 18.092 59.432 14.680 1.00 120.07 263 VAL B N 1
ATOM 5493 C CA . VAL B 1 266 ? 17.065 58.516 15.170 1.00 119.74 263 VAL B CA 1
ATOM 5494 C C . VAL B 1 266 ? 17.663 57.511 16.146 1.00 115.41 263 VAL B C 1
ATOM 5495 O O . VAL B 1 266 ? 16.957 56.972 17.007 1.00 114.93 263 VAL B O 1
ATOM 5499 N N . TRP B 1 267 ? 18.971 57.264 16.053 1.00 108.56 264 TRP B N 1
ATOM 5500 C CA . TRP B 1 267 ? 19.630 56.223 16.830 1.00 109.10 264 TRP B CA 1
ATOM 5501 C C . TRP B 1 267 ? 20.575 56.764 17.891 1.00 113.88 264 TRP B C 1
ATOM 5502 O O . TRP B 1 267 ? 21.341 55.986 18.464 1.00 117.44 264 TRP B O 1
ATOM 5513 N N . LEU B 1 268 ? 20.537 58.068 18.177 1.00 116.04 265 LEU B N 1
ATOM 5514 C CA . LEU B 1 268 ? 21.531 58.674 19.058 1.00 116.67 265 LEU B CA 1
ATOM 5515 C C . LEU B 1 268 ? 21.648 57.963 20.406 1.00 112.24 265 LEU B C 1
ATOM 5516 O O . LEU B 1 268 ? 22.702 58.045 21.049 1.00 107.16 265 LEU B O 1
ATOM 5521 N N . ASN B 1 269 ? 20.609 57.244 20.835 1.00 113.41 266 ASN B N 1
ATOM 5522 C CA . ASN B 1 269 ? 20.616 56.518 22.100 1.00 111.35 266 ASN B CA 1
ATOM 5523 C C . ASN B 1 269 ? 20.826 55.017 21.930 1.00 107.65 266 ASN B C 1
ATOM 5524 O O . ASN B 1 269 ? 20.770 54.284 22.924 1.00 107.22 266 ASN B O 1
ATOM 5529 N N . HIS B 1 270 ? 21.049 54.548 20.703 1.00 105.31 267 HIS B N 1
ATOM 5530 C CA . HIS B 1 270 ? 21.318 53.136 20.468 1.00 101.32 267 HIS B CA 1
ATOM 5531 C C . HIS B 1 270 ? 22.535 52.689 21.277 1.00 93.30 267 HIS B C 1
ATOM 5532 O O . HIS B 1 270 ? 23.535 53.413 21.345 1.00 91.68 267 HIS B O 1
ATOM 5539 N N . PRO B 1 271 ? 22.490 51.504 21.892 1.00 94.36 268 PRO B N 1
ATOM 5540 C CA . PRO B 1 271 ? 23.635 51.060 22.707 1.00 95.79 268 PRO B CA 1
ATOM 5541 C C . PRO B 1 271 ? 24.954 51.020 21.945 1.00 93.24 268 PRO B C 1
ATOM 5542 O O . PRO B 1 271 ? 26.013 51.249 22.548 1.00 95.54 268 PRO B O 1
ATOM 5546 N N . LEU B 1 272 ? 24.918 50.777 20.629 1.00 90.08 269 LEU B N 1
ATOM 5547 C CA . LEU B 1 272 ? 26.152 50.702 19.849 1.00 86.17 269 LEU B CA 1
ATOM 5548 C C . LEU B 1 272 ? 26.894 52.036 19.831 1.00 87.21 269 LEU B C 1
ATOM 5549 O O . LEU B 1 272 ? 28.132 52.067 19.810 1.00 76.15 269 LEU B O 1
ATOM 5554 N N . ASN B 1 273 ? 26.159 53.150 19.851 1.00 95.25 270 ASN B N 1
ATOM 5555 C CA . ASN B 1 273 ? 26.816 54.451 19.915 1.00 99.16 270 ASN B CA 1
ATOM 5556 C C . ASN B 1 273 ? 27.666 54.586 21.169 1.00 101.18 270 ASN B C 1
ATOM 5557 O O . ASN B 1 273 ? 28.690 55.282 21.150 1.00 107.42 270 ASN B O 1
ATOM 5562 N N . ALA B 1 274 ? 27.291 53.893 22.249 1.00 95.54 271 ALA B N 1
ATOM 5563 C CA . ALA B 1 274 ? 28.076 53.915 23.477 1.00 93.33 271 ALA B CA 1
ATOM 5564 C C . ALA B 1 274 ? 29.493 53.399 23.280 1.00 92.73 271 ALA B C 1
ATOM 5565 O O . ALA B 1 274 ? 30.292 53.455 24.224 1.00 91.03 271 ALA B O 1
ATOM 5567 N N . ARG B 1 275 ? 29.821 52.887 22.090 1.00 95.89 272 ARG B N 1
ATOM 5568 C CA . ARG B 1 275 ? 31.161 52.392 21.808 1.00 90.50 272 ARG B CA 1
ATOM 5569 C C . ARG B 1 275 ? 31.686 52.953 20.495 1.00 89.26 272 ARG B C 1
ATOM 5570 O O . ARG B 1 275 ? 32.625 52.389 19.922 1.00 88.69 272 ARG B O 1
ATOM 5578 N N . ARG B 1 276 ? 31.089 54.054 20.018 1.00 90.85 273 ARG B N 1
ATOM 5579 C CA . ARG B 1 276 ? 31.347 54.550 18.667 1.00 86.61 273 ARG B CA 1
ATOM 5580 C C . ARG B 1 276 ? 32.830 54.793 18.422 1.00 86.45 273 ARG B C 1
ATOM 5581 O O . ARG B 1 276 ? 33.360 54.422 17.366 1.00 88.49 273 ARG B O 1
ATOM 5583 N N . GLU B 1 277 ? 33.514 55.410 19.390 1.00 88.77 274 GLU B N 1
ATOM 5584 C CA . GLU B 1 277 ? 34.939 55.695 19.246 1.00 89.07 274 GLU B CA 1
ATOM 5585 C C . GLU B 1 277 ? 35.733 54.438 18.902 1.00 87.01 274 GLU B C 1
ATOM 5586 O O . GLU B 1 277 ? 36.651 54.483 18.073 1.00 88.99 274 GLU B O 1
ATOM 5588 N N . ALA B 1 278 ? 35.390 53.303 19.517 1.00 81.69 275 ALA B N 1
ATOM 5589 C CA . ALA B 1 278 ? 35.996 52.039 19.111 1.00 83.47 275 ALA B CA 1
ATOM 5590 C C . ALA B 1 278 ? 35.549 51.658 17.702 1.00 84.97 275 ALA B C 1
ATOM 5591 O O . ALA B 1 278 ? 36.377 51.439 16.804 1.00 87.81 275 ALA B O 1
ATOM 5593 N N . LEU B 1 279 ? 34.230 51.623 17.488 1.00 75.30 276 LEU B N 1
ATOM 5594 C CA . LEU B 1 279 ? 33.657 51.178 16.221 1.00 62.68 276 LEU B CA 1
ATOM 5595 C C . LEU B 1 279 ? 34.309 51.866 15.034 1.00 72.22 276 LEU B C 1
ATOM 5596 O O . LEU B 1 279 ? 34.889 51.209 14.161 1.00 68.88 276 LEU B O 1
ATOM 5601 N N . GLU B 1 280 ? 34.217 53.200 14.995 1.00 69.97 277 GLU B N 1
ATOM 5602 C CA . GLU B 1 280 ? 34.820 53.973 13.915 1.00 64.11 277 GLU B CA 1
ATOM 5603 C C . GLU B 1 280 ? 36.227 53.486 13.614 1.00 63.91 277 GLU B C 1
ATOM 5604 O O . GLU B 1 280 ? 36.542 53.135 12.470 1.00 73.51 277 GLU B O 1
ATOM 5610 N N . ALA B 1 281 ? 37.065 53.395 14.651 1.00 54.93 278 ALA B N 1
ATOM 5611 C CA . ALA B 1 281 ? 38.450 52.984 14.449 1.00 63.95 278 ALA B CA 1
ATOM 5612 C C . ALA B 1 281 ? 38.522 51.691 13.640 1.00 67.63 278 ALA B C 1
ATOM 5613 O O . ALA B 1 281 ? 39.193 51.628 12.599 1.00 68.08 278 ALA B O 1
ATOM 5615 N N . GLN B 1 282 ? 37.767 50.673 14.070 1.00 69.20 279 GLN B N 1
ATOM 5616 C CA . GLN B 1 282 ? 37.783 49.379 13.391 1.00 63.05 279 GLN B CA 1
ATOM 5617 C C . GLN B 1 282 ? 37.409 49.522 11.922 1.00 61.32 279 GLN B C 1
ATOM 5618 O O . GLN B 1 282 ? 38.080 48.966 11.041 1.00 73.36 279 GLN B O 1
ATOM 5624 N N . VAL B 1 283 ? 36.356 50.293 11.635 1.00 60.42 280 VAL B N 1
ATOM 5625 C CA . VAL B 1 283 ? 35.944 50.481 10.247 1.00 64.97 280 VAL B CA 1
ATOM 5626 C C . VAL B 1 283 ? 37.047 51.174 9.461 1.00 71.65 280 VAL B C 1
ATOM 5627 O O . VAL B 1 283 ? 37.359 50.788 8.323 1.00 68.48 280 VAL B O 1
ATOM 5631 N N . ALA B 1 284 ? 37.685 52.182 10.069 1.00 76.04 281 ALA B N 1
ATOM 5632 C CA . ALA B 1 284 ? 38.827 52.814 9.421 1.00 74.50 281 ALA B CA 1
ATOM 5633 C C . ALA B 1 284 ? 39.861 51.761 9.074 1.00 68.91 281 ALA B C 1
ATOM 5634 O O . ALA B 1 284 ? 40.361 51.703 7.942 1.00 72.11 281 ALA B O 1
ATOM 5636 N N . LEU B 1 285 ? 40.121 50.862 10.029 1.00 61.51 282 LEU B N 1
ATOM 5637 C CA . LEU B 1 285 ? 41.031 49.752 9.788 1.00 54.82 282 LEU B CA 1
ATOM 5638 C C . LEU B 1 285 ? 40.638 48.996 8.522 1.00 62.18 282 LEU B C 1
ATOM 5639 O O . LEU B 1 285 ? 41.452 48.830 7.603 1.00 65.69 282 LEU B O 1
ATOM 5644 N N . LEU B 1 286 ? 39.367 48.594 8.432 1.00 59.94 283 LEU B N 1
ATOM 5645 C CA . LEU B 1 286 ? 38.897 47.885 7.248 1.00 56.99 283 LEU B CA 1
ATOM 5646 C C . LEU B 1 286 ? 39.193 48.691 5.990 1.00 59.70 283 LEU B C 1
ATOM 5647 O O . LEU B 1 286 ? 39.755 48.169 5.018 1.00 59.33 283 LEU B O 1
ATOM 5652 N N . GLU B 1 287 ? 38.868 49.990 6.022 1.00 58.22 284 GLU B N 1
ATOM 5653 C CA . GLU B 1 287 ? 39.147 50.862 4.885 1.00 64.13 284 GLU B CA 1
ATOM 5654 C C . GLU B 1 287 ? 40.605 50.738 4.461 1.00 58.53 284 GLU B C 1
ATOM 5655 O O . GLU B 1 287 ? 40.905 50.404 3.304 1.00 59.60 284 GLU B O 1
ATOM 5661 N N . ALA B 1 288 ? 41.521 50.926 5.418 1.00 50.54 285 ALA B N 1
ATOM 5662 C CA . ALA B 1 288 ? 42.943 50.807 5.122 1.00 51.99 285 ALA B CA 1
ATOM 5663 C C . ALA B 1 288 ? 43.234 49.487 4.415 1.00 61.68 285 ALA B C 1
ATOM 5664 O O . ALA B 1 288 ? 43.811 49.463 3.317 1.00 66.05 285 ALA B O 1
ATOM 5666 N N . VAL B 1 289 ? 42.745 48.383 4.989 1.00 57.52 286 VAL B N 1
ATOM 5667 C CA . VAL B 1 289 ? 43.039 47.068 4.431 1.00 52.99 286 VAL B CA 1
ATOM 5668 C C . VAL B 1 289 ? 42.546 46.992 2.997 1.00 56.56 286 VAL B C 1
ATOM 5669 O O . VAL B 1 289 ? 43.273 46.562 2.090 1.00 68.14 286 VAL B O 1
ATOM 5673 N N . ASP B 1 290 ? 41.316 47.460 2.765 1.00 55.20 287 ASP B N 1
ATOM 5674 C CA . ASP B 1 290 ? 40.765 47.425 1.417 1.00 68.71 287 ASP B CA 1
ATOM 5675 C C . ASP B 1 290 ? 41.698 48.139 0.447 1.00 69.13 287 ASP B C 1
ATOM 5676 O O . ASP B 1 290 ? 42.112 47.564 -0.572 1.00 74.77 287 ASP B O 1
ATOM 5681 N N . ARG B 1 291 ? 42.116 49.361 0.802 1.00 69.70 288 ARG B N 1
ATOM 5682 C CA . ARG B 1 291 ? 43.084 50.087 -0.010 1.00 71.33 288 ARG B CA 1
ATOM 5683 C C . ARG B 1 291 ? 44.262 49.188 -0.346 1.00 78.59 288 ARG B C 1
ATOM 5684 O O . ARG B 1 291 ? 44.535 48.904 -1.521 1.00 80.52 288 ARG B O 1
ATOM 5692 N N . PHE B 1 292 ? 44.919 48.673 0.699 1.00 73.75 289 PHE B N 1
ATOM 5693 C CA . PHE B 1 292 ? 46.101 47.853 0.488 1.00 65.69 289 PHE B CA 1
ATOM 5694 C C . PHE B 1 292 ? 45.796 46.722 -0.489 1.00 70.38 289 PHE B C 1
ATOM 5695 O O . PHE B 1 292 ? 46.491 46.555 -1.500 1.00 75.82 289 PHE B O 1
ATOM 5703 N N . LEU B 1 293 ? 44.689 46.002 -0.256 1.00 61.06 290 LEU B N 1
ATOM 5704 C CA . LEU B 1 293 ? 44.396 44.824 -1.066 1.00 62.89 290 LEU B CA 1
ATOM 5705 C C . LEU B 1 293 ? 44.221 45.180 -2.531 1.00 72.32 290 LEU B C 1
ATOM 5706 O O . LEU B 1 293 ? 44.557 44.376 -3.409 1.00 78.22 290 LEU B O 1
ATOM 5711 N N . LYS B 1 294 ? 43.704 46.379 -2.814 1.00 69.80 291 LYS B N 1
ATOM 5712 C CA . LYS B 1 294 ? 43.530 46.801 -4.195 1.00 72.54 291 LYS B CA 1
ATOM 5713 C C . LYS B 1 294 ? 44.843 47.249 -4.821 1.00 75.52 291 LYS B C 1
ATOM 5714 O O . LYS B 1 294 ? 45.073 46.997 -6.010 1.00 81.29 291 LYS B O 1
ATOM 5720 N N . ALA B 1 295 ? 45.717 47.894 -4.045 1.00 68.99 292 ALA B N 1
ATOM 5721 C CA . ALA B 1 295 ? 46.933 48.460 -4.613 1.00 66.12 292 ALA B CA 1
ATOM 5722 C C . ALA B 1 295 ? 48.118 47.511 -4.573 1.00 72.50 292 ALA B C 1
ATOM 5723 O O . ALA B 1 295 ? 49.067 47.706 -5.340 1.00 82.14 292 ALA B O 1
ATOM 5725 N N . ARG B 1 296 ? 48.083 46.487 -3.715 1.00 73.15 293 ARG B N 1
ATOM 5726 C CA . ARG B 1 296 ? 49.219 45.576 -3.530 1.00 75.57 293 ARG B CA 1
ATOM 5727 C C . ARG B 1 296 ? 50.505 46.364 -3.300 1.00 80.60 293 ARG B C 1
ATOM 5728 O O . ARG B 1 296 ? 51.590 45.973 -3.740 1.00 82.42 293 ARG B O 1
ATOM 5736 N N . ASP B 1 297 ? 50.370 47.494 -2.613 1.00 78.32 294 ASP B N 1
ATOM 5737 C CA . ASP B 1 297 ? 51.433 48.473 -2.437 1.00 78.17 294 ASP B CA 1
ATOM 5738 C C . ASP B 1 297 ? 51.785 48.525 -0.958 1.00 73.98 294 ASP B C 1
ATOM 5739 O O . ASP B 1 297 ? 50.982 48.986 -0.139 1.00 75.82 294 ASP B O 1
ATOM 5744 N N . PHE B 1 298 ? 52.990 48.067 -0.620 1.00 70.15 295 PHE B N 1
ATOM 5745 C CA . PHE B 1 298 ? 53.407 48.016 0.775 1.00 67.58 295 PHE B CA 1
ATOM 5746 C C . PHE B 1 298 ? 53.699 49.387 1.368 1.00 74.71 295 PHE B C 1
ATOM 5747 O O . PHE B 1 298 ? 54.139 49.454 2.520 1.00 77.67 295 PHE B O 1
ATOM 5755 N N . ALA B 1 299 ? 53.462 50.484 0.646 1.00 74.51 296 ALA B N 1
ATOM 5756 C CA . ALA B 1 299 ? 53.615 51.792 1.274 1.00 71.13 296 ALA B CA 1
ATOM 5757 C C . ALA B 1 299 ? 52.479 52.072 2.244 1.00 73.96 296 ALA B C 1
ATOM 5758 O O . ALA B 1 299 ? 52.636 52.878 3.168 1.00 76.51 296 ALA B O 1
ATOM 5760 N N . LEU B 1 300 ? 51.331 51.422 2.049 1.00 72.31 297 LEU B N 1
ATOM 5761 C CA . LEU B 1 300 ? 50.134 51.679 2.848 1.00 68.42 297 LEU B CA 1
ATOM 5762 C C . LEU B 1 300 ? 50.254 50.907 4.156 1.00 70.34 297 LEU B C 1
ATOM 5763 O O . LEU B 1 300 ? 49.746 49.794 4.314 1.00 67.07 297 LEU B O 1
ATOM 5768 N N . LYS B 1 301 ? 50.937 51.530 5.119 1.00 69.29 298 LYS B N 1
ATOM 5769 C CA . LYS B 1 301 ? 51.305 50.825 6.344 1.00 62.62 298 LYS B CA 1
ATOM 5770 C C . LYS B 1 301 ? 50.087 50.404 7.150 1.00 63.49 298 LYS B C 1
ATOM 5771 O O . LYS B 1 301 ? 50.095 49.334 7.774 1.00 58.25 298 LYS B O 1
ATOM 5777 N N . GLU B 1 302 ? 49.039 51.232 7.156 1.00 61.77 299 GLU B N 1
ATOM 5778 C CA . GLU B 1 302 ? 47.854 50.933 7.955 1.00 64.25 299 GLU B CA 1
ATOM 5779 C C . GLU B 1 302 ? 47.176 49.647 7.491 1.00 68.89 299 GLU B C 1
ATOM 5780 O O . GLU B 1 302 ? 46.829 48.788 8.313 1.00 72.44 299 GLU B O 1
ATOM 5786 N N . GLY B 1 303 ? 46.977 49.500 6.180 1.00 68.07 300 GLY B N 1
ATOM 5787 C CA . GLY B 1 303 ? 46.360 48.291 5.661 1.00 55.01 300 GLY B CA 1
ATOM 5788 C C . GLY B 1 303 ? 47.208 47.057 5.900 1.00 59.63 300 GLY B C 1
ATOM 5789 O O . GLY B 1 303 ? 46.678 45.977 6.182 1.00 59.86 300 GLY B O 1
ATOM 5790 N N . VAL B 1 304 ? 48.533 47.198 5.793 1.00 53.31 301 VAL B N 1
ATOM 5791 C CA . VAL B 1 304 ? 49.432 46.096 6.132 1.00 54.70 301 VAL B CA 1
ATOM 5792 C C . VAL B 1 304 ? 49.220 45.668 7.577 1.00 53.50 301 VAL B C 1
ATOM 5793 O O . VAL B 1 304 ? 49.115 44.472 7.884 1.00 51.19 301 VAL B O 1
ATOM 5797 N N . TYR B 1 305 ? 49.162 46.649 8.489 1.00 53.30 302 TYR B N 1
ATOM 5798 C CA . TYR B 1 305 ? 48.981 46.336 9.906 1.00 56.71 302 TYR B CA 1
ATOM 5799 C C . TYR B 1 305 ? 47.650 45.638 10.143 1.00 53.61 302 TYR B C 1
ATOM 5800 O O . TYR B 1 305 ? 47.567 44.693 10.934 1.00 57.03 302 TYR B O 1
ATOM 5809 N N . GLY B 1 306 ? 46.592 46.097 9.472 1.00 54.37 303 GLY B N 1
ATOM 5810 C CA . GLY B 1 306 ? 45.287 45.483 9.667 1.00 49.51 303 GLY B CA 1
ATOM 5811 C C . GLY B 1 306 ? 45.226 44.058 9.152 1.00 48.41 303 GLY B C 1
ATOM 5812 O O . GLY B 1 306 ? 44.653 43.170 9.800 1.00 54.73 303 GLY B O 1
ATOM 5813 N N . LEU B 1 307 ? 45.817 43.819 7.981 1.00 46.16 304 LEU B N 1
ATOM 5814 C CA . LEU B 1 307 ? 45.840 42.468 7.433 1.00 47.39 304 LEU B CA 1
ATOM 5815 C C . LEU B 1 307 ? 46.655 41.528 8.318 1.00 47.23 304 LEU B C 1
ATOM 5816 O O . LEU B 1 307 ? 46.175 40.458 8.721 1.00 49.09 304 LEU B O 1
ATOM 5821 N N . ALA B 1 308 ? 47.878 41.932 8.669 1.00 49.16 305 ALA B N 1
ATOM 5822 C CA . ALA B 1 308 ? 48.714 41.097 9.529 1.00 54.07 305 ALA B CA 1
ATOM 5823 C C . ALA B 1 308 ? 48.056 40.840 10.884 1.00 51.22 305 ALA B C 1
ATOM 5824 O O . ALA B 1 308 ? 48.141 39.729 11.422 1.00 49.82 305 ALA B O 1
ATOM 5826 N N . ARG B 1 309 ? 47.388 41.849 11.453 1.00 56.37 306 ARG B N 1
ATOM 5827 C CA . ARG B 1 309 ? 46.768 41.641 12.759 1.00 56.77 306 ARG B CA 1
ATOM 5828 C C . ARG B 1 309 ? 45.583 40.689 12.660 1.00 50.24 306 ARG B C 1
ATOM 5829 O O . ARG B 1 309 ? 45.409 39.822 13.523 1.00 46.31 306 ARG B O 1
ATOM 5837 N N . THR B 1 310 ? 44.755 40.834 11.625 1.00 45.72 307 THR B N 1
ATOM 5838 C CA . THR B 1 310 ? 43.668 39.881 11.427 1.00 56.01 307 THR B CA 1
ATOM 5839 C C . THR B 1 310 ? 44.207 38.459 11.297 1.00 53.57 307 THR B C 1
ATOM 5840 O O . THR B 1 310 ? 43.744 37.545 11.986 1.00 52.91 307 THR B O 1
ATOM 5844 N N . LEU B 1 311 ? 45.216 38.264 10.445 1.00 41.29 308 LEU B N 1
ATOM 5845 C CA . LEU B 1 311 ? 45.792 36.933 10.269 1.00 51.13 308 LEU B CA 1
ATOM 5846 C C . LEU B 1 311 ? 46.362 36.376 11.573 1.00 51.45 308 LEU B C 1
ATOM 5847 O O . LEU B 1 311 ? 46.259 35.168 11.828 1.00 51.23 308 LEU B O 1
ATOM 5852 N N . LEU B 1 312 ? 46.947 37.230 12.418 1.00 50.70 309 LEU B N 1
ATOM 5853 C CA . LEU B 1 312 ? 47.508 36.747 13.679 1.00 50.99 309 LEU B CA 1
ATOM 5854 C C . LEU B 1 312 ? 46.423 36.409 14.698 1.00 49.93 309 LEU B C 1
ATOM 5855 O O . LEU B 1 312 ? 46.567 35.454 15.472 1.00 57.76 309 LEU B O 1
ATOM 5860 N N . HIS B 1 313 ? 45.334 37.174 14.717 1.00 47.02 310 HIS B N 1
ATOM 5861 C CA . HIS B 1 313 ? 44.205 36.826 15.572 1.00 55.28 310 HIS B CA 1
ATOM 5862 C C . HIS B 1 313 ? 43.604 35.491 15.151 1.00 50.11 310 HIS B C 1
ATOM 5863 O O . HIS B 1 313 ? 43.313 34.629 15.993 1.00 65.50 310 HIS B O 1
ATOM 5870 N N . LEU B 1 314 ? 43.424 35.298 13.840 1.00 47.53 311 LEU B N 1
ATOM 5871 C CA . LEU B 1 314 ? 42.948 34.014 13.333 1.00 51.80 311 LEU B CA 1
ATOM 5872 C C . LEU B 1 314 ? 43.900 32.876 13.706 1.00 56.13 311 LEU B C 1
ATOM 5873 O O . LEU B 1 314 ? 43.452 31.788 14.083 1.00 52.29 311 LEU B O 1
ATOM 5878 N N . ALA B 1 315 ? 45.215 33.108 13.617 1.00 53.42 312 ALA B N 1
ATOM 5879 C CA . ALA B 1 315 ? 46.169 32.069 14.006 1.00 51.24 312 ALA B CA 1
ATOM 5880 C C . ALA B 1 315 ? 46.033 31.711 15.481 1.00 49.77 312 ALA B C 1
ATOM 5881 O O . ALA B 1 315 ? 46.042 30.527 15.842 1.00 44.12 312 ALA B O 1
ATOM 5883 N N . GLN B 1 316 ? 45.909 32.720 16.350 1.00 44.39 313 GLN B N 1
ATOM 5884 C CA . GLN B 1 316 ? 45.742 32.456 17.778 1.00 52.62 313 GLN B CA 1
ATOM 5885 C C . GLN B 1 316 ? 44.466 31.674 18.063 1.00 58.12 313 GLN B C 1
ATOM 5886 O O . GLN B 1 316 ? 44.470 30.759 18.894 1.00 58.60 313 GLN B O 1
ATOM 5892 N N . GLU B 1 317 ? 43.357 32.020 17.401 1.00 52.12 314 GLU B N 1
ATOM 5893 C CA . GLU B 1 317 ? 42.117 31.311 17.704 1.00 53.71 314 GLU B CA 1
ATOM 5894 C C . GLU B 1 317 ? 42.108 29.892 17.146 1.00 62.37 314 GLU B C 1
ATOM 5895 O O . GLU B 1 317 ? 41.264 29.088 17.548 1.00 57.36 314 GLU B O 1
ATOM 5901 N N . ALA B 1 318 ? 43.037 29.563 16.254 1.00 50.71 315 ALA B N 1
ATOM 5902 C CA . ALA B 1 318 ? 43.140 28.236 15.665 1.00 52.47 315 ALA B CA 1
ATOM 5903 C C . ALA B 1 318 ? 44.311 27.435 16.219 1.00 57.86 315 ALA B C 1
ATOM 5904 O O . ALA B 1 318 ? 44.541 26.309 15.769 1.00 49.53 315 ALA B O 1
ATOM 5906 N N . LYS B 1 319 ? 45.044 27.981 17.191 1.00 52.75 316 LYS B N 1
ATOM 5907 C CA . LYS B 1 319 ? 46.270 27.340 17.661 1.00 53.66 316 LYS B CA 1
ATOM 5908 C C . LYS B 1 319 ? 45.993 25.997 18.327 1.00 61.26 316 LYS B C 1
ATOM 5909 O O . LYS B 1 319 ? 46.736 25.030 18.117 1.00 60.27 316 LYS B O 1
ATOM 5915 N N . GLU B 1 320 ? 44.938 25.916 19.139 1.00 67.75 317 GLU B N 1
ATOM 5916 C CA . GLU B 1 320 ? 44.703 24.715 19.933 1.00 78.56 317 GLU B CA 1
ATOM 5917 C C . GLU B 1 320 ? 44.135 23.581 19.086 1.00 74.67 317 GLU B C 1
ATOM 5918 O O . GLU B 1 320 ? 44.667 22.465 19.093 1.00 74.54 317 GLU B O 1
ATOM 5924 N N . GLU B 1 321 ? 43.065 23.856 18.342 1.00 73.17 318 GLU B N 1
ATOM 5925 C CA . GLU B 1 321 ? 42.310 22.828 17.638 1.00 75.41 318 GLU B CA 1
ATOM 5926 C C . GLU B 1 321 ? 42.658 22.708 16.160 1.00 73.11 318 GLU B C 1
ATOM 5927 O O . GLU B 1 321 ? 42.582 21.605 15.614 1.00 68.89 318 GLU B O 1
ATOM 5933 N N . ALA B 1 322 ? 43.027 23.797 15.486 1.00 64.78 319 ALA B N 1
ATOM 5934 C CA . ALA B 1 322 ? 43.311 23.712 14.058 1.00 57.60 319 ALA B CA 1
ATOM 5935 C C . ALA B 1 322 ? 44.750 24.114 13.778 1.00 55.70 319 ALA B C 1
ATOM 5936 O O . ALA B 1 322 ? 44.995 25.142 13.143 1.00 52.38 319 ALA B O 1
ATOM 5938 N N . ALA B 1 323 ? 45.710 23.315 14.246 1.00 47.43 320 ALA B N 1
ATOM 5939 C CA . ALA B 1 323 ? 47.104 23.746 14.205 1.00 46.11 320 ALA B CA 1
ATOM 5940 C C . ALA B 1 323 ? 47.618 23.907 12.774 1.00 46.85 320 ALA B C 1
ATOM 5941 O O . ALA B 1 323 ? 48.442 24.787 12.511 1.00 47.76 320 ALA B O 1
ATOM 5943 N N . VAL B 1 324 ? 47.168 23.060 11.839 1.00 45.59 321 VAL B N 1
ATOM 5944 C CA . VAL B 1 324 ? 47.588 23.198 10.439 1.00 50.62 321 VAL B CA 1
ATOM 5945 C C . VAL B 1 324 ? 47.134 24.543 9.881 1.00 52.60 321 VAL B C 1
ATOM 5946 O O . VAL B 1 324 ? 47.914 25.304 9.276 1.00 59.88 321 VAL B O 1
ATOM 5950 N N . LEU B 1 325 ? 45.848 24.843 10.069 1.00 49.88 322 LEU B N 1
ATOM 5951 C CA . LEU B 1 325 ? 45.294 26.108 9.615 1.00 51.39 322 LEU B CA 1
ATOM 5952 C C . LEU B 1 325 ? 45.982 27.285 10.300 1.00 50.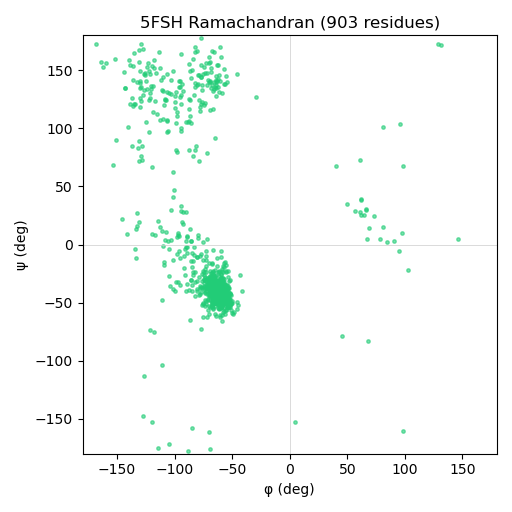70 322 LEU B C 1
ATOM 5953 O O . LEU B 1 325 ? 46.325 28.286 9.653 1.00 54.41 322 LEU B O 1
ATOM 5958 N N . ALA B 1 326 ? 46.223 27.167 11.607 1.00 51.45 323 ALA B N 1
ATOM 5959 C CA . ALA B 1 326 ? 46.898 28.234 12.336 1.00 50.38 323 ALA B CA 1
ATOM 5960 C C . ALA B 1 326 ? 48.298 28.473 11.788 1.00 56.19 323 ALA B C 1
ATOM 5961 O O . ALA B 1 326 ? 48.735 29.624 11.665 1.00 48.81 323 ALA B O 1
ATOM 5963 N N . ALA B 1 327 ? 49.017 27.397 11.451 1.00 53.07 324 ALA B N 1
ATOM 5964 C CA . ALA B 1 327 ? 50.340 2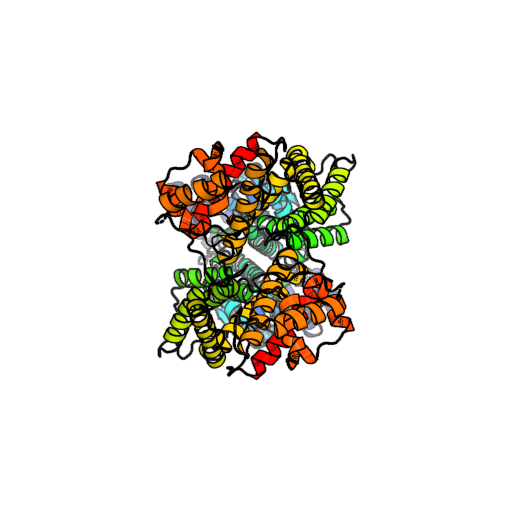7.556 10.853 1.00 47.91 324 ALA B CA 1
ATOM 5965 C C . ALA B 1 327 ? 50.255 28.329 9.550 1.00 50.32 324 ALA B C 1
ATOM 5966 O O . ALA B 1 327 ? 51.084 29.206 9.284 1.00 42.02 324 ALA B O 1
ATOM 5968 N N . LEU B 1 328 ? 49.261 28.012 8.718 1.00 47.35 325 LEU B N 1
ATOM 5969 C CA . LEU B 1 328 ? 49.098 28.756 7.472 1.00 53.07 325 LEU B CA 1
ATOM 5970 C C . LEU B 1 328 ? 48.879 30.252 7.732 1.00 48.25 325 LEU B C 1
ATOM 5971 O O . LEU B 1 328 ? 49.546 31.109 7.130 1.00 49.71 325 LEU B O 1
ATOM 5976 N N . TYR B 1 329 ? 47.949 30.584 8.635 1.00 45.94 326 TYR B N 1
ATOM 5977 C CA . TYR B 1 329 ? 47.687 31.986 8.975 1.00 42.09 326 TYR B CA 1
ATOM 5978 C C . TYR B 1 329 ? 48.955 32.701 9.436 1.00 48.25 326 TYR B C 1
ATOM 5979 O O . TYR B 1 329 ? 49.292 33.792 8.949 1.00 49.74 326 TYR B O 1
ATOM 5988 N N . ALA B 1 330 ? 49.655 32.106 10.406 1.00 47.56 327 ALA B N 1
ATOM 5989 C CA . ALA B 1 330 ? 50.836 32.755 10.965 1.00 50.34 327 ALA B CA 1
ATOM 5990 C C . ALA B 1 330 ? 51.914 32.942 9.908 1.00 52.95 327 ALA B C 1
ATOM 5991 O O . ALA B 1 330 ? 52.575 33.988 9.871 1.00 47.37 327 ALA B O 1
ATOM 5993 N N . TYR B 1 331 ? 52.100 31.944 9.031 1.00 48.11 328 TYR B N 1
ATOM 5994 C CA . TYR B 1 331 ? 53.049 32.096 7.930 1.00 50.71 328 TYR B CA 1
ATOM 5995 C C . TYR B 1 331 ? 52.701 33.297 7.056 1.00 59.29 328 TYR B C 1
ATOM 5996 O O . TYR B 1 331 ? 53.584 34.085 6.695 1.00 49.38 328 TYR B O 1
ATOM 6005 N N . ARG B 1 332 ? 51.421 33.459 6.704 1.00 38.63 329 ARG B N 1
ATOM 6006 C CA . ARG B 1 332 ? 51.074 34.580 5.837 1.00 52.55 329 ARG B CA 1
ATOM 6007 C C . ARG B 1 332 ? 51.314 35.917 6.538 1.00 45.48 329 ARG B C 1
ATOM 6008 O O . ARG B 1 332 ? 51.841 36.859 5.931 1.00 48.27 329 ARG B O 1
ATOM 6016 N N . ALA B 1 333 ? 50.947 36.014 7.820 1.00 45.35 330 ALA B N 1
ATOM 6017 C CA . ALA B 1 333 ? 51.202 37.243 8.572 1.00 49.02 330 ALA B CA 1
ATOM 6018 C C . ALA B 1 333 ? 52.691 37.569 8.610 1.00 56.05 330 ALA B C 1
ATOM 6019 O O . ALA B 1 333 ? 53.099 38.698 8.298 1.00 51.79 330 ALA B O 1
ATOM 6021 N N . LEU B 1 334 ? 53.523 36.590 8.992 1.00 49.94 331 LEU B N 1
ATOM 6022 C CA . LEU B 1 334 ? 54.959 36.846 9.083 1.00 53.02 331 LEU B CA 1
ATOM 6023 C C . LEU B 1 334 ? 55.531 37.251 7.731 1.00 52.97 331 LEU B C 1
ATOM 6024 O O . LEU B 1 334 ? 56.354 38.170 7.648 1.00 51.32 331 LEU B O 1
ATOM 6029 N N . GLU B 1 335 ? 55.085 36.594 6.656 1.00 48.36 332 GLU B N 1
ATOM 6030 C CA . GLU B 1 335 ? 55.552 36.958 5.320 1.00 56.38 332 GLU B CA 1
ATOM 6031 C C . GLU B 1 335 ? 55.202 38.406 4.982 1.00 55.08 332 GLU B C 1
ATOM 6032 O O . GLU B 1 335 ? 56.049 39.152 4.475 1.00 52.87 332 GLU B O 1
ATOM 6038 N N . LEU B 1 336 ? 53.959 38.824 5.250 1.00 48.19 333 LEU B N 1
ATOM 6039 C CA . LEU B 1 336 ? 53.578 40.210 4.973 1.00 45.69 333 LEU B CA 1
ATOM 6040 C C . LEU B 1 336 ? 54.417 41.195 5.782 1.00 54.51 333 LEU B C 1
ATOM 6041 O O . LEU B 1 336 ? 54.837 42.243 5.265 1.00 56.22 333 LEU B O 1
ATOM 6046 N N . LEU B 1 337 ? 54.679 40.875 7.051 1.00 48.51 334 LEU B N 1
ATOM 6047 C CA . LEU B 1 337 ? 55.467 41.780 7.882 1.00 51.41 334 LEU B CA 1
ATOM 6048 C C . LEU B 1 337 ? 56.908 41.890 7.389 1.00 57.76 334 LEU B C 1
ATOM 6049 O O . LEU B 1 337 ? 57.469 42.993 7.336 1.00 60.20 334 LEU B O 1
ATOM 6054 N N . LEU B 1 338 ? 57.521 40.767 7.009 1.00 54.69 335 LEU B N 1
ATOM 6055 C CA . LEU B 1 338 ? 58.873 40.839 6.462 1.00 54.52 335 LEU B CA 1
ATOM 6056 C C . LEU B 1 338 ? 58.904 41.587 5.137 1.00 63.85 335 LEU B C 1
ATOM 6057 O O . LEU B 1 338 ? 59.873 42.302 4.851 1.00 65.40 335 LEU B O 1
ATOM 6062 N N . GLN B 1 339 ? 57.863 41.426 4.315 1.00 57.23 336 GLN B N 1
ATOM 6063 C CA . GLN B 1 339 ? 57.801 42.147 3.048 1.00 54.92 336 GLN B CA 1
ATOM 6064 C C . GLN B 1 339 ? 57.700 43.650 3.270 1.00 64.31 336 GLN B C 1
ATOM 6065 O O . GLN B 1 339 ? 58.258 44.440 2.492 1.00 61.84 336 GLN B O 1
ATOM 6071 N N . GLU B 1 340 ? 56.975 44.069 4.313 1.00 54.03 337 GLU B N 1
ATOM 6072 C CA . GLU B 1 340 ? 56.924 45.491 4.643 1.00 62.23 337 GLU B CA 1
ATOM 6073 C C . GLU B 1 340 ? 58.290 45.990 5.111 1.00 60.01 337 GLU B C 1
ATOM 6074 O O . GLU B 1 340 ? 58.766 47.051 4.673 1.00 57.03 337 GLU B O 1
ATOM 6080 N N . ARG B 1 341 ? 58.946 45.229 5.996 1.00 59.97 338 ARG B N 1
ATOM 6081 C CA . ARG B 1 341 ? 60.319 45.567 6.364 1.00 56.80 338 ARG B CA 1
ATOM 6082 C C . ARG B 1 341 ? 61.200 45.721 5.128 1.00 62.01 338 ARG B C 1
ATOM 6083 O O . ARG B 1 341 ? 62.067 46.600 5.078 1.00 63.64 338 ARG B O 1
ATOM 6091 N N . LEU B 1 342 ? 60.986 44.885 4.111 1.00 64.44 339 LEU B N 1
ATOM 6092 C CA . LEU B 1 342 ? 61.761 45.025 2.885 1.00 59.94 339 LEU B CA 1
ATOM 6093 C C . LEU B 1 342 ? 61.385 46.302 2.143 1.00 68.35 339 LEU B C 1
ATOM 6094 O O . LEU B 1 342 ? 62.256 46.981 1.586 1.00 77.29 339 LEU B O 1
ATOM 6099 N N . ALA B 1 343 ? 60.095 46.658 2.141 1.00 66.69 340 ALA B N 1
ATOM 6100 C CA . ALA B 1 343 ? 59.656 47.892 1.495 1.00 66.08 340 ALA B CA 1
ATOM 6101 C C . ALA B 1 343 ? 60.289 49.130 2.118 1.00 73.84 340 ALA B C 1
ATOM 6102 O O . ALA B 1 343 ? 60.428 50.151 1.432 1.00 77.01 340 ALA B O 1
ATOM 6104 N N . LEU B 1 344 ? 60.662 49.073 3.402 1.00 68.46 341 LEU B N 1
ATOM 6105 C CA . LEU B 1 344 ? 61.418 50.180 3.989 1.00 67.80 341 LEU B CA 1
ATOM 6106 C C . LEU B 1 344 ? 62.688 50.476 3.195 1.00 82.75 341 LEU B C 1
ATOM 6107 O O . LEU B 1 344 ? 63.043 51.643 2.991 1.00 82.43 341 LEU B O 1
ATOM 6112 N N . LEU B 1 345 ? 63.386 49.440 2.736 1.00 88.12 342 LEU B N 1
ATOM 6113 C CA . LEU B 1 345 ? 64.596 49.635 1.946 1.00 85.09 342 LEU B CA 1
ATOM 6114 C C . LEU B 1 345 ? 64.311 49.788 0.460 1.00 85.31 342 LEU B C 1
ATOM 6115 O O . LEU B 1 345 ? 65.241 49.692 -0.346 1.00 88.83 342 LEU B O 1
ATOM 6120 N N . GLY B 1 346 ? 63.056 50.007 0.082 1.00 87.22 343 GLY B N 1
ATOM 6121 C CA . GLY B 1 346 ? 62.699 50.196 -1.315 1.00 89.45 343 GLY B CA 1
ATOM 6122 C C . GLY B 1 346 ? 62.987 49.014 -2.214 1.00 92.46 343 GLY B C 1
ATOM 6123 O O . GLY B 1 346 ? 63.409 49.204 -3.362 1.00 96.29 343 GLY B O 1
ATOM 6124 N N . ARG B 1 347 ? 62.765 47.794 -1.727 1.00 90.86 344 ARG B N 1
ATOM 6125 C CA . ARG B 1 347 ? 62.993 46.583 -2.506 1.00 96.60 344 ARG B CA 1
ATOM 6126 C C . ARG B 1 347 ? 61.748 45.702 -2.453 1.00 105.00 344 ARG B C 1
ATOM 6127 O O . ARG B 1 347 ? 60.796 45.984 -1.721 1.00 106.89 344 ARG B O 1
ATOM 6135 N N . ARG B 1 348 ? 61.747 44.628 -3.247 1.00 109.19 345 ARG B N 1
ATOM 6136 C CA . ARG B 1 348 ? 60.558 43.793 -3.387 1.00 102.75 345 ARG B CA 1
ATOM 6137 C C . ARG B 1 348 ? 60.934 42.326 -3.534 1.00 107.62 345 ARG B C 1
ATOM 6138 O O . ARG B 1 348 ? 61.982 41.987 -4.094 1.00 101.04 345 ARG B O 1
ATOM 6146 N N . ALA B 1 349 ? 60.051 41.465 -3.025 1.00 107.29 346 ALA B N 1
ATOM 6147 C CA . ALA B 1 349 ? 60.149 40.010 -3.154 1.00 106.13 346 ALA B CA 1
ATOM 6148 C C . ALA B 1 349 ? 61.551 39.476 -2.873 1.00 106.26 346 ALA B C 1
ATOM 6149 O O . ALA B 1 349 ? 61.887 38.356 -3.264 1.00 101.01 346 ALA B O 1
ATOM 6151 N N . PRO B 1 352 ? 64.266 40.042 -6.249 1.00 113.07 349 PRO B N 1
ATOM 6152 C CA . PRO B 1 352 ? 64.878 40.409 -7.529 1.00 119.84 349 PRO B CA 1
ATOM 6153 C C . PRO B 1 352 ? 65.711 41.680 -7.436 1.00 129.39 349 PRO B C 1
ATOM 6154 O O . PRO B 1 352 ? 66.137 42.226 -8.458 1.00 135.10 349 PRO B O 1
ATOM 6158 N N . GLY B 1 353 ? 65.932 42.148 -6.212 1.00 125.85 350 GLY B N 1
ATOM 6159 C CA . GLY B 1 353 ? 66.768 43.310 -6.008 1.00 126.40 350 GLY B CA 1
ATOM 6160 C C . GLY B 1 353 ? 68.162 42.928 -5.566 1.00 126.74 350 GLY B C 1
ATOM 6161 O O . GLY B 1 353 ? 68.699 43.513 -4.622 1.00 128.97 350 GLY B O 1
ATOM 6162 N N . LEU B 1 354 ? 68.770 41.961 -6.245 1.00 123.83 351 LEU B N 1
ATOM 6163 C CA . LEU B 1 354 ? 70.008 41.352 -5.782 1.00 124.62 351 LEU B CA 1
ATOM 6164 C C . LEU B 1 354 ? 71.195 41.740 -6.653 1.00 132.63 351 LEU B C 1
ATOM 6165 O O . LEU B 1 354 ? 71.073 41.875 -7.875 1.00 133.97 351 LEU B O 1
ATOM 6170 N N . SER B 1 355 ? 72.344 41.904 -6.001 1.00 136.95 352 SER B N 1
ATOM 6171 C CA . SER B 1 355 ? 73.662 42.128 -6.571 1.00 139.03 352 SER B CA 1
ATOM 6172 C C . SER B 1 355 ? 74.622 41.084 -6.018 1.00 144.01 352 SER B C 1
ATOM 6173 O O . SER B 1 355 ? 74.492 40.675 -4.861 1.00 145.78 352 SER B O 1
ATOM 6176 N N . PRO B 1 356 ? 75.616 40.665 -6.813 1.00 148.35 353 PRO B N 1
ATOM 6177 C CA . PRO B 1 356 ? 76.398 39.467 -6.442 1.00 150.83 353 PRO B CA 1
ATOM 6178 C C . PRO B 1 356 ? 77.087 39.546 -5.087 1.00 152.85 353 PRO B C 1
ATOM 6179 O O . PRO B 1 356 ? 77.051 38.562 -4.334 1.00 151.42 353 PRO B O 1
ATOM 6183 N N . GLU B 1 357 ? 77.727 40.672 -4.753 1.00 154.07 354 GLU B N 1
ATOM 6184 C CA . GLU B 1 357 ? 78.330 40.799 -3.429 1.00 150.82 354 GLU B CA 1
ATOM 6185 C C . GLU B 1 357 ? 77.299 40.570 -2.330 1.00 147.66 354 GLU B C 1
ATOM 6186 O O . GLU B 1 357 ? 77.605 39.939 -1.308 1.00 145.88 354 GLU B O 1
ATOM 6188 N N . GLU B 1 358 ? 76.069 41.047 -2.538 1.00 145.17 355 GLU B N 1
ATOM 6189 C CA . GLU B 1 358 ? 75.002 40.830 -1.567 1.00 142.79 355 GLU B CA 1
ATOM 6190 C C . GLU B 1 358 ? 74.607 39.362 -1.491 1.00 144.16 355 GLU B C 1
ATOM 6191 O O . GLU B 1 358 ? 74.507 38.797 -0.398 1.00 140.36 355 GLU B O 1
ATOM 6197 N N . ALA B 1 359 ? 74.349 38.734 -2.644 1.00 148.87 356 ALA B N 1
ATOM 6198 C CA . ALA B 1 359 ? 73.927 37.336 -2.647 1.00 150.81 356 ALA B CA 1
ATOM 6199 C C . ALA B 1 359 ? 74.962 36.448 -1.970 1.00 156.20 356 ALA B C 1
ATOM 6200 O O . ALA B 1 359 ? 74.614 35.567 -1.174 1.00 166.29 356 ALA B O 1
ATOM 6202 N N . GLU B 1 360 ? 76.243 36.679 -2.259 1.00 154.12 357 GLU B N 1
ATOM 6203 C CA . GLU B 1 360 ? 77.293 35.892 -1.620 1.00 145.71 357 GLU B CA 1
ATOM 6204 C C . GLU B 1 360 ? 77.365 36.186 -0.124 1.00 145.04 357 GLU B C 1
ATOM 6205 O O . GLU B 1 360 ? 77.468 35.263 0.698 1.00 144.15 357 GLU B O 1
ATOM 6211 N N . ALA B 1 361 ? 77.296 37.470 0.252 1.00 139.31 358 ALA B N 1
ATOM 6212 C CA . ALA B 1 361 ? 77.294 37.821 1.670 1.00 131.68 358 ALA B CA 1
ATOM 6213 C C . ALA B 1 361 ? 76.156 37.122 2.408 1.00 128.86 358 ALA B C 1
ATOM 6214 O O . ALA B 1 361 ? 76.336 36.641 3.535 1.00 128.10 358 ALA B O 1
ATOM 6216 N N . LEU B 1 362 ? 74.987 37.030 1.769 1.00 126.21 359 LEU B N 1
ATOM 6217 C CA . LEU B 1 362 ? 73.847 36.341 2.366 1.00 122.60 359 LEU B CA 1
ATOM 6218 C C . LEU B 1 362 ? 74.087 34.839 2.450 1.00 123.06 359 LEU B C 1
ATOM 6219 O O . LEU B 1 362 ? 73.645 34.185 3.402 1.00 117.65 359 LEU B O 1
ATOM 6224 N N . ARG B 1 363 ? 74.764 34.267 1.450 1.00 125.40 360 ARG B N 1
ATOM 6225 C CA . ARG B 1 363 ? 75.138 32.857 1.536 1.00 122.29 360 ARG B CA 1
ATOM 6226 C C . ARG B 1 363 ? 76.001 32.602 2.767 1.00 119.92 360 ARG B C 1
ATOM 6227 O O . ARG B 1 363 ? 75.800 31.618 3.494 1.00 115.96 360 ARG B O 1
ATOM 6235 N N . LYS B 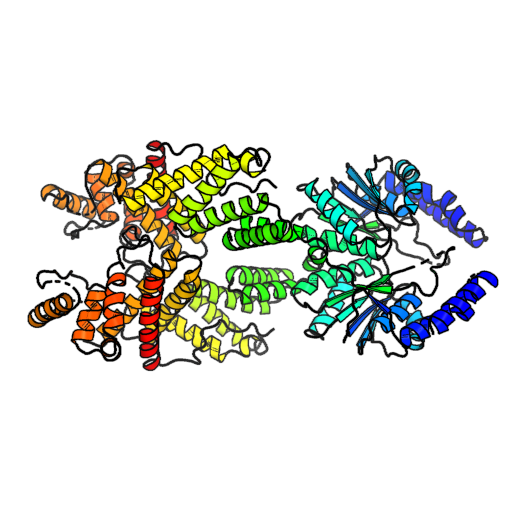1 364 ? 76.958 33.499 3.030 1.00 124.27 361 LYS B N 1
ATOM 6236 C CA . LYS B 1 364 ? 77.841 33.322 4.182 1.00 119.65 361 LYS B CA 1
ATOM 6237 C C . LYS B 1 364 ? 77.094 33.544 5.492 1.00 117.56 361 LYS B C 1
ATOM 6238 O O . LYS B 1 364 ? 77.340 32.846 6.486 1.00 114.72 361 LYS B O 1
ATOM 6244 N N . ALA B 1 365 ? 76.177 34.515 5.512 1.00 117.86 362 ALA B N 1
ATOM 6245 C CA . ALA B 1 365 ? 75.398 34.778 6.719 1.00 115.88 362 ALA B CA 1
ATOM 6246 C C . ALA B 1 365 ? 74.492 33.597 7.058 1.00 116.86 362 ALA B C 1
ATOM 6247 O O . ALA B 1 365 ? 74.518 33.078 8.182 1.00 120.69 362 ALA B O 1
ATOM 6249 N N . LEU B 1 366 ? 73.686 33.157 6.088 1.00 115.32 363 LEU B N 1
ATOM 6250 C CA . LEU B 1 366 ? 72.802 32.013 6.293 1.00 112.16 363 LEU B CA 1
ATOM 6251 C C . LEU B 1 366 ? 73.591 30.783 6.711 1.00 119.03 363 LEU B C 1
ATOM 6252 O O . LEU B 1 366 ? 73.228 30.089 7.669 1.00 117.62 363 LEU B O 1
ATOM 6257 N N . ALA B 1 367 ? 74.681 30.501 5.993 1.00 124.60 364 ALA B N 1
ATOM 6258 C CA . ALA B 1 367 ? 75.475 29.313 6.286 1.00 121.95 364 ALA B CA 1
ATOM 6259 C C . ALA B 1 367 ? 76.068 29.370 7.689 1.00 123.05 364 ALA B C 1
ATOM 6260 O O . ALA B 1 367 ? 76.130 28.352 8.389 1.00 123.08 364 ALA B O 1
ATOM 6262 N N . GLU B 1 368 ? 76.523 30.554 8.107 1.00 124.86 365 GLU B N 1
ATOM 6263 C CA . GLU B 1 368 ? 76.989 30.749 9.477 1.00 119.66 365 GLU B CA 1
ATOM 6264 C C . GLU B 1 368 ? 75.870 30.477 10.476 1.00 119.07 365 GLU B C 1
ATOM 6265 O O . GLU B 1 368 ? 76.091 29.882 11.537 1.00 117.30 365 GLU B O 1
ATOM 6271 N N . LEU B 1 369 ? 74.655 30.923 10.150 1.00 115.43 366 LEU B N 1
ATOM 6272 C CA . LEU B 1 369 ? 73.507 30.688 11.018 1.00 111.68 366 LEU B CA 1
ATOM 6273 C C . LEU B 1 369 ? 73.264 29.196 11.199 1.00 107.35 366 LEU B C 1
ATOM 6274 O O . LEU B 1 369 ? 73.337 28.674 12.314 1.00 112.10 366 LEU B O 1
ATOM 6279 N N . LEU B 1 370 ? 73.001 28.488 10.106 1.00 130.49 367 LEU B N 1
ATOM 6280 C CA . LEU B 1 370 ? 72.715 27.054 10.161 1.00 122.91 367 LEU B CA 1
ATOM 6281 C C . LEU B 1 370 ? 73.966 26.203 10.398 1.00 123.57 367 LEU B C 1
ATOM 6282 O O . LEU B 1 370 ? 73.915 25.188 11.093 1.00 121.05 367 LEU B O 1
ATOM 6287 N N . PRO B 1 374 ? 77.945 25.830 7.418 1.00 127.43 371 PRO B N 1
ATOM 6288 C CA . PRO B 1 374 ? 78.303 25.099 6.194 1.00 131.64 371 PRO B CA 1
ATOM 6289 C C . PRO B 1 374 ? 78.085 25.957 4.944 1.00 135.49 371 PRO B C 1
ATOM 6290 O O . PRO B 1 374 ? 76.947 26.099 4.500 1.00 136.09 371 PRO B O 1
ATOM 6294 N N . GLU B 1 375 ? 79.167 26.483 4.370 1.00 141.39 372 GLU B N 1
ATOM 6295 C CA . GLU B 1 375 ? 79.099 27.676 3.518 1.00 137.99 372 GLU B CA 1
ATOM 6296 C C . GLU B 1 375 ? 79.147 27.325 2.030 1.00 138.46 372 GLU B C 1
ATOM 6297 O O . GLU B 1 375 ? 80.048 27.731 1.287 1.00 139.66 372 GLU B O 1
ATOM 6303 N N . GLU B 1 376 ? 78.124 26.582 1.602 1.00 138.23 373 GLU B N 1
ATOM 6304 C CA . GLU B 1 376 ? 77.922 26.229 0.205 1.00 136.57 373 GLU B CA 1
ATOM 6305 C C . GLU B 1 376 ? 76.433 26.163 -0.106 1.00 135.92 373 GLU B C 1
ATOM 6306 O O . GLU B 1 376 ? 76.019 25.517 -1.071 1.00 134.43 373 GLU B O 1
ATOM 6312 N N . VAL B 1 377 ? 75.622 26.844 0.713 1.00 132.07 374 VAL B N 1
ATOM 6313 C CA . VAL B 1 377 ? 74.164 26.778 0.590 1.00 128.00 374 VAL B CA 1
ATOM 6314 C C . VAL B 1 377 ? 73.706 27.450 -0.698 1.00 128.35 374 VAL B C 1
ATOM 6315 O O . VAL B 1 377 ? 74.343 28.372 -1.225 1.00 130.39 374 VAL B O 1
ATOM 6319 N N . ARG B 1 378 ? 72.570 26.981 -1.200 1.00 126.82 375 ARG B N 1
ATOM 6320 C CA . ARG B 1 378 ? 71.926 27.565 -2.361 1.00 123.79 375 ARG B CA 1
ATOM 6321 C C . ARG B 1 378 ? 70.866 28.566 -1.919 1.00 122.62 375 ARG B C 1
ATOM 6322 O O . ARG B 1 378 ? 70.096 28.307 -0.987 1.00 117.76 375 ARG B O 1
ATOM 6330 N N . LEU B 1 379 ? 70.841 29.721 -2.581 1.00 121.44 376 LEU B N 1
ATOM 6331 C CA . LEU B 1 379 ? 69.768 30.670 -2.363 1.00 114.16 376 LEU B CA 1
ATOM 6332 C C . LEU B 1 379 ? 68.868 30.662 -3.587 1.00 107.29 376 LEU B C 1
ATOM 6333 O O . LEU B 1 379 ? 69.356 30.808 -4.717 1.00 105.32 376 LEU B O 1
ATOM 6338 N N . PRO B 1 380 ? 67.571 30.418 -3.422 1.00 102.07 377 PRO B N 1
ATOM 6339 C CA . PRO B 1 380 ? 66.653 30.490 -4.562 1.00 101.91 377 PRO B CA 1
ATOM 6340 C C . PRO B 1 380 ? 66.642 31.875 -5.186 1.00 103.27 377 PRO B C 1
ATOM 6341 O O . PRO B 1 380 ? 67.215 32.838 -4.673 1.00 102.57 377 PRO B O 1
ATOM 6345 N N . ALA B 1 381 ? 65.985 31.945 -6.343 1.00 104.95 378 ALA B N 1
ATOM 6346 C CA . ALA B 1 381 ? 65.815 33.211 -7.051 1.00 104.92 378 ALA B CA 1
ATOM 6347 C C . ALA B 1 381 ? 65.035 34.209 -6.204 1.00 102.23 378 ALA B C 1
ATOM 6348 O O . ALA B 1 381 ? 65.492 35.332 -5.950 1.00 102.67 378 ALA B O 1
ATOM 6350 N N . LYS B 1 382 ? 63.842 33.808 -5.770 1.00 94.43 379 LYS B N 1
ATOM 6351 C CA . LYS B 1 382 ? 63.027 34.581 -4.845 1.00 92.12 379 LYS B CA 1
ATOM 6352 C C . LYS B 1 382 ? 63.319 34.129 -3.421 1.00 92.73 379 LYS B C 1
ATOM 6353 O O . LYS B 1 382 ? 63.327 32.927 -3.138 1.00 95.29 379 LYS B O 1
ATOM 6359 N N . LEU B 1 383 ? 63.540 35.090 -2.528 1.00 84.13 380 LEU B N 1
ATOM 6360 C CA . LEU B 1 383 ? 63.929 34.766 -1.163 1.00 81.90 380 LEU B CA 1
ATOM 6361 C C . LEU B 1 383 ? 62.774 34.122 -0.403 1.00 83.52 380 LEU B C 1
ATOM 6362 O O . LEU B 1 383 ? 61.616 34.527 -0.539 1.00 79.18 380 LEU B O 1
ATOM 6367 N N . GLY B 1 384 ? 63.099 33.108 0.407 1.00 84.71 381 GLY B N 1
ATOM 6368 C CA . GLY B 1 384 ? 62.148 32.546 1.342 1.00 75.93 381 GLY B CA 1
ATOM 6369 C C . GLY B 1 384 ? 62.167 33.279 2.673 1.00 73.62 381 GLY B C 1
ATOM 6370 O O . GLY B 1 384 ? 62.896 34.249 2.868 1.00 70.76 381 GLY B O 1
ATOM 6371 N N . LEU B 1 385 ? 61.345 32.783 3.604 1.00 68.71 382 LEU B N 1
ATOM 6372 C CA . LEU B 1 385 ? 61.198 33.426 4.908 1.00 68.58 382 LEU B CA 1
ATOM 6373 C C . LEU B 1 385 ? 62.539 33.591 5.614 1.00 69.90 382 LEU B C 1
ATOM 6374 O O . LEU B 1 385 ? 62.915 34.697 6.017 1.00 66.35 382 LEU B O 1
ATOM 6379 N N . LEU B 1 386 ? 63.263 32.485 5.802 1.00 73.50 383 LEU B N 1
ATOM 6380 C CA . LEU B 1 386 ? 64.566 32.566 6.455 1.00 78.83 383 LEU B CA 1
ATOM 6381 C C . LEU B 1 386 ? 65.542 33.397 5.631 1.00 76.58 383 LEU B C 1
ATOM 6382 O O . LEU B 1 386 ? 66.314 34.192 6.183 1.00 73.56 383 LEU B O 1
ATOM 6387 N N . ASP B 1 387 ? 65.512 33.232 4.305 1.00 74.00 384 ASP B N 1
ATOM 6388 C CA . ASP B 1 387 ? 66.371 34.025 3.429 1.00 86.08 384 ASP B CA 1
ATOM 6389 C C . ASP B 1 387 ? 66.067 35.511 3.570 1.00 83.80 384 ASP B C 1
ATOM 6390 O O . ASP B 1 387 ? 66.982 36.335 3.677 1.00 83.02 384 ASP B O 1
ATOM 6395 N N . LEU B 1 388 ? 64.781 35.873 3.564 1.00 77.88 385 LEU B N 1
ATOM 6396 C CA . LEU B 1 388 ? 64.395 37.274 3.697 1.00 73.17 385 LEU B CA 1
ATOM 6397 C C . LEU B 1 388 ? 64.832 37.839 5.042 1.00 70.31 385 LEU B C 1
ATOM 6398 O O . LEU B 1 388 ? 65.316 38.972 5.123 1.00 70.28 385 LEU B O 1
ATOM 6403 N N . LEU B 1 389 ? 64.661 37.063 6.113 1.00 65.45 386 LEU B N 1
ATOM 6404 C CA . LEU B 1 389 ? 65.038 37.542 7.441 1.00 77.62 386 LEU B CA 1
ATOM 6405 C C . LEU B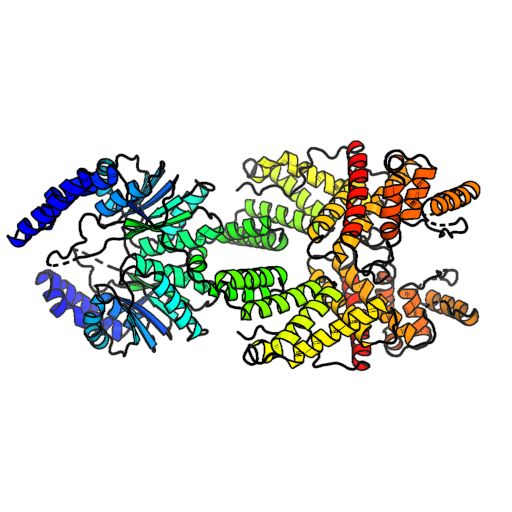 1 389 ? 66.539 37.795 7.527 1.00 82.58 386 LEU B C 1
ATOM 6406 O O . LEU B 1 389 ? 66.984 38.871 7.957 1.00 87.01 386 LEU B O 1
ATOM 6411 N N . ALA B 1 390 ? 67.336 36.809 7.109 1.00 86.02 387 ALA B N 1
ATOM 6412 C CA . ALA B 1 390 ? 68.788 36.960 7.155 1.00 86.58 387 ALA B CA 1
ATOM 6413 C C . ALA B 1 390 ? 69.256 38.103 6.261 1.00 81.08 387 ALA B C 1
ATOM 6414 O O . ALA B 1 390 ? 70.188 38.836 6.614 1.00 84.07 387 ALA B O 1
ATOM 6416 N N . PHE B 1 391 ? 68.614 38.271 5.101 1.00 75.20 388 PHE B N 1
ATOM 6417 C CA . PHE B 1 391 ? 68.943 39.383 4.214 1.00 79.36 388 PHE B CA 1
ATOM 6418 C C . PHE B 1 391 ? 68.662 40.722 4.878 1.00 84.38 388 PHE B C 1
ATOM 6419 O O . PHE B 1 391 ? 69.431 41.678 4.720 1.00 93.47 388 PHE B O 1
ATOM 6427 N N . LEU B 1 392 ? 67.550 40.813 5.608 1.00 80.14 389 LEU B N 1
ATOM 6428 C CA . LEU B 1 392 ? 67.212 42.053 6.295 1.00 84.38 389 LEU B CA 1
ATOM 6429 C C . LEU B 1 392 ? 68.165 42.335 7.449 1.00 88.97 389 LEU B C 1
ATOM 6430 O O . LEU B 1 392 ? 68.385 43.502 7.796 1.00 94.28 389 LEU B O 1
ATOM 6435 N N . ARG B 1 393 ? 68.737 41.292 8.057 1.00 88.22 390 ARG B N 1
ATOM 6436 C CA . ARG B 1 393 ? 69.828 41.526 9.001 1.00 94.90 390 ARG B CA 1
ATOM 6437 C C . ARG B 1 393 ? 71.076 42.022 8.279 1.00 100.21 390 ARG B C 1
ATOM 6438 O O . ARG B 1 393 ? 71.754 42.941 8.755 1.00 95.88 390 ARG B O 1
ATOM 6446 N N . LEU B 1 394 ? 71.385 41.432 7.120 1.00 104.08 391 LEU B N 1
ATOM 6447 C CA . LEU B 1 394 ? 72.498 41.878 6.288 1.00 107.45 391 LEU B CA 1
ATOM 6448 C C . LEU B 1 394 ? 72.347 43.324 5.833 1.00 106.51 391 LEU B C 1
ATOM 6449 O O . LEU B 1 394 ? 73.303 43.890 5.292 1.00 113.78 391 LEU B O 1
ATOM 6454 N N . LYS B 1 395 ? 71.176 43.930 6.027 1.00 102.19 392 LYS B N 1
ATOM 6455 C CA . LYS B 1 395 ? 70.964 45.340 5.736 1.00 94.67 392 LYS B CA 1
ATOM 6456 C C . LYS B 1 395 ? 70.721 46.150 7.000 1.00 95.13 392 LYS B C 1
ATOM 6457 O O . LYS B 1 395 ? 70.248 47.289 6.927 1.00 93.32 392 LYS B O 1
ATOM 6463 N N . GLY B 1 396 ? 71.031 45.577 8.158 1.00 95.52 393 GLY B N 1
ATOM 6464 C CA . GLY B 1 396 ? 70.957 46.295 9.412 1.00 96.78 393 GLY B CA 1
ATOM 6465 C C . GLY B 1 396 ? 69.573 46.800 9.751 1.00 97.44 393 GLY B C 1
ATOM 6466 O O . GLY B 1 396 ? 69.433 47.817 10.435 1.00 104.97 393 GLY B O 1
ATOM 6467 N N . ASP B 1 397 ? 68.541 46.117 9.259 1.00 93.33 394 ASP B N 1
ATOM 6468 C CA . ASP B 1 397 ? 67.188 46.426 9.695 1.00 91.63 394 ASP B CA 1
ATOM 6469 C C . ASP B 1 397 ? 67.115 46.316 11.211 1.00 97.17 394 ASP B C 1
ATOM 6470 O O . ASP B 1 397 ? 67.698 45.411 11.813 1.00 96.36 394 ASP B O 1
ATOM 6475 N N . GLU B 1 398 ? 66.418 47.262 11.829 1.00 101.17 395 GLU B N 1
ATOM 6476 C CA . GLU B 1 398 ? 66.503 47.409 13.272 1.00 95.30 395 GLU B CA 1
ATOM 6477 C C . GLU B 1 398 ? 65.800 46.283 14.018 1.00 97.47 395 GLU B C 1
ATOM 6478 O O . GLU B 1 398 ? 66.453 45.530 14.747 1.00 101.09 395 GLU B O 1
ATOM 6484 N N . ALA B 1 399 ? 64.482 46.155 13.840 1.00 93.59 396 ALA B N 1
ATOM 6485 C CA . ALA B 1 399 ? 63.695 45.220 14.643 1.00 91.62 396 ALA B CA 1
ATOM 6486 C C . ALA B 1 399 ? 64.222 43.791 14.555 1.00 93.55 396 ALA B C 1
ATOM 6487 O O . ALA B 1 399 ? 64.355 43.104 15.574 1.00 93.75 396 ALA B O 1
ATOM 6489 N N . LEU B 1 400 ? 64.557 43.337 13.344 1.00 92.17 397 LEU B N 1
ATOM 6490 C CA . LEU B 1 400 ? 65.066 41.978 13.181 1.00 85.14 397 LEU B CA 1
ATOM 6491 C C . LEU B 1 400 ? 66.479 41.843 13.730 1.00 92.72 397 LEU B C 1
ATOM 6492 O O . LEU B 1 400 ? 66.837 40.794 14.278 1.00 92.36 397 LEU B O 1
ATOM 6497 N N . GLY B 1 401 ? 67.293 42.889 13.590 1.00 95.84 398 GLY B N 1
ATOM 6498 C CA . GLY B 1 401 ? 68.674 42.862 14.037 1.00 99.84 398 GLY B CA 1
ATOM 6499 C C . GLY B 1 401 ? 68.872 42.576 15.514 1.00 103.76 398 GLY B C 1
ATOM 6500 O O . GLY B 1 401 ? 69.959 42.145 15.912 1.00 103.97 398 GLY B O 1
ATOM 6501 N N . ARG B 1 402 ? 67.841 42.802 16.335 1.00 103.10 399 ARG B N 1
ATOM 6502 C CA . ARG B 1 402 ? 67.918 42.561 17.779 1.00 102.51 399 ARG B CA 1
ATOM 6503 C C . ARG B 1 402 ? 67.394 41.184 18.175 1.00 104.44 399 ARG B C 1
ATOM 6504 O O . ARG B 1 402 ? 66.821 41.005 19.255 1.00 105.78 399 ARG B O 1
ATOM 6512 N N . LEU B 1 403 ? 67.586 40.189 17.312 1.00 99.16 400 LEU B N 1
ATOM 6513 C CA . LEU B 1 403 ? 67.347 38.785 17.627 1.00 101.64 400 LEU B CA 1
ATOM 6514 C C . LEU B 1 403 ? 68.651 38.112 18.035 1.00 106.91 400 LEU B C 1
ATOM 6515 O O . LEU B 1 403 ? 69.684 38.304 17.388 1.00 108.66 400 LEU B O 1
ATOM 6520 N N . SER B 1 404 ? 68.599 37.315 19.101 1.00 108.94 401 SER B N 1
ATOM 6521 C CA . SER B 1 404 ? 69.728 36.473 19.477 1.00 109.43 401 SER B CA 1
ATOM 6522 C C . SER B 1 404 ? 69.936 35.374 18.441 1.00 122.43 401 SER B C 1
ATOM 6523 O O . SER B 1 404 ? 68.983 34.706 18.026 1.00 120.30 401 SER B O 1
ATOM 6526 N N . LEU B 1 405 ? 71.198 35.170 18.041 1.00 121.32 402 LEU B N 1
ATOM 6527 C CA . LEU B 1 405 ? 71.519 34.123 17.066 1.00 124.15 402 LEU B CA 1
ATOM 6528 C C . LEU B 1 405 ? 70.984 32.760 17.496 1.00 125.12 402 LEU B C 1
ATOM 6529 O O . LEU B 1 405 ? 70.686 31.906 16.648 1.00 126.61 402 LEU B O 1
ATOM 6534 N N . ALA B 1 406 ? 70.851 32.540 18.806 1.00 125.11 403 ALA B N 1
ATOM 6535 C CA . ALA B 1 406 ? 70.299 31.283 19.302 1.00 122.50 403 ALA B CA 1
ATOM 6536 C C . ALA B 1 406 ? 68.851 31.099 18.860 1.00 118.37 403 ALA B C 1
ATOM 6537 O O . ALA B 1 406 ? 68.492 30.057 18.295 1.00 116.97 403 ALA B O 1
ATOM 6539 N N . GLU B 1 407 ? 68.004 32.108 19.102 1.00 114.69 404 GLU B N 1
ATOM 6540 C CA . GLU B 1 407 ? 66.600 32.029 18.708 1.00 106.15 404 GLU B CA 1
ATOM 6541 C C . GLU B 1 407 ? 66.422 32.014 17.202 1.00 98.78 404 GLU B C 1
ATOM 6542 O O . GLU B 1 407 ? 65.417 31.494 16.717 1.00 96.70 404 GLU B O 1
ATOM 6548 N N . LEU B 1 408 ? 67.342 32.614 16.454 1.00 94.28 405 LEU B N 1
ATOM 6549 C CA . LEU B 1 408 ? 67.255 32.506 15.008 1.00 95.35 405 LEU B CA 1
ATOM 6550 C C . LEU B 1 408 ? 67.594 31.096 14.557 1.00 97.46 405 LEU B C 1
ATOM 6551 O O . LEU B 1 408 ? 67.019 30.597 13.581 1.00 92.59 405 LEU B O 1
ATOM 6556 N N . ARG B 1 409 ? 68.512 30.434 15.264 1.00 101.84 406 ARG B N 1
ATOM 6557 C CA . ARG B 1 409 ? 68.749 29.017 15.012 1.00 101.20 406 ARG B CA 1
ATOM 6558 C C . ARG B 1 409 ? 67.522 28.184 15.369 1.00 101.72 406 ARG B C 1
ATOM 6559 O O . ARG B 1 409 ? 67.191 27.220 14.671 1.00 97.11 406 ARG B O 1
ATOM 6567 N N . GLY B 1 410 ? 66.830 28.545 16.454 1.00 102.16 407 GLY B N 1
ATOM 6568 C CA . GLY B 1 410 ? 65.662 27.782 16.870 1.00 102.84 407 GLY B CA 1
ATOM 6569 C C . GLY B 1 410 ? 64.450 28.021 15.993 1.00 99.24 407 GLY B C 1
ATOM 6570 O O . GLY B 1 410 ? 63.578 27.153 15.881 1.00 103.90 407 GLY B O 1
ATOM 6571 N N . LEU B 1 411 ? 64.378 29.193 15.365 1.00 91.26 408 LEU B N 1
ATOM 6572 C CA . LEU B 1 411 ? 63.325 29.519 14.416 1.00 87.89 408 LEU B CA 1
ATOM 6573 C C . LEU B 1 411 ? 63.638 29.036 13.008 1.00 82.13 408 LEU B C 1
ATOM 6574 O O . LEU B 1 411 ? 62.716 28.909 12.202 1.00 77.26 408 LEU B O 1
ATOM 6579 N N . ALA B 1 412 ? 64.910 28.761 12.702 1.00 81.42 409 ALA B N 1
ATOM 6580 C CA . ALA B 1 412 ? 65.312 28.477 11.325 1.00 76.56 409 ALA B CA 1
ATOM 6581 C C . ALA B 1 412 ? 64.533 27.314 10.725 1.00 80.03 409 ALA B C 1
ATOM 6582 O O . ALA B 1 412 ? 64.099 27.377 9.569 1.00 72.45 409 ALA B O 1
ATOM 6584 N N . GLY B 1 413 ? 64.355 26.240 11.491 1.00 92.73 410 GLY B N 1
ATOM 6585 C CA . GLY B 1 413 ? 63.622 25.088 11.006 1.00 91.16 410 GLY B CA 1
ATOM 6586 C C . GLY B 1 413 ? 62.203 25.428 10.603 1.00 92.59 410 GLY B C 1
ATOM 6587 O O . GLY B 1 413 ? 61.770 25.113 9.491 1.00 94.83 410 GLY B O 1
ATOM 6588 N N . ALA B 1 414 ? 61.471 26.087 11.503 1.00 90.70 411 ALA B N 1
ATOM 6589 C CA . ALA B 1 414 ? 60.098 26.468 11.197 1.00 80.06 411 ALA B CA 1
ATOM 6590 C C . ALA B 1 414 ? 60.036 27.511 10.088 1.00 79.24 411 ALA B C 1
ATOM 6591 O O . ALA B 1 414 ? 59.050 27.569 9.346 1.00 77.14 411 ALA B O 1
ATOM 6593 N N . LEU B 1 415 ? 61.075 28.336 9.957 1.00 76.18 412 LEU B N 1
ATOM 6594 C CA . LEU B 1 415 ? 61.124 29.344 8.909 1.00 76.17 412 LEU B CA 1
ATOM 6595 C C . LEU B 1 415 ? 61.413 28.745 7.542 1.00 76.45 412 LEU B C 1
ATOM 6596 O O . LEU B 1 415 ? 61.053 29.352 6.528 1.00 74.06 412 LEU B O 1
ATOM 6601 N N . LYS B 1 416 ? 62.047 27.571 7.487 1.00 82.19 413 LYS B N 1
ATOM 6602 C CA . LYS B 1 416 ? 62.260 26.899 6.210 1.00 86.02 413 LYS B CA 1
ATOM 6603 C C . LYS B 1 416 ? 60.999 26.251 5.663 1.00 82.58 413 LYS B C 1
ATOM 6604 O O . LYS B 1 416 ? 60.919 26.008 4.454 1.00 83.63 413 LYS B O 1
ATOM 6610 N N . GLY B 1 417 ? 60.027 25.952 6.521 1.00 84.28 414 GLY B N 1
ATOM 6611 C CA . GLY B 1 417 ? 58.868 25.191 6.098 1.00 79.18 414 GLY B CA 1
ATOM 6612 C C . GLY B 1 417 ? 57.713 26.026 5.591 1.00 68.29 414 GLY B C 1
ATOM 6613 O O . GLY B 1 417 ? 56.559 25.596 5.668 1.00 59.30 414 GLY B O 1
ATOM 6614 N N . ARG B 1 418 ? 58.014 27.210 5.051 1.00 70.57 415 ARG B N 1
ATOM 6615 C CA . ARG B 1 418 ? 56.958 28.141 4.663 1.00 70.54 415 ARG B CA 1
ATOM 6616 C C . ARG B 1 418 ? 56.060 27.546 3.583 1.00 78.25 415 ARG B C 1
ATOM 6617 O O . ARG B 1 418 ? 54.833 27.516 3.734 1.00 78.09 415 ARG B O 1
ATOM 6625 N N . ASN B 1 419 ? 56.645 27.094 2.472 1.00 83.35 416 ASN B N 1
ATOM 6626 C CA . ASN B 1 419 ? 55.883 26.375 1.458 1.00 84.82 416 ASN B CA 1
ATOM 6627 C C . ASN B 1 419 ? 55.853 24.870 1.709 1.00 74.59 416 ASN B C 1
ATOM 6628 O O . ASN B 1 419 ? 55.175 24.146 0.980 1.00 67.01 416 ASN B O 1
ATOM 6633 N N . SER B 1 420 ? 56.527 24.385 2.748 1.00 70.85 417 SER B N 1
ATOM 6634 C CA . SER B 1 420 ? 56.540 22.956 3.034 1.00 63.55 417 SER B CA 1
ATOM 6635 C C . SER B 1 420 ? 55.313 22.483 3.817 1.00 58.11 417 SER B C 1
ATOM 6636 O O . SER B 1 420 ? 55.118 21.270 3.957 1.00 51.77 417 SER B O 1
ATOM 6639 N N . ALA B 1 421 ? 54.476 23.393 4.314 1.00 63.50 418 ALA B N 1
ATOM 6640 C CA . ALA B 1 421 ? 53.346 22.995 5.142 1.00 62.21 418 ALA B CA 1
ATOM 6641 C C . ALA B 1 421 ? 52.277 22.279 4.320 1.00 55.07 418 ALA B C 1
ATOM 6642 O O . ALA B 1 421 ? 52.160 22.461 3.107 1.00 50.92 418 ALA B O 1
ATOM 6644 N N . LEU B 1 422 ? 51.481 21.461 5.011 1.00 46.29 419 LEU B N 1
ATOM 6645 C CA . LEU B 1 422 ? 50.472 20.644 4.342 1.00 49.81 419 LEU B CA 1
ATOM 6646 C C . LEU B 1 422 ? 49.525 21.492 3.506 1.00 59.85 419 LEU B C 1
ATOM 6647 O O . LEU B 1 422 ? 49.127 21.088 2.412 1.00 59.41 419 LEU B O 1
ATOM 6652 N N . LEU B 1 423 ? 49.165 22.675 3.992 1.00 58.09 420 LEU B N 1
ATOM 6653 C CA . LEU B 1 423 ? 48.130 23.487 3.366 1.00 54.66 420 LEU B CA 1
ATOM 6654 C C . LEU B 1 423 ? 48.661 24.434 2.291 1.00 56.25 420 LEU B C 1
ATOM 6655 O O . LEU B 1 423 ? 47.894 25.244 1.768 1.00 58.35 420 LEU B O 1
ATOM 6660 N N . VAL B 1 424 ? 49.942 24.355 1.940 1.00 57.32 421 VAL B N 1
ATOM 6661 C CA . VAL B 1 424 ? 50.479 25.201 0.877 1.00 62.83 421 VAL B CA 1
ATOM 6662 C C . VAL B 1 424 ? 51.070 24.341 -0.243 1.00 62.82 421 VAL B C 1
ATOM 6663 O O . VAL B 1 424 ? 50.460 24.214 -1.310 1.00 66.95 421 VAL B O 1
ATOM 6667 N N . HIS B 1 425 ? 52.236 23.725 -0.025 1.00 63.32 422 HIS B N 1
ATOM 6668 C CA . HIS B 1 425 ? 52.865 22.906 -1.062 1.00 67.00 422 HIS B CA 1
ATOM 6669 C C . HIS B 1 425 ? 53.393 21.560 -0.585 1.00 65.09 422 HIS B C 1
ATOM 6670 O O . HIS B 1 425 ? 53.901 20.793 -1.410 1.00 67.66 422 HIS B O 1
ATOM 6677 N N . GLY B 1 426 ? 53.322 21.260 0.703 1.00 57.45 423 GLY B N 1
ATOM 6678 C CA . GLY B 1 426 ? 53.998 20.103 1.260 1.00 44.54 423 GLY B CA 1
ATOM 6679 C C . GLY B 1 426 ? 53.050 19.232 2.063 1.00 47.99 423 GLY B C 1
ATOM 6680 O O . GLY B 1 426 ? 51.864 19.116 1.766 1.00 60.24 423 GLY B O 1
ATOM 6681 N N . PHE B 1 427 ? 53.607 18.609 3.102 1.00 44.81 424 PHE B N 1
ATOM 6682 C CA . PHE B 1 427 ? 52.848 17.656 3.898 1.00 55.23 424 PHE B CA 1
ATOM 6683 C C . PHE B 1 427 ? 53.132 17.728 5.392 1.00 59.08 424 PHE B C 1
ATOM 6684 O O . PHE B 1 427 ? 52.652 16.857 6.117 1.00 58.80 424 PHE B O 1
ATOM 6692 N N . ASP B 1 428 ? 53.874 18.717 5.884 1.00 66.10 425 ASP B N 1
ATOM 6693 C CA . ASP B 1 428 ? 54.240 18.746 7.294 1.00 74.12 425 ASP B CA 1
ATOM 6694 C C . ASP B 1 428 ? 53.038 19.071 8.177 1.00 77.29 425 ASP B C 1
ATOM 6695 O O . ASP B 1 428 ? 52.191 19.898 7.825 1.00 81.40 425 ASP B O 1
ATOM 6700 N N . VAL B 1 429 ? 52.963 18.409 9.329 1.00 78.71 426 VAL B N 1
ATOM 6701 C CA . VAL B 1 429 ? 52.114 18.881 10.422 1.00 83.14 426 VAL B CA 1
ATOM 6702 C C . VAL B 1 429 ? 53.004 19.741 11.310 1.00 86.58 426 VAL B C 1
ATOM 6703 O O . VAL B 1 429 ? 54.171 19.392 11.545 1.00 85.17 426 VAL B O 1
ATOM 6707 N N . PRO B 1 430 ? 52.520 20.881 11.792 1.00 88.54 427 PRO B N 1
ATOM 6708 C CA . PRO B 1 430 ? 53.379 21.775 12.572 1.00 92.89 427 PRO B CA 1
ATOM 6709 C C . PRO B 1 430 ? 53.574 21.273 13.992 1.00 94.02 427 PRO B C 1
ATOM 6710 O O . PRO B 1 430 ? 52.670 20.697 14.603 1.00 97.15 427 PRO B O 1
ATOM 6714 N N . SER B 1 431 ? 54.773 21.487 14.510 1.00 90.99 428 SER B N 1
ATOM 6715 C CA . SER B 1 431 ? 54.964 21.396 15.949 1.00 93.47 428 SER B CA 1
ATOM 6716 C C . SER B 1 431 ? 54.403 22.659 16.591 1.00 97.94 428 SER B C 1
ATOM 6717 O O . SER B 1 431 ? 54.591 23.758 16.053 1.00 90.45 428 SER B O 1
ATOM 6720 N N . PRO B 1 432 ? 53.690 22.551 17.712 1.00 102.02 429 PRO B N 1
ATOM 6721 C CA . PRO B 1 432 ? 53.116 23.759 18.326 1.00 97.49 429 PRO B CA 1
ATOM 6722 C C . PRO B 1 432 ? 54.164 24.800 18.695 1.00 92.87 429 PRO B C 1
ATOM 6723 O O . PRO B 1 432 ? 53.857 26.002 18.694 1.00 82.11 429 PRO B O 1
ATOM 6727 N N . LYS B 1 433 ? 55.400 24.379 18.993 1.00 94.12 430 LYS B N 1
ATOM 6728 C CA . LYS B 1 433 ? 56.466 25.345 19.256 1.00 91.75 430 LYS B CA 1
ATOM 6729 C C . LYS B 1 433 ? 56.844 26.121 18.001 1.00 86.08 430 LYS B C 1
ATOM 6730 O O . LYS B 1 433 ? 57.267 27.278 18.092 1.00 92.58 430 LYS B O 1
ATOM 6736 N N . ALA B 1 434 ? 56.712 25.501 16.828 1.00 75.11 431 ALA B N 1
ATOM 6737 C CA . ALA B 1 434 ? 57.044 26.181 15.581 1.00 72.01 431 ALA B CA 1
ATOM 6738 C C . ALA B 1 434 ? 56.036 27.280 15.273 1.00 74.54 431 ALA B C 1
ATOM 6739 O O . ALA B 1 434 ? 56.413 28.437 15.037 1.00 78.11 431 ALA B O 1
ATOM 6741 N N . VAL B 1 435 ? 54.744 26.932 15.273 1.00 70.05 432 VAL B N 1
ATOM 6742 C CA . VAL B 1 435 ? 53.693 27.933 15.110 1.00 72.71 432 VAL B CA 1
ATOM 6743 C C . VAL B 1 435 ? 53.825 29.016 16.169 1.00 76.23 432 VAL B C 1
ATOM 6744 O O . VAL B 1 435 ? 53.648 30.207 15.890 1.00 75.36 432 VAL B O 1
ATOM 6748 N N . GLU B 1 436 ? 54.140 28.619 17.400 1.00 80.32 433 GLU B N 1
ATOM 6749 C CA . GLU B 1 436 ? 54.261 29.585 18.485 1.00 75.09 433 GLU B CA 1
ATOM 6750 C C . GLU B 1 436 ? 55.396 30.567 18.222 1.00 65.29 433 GLU B C 1
ATOM 6751 O O . GLU B 1 436 ? 55.231 31.781 18.387 1.00 68.22 433 GLU B O 1
ATOM 6757 N N . GLY B 1 437 ? 56.561 30.058 17.807 1.00 64.80 434 GLY B N 1
ATOM 6758 C CA . GLY B 1 437 ? 57.699 30.928 17.560 1.00 66.25 434 GLY B CA 1
ATOM 6759 C C . GLY B 1 437 ? 57.488 31.852 16.380 1.00 67.52 434 GLY B C 1
ATOM 6760 O O . GLY B 1 437 ? 57.890 33.022 16.419 1.00 73.53 434 GLY B O 1
ATOM 6761 N N . ILE B 1 438 ? 56.854 31.348 15.319 1.00 55.16 435 ILE B N 1
ATOM 6762 C CA . ILE B 1 438 ? 56.546 32.194 14.173 1.00 56.31 435 ILE B CA 1
ATOM 6763 C C . ILE B 1 438 ? 55.535 33.268 14.554 1.00 57.11 435 ILE B C 1
ATOM 6764 O O . ILE B 1 438 ? 55.648 34.428 14.132 1.00 65.58 435 ILE B O 1
ATOM 6769 N N . ALA B 1 439 ? 54.549 32.908 15.380 1.00 55.26 436 ALA B N 1
ATOM 6770 C CA . ALA B 1 439 ? 53.567 33.885 15.832 1.00 57.16 436 ALA B CA 1
ATOM 6771 C C . ALA B 1 439 ? 54.189 34.939 16.746 1.00 65.96 436 ALA B C 1
ATOM 6772 O O . ALA B 1 439 ? 53.744 36.094 16.736 1.00 60.91 436 ALA B O 1
ATOM 6774 N N . ARG B 1 440 ? 55.204 34.570 17.543 1.00 64.99 437 ARG B N 1
ATOM 6775 C CA . ARG B 1 440 ? 55.879 35.558 18.385 1.00 66.79 437 ARG B CA 1
ATOM 6776 C C . ARG B 1 440 ? 56.716 36.511 17.543 1.00 66.73 437 ARG B C 1
ATOM 6777 O O . ARG B 1 440 ? 56.665 37.733 17.732 1.00 71.91 437 ARG B O 1
ATOM 6785 N N . LEU B 1 441 ? 57.506 35.967 16.614 1.00 54.44 438 LEU B N 1
ATOM 6786 C CA . LEU B 1 441 ? 58.267 36.809 15.697 1.00 68.10 438 LEU B CA 1
ATOM 6787 C C . LEU B 1 441 ? 57.351 37.801 14.981 1.00 64.69 438 LEU B C 1
ATOM 6788 O O . LEU B 1 441 ? 57.568 39.027 15.017 1.00 69.49 438 LEU B O 1
ATOM 6793 N N . ALA B 1 442 ? 56.293 37.277 14.352 1.00 53.38 439 ALA B N 1
ATOM 6794 C CA . ALA B 1 442 ? 55.312 38.133 13.697 1.00 52.93 439 ALA B CA 1
ATOM 6795 C C . ALA B 1 442 ? 54.702 39.139 14.665 1.00 52.09 439 ALA B C 1
ATOM 6796 O O . ALA B 1 442 ? 54.396 40.269 14.270 1.00 52.51 439 ALA B O 1
ATOM 6798 N N . GLN B 1 443 ? 54.535 38.762 15.933 1.00 53.16 440 GLN B N 1
ATOM 6799 C CA . GLN B 1 443 ? 53.971 39.693 16.905 1.00 59.50 440 GLN B CA 1
ATOM 6800 C C . GLN B 1 443 ? 54.899 40.882 17.123 1.00 62.63 440 GLN B C 1
ATOM 6801 O O . GLN B 1 443 ? 54.467 42.039 17.054 1.00 59.29 440 GLN B O 1
ATOM 6807 N N . GLY B 1 444 ? 56.180 40.615 17.389 1.00 63.66 441 GLY B N 1
ATOM 6808 C CA . GLY B 1 444 ? 57.130 41.707 17.549 1.00 71.78 441 GLY B CA 1
ATOM 6809 C C . GLY B 1 444 ? 57.139 42.644 16.357 1.00 65.13 441 GLY B C 1
ATOM 6810 O O . GLY B 1 444 ? 57.053 43.874 16.509 1.00 65.40 441 GLY B O 1
ATOM 6811 N N . LEU B 1 445 ? 57.216 42.073 15.145 1.00 54.88 442 LEU B N 1
ATOM 6812 C CA . LEU B 1 445 ? 57.158 42.919 13.956 1.00 56.96 442 LEU B CA 1
ATOM 6813 C C . LEU B 1 445 ? 55.869 43.736 13.918 1.00 60.62 442 LEU B C 1
ATOM 6814 O O . LEU B 1 445 ? 55.884 44.912 13.526 1.00 66.30 442 LEU B O 1
ATOM 6819 N N . LEU B 1 446 ? 54.758 43.142 14.361 1.00 55.60 443 LEU B N 1
ATOM 6820 C CA . LEU B 1 446 ? 53.475 43.838 14.354 1.00 49.72 443 LEU B CA 1
ATOM 6821 C C . LEU B 1 446 ? 53.468 45.025 15.312 1.00 57.57 443 LEU B C 1
ATOM 6822 O O . LEU B 1 446 ? 52.866 46.060 15.007 1.00 59.92 443 LEU B O 1
ATOM 6827 N N . GLN B 1 447 ? 54.102 44.894 16.484 1.00 60.71 444 GLN B N 1
ATOM 6828 C CA . GLN B 1 447 ? 54.196 46.038 17.394 1.00 71.83 444 GLN B CA 1
ATOM 6829 C C . GLN B 1 447 ? 55.029 47.152 16.769 1.00 69.34 444 GLN B C 1
ATOM 6830 O O . GLN B 1 447 ? 54.636 48.333 16.784 1.00 69.57 444 GLN B O 1
ATOM 6836 N N . ASP B 1 448 ? 56.194 46.792 16.217 1.00 67.30 445 ASP B N 1
ATOM 6837 C CA . ASP B 1 448 ? 57.005 47.788 15.524 1.00 68.84 445 ASP B CA 1
ATOM 6838 C C . ASP B 1 448 ? 56.182 48.544 14.486 1.00 70.13 445 ASP B C 1
ATOM 6839 O O . ASP B 1 448 ? 56.194 49.777 14.447 1.00 72.89 445 ASP B O 1
ATOM 6844 N N . LEU B 1 449 ? 55.442 47.818 13.643 1.00 63.34 446 LEU B N 1
ATOM 6845 C CA . LEU B 1 449 ? 54.601 48.484 12.649 1.00 58.92 446 LEU B CA 1
ATOM 6846 C C . LEU B 1 449 ? 53.491 49.301 13.303 1.00 61.06 446 LEU B C 1
ATOM 6847 O O . LEU B 1 449 ? 53.056 50.315 12.742 1.00 68.74 446 LEU B O 1
ATOM 6852 N N . GLU B 1 450 ? 53.027 48.884 14.486 1.00 59.89 447 GLU B N 1
ATOM 6853 C CA . GLU B 1 450 ? 51.976 49.624 15.181 1.00 61.45 447 GLU B CA 1
ATOM 6854 C C . GLU B 1 450 ? 52.454 51.018 15.556 1.00 71.78 447 GLU B C 1
ATOM 6855 O O . GLU B 1 450 ? 51.674 51.981 15.541 1.00 70.24 447 GLU B O 1
ATOM 6861 N N . ALA B 1 451 ? 53.734 51.145 15.907 1.00 70.58 448 ALA B N 1
ATOM 6862 C CA . ALA B 1 451 ? 54.267 52.477 16.180 1.00 72.17 448 ALA B CA 1
ATOM 6863 C C . ALA B 1 451 ? 54.178 53.379 14.950 1.00 80.95 448 ALA B C 1
ATOM 6864 O O . ALA B 1 451 ? 53.900 54.580 15.069 1.00 84.43 448 ALA B O 1
ATOM 6866 N N . ARG B 1 452 ? 54.395 52.814 13.758 1.00 67.30 449 ARG B N 1
ATOM 6867 C CA . ARG B 1 452 ? 54.533 53.578 12.523 1.00 57.70 449 ARG B CA 1
ATOM 6868 C C . ARG B 1 452 ? 53.211 53.752 11.776 1.00 57.04 449 ARG B C 1
ATOM 6869 O O . ARG B 1 452 ? 53.219 54.092 10.590 1.00 52.56 449 ARG B O 1
ATOM 6877 N N . THR B 1 453 ? 52.083 53.538 12.442 1.00 63.49 450 THR B N 1
ATOM 6878 C CA . THR B 1 453 ? 50.762 53.770 11.877 1.00 61.83 450 THR B CA 1
ATOM 6879 C C . THR B 1 453 ? 49.965 54.664 12.817 1.00 67.70 450 THR B C 1
ATOM 6880 O O . THR B 1 453 ? 50.356 54.915 13.958 1.00 69.01 450 THR B O 1
ATOM 6884 N N . ALA B 1 454 ? 48.834 55.154 12.322 1.00 67.62 451 ALA B N 1
ATOM 6885 C CA . ALA B 1 454 ? 47.871 55.874 13.151 1.00 63.32 451 ALA B CA 1
ATOM 6886 C C . ALA B 1 454 ? 46.510 55.261 12.859 1.00 71.74 451 ALA B C 1
ATOM 6887 O O . ALA B 1 454 ? 45.792 55.709 11.963 1.00 77.93 451 ALA B O 1
ATOM 6889 N N . LEU B 1 455 ? 46.155 54.229 13.612 1.00 79.88 452 LEU B N 1
ATOM 6890 C CA . LEU B 1 455 ? 44.913 53.519 13.363 1.00 86.90 452 LEU B CA 1
ATOM 6891 C C . LEU B 1 455 ? 43.822 53.843 14.374 1.00 91.33 452 LEU B C 1
ATOM 6892 O O . LEU B 1 455 ? 42.694 53.361 14.224 1.00 91.50 452 LEU B O 1
ATOM 6897 N N . GLY B 1 456 ? 44.129 54.648 15.388 1.00 92.58 453 GLY B N 1
ATOM 6898 C CA . GLY B 1 456 ? 43.121 55.197 16.262 1.00 93.28 453 GLY B CA 1
ATOM 6899 C C . GLY B 1 456 ? 42.989 54.427 17.555 1.00 89.48 453 GLY B C 1
ATOM 6900 O O . GLY B 1 456 ? 43.895 53.693 17.962 1.00 83.16 453 GLY B O 1
ATOM 6901 N N . PRO B 1 457 ? 41.850 54.593 18.236 1.00 97.08 454 PRO B N 1
ATOM 6902 C CA . PRO B 1 457 ? 41.603 53.784 19.442 1.00 101.76 454 PRO B CA 1
ATOM 6903 C C . PRO B 1 457 ? 41.788 52.295 19.194 1.00 104.08 454 PRO B C 1
ATOM 6904 O O . PRO B 1 457 ? 42.414 51.609 20.010 1.00 107.20 454 PRO B O 1
ATOM 6908 N N . LEU B 1 458 ? 41.291 51.791 18.063 1.00 107.00 455 LEU B N 1
ATOM 6909 C CA . LEU B 1 458 ? 41.417 50.392 17.664 1.00 106.20 455 LEU B CA 1
ATOM 6910 C C . LEU B 1 458 ? 41.244 49.441 18.842 1.00 111.15 455 LEU B C 1
ATOM 6911 O O . LEU B 1 458 ? 42.210 48.813 19.284 1.00 113.44 455 LEU B O 1
ATOM 6916 N N . SER B 1 459 ? 40.045 49.374 19.400 1.00 111.54 456 SER B N 1
ATOM 6917 C CA . SER B 1 459 ? 39.755 48.315 20.348 1.00 107.89 456 SER B CA 1
ATOM 6918 C C . SER B 1 459 ? 39.965 46.978 19.645 1.00 106.25 456 SER B C 1
ATOM 6919 O O . SER B 1 459 ? 39.474 46.790 18.522 1.00 104.02 456 SER B O 1
ATOM 6922 N N . PRO B 1 460 ? 40.708 46.052 20.227 1.00 107.76 457 PRO B N 1
ATOM 6923 C CA . PRO B 1 460 ? 40.915 44.764 19.537 1.00 107.20 457 PRO B CA 1
ATOM 6924 C C . PRO B 1 460 ? 39.788 43.751 19.314 1.00 107.50 457 PRO B C 1
ATOM 6925 O O . PRO B 1 460 ? 39.637 43.249 18.203 1.00 102.60 457 PRO B O 1
ATOM 6929 N N . GLU B 1 461 ? 39.075 43.352 20.363 1.00 107.02 458 GLU B N 1
ATOM 6930 C CA . GLU B 1 461 ? 38.035 42.336 20.236 1.00 96.71 458 GLU B CA 1
ATOM 6931 C C . GLU B 1 461 ? 36.762 42.992 19.705 1.00 87.55 458 GLU B C 1
ATOM 6932 O O . GLU B 1 461 ? 36.669 44.219 19.651 1.00 85.42 458 GLU B O 1
ATOM 6938 N N . PRO B 1 462 ? 35.775 42.205 19.254 1.00 81.72 459 PRO B N 1
ATOM 6939 C CA . PRO B 1 462 ? 34.510 42.806 18.805 1.00 74.04 459 PRO B CA 1
ATOM 6940 C C . PRO B 1 462 ? 33.882 43.672 19.886 1.00 77.05 459 PRO B C 1
ATOM 6941 O O . PRO B 1 462 ? 33.976 43.370 21.077 1.00 76.72 459 PRO B O 1
ATOM 6945 N N . VAL B 1 463 ? 33.239 44.760 19.457 1.00 74.27 460 VAL B N 1
ATOM 6946 C CA . VAL B 1 463 ? 32.634 45.676 20.435 1.00 73.44 460 VAL B CA 1
ATOM 6947 C C . VAL B 1 463 ? 31.522 44.946 21.174 1.00 80.26 460 VAL B C 1
ATOM 6948 O O . VAL B 1 463 ? 30.805 44.125 20.563 1.00 79.51 460 VAL B O 1
ATOM 6952 N N . PRO B 1 464 ? 31.347 45.164 22.477 1.00 82.43 461 PRO B N 1
ATOM 6953 C CA . PRO B 1 464 ? 30.200 44.572 23.175 1.00 79.89 461 PRO B CA 1
ATOM 6954 C C . PRO B 1 464 ? 28.889 45.118 22.630 1.00 78.54 461 PRO B C 1
ATOM 6955 O O . PRO B 1 464 ? 28.790 46.286 22.250 1.00 71.37 461 PRO B O 1
ATOM 6959 N N . LEU B 1 465 ? 27.874 44.251 22.589 1.00 79.44 462 LEU B N 1
ATOM 6960 C CA . LEU B 1 465 ? 26.595 44.643 22.003 1.00 80.28 462 LEU B CA 1
ATOM 6961 C C . LEU B 1 465 ? 25.964 45.817 22.740 1.00 89.47 462 LEU B C 1
ATOM 6962 O O . LEU B 1 465 ? 25.228 46.605 22.135 1.00 92.02 462 LEU B O 1
ATOM 6967 N N . GLY B 1 466 ? 26.224 45.950 24.034 1.00 89.76 463 GLY B N 1
ATOM 6968 C CA . GLY B 1 466 ? 25.658 47.051 24.778 1.00 88.85 463 GLY B CA 1
ATOM 6969 C C . GLY B 1 466 ? 24.317 46.777 25.414 1.00 92.02 463 GLY B C 1
ATOM 6970 O O . GLY B 1 466 ? 23.732 47.698 25.994 1.00 95.22 463 GLY B O 1
ATOM 6971 N N . PHE B 1 467 ? 23.796 45.555 25.304 1.00 89.19 464 PHE B N 1
ATOM 6972 C CA . PHE B 1 467 ? 22.661 45.139 26.129 1.00 90.01 464 PHE B CA 1
ATOM 6973 C C . PHE B 1 467 ? 22.944 43.805 26.832 1.00 91.66 464 PHE B C 1
ATOM 6974 O O . PHE B 1 467 ? 23.883 43.078 26.507 1.00 84.77 464 PHE B O 1
#

Radius of gyration: 36.18 Å; Cα contacts (8 Å, |Δi|>4): 1427; chains: 2; bounding box: 109×70×102 Å

Foldseek 3Di:
DVLVVVQLVLLVVLLVVVVVPDDSVVSCVPRHLVSLLVVLQVPQFADDDQDAFQEEEEEADDDLSQVLSQCSNNVHQAYEYAYEPVCPVVVVVSCVSRVHDYHYDYDHQQPLVVLLVVLVVVCVVVVATAYEYELAHGDPSNSVSSVVSQLVCCVRRVNYWYKYWDFDADNPRGGRRNPTYIYTDDRPPVVDLCCLQVVLLVCVVVLVLQVSLVSLVVSCVPVVDCLSVLVSLQSQLSVCLLVVVLVSNLVSLVVSVVVCPDPVNVVRLVVVVVLVSVQVSVLSVLLVVCVVVVQLVSLSNLLSQLVSLLVNLVVCLPPNPLSSLLSLLVSLVSLLCSLCVVPPDSQPDDPVLLQVLLVQVVVLQPSVDDADPDAFSVSSLSSNVVVVRPLSVPDDSVLVNVLVVLSVCNCQGVPHPHDDRDDSVNSVSSSVSSVSSSVVSVVVDDGGPPDPDRDNNRD/DVVVLVVLLVVQVVPDVVCCVVRRQVVLLVVLQVPNFADDDDDAFAEEEEEAAPCLSQVLSVCSNNNHQAYEYEYEPVRVVVVVVSCVSNVHDYHYDYDHQQPLVVLLVVVVVVCVVVQATAYEYELAHGDPNNSVSSVVSQVVCCVRRVNYWYWYFDAVVHTRSSPTYIYTDDDVCVVPVCCLLVVLQVCVVVQVLQVSLVSLVVVCVPVVDCLSVLVSLLSQLSVCLLVVVLVSNLVSLVVSLVVCVDPVCVPRLVVVCVQQSVLVSVLSVLLVVCVVPVDLVSLSNLLSQLVSLLVNLVVCLPPNVLSSLLSLLVSLVSLLQSLVVVVVDGLQPDDVVLVQVLLVQVCVLAPRPDDADNGHFQLSSLSSSCVVVRPLSVPDDSVLNSVQVVLRVCSCCGCVHNHDDRDDSVNSVSSSVSSVSSSVVSVVVDPSGPNDDDRDNSRD

InterPro domains:
  IPR054008 Csm6 6H domain [PF22205] (191-283)